Protein AF-0000000075099717 (afdb_homodimer)

Sequence (860 aa):
MMRTFMSHPTLSANWSGEYEEKSAEWFELFLDLIIVAACSNVTEKLKEDLTLSGLAYFVLVTSMYTSSWTLYTSFHARFNEKSLLHYLWLYIWLAGLGGMVLAGEPSNAFTIGLVLVRIAQLLMYTTVYMLLPQSRCTTKVDMIFVLSSVFALGSTFVLSEAWTIVVYAIVLVWECIFRFVAAAQGWLQTKDSVRIPLNIDHFNERVGCMVMVALGEAVVSTIINFNDPSLLTTRFFFMMQLGLLVIFTMAMFYFAIRPPRAFHAMRRSVYAGIGFSWLHLCLYPTLLVIGVSLKLITDAVTTDESLEATRVWWLFGSISAALTVMLCIRLVHFGGRHPAPTDPDCVKRIKHVWWAVVGAAPLVSLVLGGALQVLSGDFVDPIHALIVAASFNVTFVVLETAVMNKLVQLGHDQLKNEVHTPLIKKVSSHMMRTFMSHPTLSANWSGEYEEKSAEWFELFLDLIIVAACSNVTEKLKEDLTLSGLAYFVLVTSMYTSSWTLYTSFHARFNEKSLLHYLWLYIWLAGLGGMVLAGEPSNAFTIGLVLVRIAQLLMYTTVYMLLPQSRCTTKVDMIFVLSSVFALGSTFVLSEAWTIVVYAIVLVWECIFRFVAAAQGWLQTKDSVRIPLNIDHFNERVGCMVMVALGEAVVSTIINFNDPSLLTTRFFFMMQLGLLVIFTMAMFYFAIRPPRAFHAMRRSVYAGIGFSWLHLCLYPTLLVIGVSLKLITDAVTTDESLEATRVWWLFGSISAALTVMLCIRLVHFGGRHPAPTDPDCVKRIKHVWWAVVGAAPLVSLVLGGALQVLSGDFVDPIHALIVAASFNVTFVVLETAVMNKLVQLGHDQLKNEVHTPLIKKVSSH

pLDDT: mean 86.65, std 14.86, range [23.61, 98.69]

Organism: Aphanomyces astaci (NCBI:txid112090)

Structure (mmCIF, N/CA/C/O backbone):
data_AF-0000000075099717-model_v1
#
loop_
_entity.id
_entity.type
_entity.pdbx_description
1 polymer 'Uncharacterized protein'
#
loop_
_atom_site.group_PDB
_atom_site.id
_atom_site.type_symbol
_atom_site.label_atom_id
_atom_site.label_alt_id
_atom_site.label_comp_id
_atom_site.label_asym_id
_atom_site.label_entity_id
_atom_site.label_seq_id
_atom_site.pdbx_PDB_ins_code
_atom_site.Cartn_x
_atom_site.Cartn_y
_atom_site.Cartn_z
_atom_site.occupancy
_atom_site.B_iso_or_equiv
_atom_site.auth_seq_id
_atom_site.auth_comp_id
_atom_site.auth_asym_id
_atom_site.auth_atom_id
_atom_site.pdbx_PDB_model_num
ATOM 1 N N . MET A 1 1 ? 10.336 10.258 16.688 1 56.03 1 MET A N 1
ATOM 2 C CA . MET A 1 1 ? 10.062 9.969 18.094 1 56.03 1 MET A CA 1
ATOM 3 C C . MET A 1 1 ? 10.781 8.695 18.531 1 56.03 1 MET A C 1
ATOM 5 O O . MET A 1 1 ? 10.938 7.762 17.75 1 56.03 1 MET A O 1
ATOM 9 N N . MET A 1 2 ? 11.406 8.797 19.688 1 73.44 2 MET A N 1
ATOM 10 C CA . MET A 1 2 ? 12.172 7.688 20.25 1 73.44 2 MET A CA 1
ATOM 11 C C . MET A 1 2 ? 11.25 6.629 20.844 1 73.44 2 MET A C 1
ATOM 13 O O . MET A 1 2 ? 10.281 6.961 21.531 1 73.44 2 MET A O 1
ATOM 17 N N . ARG A 1 3 ? 11.438 5.469 20.438 1 77.25 3 ARG A N 1
ATOM 18 C CA . ARG A 1 3 ? 10.641 4.336 20.891 1 77.25 3 ARG A CA 1
ATOM 19 C C . ARG A 1 3 ? 10.977 3.965 22.328 1 77.25 3 ARG A C 1
ATOM 21 O O . ARG A 1 3 ? 12.156 3.877 22.688 1 77.25 3 ARG A O 1
ATOM 28 N N . THR A 1 4 ? 9.906 3.734 23.172 1 83.06 4 THR A N 1
ATOM 29 C CA . THR A 1 4 ? 10.07 3.297 24.547 1 83.06 4 THR A CA 1
ATOM 30 C C . THR A 1 4 ? 9.555 1.872 24.734 1 83.06 4 THR A C 1
ATOM 32 O O . THR A 1 4 ? 8.859 1.34 23.859 1 83.06 4 THR A O 1
ATOM 35 N N . PHE A 1 5 ? 9.969 1.295 25.828 1 86.19 5 PHE A N 1
ATOM 36 C CA . PHE A 1 5 ? 9.492 -0.053 26.109 1 86.19 5 PHE A CA 1
ATOM 37 C C . PHE A 1 5 ? 8.016 -0.036 26.5 1 86.19 5 PHE A C 1
ATOM 39 O O . PHE A 1 5 ? 7.211 -0.771 25.906 1 86.19 5 PHE A O 1
ATOM 46 N N . MET A 1 6 ? 7.766 0.927 27.438 1 81.31 6 MET A N 1
ATOM 47 C CA . MET A 1 6 ? 6.406 0.956 27.969 1 81.31 6 MET A CA 1
ATOM 48 C C . MET A 1 6 ? 5.562 1.997 27.25 1 81.31 6 MET A C 1
ATOM 50 O O . MET A 1 6 ? 6.086 3.002 26.766 1 81.31 6 MET A O 1
ATOM 54 N N . SER A 1 7 ? 4.285 1.811 27.281 1 76.12 7 SER A N 1
ATOM 55 C CA . SER A 1 7 ? 3.314 2.6 26.531 1 76.12 7 SER A CA 1
ATOM 56 C C . SER A 1 7 ? 3.057 3.943 27.203 1 76.12 7 SER A C 1
ATOM 58 O O . SER A 1 7 ? 3.035 4.031 28.422 1 76.12 7 SER A O 1
ATOM 60 N N . HIS A 1 8 ? 3.045 4.918 26.438 1 76.06 8 HIS A N 1
ATOM 61 C CA . HIS A 1 8 ? 2.525 6.227 26.812 1 76.06 8 HIS A CA 1
ATOM 62 C C . HIS A 1 8 ? 1.461 6.703 25.828 1 76.06 8 HIS A C 1
ATOM 64 O O . HIS A 1 8 ? 1.704 7.617 25.031 1 76.06 8 HIS A O 1
ATOM 70 N N . PRO A 1 9 ? 0.306 6.004 26.031 1 76.94 9 PRO A N 1
ATOM 71 C CA . PRO A 1 9 ? -0.743 6.309 25.062 1 76.94 9 PRO A CA 1
ATOM 72 C C . PRO A 1 9 ? -1.255 7.742 25.172 1 76.94 9 PRO A C 1
ATOM 74 O O . PRO A 1 9 ? -1.316 8.297 26.266 1 76.94 9 PRO A O 1
ATOM 77 N N . THR A 1 10 ? -1.466 8.352 24.047 1 76.88 10 THR A N 1
ATOM 78 C CA . THR A 1 10 ? -2.092 9.664 23.969 1 76.88 10 THR A CA 1
ATOM 79 C C . THR A 1 10 ? -3.32 9.625 23.062 1 76.88 10 THR A C 1
ATOM 81 O O . THR A 1 10 ? -3.529 8.648 22.344 1 76.88 10 THR A O 1
ATOM 84 N N . LEU A 1 11 ? -4.145 10.602 23.188 1 74.19 11 LEU A N 1
ATOM 85 C CA . LEU A 1 11 ? -5.355 10.664 22.375 1 74.19 11 LEU A CA 1
ATOM 86 C C . LEU A 1 11 ? -5.051 11.211 20.984 1 74.19 11 LEU A C 1
ATOM 88 O O . LEU A 1 11 ? -4.238 12.125 20.844 1 74.19 11 LEU A O 1
ATOM 92 N N . SER A 1 12 ? -5.656 10.664 20.062 1 72.25 12 SER A N 1
ATOM 93 C CA . SER A 1 12 ? -5.473 11.125 18.688 1 72.25 12 SER A CA 1
ATOM 94 C C . SER A 1 12 ? -6.328 12.359 18.391 1 72.25 12 SER A C 1
ATOM 96 O O . SER A 1 12 ? -6.082 13.078 17.422 1 72.25 12 SER A O 1
ATOM 98 N N . ALA A 1 13 ? -7.363 12.562 19.109 1 72 13 ALA A N 1
ATOM 99 C CA . ALA A 1 13 ? -8.227 13.727 18.984 1 72 13 ALA A CA 1
ATOM 100 C C . ALA A 1 13 ? -8.844 14.094 20.328 1 72 13 ALA A C 1
ATOM 102 O O . ALA A 1 13 ? -9 13.242 21.203 1 72 13 ALA A O 1
ATOM 103 N N . ASN A 1 14 ? -8.953 15.375 20.484 1 65.5 14 ASN A N 1
ATOM 104 C CA . ASN A 1 14 ? -9.617 15.883 21.688 1 65.5 14 ASN A CA 1
ATOM 105 C C . ASN A 1 14 ? -10.805 16.766 21.328 1 65.5 14 ASN A C 1
ATOM 107 O O . ASN A 1 14 ? -10.844 17.359 20.25 1 65.5 14 ASN A O 1
ATOM 111 N N . TRP A 1 15 ? -11.773 16.641 22.078 1 56.69 15 TRP A N 1
ATOM 112 C CA . TRP A 1 15 ? -12.992 17.406 21.844 1 56.69 15 TRP A CA 1
ATOM 113 C C . TRP A 1 15 ? -12.688 18.906 21.828 1 56.69 15 TRP A C 1
ATOM 115 O O . TRP A 1 15 ? -13.5 19.703 21.344 1 56.69 15 TRP A O 1
ATOM 125 N N . SER A 1 16 ? -11.648 19.266 22.469 1 52.47 16 SER A N 1
ATOM 126 C CA . SER A 1 16 ? -11.328 20.688 22.484 1 52.47 16 SER A CA 1
ATOM 127 C C . SER A 1 16 ? -10.969 21.188 21.078 1 52.47 16 SER A C 1
ATOM 129 O O . SER A 1 16 ? -10.828 22.391 20.859 1 52.47 16 SER A O 1
ATOM 131 N N . GLY A 1 17 ? -11.109 20.359 19.938 1 53.38 17 GLY A N 1
ATOM 132 C CA . GLY A 1 17 ? -11.047 20.75 18.547 1 53.38 17 GLY A CA 1
ATOM 133 C C . GLY A 1 17 ? -9.656 20.594 17.938 1 53.38 17 GLY A C 1
ATOM 134 O O . GLY A 1 17 ? -9.5 20.594 16.719 1 53.38 17 GLY A O 1
ATOM 135 N N . GLU A 1 18 ? -8.578 20.734 18.75 1 52.94 18 GLU A N 1
ATOM 136 C CA . GLU A 1 18 ? -7.266 20.859 18.125 1 52.94 18 GLU A CA 1
ATOM 137 C C . GLU A 1 18 ? -6.656 19.484 17.844 1 52.94 18 GLU A C 1
ATOM 139 O O . GLU A 1 18 ? -6.523 18.656 18.75 1 52.94 18 GLU A O 1
ATOM 144 N N . TYR A 1 19 ? -7.164 18.922 16.719 1 58.16 19 TYR A N 1
ATOM 145 C CA . TYR A 1 19 ? -6.293 17.766 16.469 1 58.16 19 TYR A CA 1
ATOM 146 C C . TYR A 1 19 ? -5.539 17.922 15.156 1 58.16 19 TYR A C 1
ATOM 148 O O . TYR A 1 19 ? -5.992 18.625 14.258 1 58.16 19 TYR A O 1
ATOM 156 N N . GLU A 1 20 ? -4.254 17.641 15.234 1 57.69 20 GLU A N 1
ATOM 157 C CA . GLU A 1 20 ? -3.367 17.656 14.078 1 57.69 20 GLU A CA 1
ATOM 158 C C . GLU A 1 20 ? -3.742 16.562 13.078 1 57.69 20 GLU A C 1
ATOM 160 O O . GLU A 1 20 ? -4.219 15.492 13.469 1 57.69 20 GLU A O 1
ATOM 165 N N . GLU A 1 21 ? -3.887 16.984 11.852 1 58.25 21 GLU A N 1
ATOM 166 C CA . GLU A 1 21 ? -4.023 16.016 10.773 1 58.25 21 GLU A CA 1
ATOM 167 C C . GLU A 1 21 ? -2.986 14.898 10.906 1 58.25 21 GLU A C 1
ATOM 169 O O . GLU A 1 21 ? -1.808 15.172 11.148 1 58.25 21 GLU A O 1
ATOM 174 N N . LYS A 1 22 ? -3.559 13.719 11.305 1 62.09 22 LYS A N 1
ATOM 175 C CA . LYS A 1 22 ? -2.693 12.555 11.484 1 62.09 22 LYS A CA 1
ATOM 176 C C . LYS A 1 22 ? -2.74 11.641 10.266 1 62.09 22 LYS A C 1
ATOM 178 O O . LYS A 1 22 ? -3.812 11.18 9.867 1 62.09 22 LYS A O 1
ATOM 183 N N . SER A 1 23 ? -1.612 11.508 9.555 1 69.44 23 SER A N 1
ATOM 184 C CA . SER A 1 23 ? -1.498 10.594 8.43 1 69.44 23 SER A CA 1
ATOM 185 C C . SER A 1 23 ? -1.38 9.148 8.906 1 69.44 23 SER A C 1
ATOM 187 O O . SER A 1 23 ? -1.258 8.891 10.109 1 69.44 23 SER A O 1
ATOM 189 N N . ALA A 1 24 ? -1.623 8.266 8.031 1 75.06 24 ALA A N 1
ATOM 190 C CA . ALA A 1 24 ? -1.479 6.84 8.328 1 75.06 24 ALA A CA 1
ATOM 191 C C . ALA A 1 24 ? -0.095 6.535 8.891 1 75.06 24 ALA A C 1
ATOM 193 O O . ALA A 1 24 ? 0.913 7.027 8.383 1 75.06 24 ALA A O 1
ATOM 194 N N . GLU A 1 25 ? -0.122 5.73 9.859 1 85.56 25 GLU A N 1
ATOM 195 C CA . GLU A 1 25 ? 1.131 5.316 10.484 1 85.56 25 GLU A CA 1
ATOM 196 C C . GLU A 1 25 ? 1.753 4.137 9.75 1 85.56 25 GLU A C 1
ATOM 198 O O . GLU A 1 25 ? 1.048 3.363 9.094 1 85.56 25 GLU A O 1
ATOM 203 N N . TRP A 1 26 ? 2.914 4 9.797 1 87.88 26 TRP A N 1
ATOM 204 C CA . TRP A 1 26 ? 3.68 3.023 9.031 1 87.88 26 TRP A CA 1
ATOM 205 C C . TRP A 1 26 ? 3.25 1.603 9.383 1 87.88 26 TRP A C 1
ATOM 207 O O . TRP A 1 26 ? 3.113 0.754 8.492 1 87.88 26 TRP A O 1
ATOM 217 N N . PHE A 1 27 ? 2.963 1.36 10.547 1 90.44 27 PHE A N 1
ATOM 218 C CA . PHE A 1 27 ? 2.674 -0.024 10.898 1 90.44 27 PHE A CA 1
ATOM 219 C C . PHE A 1 27 ? 1.198 -0.34 10.688 1 90.44 27 PHE A C 1
ATOM 221 O O . PHE A 1 27 ? 0.805 -1.508 10.664 1 90.44 27 PHE A O 1
ATOM 228 N N . GLU A 1 28 ? 0.38 0.742 10.531 1 92.44 28 GLU A N 1
ATOM 229 C CA . GLU A 1 28 ? -0.938 0.509 9.953 1 92.44 28 GLU A CA 1
ATOM 230 C C . GLU A 1 28 ? -0.827 0.047 8.5 1 92.44 28 GLU A C 1
ATOM 232 O O . GLU A 1 28 ? -1.54 -0.866 8.078 1 92.44 28 GLU A O 1
ATOM 237 N N . LEU A 1 29 ? 0.107 0.657 7.855 1 91.56 29 LEU A N 1
ATOM 238 C CA . LEU A 1 29 ? 0.354 0.264 6.473 1 91.56 29 LEU A CA 1
ATOM 239 C C . LEU A 1 29 ? 0.945 -1.141 6.402 1 91.56 29 LEU A C 1
ATOM 241 O O . LEU A 1 29 ? 0.678 -1.884 5.457 1 91.56 29 LEU A O 1
ATOM 245 N N . PHE A 1 30 ? 1.747 -1.483 7.379 1 94.38 30 PHE A N 1
ATOM 246 C CA . PHE A 1 30 ? 2.293 -2.836 7.422 1 94.38 30 PHE A CA 1
ATOM 247 C C . PHE A 1 30 ? 1.18 -3.865 7.562 1 94.38 30 PHE A C 1
ATOM 249 O O . PHE A 1 30 ? 1.212 -4.914 6.914 1 94.38 30 PHE A O 1
ATOM 256 N N . LEU A 1 31 ? 0.253 -3.537 8.398 1 96.31 31 LEU A N 1
ATOM 257 C CA . LEU A 1 31 ? -0.908 -4.406 8.547 1 96.31 31 LEU A CA 1
ATOM 258 C C . LEU A 1 31 ? -1.65 -4.555 7.223 1 96.31 31 LEU A C 1
ATOM 260 O O . LEU A 1 31 ? -2.127 -5.645 6.891 1 96.31 31 LEU A O 1
ATOM 264 N N . ASP A 1 32 ? -1.75 -3.488 6.477 1 96.06 32 ASP A N 1
ATOM 265 C CA . ASP A 1 32 ? -2.434 -3.51 5.184 1 96.06 32 ASP A CA 1
ATOM 266 C C . ASP A 1 32 ? -1.758 -4.48 4.223 1 96.06 32 ASP A C 1
ATOM 268 O O . ASP A 1 32 ? -2.406 -5.027 3.326 1 96.06 32 ASP A O 1
ATOM 272 N N . LEU A 1 33 ? -0.468 -4.695 4.418 1 94.06 33 LEU A N 1
ATOM 273 C CA . LEU A 1 33 ? 0.24 -5.641 3.562 1 94.06 33 LEU A CA 1
ATOM 274 C C . LEU A 1 33 ? -0.308 -7.051 3.744 1 94.06 33 LEU A C 1
ATOM 276 O O . LEU A 1 33 ? -0.409 -7.812 2.777 1 94.06 33 LEU A O 1
ATOM 280 N N . ILE A 1 34 ? -0.638 -7.371 4.945 1 94.75 34 ILE A N 1
ATOM 281 C CA . ILE A 1 34 ? -1.204 -8.688 5.207 1 94.75 34 ILE A CA 1
ATOM 282 C C . ILE A 1 34 ? -2.621 -8.766 4.645 1 94.75 34 ILE A C 1
ATOM 284 O O . ILE A 1 34 ? -3.043 -9.812 4.148 1 94.75 34 ILE A O 1
ATOM 288 N N . ILE A 1 35 ? -3.297 -7.66 4.688 1 96.06 35 ILE A N 1
ATOM 289 C CA . ILE A 1 35 ? -4.648 -7.613 4.137 1 96.06 35 ILE A CA 1
ATOM 290 C C . ILE A 1 35 ? -4.594 -7.793 2.623 1 96.06 35 ILE A C 1
ATOM 292 O O . ILE A 1 35 ? -5.496 -8.391 2.029 1 96.06 35 ILE A O 1
ATOM 296 N N . VAL A 1 36 ? -3.555 -7.301 2.039 1 93.69 36 VAL A N 1
ATOM 297 C CA . VAL A 1 36 ? -3.369 -7.527 0.61 1 93.69 36 VAL A CA 1
ATOM 298 C C . VAL A 1 36 ? -3.322 -9.023 0.325 1 93.69 36 VAL A C 1
ATOM 300 O O . VAL A 1 36 ? -3.973 -9.508 -0.606 1 93.69 36 VAL A O 1
ATOM 303 N N . ALA A 1 37 ? -2.572 -9.781 1.117 1 92.25 37 ALA A N 1
ATOM 304 C CA . ALA A 1 37 ? -2.492 -11.227 0.97 1 92.25 37 ALA A CA 1
ATOM 305 C C . ALA A 1 37 ? -3.854 -11.883 1.202 1 92.25 37 ALA A C 1
ATOM 307 O O . ALA A 1 37 ? -4.219 -12.828 0.508 1 92.25 37 ALA A O 1
ATOM 308 N N . ALA A 1 38 ? -4.547 -11.336 2.166 1 94.25 38 ALA A N 1
ATOM 309 C CA . ALA A 1 38 ? -5.887 -11.852 2.451 1 94.25 38 ALA A CA 1
ATOM 310 C C . ALA A 1 38 ? -6.812 -11.656 1.255 1 94.25 38 ALA A C 1
ATOM 312 O O . ALA A 1 38 ? -7.578 -12.555 0.902 1 94.25 38 ALA A O 1
ATOM 313 N N . CYS A 1 39 ? -6.719 -10.477 0.621 1 94.69 39 CYS A N 1
ATOM 314 C CA . CYS A 1 39 ? -7.543 -10.18 -0.544 1 94.69 39 CYS A CA 1
ATOM 315 C C . CYS A 1 39 ? -7.23 -11.133 -1.692 1 94.69 39 CYS A C 1
ATOM 317 O O . CYS A 1 39 ? -8.141 -11.594 -2.385 1 94.69 39 CYS A O 1
ATOM 319 N N . SER A 1 40 ? -6.008 -11.422 -1.852 1 91.19 40 SER A N 1
ATOM 320 C CA . SER A 1 40 ? -5.613 -12.359 -2.898 1 91.19 40 SER A CA 1
ATOM 321 C C . SER A 1 40 ? -6.195 -13.742 -2.643 1 91.19 40 SER A C 1
ATOM 323 O O . SER A 1 40 ? -6.684 -14.398 -3.568 1 91.19 40 SER A O 1
ATOM 325 N N . ASN A 1 41 ? -6.172 -14.125 -1.417 1 90.56 41 ASN A N 1
ATOM 326 C CA . ASN A 1 41 ? -6.68 -15.438 -1.041 1 90.56 41 ASN A CA 1
ATOM 327 C C . ASN A 1 41 ? -8.18 -15.547 -1.277 1 90.56 41 ASN A C 1
ATOM 329 O O . ASN A 1 41 ? -8.656 -16.516 -1.877 1 90.56 41 ASN A O 1
ATOM 333 N N . VAL A 1 42 ? -8.906 -14.617 -0.84 1 93.88 42 VAL A N 1
ATOM 334 C CA . VAL A 1 42 ? -10.359 -14.703 -0.912 1 93.88 42 VAL A CA 1
ATOM 335 C C . VAL A 1 42 ? -10.812 -14.578 -2.365 1 93.88 42 VAL A C 1
ATOM 337 O O . VAL A 1 42 ? -11.797 -15.203 -2.768 1 93.88 42 VAL A O 1
ATOM 340 N N . THR A 1 43 ? -10.133 -13.766 -3.18 1 94.75 43 THR A N 1
ATOM 341 C CA . THR A 1 43 ? -10.516 -13.617 -4.578 1 94.75 43 THR A CA 1
ATOM 342 C C . THR A 1 43 ? -10.219 -14.898 -5.359 1 94.75 43 THR A C 1
ATOM 344 O O . THR A 1 43 ? -10.977 -15.266 -6.262 1 94.75 43 THR A O 1
ATOM 347 N N . GLU A 1 44 ? -9.148 -15.562 -5.023 1 91.06 44 GLU A N 1
ATOM 348 C CA . GLU A 1 44 ? -8.852 -16.828 -5.676 1 91.06 44 GLU A CA 1
ATOM 349 C C . GLU A 1 44 ? -9.906 -17.891 -5.355 1 91.06 44 GLU A C 1
ATOM 351 O O . GLU A 1 44 ? -10.305 -18.656 -6.227 1 91.06 44 GLU A O 1
ATOM 356 N N . LYS A 1 45 ? -10.328 -17.906 -4.172 1 91.44 45 LYS A N 1
ATOM 357 C CA . LYS A 1 45 ? -11.344 -18.859 -3.762 1 91.44 45 LYS A CA 1
ATOM 358 C C . LYS A 1 45 ? -12.68 -18.578 -4.457 1 91.44 45 LYS A C 1
ATOM 360 O O . LYS A 1 45 ? -13.391 -19.516 -4.844 1 91.44 45 LYS A O 1
ATOM 365 N N . LEU A 1 46 ? -12.977 -17.328 -4.555 1 94.81 46 LEU A N 1
ATOM 366 C CA . LEU A 1 46 ? -14.211 -16.984 -5.258 1 94.81 46 LEU A CA 1
ATOM 367 C C . LEU A 1 46 ? -14.125 -17.375 -6.727 1 94.81 46 LEU A C 1
ATOM 369 O O . LEU A 1 46 ? -15.102 -17.844 -7.309 1 94.81 46 LEU A O 1
ATOM 373 N N . LYS A 1 47 ? -12.977 -17.188 -7.324 1 93.81 47 LYS A N 1
ATOM 374 C CA . LYS A 1 47 ? -12.766 -17.547 -8.727 1 93.81 47 LYS A CA 1
ATOM 375 C C . LYS A 1 47 ? -13.039 -19.031 -8.945 1 93.81 47 LYS A C 1
ATOM 377 O O . LYS A 1 47 ? -13.523 -19.422 -10.008 1 93.81 47 LYS A O 1
ATOM 382 N N . GLU A 1 48 ? -12.805 -19.844 -7.941 1 91.81 48 GLU A N 1
ATOM 383 C CA . GLU A 1 48 ? -12.961 -21.297 -8.039 1 91.81 48 GLU A CA 1
ATOM 384 C C . GLU A 1 48 ? -14.422 -21.703 -7.855 1 91.81 48 GLU A C 1
ATOM 386 O O . GLU A 1 48 ? -14.828 -22.781 -8.297 1 91.81 48 GLU A O 1
ATOM 391 N N . ASP A 1 49 ? -15.172 -20.891 -7.145 1 94.31 49 ASP A N 1
ATOM 392 C CA . ASP A 1 49 ? -16.578 -21.188 -6.871 1 94.31 49 ASP A CA 1
ATOM 393 C C . ASP A 1 49 ? -17.453 -19.969 -7.074 1 94.31 49 ASP A C 1
ATOM 395 O O . ASP A 1 49 ? -17.719 -19.219 -6.125 1 94.31 49 ASP A O 1
ATOM 399 N N . LEU A 1 50 ? -18.047 -19.891 -8.289 1 94.94 50 LEU A N 1
ATOM 400 C CA . LEU A 1 50 ? -18.828 -18.719 -8.641 1 94.94 50 LEU A CA 1
ATOM 401 C C . LEU A 1 50 ? -20.312 -18.953 -8.383 1 94.94 50 LEU A C 1
ATOM 403 O O . LEU A 1 50 ? -21.156 -18.25 -8.953 1 94.94 50 LEU A O 1
ATOM 407 N N . THR A 1 51 ? -20.625 -19.859 -7.457 1 94.5 51 THR A N 1
ATOM 408 C CA . THR A 1 51 ? -22 -20.094 -7.055 1 94.5 51 THR A CA 1
ATOM 409 C C . THR A 1 51 ? -22.438 -19.078 -6.004 1 94.5 51 THR A C 1
ATOM 411 O O . THR A 1 51 ? -21.625 -18.281 -5.52 1 94.5 51 THR A O 1
ATOM 414 N N . LEU A 1 52 ? -23.672 -19.031 -5.715 1 92.38 52 LEU A N 1
ATOM 415 C CA . LEU A 1 52 ? -24.203 -18.141 -4.688 1 92.38 52 LEU A CA 1
ATOM 416 C C . LEU A 1 52 ? -23.609 -18.469 -3.32 1 92.38 52 LEU A C 1
ATOM 418 O O . LEU A 1 52 ? -23.391 -17.578 -2.5 1 92.38 52 LEU A O 1
ATOM 422 N N . SER A 1 53 ? -23.453 -19.781 -3.121 1 91.44 53 SER A N 1
ATOM 423 C CA . SER A 1 53 ? -22.828 -20.203 -1.873 1 91.44 53 SER A CA 1
ATOM 424 C C . SER A 1 53 ? -21.375 -19.75 -1.794 1 91.44 53 SER A C 1
ATOM 426 O O . SER A 1 53 ? -20.906 -19.328 -0.733 1 91.44 53 SER A O 1
ATOM 428 N N . GLY A 1 54 ? -20.688 -19.797 -2.953 1 93.56 54 GLY A N 1
ATOM 429 C CA . GLY A 1 54 ? -19.328 -19.312 -3.01 1 93.56 54 GLY A CA 1
ATOM 430 C C . GLY A 1 54 ? -19.219 -17.812 -2.77 1 93.56 54 GLY A C 1
ATOM 431 O O . GLY A 1 54 ? -18.297 -17.344 -2.088 1 93.56 54 GLY A O 1
ATOM 432 N N . LEU A 1 55 ? -20.172 -17.109 -3.291 1 94.69 55 LEU A N 1
ATOM 433 C CA . LEU A 1 55 ? -20.219 -15.672 -3.096 1 94.69 55 LEU A CA 1
ATOM 434 C C . LEU A 1 55 ? -20.484 -15.32 -1.635 1 94.69 55 LEU A C 1
ATOM 436 O O . LEU A 1 55 ? -19.859 -14.414 -1.084 1 94.69 55 LEU A O 1
ATOM 440 N N . ALA A 1 56 ? -21.406 -16.031 -1.017 1 91.5 56 ALA A N 1
ATOM 441 C CA . ALA A 1 56 ? -21.719 -15.797 0.393 1 91.5 56 ALA A CA 1
ATOM 442 C C . ALA A 1 56 ? -20.5 -16.078 1.271 1 91.5 56 ALA A C 1
ATOM 444 O O . ALA A 1 56 ? -20.203 -15.32 2.199 1 91.5 56 ALA A O 1
ATOM 445 N N . TYR A 1 57 ? -19.859 -17.141 0.908 1 91.94 57 TYR A N 1
ATOM 446 C CA . TYR A 1 57 ? -18.625 -17.516 1.61 1 91.94 57 TYR A CA 1
ATOM 447 C C . TYR A 1 57 ? -17.578 -16.422 1.459 1 91.94 57 TYR A C 1
ATOM 449 O O . TYR A 1 57 ? -16.938 -16.016 2.439 1 91.94 57 TYR A O 1
ATOM 457 N N . PHE A 1 58 ? -17.453 -15.977 0.292 1 96 58 PHE A N 1
ATOM 458 C CA . PHE A 1 58 ? -16.5 -14.922 -0.038 1 96 58 PHE A CA 1
ATOM 459 C C . PHE A 1 58 ? -16.797 -13.656 0.763 1 96 58 PHE A C 1
ATOM 461 O O . PHE A 1 58 ? -15.891 -13.07 1.364 1 96 58 PHE A O 1
ATOM 468 N N . VAL A 1 59 ? -17.984 -13.242 0.821 1 95.19 59 VAL A N 1
ATOM 469 C CA . VAL A 1 59 ? -18.375 -12.016 1.506 1 95.19 59 VAL A CA 1
ATOM 470 C C . VAL A 1 59 ? -18.141 -12.164 3.008 1 95.19 59 VAL A C 1
ATOM 472 O O . VAL A 1 59 ? -17.641 -11.25 3.66 1 95.19 59 VAL A O 1
ATOM 475 N N . LEU A 1 60 ? -18.438 -13.297 3.527 1 93.88 60 LEU A N 1
ATOM 476 C CA . LEU A 1 60 ? -18.297 -13.523 4.961 1 93.88 60 LEU A CA 1
ATOM 477 C C . LEU A 1 60 ? -16.844 -13.516 5.379 1 93.88 60 LEU A C 1
ATOM 479 O O . LEU A 1 60 ? -16.469 -12.828 6.336 1 93.88 60 LEU A O 1
ATOM 483 N N . VAL A 1 61 ? -16.031 -14.242 4.664 1 95.12 61 VAL A N 1
ATOM 484 C CA . VAL A 1 61 ? -14.609 -14.328 5.012 1 95.12 61 VAL A CA 1
ATOM 485 C C . VAL A 1 61 ? -13.945 -12.969 4.812 1 95.12 61 VAL A C 1
ATOM 487 O O . VAL A 1 61 ? -13.156 -12.531 5.652 1 95.12 61 VAL A O 1
ATOM 490 N N . THR A 1 62 ? -14.305 -12.305 3.699 1 96.62 62 THR A N 1
ATOM 491 C CA . THR A 1 62 ? -13.789 -10.961 3.463 1 96.62 62 THR A CA 1
ATOM 492 C C . THR A 1 62 ? -14.18 -10.023 4.602 1 96.62 62 THR A C 1
ATOM 494 O O . THR A 1 62 ? -13.375 -9.211 5.047 1 96.62 62 THR A O 1
ATOM 497 N N . SER A 1 63 ? -15.367 -10.211 5.094 1 95 63 SER A N 1
ATOM 498 C CA . SER A 1 63 ? -15.859 -9.352 6.164 1 95 63 SER A CA 1
ATOM 499 C C . SER A 1 63 ? -15.102 -9.594 7.465 1 95 63 SER A C 1
ATOM 501 O O . SER A 1 63 ? -14.898 -8.672 8.258 1 95 63 SER A O 1
ATOM 503 N N . MET A 1 64 ? -14.625 -10.82 7.695 1 95.62 64 MET A N 1
ATOM 504 C CA . MET A 1 64 ? -13.828 -11.102 8.891 1 95.62 64 MET A CA 1
ATOM 505 C C . MET A 1 64 ? -12.5 -10.359 8.852 1 95.62 64 MET A C 1
ATOM 507 O O . MET A 1 64 ? -12.062 -9.82 9.867 1 95.62 64 MET A O 1
ATOM 511 N N . TYR A 1 65 ? -11.906 -10.305 7.668 1 97 65 TYR A N 1
ATOM 512 C CA . TYR A 1 65 ? -10.656 -9.578 7.516 1 97 65 TYR A CA 1
ATOM 513 C C . TYR A 1 65 ? -10.875 -8.078 7.668 1 97 65 TYR A C 1
ATOM 515 O O . TYR A 1 65 ? -10.156 -7.41 8.422 1 97 65 TYR A O 1
ATOM 523 N N . THR A 1 66 ? -11.93 -7.543 6.969 1 95.94 66 THR A N 1
ATOM 524 C CA . THR A 1 66 ? -12.133 -6.098 6.918 1 95.94 66 THR A CA 1
ATOM 525 C C . THR A 1 66 ? -12.664 -5.582 8.25 1 95.94 66 THR A C 1
ATOM 527 O O . THR A 1 66 ? -12.352 -4.457 8.656 1 95.94 66 THR A O 1
ATOM 530 N N . SER A 1 67 ? -13.453 -6.402 8.945 1 93.31 67 SER A N 1
ATOM 531 C CA . SER A 1 67 ? -13.898 -6.004 10.273 1 93.31 67 SER A CA 1
ATOM 532 C C . SER A 1 67 ? -12.727 -5.93 11.25 1 93.31 67 SER A C 1
ATOM 534 O O . SER A 1 67 ? -12.672 -5.031 12.094 1 93.31 67 SER A O 1
ATOM 536 N N . SER A 1 68 ? -11.797 -6.902 11.164 1 95.25 68 SER A N 1
ATOM 537 C CA . SER A 1 68 ? -10.594 -6.859 11.992 1 95.25 68 SER A CA 1
ATOM 538 C C . SER A 1 68 ? -9.758 -5.625 11.68 1 95.25 68 SER A C 1
ATOM 540 O O . SER A 1 68 ? -9.25 -4.969 12.594 1 95.25 68 SER A O 1
ATOM 542 N N . TRP A 1 69 ? -9.641 -5.328 10.406 1 96.25 69 TRP A N 1
ATOM 543 C CA . TRP A 1 69 ? -8.922 -4.137 9.969 1 96.25 69 TRP A CA 1
ATOM 544 C C . TRP A 1 69 ? -9.562 -2.875 10.539 1 96.25 69 TRP A C 1
ATOM 546 O O . TRP A 1 69 ? -8.859 -1.973 11 1 96.25 69 TRP A O 1
ATOM 556 N N . THR A 1 70 ? -10.891 -2.824 10.562 1 93.06 70 THR A N 1
ATOM 557 C CA . THR A 1 70 ? -11.617 -1.66 11.062 1 93.06 70 THR A CA 1
ATOM 558 C C . THR A 1 70 ? -11.398 -1.491 12.562 1 93.06 70 THR A C 1
ATOM 560 O O . THR A 1 70 ? -11.32 -0.366 13.062 1 93.06 70 THR A O 1
ATOM 563 N N . LEU A 1 71 ? -11.336 -2.611 13.258 1 92.38 71 LEU A N 1
ATOM 564 C CA . LEU A 1 71 ? -11.086 -2.559 14.688 1 92.38 71 LEU A CA 1
ATOM 565 C C . LEU A 1 71 ? -9.727 -1.933 14.984 1 92.38 71 LEU A C 1
ATOM 567 O O . LEU A 1 71 ? -9.609 -1.077 15.867 1 92.38 71 LEU A O 1
ATOM 571 N N . TYR A 1 72 ? -8.75 -2.326 14.258 1 94.69 72 TYR A N 1
ATOM 572 C CA . TYR A 1 72 ? -7.41 -1.771 14.453 1 94.69 72 TYR A CA 1
ATOM 573 C C . TYR A 1 72 ? -7.383 -0.288 14.109 1 94.69 72 TYR A C 1
ATOM 575 O O . TYR A 1 72 ? -6.789 0.513 14.836 1 94.69 72 TYR A O 1
ATOM 583 N N . THR A 1 73 ? -8.023 0.033 12.992 1 93.38 73 THR A N 1
ATOM 584 C CA . THR A 1 73 ? -8.078 1.418 12.531 1 93.38 73 THR A CA 1
ATOM 585 C C . THR A 1 73 ? -8.82 2.291 13.539 1 93.38 73 THR A C 1
ATOM 587 O O . THR A 1 73 ? -8.406 3.418 13.82 1 93.38 73 THR A O 1
ATOM 590 N N . SER A 1 74 ? -9.922 1.789 14.086 1 90 74 SER A N 1
ATOM 591 C CA . SER A 1 74 ? -10.695 2.537 15.078 1 90 74 SER A CA 1
ATOM 592 C C . SER A 1 74 ? -9.883 2.781 16.344 1 90 74 SER A C 1
ATOM 594 O O . SER A 1 74 ? -9.992 3.846 16.953 1 90 74 SER A O 1
ATOM 596 N N . PHE A 1 75 ? -9.141 1.807 16.734 1 91.75 75 PHE A N 1
ATOM 597 C CA . PHE A 1 75 ? -8.281 1.971 17.906 1 91.75 75 PHE A CA 1
ATOM 598 C C . PHE A 1 75 ? -7.281 3.104 17.688 1 91.75 75 PHE A C 1
ATOM 600 O O . PHE A 1 75 ? -7.145 3.986 18.531 1 91.75 75 PHE A O 1
ATOM 607 N N . HIS A 1 76 ? -6.668 3.172 16.516 1 91.62 76 HIS A N 1
ATOM 608 C CA . HIS A 1 76 ? -5.609 4.141 16.266 1 91.62 76 HIS A CA 1
ATOM 609 C C . HIS A 1 76 ? -6.188 5.496 15.875 1 91.62 76 HIS A C 1
ATOM 611 O O . HIS A 1 76 ? -5.477 6.504 15.859 1 91.62 76 HIS A O 1
ATOM 617 N N . ALA A 1 77 ? -7.461 5.496 15.547 1 89.19 77 ALA A N 1
ATOM 618 C CA . ALA A 1 77 ? -8.133 6.773 15.344 1 89.19 77 ALA A CA 1
ATOM 619 C C . ALA A 1 77 ? -8.391 7.477 16.672 1 89.19 77 ALA A C 1
ATOM 621 O O . ALA A 1 77 ? -8.633 8.688 16.719 1 89.19 77 ALA A O 1
ATOM 622 N N . ARG A 1 78 ? -8.305 6.734 17.766 1 87.94 78 ARG A N 1
ATOM 623 C CA . ARG A 1 78 ? -8.562 7.305 19.094 1 87.94 78 ARG A CA 1
ATOM 624 C C . ARG A 1 78 ? -7.277 7.441 19.891 1 87.94 78 ARG A C 1
ATOM 626 O O . ARG A 1 78 ? -7.105 8.398 20.641 1 87.94 78 ARG A O 1
ATOM 633 N N . PHE A 1 79 ? -6.43 6.426 19.672 1 89.25 79 PHE A N 1
ATOM 634 C CA . PHE A 1 79 ? -5.262 6.375 20.547 1 89.25 79 PHE A CA 1
ATOM 635 C C . PHE A 1 79 ? -3.977 6.332 19.734 1 89.25 79 PHE A C 1
ATOM 637 O O . PHE A 1 79 ? -3.924 5.699 18.672 1 89.25 79 PHE A O 1
ATOM 644 N N . ASN A 1 80 ? -2.994 7.012 20.203 1 84.62 80 ASN A N 1
ATOM 645 C CA . ASN A 1 80 ? -1.645 6.957 19.656 1 84.62 80 ASN A CA 1
ATOM 646 C C . ASN A 1 80 ? -0.708 6.145 20.547 1 84.62 80 ASN A C 1
ATOM 648 O O . ASN A 1 80 ? -0.623 6.387 21.75 1 84.62 80 ASN A O 1
ATOM 652 N N . GLU A 1 81 ? -0.179 5.152 20 1 83.62 81 GLU A N 1
ATOM 653 C CA . GLU A 1 81 ? 0.728 4.27 20.734 1 83.62 81 GLU A CA 1
ATOM 654 C C . GLU A 1 81 ? 1.896 3.834 19.844 1 83.62 81 GLU A C 1
ATOM 656 O O . GLU A 1 81 ? 1.691 3.287 18.766 1 83.62 81 GLU A O 1
ATOM 661 N N . LYS A 1 82 ? 3.135 4.137 20.297 1 80.62 82 LYS A N 1
ATOM 662 C CA . LYS A 1 82 ? 4.293 3.76 19.5 1 80.62 82 LYS A CA 1
ATOM 663 C C . LYS A 1 82 ? 5.332 3.023 20.344 1 80.62 82 LYS A C 1
ATOM 665 O O . LYS A 1 82 ? 6.508 2.961 19.969 1 80.62 82 LYS A O 1
ATOM 670 N N . SER A 1 83 ? 4.965 2.43 21.422 1 88.38 83 SER A N 1
ATOM 671 C CA . SER A 1 83 ? 5.875 1.715 22.312 1 88.38 83 SER A CA 1
ATOM 672 C C . SER A 1 83 ? 6.164 0.311 21.797 1 88.38 83 SER A C 1
ATOM 674 O O . SER A 1 83 ? 5.461 -0.191 20.906 1 88.38 83 SER A O 1
ATOM 676 N N . LEU A 1 84 ? 7.227 -0.215 22.297 1 91.44 84 LEU A N 1
ATOM 677 C CA . LEU A 1 84 ? 7.566 -1.583 21.906 1 91.44 84 LEU A CA 1
ATOM 678 C C . LEU A 1 84 ? 6.492 -2.559 22.375 1 91.44 84 LEU A C 1
ATOM 680 O O . LEU A 1 84 ? 6.211 -3.549 21.703 1 91.44 84 LEU A O 1
ATOM 684 N N . LEU A 1 85 ? 5.891 -2.271 23.5 1 92.06 85 LEU A N 1
ATOM 685 C CA . LEU A 1 85 ? 4.793 -3.104 24 1 92.06 85 LEU A CA 1
ATOM 686 C C . LEU A 1 85 ? 3.645 -3.129 22.984 1 92.06 85 LEU A C 1
ATOM 688 O O . LEU A 1 85 ? 3.088 -4.191 22.703 1 92.06 85 LEU A O 1
ATOM 692 N N . HIS A 1 86 ? 3.32 -1.986 22.531 1 91.62 86 HIS A N 1
ATOM 693 C CA . HIS A 1 86 ? 2.273 -1.92 21.516 1 91.62 86 HIS A CA 1
ATOM 694 C C . HIS A 1 86 ? 2.643 -2.74 20.281 1 91.62 86 HIS A C 1
ATOM 696 O O . HIS A 1 86 ? 1.791 -3.416 19.703 1 91.62 86 HIS A O 1
ATOM 702 N N . TYR A 1 87 ? 3.912 -2.648 19.891 1 93.56 87 TYR A N 1
ATOM 703 C CA . TYR A 1 87 ? 4.352 -3.398 18.719 1 93.56 87 TYR A CA 1
ATOM 704 C C . TYR A 1 87 ? 4.301 -4.898 18.984 1 93.56 87 TYR A C 1
ATOM 706 O O . TYR A 1 87 ? 4.094 -5.688 18.062 1 93.56 87 TYR A O 1
ATOM 714 N N . LEU A 1 88 ? 4.465 -5.238 20.234 1 95.31 88 LEU A N 1
ATOM 715 C CA . LEU A 1 88 ? 4.277 -6.641 20.578 1 95.31 88 LEU A CA 1
ATOM 716 C C . LEU A 1 88 ? 2.832 -7.07 20.359 1 95.31 88 LEU A C 1
ATOM 718 O O . LEU A 1 88 ? 2.578 -8.133 19.781 1 95.31 88 LEU A O 1
ATOM 722 N N . TRP A 1 89 ? 1.864 -6.234 20.844 1 96.44 89 TRP A N 1
ATOM 723 C CA . TRP A 1 89 ? 0.458 -6.543 20.609 1 96.44 89 TRP A CA 1
ATOM 724 C C . TRP A 1 89 ? 0.149 -6.578 19.125 1 96.44 89 TRP A C 1
ATOM 726 O O . TRP A 1 89 ? -0.591 -7.449 18.656 1 96.44 89 TRP A O 1
ATOM 736 N N . LEU A 1 90 ? 0.728 -5.645 18.406 1 96.19 90 LEU A N 1
ATOM 737 C CA . LEU A 1 90 ? 0.527 -5.605 16.969 1 96.19 90 LEU A CA 1
ATOM 738 C C . LEU A 1 90 ? 1.049 -6.879 16.297 1 96.19 90 LEU A C 1
ATOM 740 O O . LEU A 1 90 ? 0.41 -7.422 15.398 1 96.19 90 LEU A O 1
ATOM 744 N N . TYR A 1 91 ? 2.168 -7.309 16.781 1 97.25 91 TYR A N 1
ATOM 745 C CA . TYR A 1 91 ? 2.707 -8.523 16.172 1 97.25 91 TYR A CA 1
ATOM 746 C C . TYR A 1 91 ? 1.781 -9.711 16.406 1 97.25 91 TYR A C 1
ATOM 748 O O . TYR A 1 91 ? 1.601 -10.547 15.523 1 97.25 91 TYR A O 1
ATOM 756 N N . ILE A 1 92 ? 1.248 -9.828 17.609 1 97.5 92 ILE A N 1
ATOM 757 C CA . ILE A 1 92 ? 0.275 -10.883 17.875 1 97.5 92 ILE A CA 1
ATOM 758 C C . ILE A 1 92 ? -0.898 -10.758 16.906 1 97.5 92 ILE A C 1
ATOM 760 O O . ILE A 1 92 ? -1.376 -11.758 16.359 1 97.5 92 ILE A O 1
ATOM 764 N N . TRP A 1 93 ? -1.352 -9.547 16.688 1 98.06 93 TRP A N 1
ATOM 765 C CA . TRP A 1 93 ? -2.398 -9.266 15.711 1 98.06 93 TRP A CA 1
ATOM 766 C C . TRP A 1 93 ? -2.004 -9.766 14.328 1 98.06 93 TRP A C 1
ATOM 768 O O . TRP A 1 93 ? -2.789 -10.438 13.656 1 98.06 93 TRP A O 1
ATOM 778 N N . LEU A 1 94 ? -0.801 -9.445 13.914 1 97.25 94 LEU A N 1
ATOM 779 C CA . LEU A 1 94 ? -0.306 -9.805 12.586 1 97.25 94 LEU A CA 1
ATOM 780 C C . LEU A 1 94 ? -0.157 -11.32 12.461 1 97.25 94 LEU A C 1
ATOM 782 O O . LEU A 1 94 ? -0.442 -11.891 11.406 1 97.25 94 LEU A O 1
ATOM 786 N N . ALA A 1 95 ? 0.302 -11.906 13.539 1 96.19 95 ALA A N 1
ATOM 787 C CA . ALA A 1 95 ? 0.435 -13.359 13.555 1 96.19 95 ALA A CA 1
ATOM 788 C C . ALA A 1 95 ? -0.92 -14.031 13.375 1 96.19 95 ALA A C 1
ATOM 790 O O . ALA A 1 95 ? -1.03 -15.031 12.648 1 96.19 95 ALA A O 1
ATOM 791 N N . GLY A 1 96 ? -1.915 -13.523 14.055 1 96.88 96 GLY A N 1
ATOM 792 C CA . GLY A 1 96 ? -3.26 -14.047 13.875 1 96.88 96 GLY A CA 1
ATOM 793 C C . GLY A 1 96 ? -3.777 -13.875 12.461 1 96.88 96 GLY A C 1
ATOM 794 O O . GLY A 1 96 ? -4.281 -14.828 11.859 1 96.88 96 GLY A O 1
ATOM 795 N N . LEU A 1 97 ? -3.602 -12.664 11.891 1 96.31 97 LEU A N 1
ATOM 796 C CA . LEU A 1 97 ? -4.047 -12.383 10.531 1 96.31 97 LEU A CA 1
ATOM 797 C C . LEU A 1 97 ? -3.338 -13.281 9.523 1 96.31 97 LEU A C 1
ATOM 799 O O . LEU A 1 97 ? -3.969 -13.82 8.609 1 96.31 97 LEU A O 1
ATOM 803 N N . GLY A 1 98 ? -2.012 -13.391 9.734 1 93.62 98 GLY A N 1
ATOM 804 C CA . GLY A 1 98 ? -1.263 -14.289 8.867 1 93.62 98 GLY A CA 1
ATOM 805 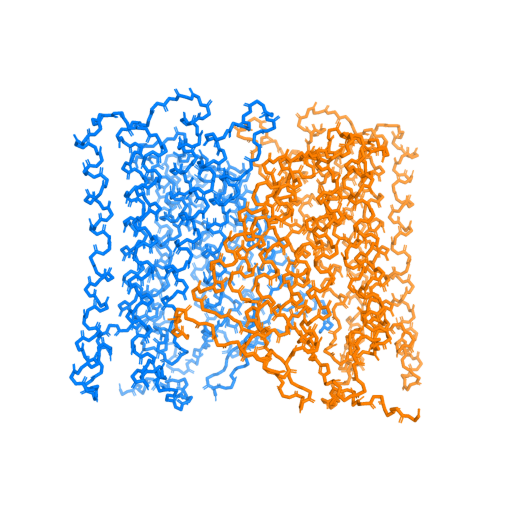C C . GLY A 1 98 ? -1.739 -15.727 8.945 1 93.62 98 GLY A C 1
ATOM 806 O O . GLY A 1 98 ? -1.804 -16.422 7.93 1 93.62 98 GLY A O 1
ATOM 807 N N . GLY A 1 99 ? -2.025 -16.156 10.172 1 92.12 99 GLY A N 1
ATOM 808 C CA . GLY A 1 99 ? -2.578 -17.5 10.344 1 92.12 99 GLY A CA 1
ATOM 809 C C . GLY A 1 99 ? -3.912 -17.688 9.641 1 92.12 99 GLY A C 1
ATOM 810 O O . GLY A 1 99 ? -4.18 -18.734 9.07 1 92.12 99 GLY A O 1
ATOM 811 N N . MET A 1 100 ? -4.754 -16.672 9.68 1 94.06 100 MET A N 1
ATOM 812 C CA . MET A 1 100 ? -6.039 -16.703 8.984 1 94.06 100 MET A CA 1
ATOM 813 C C . MET A 1 100 ? -5.84 -16.844 7.48 1 94.06 100 MET A C 1
ATOM 815 O O . MET A 1 100 ? -6.52 -17.656 6.836 1 94.06 100 MET A O 1
ATOM 819 N N . VAL A 1 101 ? -4.914 -16.094 6.945 1 92.75 101 VAL A N 1
ATOM 820 C CA . VAL A 1 101 ? -4.652 -16.125 5.512 1 92.75 101 VAL A CA 1
ATOM 821 C C . VAL A 1 101 ? -4.148 -17.516 5.113 1 92.75 101 VAL A C 1
ATOM 823 O O . VAL A 1 101 ? -4.586 -18.078 4.105 1 92.75 101 VAL A O 1
ATOM 826 N N . LEU A 1 102 ? -3.314 -18.047 5.934 1 88.19 102 LEU A N 1
ATOM 827 C CA . LEU A 1 102 ? -2.768 -19.375 5.656 1 88.19 102 LEU A CA 1
ATOM 828 C C . LEU A 1 102 ? -3.863 -20.438 5.691 1 88.19 102 LEU A C 1
ATOM 830 O O . LEU A 1 102 ? -3.877 -21.344 4.859 1 88.19 102 LEU A O 1
ATOM 834 N N . ALA A 1 103 ? -4.734 -20.312 6.688 1 87.31 103 ALA A N 1
ATOM 835 C CA . ALA A 1 103 ? -5.832 -21.266 6.766 1 87.31 103 ALA A CA 1
ATOM 836 C C . ALA A 1 103 ? -6.734 -21.172 5.539 1 87.31 103 ALA A C 1
ATOM 838 O O . ALA A 1 103 ? -7.18 -22.203 5.008 1 87.31 103 ALA A O 1
ATOM 839 N N . GLY A 1 104 ? -7.059 -19.922 5.062 1 83.31 104 GLY A N 1
ATOM 840 C CA . GLY A 1 104 ? -7.727 -19.641 3.797 1 83.31 104 GLY A CA 1
ATOM 841 C C . GLY A 1 104 ? -9.219 -19.906 3.846 1 83.31 104 GLY A C 1
ATOM 842 O O . GLY A 1 104 ? -9.969 -19.391 3.006 1 83.31 104 GLY A O 1
ATOM 843 N N . GLU A 1 105 ? -9.695 -20.859 4.727 1 86.69 105 GLU A N 1
ATOM 844 C CA . GLU A 1 105 ? -11.109 -21.219 4.859 1 86.69 105 GLU A CA 1
ATOM 845 C C . GLU A 1 105 ? -11.516 -21.328 6.324 1 86.69 105 GLU A C 1
ATOM 847 O O . GLU A 1 105 ? -10.664 -21.5 7.199 1 86.69 105 GLU A O 1
ATOM 852 N N . PRO A 1 106 ? -12.75 -21.188 6.477 1 89.25 106 PRO A N 1
ATOM 853 C CA . PRO A 1 106 ? -13.211 -21.344 7.859 1 89.25 106 PRO A CA 1
ATOM 854 C C . PRO A 1 106 ? -12.836 -22.703 8.453 1 89.25 106 PRO A C 1
ATOM 856 O O . PRO A 1 106 ? -13.203 -23.75 7.902 1 89.25 106 PRO A O 1
ATOM 859 N N . SER A 1 107 ? -12.047 -22.703 9.352 1 89.12 107 SER A N 1
ATOM 860 C CA . SER A 1 107 ? -11.508 -23.859 10.039 1 89.12 107 SER A CA 1
ATOM 861 C C . SER A 1 107 ? -11.047 -23.5 11.453 1 89.12 107 SER A C 1
ATOM 863 O O . SER A 1 107 ? -11.156 -22.344 11.867 1 89.12 107 SER A O 1
ATOM 865 N N . ASN A 1 108 ? -10.641 -24.453 12.141 1 90.56 108 ASN A N 1
ATOM 866 C CA . ASN A 1 108 ? -10.094 -24.203 13.469 1 90.56 108 ASN A CA 1
ATOM 867 C C . ASN A 1 108 ? -8.883 -23.281 13.406 1 90.56 108 ASN A C 1
ATOM 869 O O . ASN A 1 108 ? -8.727 -22.391 14.242 1 90.56 108 ASN A O 1
ATOM 873 N N . ALA A 1 109 ? -8.062 -23.562 12.398 1 89.38 109 ALA A N 1
ATOM 874 C CA . ALA A 1 109 ? -6.875 -22.734 12.242 1 89.38 109 ALA A CA 1
ATOM 875 C C . ALA A 1 109 ? -7.25 -21.281 11.969 1 89.38 109 ALA A C 1
ATOM 877 O O . ALA A 1 109 ? -6.637 -20.359 12.516 1 89.38 109 ALA A O 1
ATOM 878 N N . PHE A 1 110 ? -8.289 -21.094 11.109 1 93.19 110 PHE A N 1
ATOM 879 C CA . PHE A 1 110 ? -8.766 -19.75 10.812 1 93.19 110 PHE A CA 1
ATOM 880 C C . PHE A 1 110 ? -9.312 -19.078 12.07 1 93.19 110 PHE A C 1
ATOM 882 O O . PHE A 1 110 ? -9.008 -17.922 12.344 1 93.19 110 PHE A O 1
ATOM 889 N N . THR A 1 111 ? -10.062 -19.844 12.852 1 96 111 THR A N 1
ATOM 890 C CA . THR A 1 111 ? -10.672 -19.312 14.062 1 96 111 THR A CA 1
ATOM 891 C C . THR A 1 111 ? -9.602 -18.953 15.094 1 96 111 THR A C 1
ATOM 893 O O . THR A 1 111 ? -9.719 -17.953 15.789 1 96 111 THR A O 1
ATOM 896 N N . ILE A 1 112 ? -8.594 -19.766 15.219 1 95.12 112 ILE A N 1
ATOM 897 C CA . ILE A 1 112 ? -7.504 -19.469 16.141 1 95.12 112 ILE A CA 1
ATOM 898 C C . ILE A 1 112 ? -6.852 -18.141 15.766 1 95.12 112 ILE A C 1
ATOM 900 O O . ILE A 1 112 ? -6.559 -17.312 16.641 1 95.12 112 ILE A O 1
ATOM 904 N N . GLY A 1 113 ? -6.621 -18 14.453 1 96.06 113 GLY A N 1
ATOM 905 C CA . GLY A 1 113 ? -6.086 -16.719 14 1 96.06 113 GLY A CA 1
ATOM 906 C C . GLY A 1 113 ? -6.977 -15.547 14.344 1 96.06 113 GLY A C 1
ATOM 907 O O . GLY A 1 113 ? -6.496 -14.516 14.828 1 96.06 113 GLY A O 1
ATOM 908 N N . LEU A 1 114 ? -8.266 -15.703 14.133 1 97.31 114 LEU A N 1
ATOM 909 C CA . LEU A 1 114 ? -9.22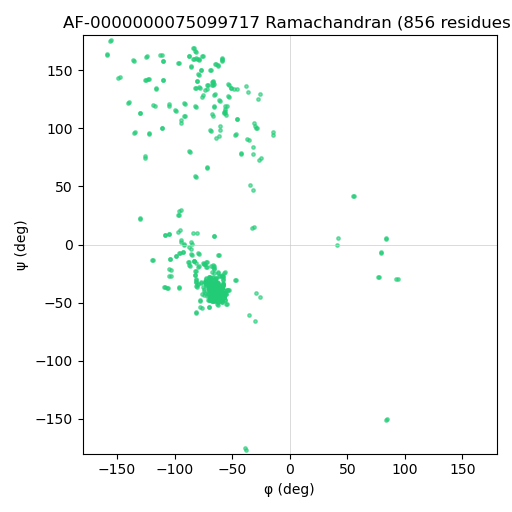7 -14.641 14.406 1 97.31 114 LEU A CA 1
ATOM 910 C C . LEU A 1 114 ? -9.281 -14.328 15.898 1 97.31 114 LEU A C 1
ATOM 912 O O . LEU A 1 114 ? -9.383 -13.164 16.281 1 97.31 114 LEU A O 1
ATOM 916 N N . VAL A 1 115 ? -9.18 -15.312 16.719 1 97.56 115 VAL A N 1
ATOM 917 C CA . VAL A 1 115 ? -9.18 -15.141 18.156 1 97.56 115 VAL A CA 1
ATOM 918 C C . VAL A 1 115 ? -7.914 -14.406 18.594 1 97.56 115 VAL A C 1
ATOM 920 O O . VAL A 1 115 ? -7.957 -13.539 19.469 1 97.56 115 VAL A O 1
ATOM 923 N N . LEU A 1 116 ? -6.793 -14.758 18 1 97.62 116 LEU A N 1
ATOM 924 C CA . LEU A 1 116 ? -5.543 -14.07 18.312 1 97.62 116 LEU A CA 1
ATOM 925 C C . LEU A 1 116 ? -5.645 -12.586 17.984 1 97.62 116 LEU A C 1
ATOM 927 O O . LEU A 1 116 ? -5.133 -11.75 18.734 1 97.62 116 LEU A O 1
ATOM 931 N N . VAL A 1 117 ? -6.312 -12.281 16.875 1 98.12 117 VAL A N 1
ATOM 932 C CA . VAL A 1 117 ? -6.531 -10.891 16.5 1 98.12 117 VAL A CA 1
ATOM 933 C C . VAL A 1 117 ? -7.34 -10.172 17.578 1 98.12 117 VAL A C 1
ATOM 935 O O . VAL A 1 117 ? -6.988 -9.07 18 1 98.12 117 VAL A O 1
ATOM 938 N N . ARG A 1 118 ? -8.375 -10.844 18.094 1 97.75 118 ARG A N 1
ATOM 939 C CA . ARG A 1 118 ? -9.227 -10.25 19.125 1 97.75 118 ARG A CA 1
ATOM 940 C C . ARG A 1 118 ? -8.477 -10.125 20.453 1 97.75 118 ARG A C 1
ATOM 942 O O . ARG A 1 118 ? -8.656 -9.148 21.172 1 97.75 118 ARG A O 1
ATOM 949 N N . ILE A 1 119 ? -7.68 -11.078 20.719 1 97.75 119 ILE A N 1
ATOM 950 C CA . ILE A 1 119 ? -6.895 -11.039 21.953 1 97.75 119 ILE A CA 1
ATOM 951 C C . ILE A 1 119 ? -5.914 -9.867 21.891 1 97.75 119 ILE A C 1
ATOM 953 O O . ILE A 1 119 ? -5.734 -9.156 22.891 1 97.75 119 ILE A O 1
ATOM 957 N N . ALA A 1 120 ? -5.254 -9.758 20.75 1 98.06 120 ALA A N 1
ATOM 958 C CA . ALA A 1 120 ? -4.355 -8.617 20.578 1 98.06 120 ALA A CA 1
ATOM 959 C C . ALA A 1 120 ? -5.086 -7.301 20.812 1 98.06 120 ALA A C 1
ATOM 961 O O . ALA A 1 120 ? -4.559 -6.398 21.469 1 98.06 120 ALA A O 1
ATOM 962 N N . GLN A 1 121 ? -6.301 -7.215 20.281 1 97 121 GLN A N 1
ATOM 963 C CA . GLN A 1 121 ? -7.105 -6.012 20.469 1 97 121 GLN A CA 1
ATOM 964 C C . GLN A 1 121 ? -7.426 -5.789 21.953 1 97 121 GLN A C 1
ATOM 966 O O . GLN A 1 121 ? -7.395 -4.656 22.438 1 97 121 GLN A O 1
ATOM 971 N N . LEU A 1 122 ? -7.75 -6.809 22.641 1 96.75 122 LEU A N 1
ATOM 972 C CA . LEU A 1 122 ? -8.047 -6.727 24.062 1 96.75 122 LEU A CA 1
ATOM 973 C C . LEU A 1 122 ? -6.828 -6.258 24.844 1 96.75 122 LEU A C 1
ATOM 975 O O . LEU A 1 122 ? -6.949 -5.441 25.766 1 96.75 122 LEU A O 1
ATOM 979 N N . LEU A 1 123 ? -5.699 -6.781 24.469 1 96.75 123 LEU A N 1
ATOM 980 C CA . LEU A 1 123 ? -4.469 -6.383 25.156 1 96.75 123 LEU A CA 1
ATOM 981 C C . LEU A 1 123 ? -4.168 -4.91 24.906 1 96.75 123 LEU A C 1
ATOM 983 O O . LEU A 1 123 ? -3.717 -4.207 25.812 1 96.75 123 LEU A O 1
ATOM 987 N N . MET A 1 124 ? -4.422 -4.43 23.703 1 95.5 124 MET A N 1
ATOM 988 C CA . MET A 1 124 ? -4.223 -3.018 23.391 1 95.5 124 MET A CA 1
ATOM 989 C C . MET A 1 124 ? -5.148 -2.145 24.234 1 95.5 124 MET A C 1
ATOM 991 O O . MET A 1 124 ? -4.707 -1.164 24.844 1 95.5 124 MET A O 1
ATOM 995 N N . TYR A 1 125 ? -6.41 -2.531 24.344 1 94.5 125 TYR A N 1
ATOM 996 C CA . TYR A 1 125 ? -7.371 -1.754 25.125 1 94.5 125 TYR A CA 1
ATOM 997 C C . TYR A 1 125 ? -7.055 -1.825 26.609 1 94.5 125 TYR A C 1
ATOM 999 O O . TYR A 1 125 ? -7.227 -0.844 27.328 1 94.5 125 TYR A O 1
ATOM 1007 N N . THR A 1 126 ? -6.609 -2.975 27.047 1 94.94 126 THR A N 1
ATOM 1008 C CA . THR A 1 126 ? -6.266 -3.123 28.453 1 94.94 126 THR A CA 1
ATOM 1009 C C . THR A 1 126 ? -5.113 -2.193 28.828 1 94.94 126 THR A C 1
ATOM 1011 O O . THR A 1 126 ? -5.129 -1.583 29.906 1 94.94 126 THR A O 1
ATOM 1014 N N . THR A 1 127 ? -4.191 -2.117 27.953 1 94.31 127 THR A N 1
ATOM 1015 C CA . THR A 1 127 ? -3.062 -1.227 28.203 1 94.31 127 THR A CA 1
ATOM 1016 C C . THR A 1 127 ? -3.529 0.222 28.312 1 94.31 127 THR A C 1
ATOM 1018 O O . THR A 1 127 ? -3.129 0.945 29.219 1 94.31 127 THR A O 1
ATOM 1021 N N . VAL A 1 128 ? -4.387 0.641 27.375 1 92.12 128 VAL A N 1
ATOM 1022 C CA . VAL A 1 128 ? -4.898 2.008 27.391 1 92.12 128 VAL A CA 1
ATOM 1023 C C . VAL A 1 128 ? -5.785 2.219 28.609 1 92.12 128 VAL A C 1
ATOM 1025 O O . VAL A 1 128 ? -5.754 3.285 29.234 1 92.12 128 VAL A O 1
ATOM 1028 N N . TYR A 1 129 ? -6.559 1.229 28.984 1 91.94 129 TYR A N 1
ATOM 1029 C CA . TYR A 1 129 ? -7.426 1.286 30.156 1 91.94 129 TYR A CA 1
ATOM 1030 C C . TYR A 1 129 ? -6.617 1.531 31.422 1 91.94 129 TYR A C 1
ATOM 1032 O O . TYR A 1 129 ? -7.023 2.311 32.281 1 91.94 129 TYR A O 1
ATOM 1040 N N . MET A 1 130 ? -5.508 0.988 31.516 1 92.81 130 MET A N 1
ATOM 1041 C CA . MET A 1 130 ? -4.68 1.071 32.719 1 92.81 130 MET A CA 1
ATOM 1042 C C . MET A 1 130 ? -3.904 2.385 32.75 1 92.81 130 MET A C 1
ATOM 1044 O O . MET A 1 130 ? -3.689 2.953 33.812 1 92.81 130 MET A O 1
ATOM 1048 N N . LEU A 1 131 ? -3.539 2.885 31.609 1 90.88 131 LEU A N 1
ATOM 1049 C CA . LEU A 1 131 ? -2.564 3.969 31.578 1 90.88 131 LEU A CA 1
ATOM 1050 C C . LEU A 1 131 ? -3.246 5.305 31.312 1 90.88 131 LEU A C 1
ATOM 1052 O O . LEU A 1 131 ? -2.672 6.367 31.578 1 90.88 131 LEU A O 1
ATOM 1056 N N . LEU A 1 132 ? -4.434 5.297 30.734 1 88.56 132 LEU A N 1
ATOM 1057 C CA . LEU A 1 132 ? -5.152 6.523 30.406 1 88.56 132 LEU A CA 1
ATOM 1058 C C . LEU A 1 132 ? -6.52 6.547 31.094 1 88.56 132 LEU A C 1
ATOM 1060 O O . LEU A 1 132 ? -7.523 6.16 30.484 1 88.56 132 LEU A O 1
ATOM 1064 N N . PRO A 1 133 ? -6.594 7.152 32.219 1 86.88 133 PRO A N 1
ATOM 1065 C CA . PRO A 1 133 ? -7.832 7.117 33 1 86.88 133 PRO A CA 1
ATOM 1066 C C . PRO A 1 133 ? -8.992 7.809 32.281 1 86.88 133 PRO A C 1
ATOM 1068 O O . PRO A 1 133 ? -10.148 7.383 32.438 1 86.88 133 PRO A O 1
ATOM 1071 N N . GLN A 1 134 ? -8.727 8.789 31.531 1 82.75 134 GLN A N 1
ATOM 1072 C CA . GLN A 1 134 ? -9.781 9.555 30.875 1 82.75 134 GLN A CA 1
ATOM 1073 C C . GLN A 1 134 ? -10.523 8.719 29.844 1 82.75 134 GLN A C 1
ATOM 1075 O O . GLN A 1 134 ? -11.641 9.047 29.453 1 82.75 134 GLN A O 1
ATOM 1080 N N . SER A 1 135 ? -9.906 7.648 29.438 1 86.06 135 SER A N 1
ATOM 1081 C CA . SER A 1 135 ? -10.5 6.859 28.375 1 86.06 135 SER A CA 1
ATOM 1082 C C . SER A 1 135 ? -11.133 5.578 28.906 1 86.06 135 SER A C 1
ATOM 1084 O O . SER A 1 135 ? -11.578 4.727 28.141 1 86.06 135 SER A O 1
ATOM 1086 N N . ARG A 1 136 ? -11.242 5.41 30.141 1 87.56 136 ARG A N 1
ATOM 1087 C CA . ARG A 1 136 ? -11.617 4.137 30.75 1 87.56 136 ARG A CA 1
ATOM 1088 C C . ARG A 1 136 ? -13.047 3.754 30.375 1 87.56 136 ARG A C 1
ATOM 1090 O O . ARG A 1 136 ? -13.336 2.582 30.141 1 87.56 136 ARG A O 1
ATOM 1097 N N . CYS A 1 137 ? -13.906 4.668 30.344 1 83.62 137 CYS A N 1
ATOM 1098 C CA . CYS A 1 137 ? -15.297 4.367 30 1 83.62 137 CYS A CA 1
ATOM 1099 C C . CYS A 1 137 ? -15.406 3.82 28.578 1 83.62 137 CYS A C 1
ATOM 1101 O O . CYS A 1 137 ? -15.977 2.75 28.375 1 83.62 137 CYS A O 1
ATOM 1103 N N . THR A 1 138 ? -14.859 4.504 27.672 1 83.56 138 THR A N 1
ATOM 1104 C CA . THR A 1 138 ? -14.898 4.074 26.281 1 83.56 138 THR A CA 1
ATOM 1105 C C . THR A 1 138 ? -14.172 2.74 26.094 1 83.56 138 THR A C 1
ATOM 1107 O O . THR A 1 138 ? -14.672 1.849 25.406 1 83.56 138 THR A O 1
ATOM 1110 N N . THR A 1 139 ? -13.047 2.598 26.766 1 89.19 139 THR A N 1
ATOM 1111 C CA . THR A 1 139 ? -12.25 1.389 26.609 1 89.19 139 THR A CA 1
ATOM 1112 C C . THR A 1 139 ? -12.945 0.187 27.234 1 89.19 139 THR A C 1
ATOM 1114 O O . THR A 1 139 ? -12.844 -0.933 26.734 1 89.19 139 THR A O 1
ATOM 1117 N N . LYS A 1 140 ? -13.633 0.448 28.281 1 89.12 140 LYS A N 1
ATOM 1118 C CA . LYS A 1 140 ? -14.367 -0.636 28.922 1 89.12 140 LYS A CA 1
ATOM 1119 C C . LYS A 1 140 ? -15.445 -1.194 28 1 89.12 140 LYS A C 1
ATOM 1121 O O . LYS A 1 140 ? -15.594 -2.412 27.875 1 89.12 140 LYS A O 1
ATOM 1126 N N . VAL A 1 141 ? -16.141 -0.353 27.422 1 85.75 141 VAL A N 1
ATOM 1127 C CA . VAL A 1 141 ? -17.203 -0.764 26.484 1 85.75 141 VAL A CA 1
ATOM 1128 C C . VAL A 1 141 ? -16.594 -1.553 25.328 1 85.75 141 VAL A C 1
ATOM 1130 O O . VAL A 1 141 ? -17.109 -2.611 24.953 1 85.75 141 VAL A O 1
ATOM 1133 N N . ASP A 1 142 ? -15.516 -1.058 24.781 1 89.38 142 ASP A N 1
ATOM 1134 C CA . ASP A 1 142 ? -14.859 -1.736 23.672 1 89.38 142 ASP A CA 1
ATOM 1135 C C . ASP A 1 142 ? -14.328 -3.104 24.094 1 89.38 142 ASP A C 1
ATOM 1137 O O . ASP A 1 142 ? -14.398 -4.066 23.328 1 89.38 142 ASP A O 1
ATOM 1141 N N . MET A 1 143 ? -13.82 -3.146 25.297 1 93.38 143 MET A N 1
ATOM 1142 C CA . MET A 1 143 ? -13.297 -4.41 25.812 1 93.38 143 MET A CA 1
ATOM 1143 C C . MET A 1 143 ? -14.414 -5.441 25.953 1 93.38 143 MET A C 1
ATOM 1145 O O . MET A 1 143 ? -14.227 -6.613 25.625 1 93.38 143 MET A O 1
ATOM 1149 N N . ILE A 1 144 ? -15.508 -4.996 26.438 1 90.19 144 ILE A N 1
ATOM 1150 C CA . ILE A 1 144 ? -16.656 -5.895 26.609 1 90.19 144 ILE A CA 1
ATOM 1151 C C . ILE A 1 144 ? -17.094 -6.406 25.234 1 90.19 144 ILE A C 1
ATOM 1153 O O . ILE A 1 144 ? -17.406 -7.594 25.078 1 90.19 144 ILE A O 1
ATOM 1157 N N . PHE A 1 145 ? -17.094 -5.535 24.328 1 89.56 145 PHE A N 1
ATOM 1158 C CA . PHE A 1 145 ? -17.469 -5.898 22.969 1 89.56 145 PHE A CA 1
ATOM 1159 C C . PHE A 1 145 ? -16.516 -6.949 22.406 1 89.56 145 PHE A C 1
ATOM 1161 O O . PHE A 1 145 ? -16.953 -7.969 21.875 1 89.56 145 PHE A O 1
ATOM 1168 N N . VAL A 1 146 ? -15.219 -6.758 22.531 1 93.5 146 VAL A N 1
ATOM 1169 C CA . VAL A 1 146 ? -14.219 -7.672 21.984 1 93.5 146 VAL A CA 1
ATOM 1170 C C . VAL A 1 146 ? -14.289 -9.008 22.734 1 93.5 146 VAL A C 1
ATOM 1172 O O . VAL A 1 146 ? -14.164 -10.07 22.109 1 93.5 146 VAL A O 1
ATOM 1175 N N . LEU A 1 147 ? -14.531 -8.914 24.016 1 94.81 147 LEU A N 1
ATOM 1176 C CA . LEU A 1 147 ? -14.648 -10.133 24.812 1 94.81 147 LEU A CA 1
ATOM 1177 C C . LEU A 1 147 ? -15.836 -10.969 24.359 1 94.81 147 LEU A C 1
ATOM 1179 O O . LEU A 1 147 ? -15.75 -12.203 24.297 1 94.81 147 LEU A O 1
ATOM 1183 N N . SER A 1 148 ? -16.906 -10.289 24.094 1 93.31 148 SER A N 1
ATOM 1184 C CA . SER A 1 148 ? -18.078 -11.008 23.594 1 93.31 148 SER A CA 1
ATOM 1185 C C . SER A 1 148 ? -17.781 -11.703 22.266 1 93.31 148 SER A C 1
ATOM 1187 O O . SER A 1 148 ? -18.266 -12.805 22.016 1 93.31 148 SER A O 1
ATOM 1189 N N . SER A 1 149 ? -17.031 -11.039 21.422 1 93.88 149 SER A N 1
ATOM 1190 C CA . SER A 1 149 ? -16.641 -11.641 20.141 1 93.88 149 SER A CA 1
ATOM 1191 C C . SER A 1 149 ? -15.742 -12.859 20.375 1 93.88 149 SER A C 1
ATOM 1193 O O . SER A 1 149 ? -15.891 -13.875 19.688 1 93.88 149 SER A O 1
ATOM 1195 N N . VAL A 1 150 ? -14.789 -12.805 21.328 1 95.62 150 VAL A N 1
ATOM 1196 C CA . VAL A 1 150 ? -13.883 -13.906 21.641 1 95.62 150 VAL A CA 1
ATOM 1197 C C . VAL A 1 150 ? -14.688 -15.109 22.141 1 95.62 150 VAL A C 1
ATOM 1199 O O . VAL A 1 150 ? -14.43 -16.25 21.734 1 95.62 150 VAL A O 1
ATOM 1202 N N . PHE A 1 151 ? -15.688 -14.836 22.938 1 95.25 151 PHE A N 1
ATOM 1203 C CA . PHE A 1 151 ? -16.516 -15.914 23.469 1 95.25 151 PHE A CA 1
ATOM 1204 C C . PHE A 1 151 ? -17.328 -16.562 22.359 1 95.25 151 PHE A C 1
ATOM 1206 O O . PHE A 1 151 ? -17.438 -17.797 22.297 1 95.25 151 PHE A O 1
ATOM 1213 N N . ALA A 1 152 ? -17.922 -15.727 21.547 1 94.56 152 ALA A N 1
ATOM 1214 C CA . ALA A 1 152 ? -18.703 -16.266 20.438 1 94.56 152 ALA A CA 1
ATOM 1215 C C . ALA A 1 152 ? -17.828 -17.109 19.516 1 94.56 152 ALA A C 1
ATOM 1217 O O . ALA A 1 152 ? -18.219 -18.219 19.125 1 94.56 152 ALA A O 1
ATOM 1218 N N . LEU A 1 153 ? -16.656 -16.688 19.172 1 95.56 153 LEU A N 1
ATOM 1219 C CA . LEU A 1 153 ? -15.734 -17.422 18.297 1 95.56 153 LEU A CA 1
ATOM 1220 C C . LEU A 1 153 ? -15.25 -18.688 18.969 1 95.56 153 LEU A C 1
ATOM 1222 O O . LEU A 1 153 ? -15.031 -19.703 18.312 1 95.56 153 LEU A O 1
ATOM 1226 N N . GLY A 1 154 ? -15 -18.609 20.297 1 95 154 GLY A N 1
ATOM 1227 C CA . GLY A 1 154 ? -14.578 -19.781 21.047 1 95 154 GLY A CA 1
ATOM 1228 C C . GLY A 1 154 ? -15.578 -20.922 20.984 1 95 154 GLY A C 1
ATOM 1229 O O . GLY A 1 154 ? -15.195 -22.094 21.094 1 95 154 GLY A O 1
ATOM 1230 N N . SER A 1 155 ? -16.844 -20.594 20.781 1 94.38 155 SER A N 1
ATOM 1231 C CA . SER A 1 155 ? -17.875 -21.625 20.719 1 94.38 155 SER A CA 1
ATOM 1232 C C . SER A 1 155 ? -17.703 -22.531 19.516 1 94.38 155 SER A C 1
ATOM 1234 O O . SER A 1 155 ? -18.203 -23.656 19.484 1 94.38 155 SER A O 1
ATOM 1236 N N . THR A 1 156 ? -16.953 -22.031 18.5 1 94 156 THR A N 1
ATOM 1237 C CA . THR A 1 156 ? -16.75 -22.828 17.297 1 94 156 THR A CA 1
ATOM 1238 C C . THR A 1 156 ? -15.906 -24.062 17.594 1 94 156 THR A C 1
ATOM 1240 O O . THR A 1 156 ? -15.961 -25.047 16.859 1 94 156 THR A O 1
ATOM 1243 N N . PHE A 1 157 ? -15.07 -24.047 18.688 1 93.5 157 PHE A N 1
ATOM 1244 C CA . PHE A 1 157 ? -14.203 -25.172 19.031 1 93.5 157 PHE A CA 1
ATOM 1245 C C . PHE A 1 157 ? -15.008 -26.312 19.656 1 93.5 157 PHE A C 1
ATOM 1247 O O . PHE A 1 157 ? -14.547 -27.453 19.688 1 93.5 157 PHE A O 1
ATOM 1254 N N . VAL A 1 158 ? -16.219 -26.047 20.094 1 93.44 158 VAL A N 1
ATOM 1255 C CA . VAL A 1 158 ? -17.062 -27.031 20.75 1 93.44 158 VAL A CA 1
ATOM 1256 C C . VAL A 1 158 ? -18.156 -27.516 19.797 1 93.44 158 VAL A C 1
ATOM 1258 O O . VAL A 1 158 ? -18.594 -28.656 19.875 1 93.44 158 VAL A O 1
ATOM 1261 N N . LEU A 1 159 ? -18.5 -26.672 18.875 1 91.62 159 LEU A N 1
ATOM 1262 C CA . LEU A 1 159 ? -19.562 -27 17.922 1 91.62 159 LEU A CA 1
ATOM 1263 C C . LEU A 1 159 ? -19 -27.75 16.719 1 91.62 159 LEU A C 1
ATOM 1265 O O . LEU A 1 159 ? -17.781 -27.797 16.516 1 91.62 159 LEU A O 1
ATOM 1269 N N . SER A 1 160 ? -19.922 -28.406 16 1 90.81 160 SER A N 1
ATOM 1270 C CA . SER A 1 160 ? -19.516 -29.109 14.781 1 90.81 160 SER A CA 1
ATOM 1271 C C . SER A 1 160 ? -19.016 -28.125 13.734 1 90.81 160 SER A C 1
ATOM 1273 O O . SER A 1 160 ? -19.344 -26.938 13.773 1 90.81 160 SER A O 1
ATOM 1275 N N . GLU A 1 161 ? -18.172 -28.5 12.773 1 87.12 161 GLU A N 1
ATOM 1276 C CA . GLU A 1 161 ? -17.516 -27.688 11.758 1 87.12 161 GLU A CA 1
ATOM 1277 C C . GLU A 1 161 ? -18.547 -26.938 10.898 1 87.12 161 GLU A C 1
ATOM 1279 O O . GLU A 1 161 ? -18.281 -25.859 10.398 1 87.12 161 GLU A O 1
ATOM 1284 N N . ALA A 1 162 ? -19.719 -27.531 10.797 1 86.62 162 ALA A N 1
ATOM 1285 C CA . ALA A 1 162 ? -20.766 -26.938 9.953 1 86.62 162 ALA A CA 1
ATOM 1286 C C . ALA A 1 162 ? -21.25 -25.609 10.531 1 86.62 162 ALA A C 1
ATOM 1288 O O . ALA A 1 162 ? -21.766 -24.766 9.797 1 86.62 162 ALA A O 1
ATOM 1289 N N . TRP A 1 163 ? -20.984 -25.422 11.812 1 91.12 163 TRP A N 1
ATOM 1290 C CA . TRP A 1 163 ? -21.516 -24.25 12.484 1 91.12 163 TRP A CA 1
ATOM 1291 C C . TRP A 1 163 ? -20.516 -23.094 12.438 1 91.12 163 TRP A C 1
ATOM 1293 O O . TRP A 1 163 ? -20.844 -21.953 12.805 1 91.12 163 TRP A O 1
ATOM 1303 N N . THR A 1 164 ? -19.359 -23.328 11.953 1 92.5 164 THR A N 1
ATOM 1304 C CA . THR A 1 164 ? -18.328 -22.312 11.945 1 92.5 164 THR A CA 1
ATOM 1305 C C . THR A 1 164 ? -18.766 -21.094 11.141 1 92.5 164 THR A C 1
ATOM 1307 O O . THR A 1 164 ? -18.641 -19.953 11.602 1 92.5 164 THR A O 1
ATOM 1310 N N . ILE A 1 165 ? -19.328 -21.344 10.008 1 91.81 165 ILE A N 1
ATOM 1311 C CA . ILE A 1 165 ? -19.75 -20.266 9.125 1 91.81 165 ILE A CA 1
ATOM 1312 C C . ILE A 1 165 ? -20.891 -19.484 9.766 1 91.81 165 ILE A C 1
ATOM 1314 O O . ILE A 1 165 ? -20.969 -18.266 9.633 1 91.81 165 ILE A O 1
ATOM 1318 N N . VAL A 1 166 ? -21.75 -20.172 10.414 1 93.38 166 VAL A N 1
ATOM 1319 C CA . VAL A 1 166 ? -22.891 -19.547 11.07 1 93.38 166 VAL A CA 1
ATOM 1320 C C . VAL A 1 166 ? -22.406 -18.656 12.211 1 93.38 166 VAL A C 1
ATOM 1322 O O . VAL A 1 166 ? -22.906 -17.547 12.391 1 93.38 166 VAL A O 1
ATOM 1325 N N . VAL A 1 167 ? -21.484 -19.156 12.961 1 94.81 167 VAL A N 1
ATOM 1326 C CA . VAL A 1 167 ? -20.938 -18.375 14.07 1 94.81 167 VAL A CA 1
ATOM 1327 C C . VAL A 1 167 ? -20.25 -17.109 13.539 1 94.81 167 VAL A C 1
ATOM 1329 O O . VAL A 1 167 ? -20.406 -16.031 14.109 1 94.81 167 VAL A O 1
ATOM 1332 N N . TYR A 1 168 ? -19.5 -17.25 12.422 1 95 168 TYR A N 1
ATOM 1333 C CA . TYR A 1 168 ? -18.875 -16.078 11.812 1 95 168 TYR A CA 1
ATOM 1334 C C . TYR A 1 168 ? -19.922 -15.039 11.438 1 95 168 TYR A C 1
ATOM 1336 O O . TYR A 1 168 ? -19.734 -13.844 11.68 1 95 168 TYR A O 1
ATOM 1344 N N . ALA A 1 169 ? -21.031 -15.492 10.867 1 94.44 169 ALA A N 1
ATOM 1345 C CA . ALA A 1 169 ? -22.109 -14.586 10.477 1 94.44 169 ALA A CA 1
ATOM 1346 C C . ALA A 1 169 ? -22.703 -13.891 11.695 1 94.44 169 ALA A C 1
ATOM 1348 O O . ALA A 1 169 ? -22.984 -12.695 11.656 1 94.44 169 ALA A O 1
ATOM 1349 N N . ILE A 1 170 ? -22.844 -14.594 12.734 1 94 170 ILE A N 1
ATOM 1350 C CA . ILE A 1 170 ? -23.406 -14.047 13.969 1 94 170 ILE A CA 1
ATOM 1351 C C . ILE A 1 170 ? -22.469 -12.992 14.539 1 94 170 ILE A C 1
ATOM 1353 O O . ILE A 1 170 ? -22.906 -11.93 14.984 1 94 170 ILE A O 1
ATOM 1357 N N . VAL A 1 171 ? -21.203 -13.328 14.547 1 93.25 171 VAL A N 1
ATOM 1358 C CA . VAL A 1 171 ? -20.203 -12.391 15.062 1 93.25 171 VAL A CA 1
ATOM 1359 C C . VAL A 1 171 ? -20.25 -11.102 14.242 1 93.25 171 VAL A C 1
ATOM 1361 O O . VAL A 1 171 ? -20.172 -10.008 14.805 1 93.25 171 VAL A O 1
ATOM 1364 N N . LEU A 1 172 ? -20.375 -11.203 12.961 1 90.81 172 LEU A N 1
ATOM 1365 C CA . LEU A 1 172 ? -20.422 -10.039 12.086 1 90.81 172 LEU A CA 1
ATOM 1366 C C . LEU A 1 172 ? -21.656 -9.188 12.398 1 90.81 172 LEU A C 1
ATOM 1368 O O . LEU A 1 172 ? -21.562 -7.965 12.508 1 90.81 172 LEU A O 1
ATOM 1372 N N . VAL A 1 173 ? -22.781 -9.812 12.531 1 90.69 173 VAL A N 1
ATOM 1373 C CA . VAL A 1 173 ? -24.016 -9.117 12.828 1 90.69 173 VAL A CA 1
ATOM 1374 C C . VAL A 1 173 ? -23.938 -8.461 14.203 1 90.69 173 VAL A C 1
ATOM 1376 O O . VAL A 1 173 ? -24.359 -7.316 14.383 1 90.69 173 VAL A O 1
ATOM 1379 N N . TRP A 1 174 ? -23.406 -9.203 15.086 1 89 174 TRP A N 1
ATOM 1380 C CA . TRP A 1 174 ? -23.234 -8.695 16.438 1 89 174 TRP A CA 1
ATOM 1381 C C . TRP A 1 174 ? -22.344 -7.453 16.438 1 89 174 TRP A C 1
ATOM 1383 O O . TRP A 1 174 ? -22.625 -6.484 17.141 1 89 174 TRP A O 1
ATOM 1393 N N . GLU A 1 175 ? -21.297 -7.504 15.711 1 84.88 175 GLU A N 1
ATOM 1394 C CA . GLU A 1 175 ? -20.406 -6.352 15.594 1 84.88 175 GLU A CA 1
ATOM 1395 C C . GLU A 1 175 ? -21.141 -5.152 14.992 1 84.88 175 GLU A C 1
ATOM 1397 O O . GLU A 1 175 ? -20.938 -4.016 15.43 1 84.88 175 GLU A O 1
ATOM 1402 N N . CYS A 1 176 ? -21.969 -5.402 14.07 1 82.69 176 CYS A N 1
ATOM 1403 C CA . CYS A 1 176 ? -22.75 -4.34 13.445 1 82.69 176 CYS A CA 1
ATOM 1404 C C . CYS A 1 176 ? -23.719 -3.707 14.438 1 82.69 176 CYS A C 1
ATOM 1406 O O . CYS A 1 176 ? -23.781 -2.482 14.547 1 82.69 176 CYS A O 1
ATOM 1408 N N . ILE A 1 177 ? -24.375 -4.504 15.148 1 82.94 177 ILE A N 1
ATOM 1409 C CA . ILE A 1 177 ? -25.375 -4.039 16.109 1 82.94 177 ILE A CA 1
ATOM 1410 C C . ILE A 1 177 ? -24.688 -3.27 17.234 1 82.94 177 ILE A C 1
ATOM 1412 O O . ILE A 1 177 ? -25.125 -2.182 17.609 1 82.94 177 ILE A O 1
ATOM 1416 N N . PHE A 1 178 ? -23.641 -3.83 17.688 1 80.19 178 PHE A N 1
ATOM 1417 C CA . PHE A 1 178 ? -22.938 -3.221 18.797 1 80.19 178 PHE A CA 1
ATOM 1418 C C . PHE A 1 178 ? -22.406 -1.845 18.422 1 80.19 178 PHE A C 1
ATOM 1420 O O . PHE A 1 178 ? -22.531 -0.891 19.188 1 80.19 178 PHE A O 1
ATOM 1427 N N . ARG A 1 179 ? -21.734 -1.748 17.297 1 73.5 179 ARG A N 1
ATOM 1428 C CA . ARG A 1 179 ? -21.188 -0.471 16.844 1 73.5 179 ARG A CA 1
ATOM 1429 C C . ARG A 1 179 ? -22.297 0.567 16.688 1 73.5 179 ARG A C 1
ATOM 1431 O O . ARG A 1 179 ? -22.109 1.739 17.016 1 73.5 179 ARG A O 1
ATOM 1438 N N . PHE A 1 180 ? -23.438 0.098 16.266 1 74.81 180 PHE A N 1
ATOM 1439 C CA . PHE A 1 180 ? -24.578 0.982 16.094 1 74.81 180 PHE A CA 1
ATOM 1440 C C . PHE A 1 180 ? -25.094 1.477 17.438 1 74.81 180 PHE A C 1
ATOM 1442 O O . PHE A 1 180 ? -25.297 2.68 17.625 1 74.81 180 PHE A O 1
ATOM 1449 N N . VAL A 1 181 ? -25.219 0.633 18.312 1 75.12 181 VAL A N 1
ATOM 1450 C CA . VAL A 1 181 ? -25.781 0.959 19.609 1 75.12 181 VAL A CA 1
ATOM 1451 C C . VAL A 1 181 ? -24.797 1.827 20.391 1 75.12 181 VAL A C 1
ATOM 1453 O O . VAL A 1 181 ? -25.203 2.799 21.047 1 75.12 181 VAL A O 1
ATOM 1456 N N . ALA A 1 182 ? -23.547 1.438 20.344 1 72.12 182 ALA A N 1
ATOM 1457 C CA . ALA A 1 182 ? -22.516 2.207 21.047 1 72.12 182 ALA A CA 1
ATOM 1458 C C . ALA A 1 182 ? -22.438 3.633 20.516 1 72.12 182 ALA A C 1
ATOM 1460 O O . ALA A 1 182 ? -22.266 4.582 21.281 1 72.12 182 ALA A O 1
ATOM 1461 N N . ALA A 1 183 ? -22.547 3.773 19.266 1 67.31 183 ALA A N 1
ATOM 1462 C CA . ALA A 1 183 ? -22.453 5.09 18.641 1 67.31 183 ALA A CA 1
ATOM 1463 C C . ALA A 1 183 ? -23.719 5.898 18.891 1 67.31 183 ALA A C 1
ATOM 1465 O O . ALA A 1 183 ? -23.656 7.098 19.172 1 67.31 183 ALA A O 1
ATOM 1466 N N . ALA A 1 184 ? -24.922 5.27 18.766 1 63.34 184 ALA A N 1
ATOM 1467 C CA . ALA A 1 184 ? -26.203 5.965 18.844 1 63.34 184 ALA A CA 1
ATOM 1468 C C . ALA A 1 184 ? -26.562 6.262 20.297 1 63.34 184 ALA A C 1
ATOM 1470 O O . ALA A 1 184 ? -27.109 7.328 20.594 1 63.34 184 ALA A O 1
ATOM 1471 N N . GLN A 1 185 ? -26.562 5.262 21.125 1 59.16 185 GLN A N 1
ATOM 1472 C CA . GLN A 1 185 ? -27.219 5.406 22.422 1 59.16 185 GLN A CA 1
ATOM 1473 C C . GLN A 1 185 ? -26.219 5.754 23.516 1 59.16 185 GLN A C 1
ATOM 1475 O O . GLN A 1 185 ? -26.594 6.234 24.594 1 59.16 185 GLN A O 1
ATOM 1480 N N . GLY A 1 186 ? -25.047 6.07 23.141 1 56.5 186 GLY A N 1
ATOM 1481 C CA . GLY A 1 186 ? -24.141 6.312 24.25 1 56.5 186 GLY A CA 1
ATOM 1482 C C . GLY A 1 186 ? -24.297 5.312 25.375 1 56.5 186 GLY A C 1
ATOM 1483 O O . GLY A 1 186 ? -24.047 5.633 26.531 1 56.5 186 GLY A O 1
ATOM 1484 N N . TRP A 1 187 ? -25.062 4.352 25.219 1 51.44 187 TRP A N 1
ATOM 1485 C CA . TRP A 1 187 ? -25.656 3.455 26.203 1 51.44 187 TRP A CA 1
ATOM 1486 C C . TRP A 1 187 ? -24.688 3.193 27.359 1 51.44 187 TRP A C 1
ATOM 1488 O O . TRP A 1 187 ? -25.094 3.18 28.531 1 51.44 187 TRP A O 1
ATOM 1498 N N . LEU A 1 188 ? -23.5 2.617 27.125 1 52.28 188 LEU A N 1
ATOM 1499 C CA . LEU A 1 188 ? -22.75 2.188 28.297 1 52.28 188 LEU A CA 1
ATOM 1500 C C . LEU A 1 188 ? -21.953 3.344 28.875 1 52.28 188 LEU A C 1
ATOM 1502 O O . LEU A 1 188 ? -21.047 3.129 29.688 1 52.28 188 LEU A O 1
ATOM 1506 N N . GLN A 1 189 ? -22.297 4.457 28.312 1 51.84 189 GLN A N 1
ATOM 1507 C CA . GLN A 1 189 ? -21.516 5.59 28.781 1 51.84 189 GLN A CA 1
ATOM 1508 C C . GLN A 1 189 ? -22.219 6.316 29.922 1 51.84 189 GLN A C 1
ATOM 1510 O O . GLN A 1 189 ? -23.438 6.535 29.859 1 51.84 189 GLN A O 1
ATOM 1515 N N . THR A 1 190 ? -21.719 6.152 31.062 1 49.81 190 THR A N 1
ATOM 1516 C CA . THR A 1 190 ? -22.219 6.906 32.219 1 49.81 190 THR A CA 1
ATOM 1517 C C . THR A 1 190 ? -22.312 8.391 31.875 1 49.81 190 THR A C 1
ATOM 1519 O O . THR A 1 190 ? -21.578 8.891 31.031 1 49.81 190 THR A O 1
ATOM 1522 N N . LYS A 1 191 ? -23.406 9.141 32.188 1 50 191 LYS A N 1
ATOM 1523 C CA . LYS A 1 191 ? -23.75 10.547 31.984 1 50 191 LYS A CA 1
ATOM 1524 C C . LYS A 1 191 ? -22.5 11.422 31.969 1 50 191 LYS A C 1
ATOM 1526 O O . LYS A 1 191 ? -22.422 12.375 31.203 1 50 191 LYS A O 1
ATOM 1531 N N . ASP A 1 192 ? -21.578 11.141 32.875 1 50.75 192 ASP A N 1
ATOM 1532 C CA . ASP A 1 192 ? -20.406 12 33.062 1 50.75 192 ASP A CA 1
ATOM 1533 C C . ASP A 1 192 ? -19.234 11.523 32.188 1 50.75 192 ASP A C 1
ATOM 1535 O O . ASP A 1 192 ? -18.141 12.109 32.25 1 50.75 192 ASP A O 1
ATOM 1539 N N . SER A 1 193 ? -19.5 10.484 31.469 1 58.22 193 SER A N 1
ATOM 1540 C CA . SER A 1 193 ? -18.328 9.891 30.828 1 58.22 193 SER A CA 1
ATOM 1541 C C . SER A 1 193 ? -18.109 10.477 29.438 1 58.22 193 SER A C 1
ATOM 1543 O O . SER A 1 193 ? -19.062 10.68 28.688 1 58.22 193 SER A O 1
ATOM 1545 N N . VAL A 1 194 ? -17.031 11.242 29.344 1 60.78 194 VAL A N 1
ATOM 1546 C CA . VAL A 1 194 ? -16.609 11.914 28.125 1 60.78 194 VAL A CA 1
ATOM 1547 C C . VAL A 1 194 ? -16.172 10.875 27.078 1 60.78 194 VAL A C 1
ATOM 1549 O O . VAL A 1 194 ? -15.32 10.023 27.375 1 60.78 194 VAL A O 1
ATOM 1552 N N . ARG A 1 195 ? -16.891 10.75 26.062 1 70.56 195 ARG A N 1
ATOM 1553 C CA . ARG A 1 195 ? -16.469 9.914 24.953 1 70.56 195 ARG A CA 1
ATOM 1554 C C . ARG A 1 195 ? -15.25 10.492 24.25 1 70.56 195 ARG A C 1
ATOM 1556 O O . ARG A 1 195 ? -15.125 11.711 24.109 1 70.56 195 ARG A O 1
ATOM 1563 N N . ILE A 1 196 ? -14.375 9.5 23.984 1 77.44 196 ILE A N 1
ATOM 1564 C CA . ILE A 1 196 ? -13.188 9.93 23.25 1 77.44 196 ILE A CA 1
ATOM 1565 C C . ILE A 1 196 ? -13.508 10.016 21.766 1 77.44 196 ILE A C 1
ATOM 1567 O O . ILE A 1 196 ? -13.992 9.055 21.172 1 77.44 196 ILE A O 1
ATOM 1571 N N . PRO A 1 197 ? -13.375 11.141 21.312 1 78.88 197 PRO A N 1
ATOM 1572 C CA . PRO A 1 197 ? -13.711 11.32 19.891 1 78.88 197 PRO A CA 1
ATOM 1573 C C . PRO A 1 197 ? -12.727 10.617 18.953 1 78.88 197 PRO A C 1
ATOM 1575 O O . PRO A 1 197 ? -11.57 10.398 19.328 1 78.88 197 PRO A O 1
ATOM 1578 N N . LEU A 1 198 ? -13.25 10.234 17.844 1 84.06 198 LEU A N 1
ATOM 1579 C CA . LEU A 1 198 ? -12.438 9.641 16.781 1 84.06 198 LEU A CA 1
ATOM 1580 C C . LEU A 1 198 ? -11.766 10.727 15.953 1 84.06 198 LEU A C 1
ATOM 1582 O O . LEU A 1 198 ? -12.391 11.742 15.633 1 84.06 198 LEU A O 1
ATOM 1586 N N . ASN A 1 199 ? -10.523 10.539 15.688 1 87.25 199 ASN A N 1
ATOM 1587 C CA . ASN A 1 199 ? -9.891 11.367 14.664 1 87.25 199 ASN A CA 1
ATOM 1588 C C . ASN A 1 199 ? -10.43 11.055 13.273 1 87.25 199 ASN A C 1
ATOM 1590 O O . ASN A 1 199 ? -9.969 10.117 12.625 1 87.25 199 ASN A O 1
ATOM 1594 N N . ILE A 1 200 ? -11.352 11.844 12.844 1 86.56 200 ILE A N 1
ATOM 1595 C CA . ILE A 1 200 ? -12.109 11.594 11.625 1 86.56 200 ILE A CA 1
ATOM 1596 C C . ILE A 1 200 ? -11.18 11.656 10.414 1 86.56 200 ILE A C 1
ATOM 1598 O O . ILE A 1 200 ? -11.312 10.859 9.484 1 86.56 200 ILE A O 1
ATOM 1602 N N . ASP A 1 201 ? -10.242 12.531 10.398 1 86.19 201 ASP A N 1
ATOM 1603 C CA . ASP A 1 201 ? -9.32 12.656 9.273 1 86.19 201 ASP A CA 1
ATOM 1604 C C . ASP A 1 201 ? -8.461 11.406 9.117 1 86.19 201 ASP A C 1
ATOM 1606 O O . ASP A 1 201 ? -8.25 10.93 8 1 86.19 201 ASP A O 1
ATOM 1610 N N . HIS A 1 202 ? -8.07 10.953 10.242 1 88.31 202 HIS A N 1
ATOM 1611 C CA . HIS A 1 202 ? -7.262 9.742 10.219 1 88.31 202 HIS A CA 1
ATOM 1612 C C . HIS A 1 202 ? -8.078 8.547 9.727 1 88.31 202 HIS A C 1
ATOM 1614 O O . HIS A 1 202 ? -7.621 7.789 8.867 1 88.31 202 HIS A O 1
ATOM 1620 N N . PHE A 1 203 ? -9.211 8.453 10.234 1 89.88 203 PHE A N 1
ATOM 1621 C CA . PHE A 1 203 ? -10.086 7.348 9.844 1 89.88 203 PHE A CA 1
ATOM 1622 C C . PHE A 1 203 ? -10.406 7.414 8.352 1 89.88 203 PHE A C 1
ATOM 1624 O O . PHE A 1 203 ? -10.352 6.398 7.656 1 89.88 203 PHE A O 1
ATOM 1631 N N . ASN A 1 204 ? -10.719 8.609 7.938 1 89.75 204 ASN A N 1
ATOM 1632 C CA . ASN A 1 204 ? -11.031 8.82 6.527 1 89.75 204 ASN A CA 1
ATOM 1633 C C . ASN A 1 204 ? -9.852 8.453 5.629 1 89.75 204 ASN A C 1
ATOM 1635 O O . ASN A 1 204 ? -10.039 7.84 4.578 1 89.75 204 ASN A O 1
ATOM 1639 N N . GLU A 1 205 ? -8.719 8.75 6.023 1 90.38 205 GLU A N 1
ATOM 1640 C CA . GLU A 1 205 ? -7.512 8.398 5.277 1 90.38 205 GLU A CA 1
ATOM 1641 C C . GLU A 1 205 ? -7.324 6.887 5.219 1 90.38 205 GLU A C 1
ATOM 1643 O O . GLU A 1 205 ? -6.98 6.336 4.172 1 90.38 205 GLU A O 1
ATOM 1648 N N . ARG A 1 206 ? -7.562 6.207 6.281 1 94.25 206 ARG A N 1
ATOM 1649 C CA . ARG A 1 206 ? -7.375 4.762 6.352 1 94.25 206 ARG A CA 1
ATOM 1650 C C . ARG A 1 206 ? -8.391 4.035 5.48 1 94.25 206 ARG A C 1
ATOM 1652 O O . ARG A 1 206 ? -8.07 3.021 4.855 1 94.25 206 ARG A O 1
ATOM 1659 N N . VAL A 1 207 ? -9.531 4.617 5.465 1 94.31 207 VAL A N 1
ATOM 1660 C CA . VAL A 1 207 ? -10.562 4.031 4.613 1 94.31 207 VAL A CA 1
ATOM 1661 C C . VAL A 1 207 ? -10.125 4.098 3.15 1 94.31 207 VAL A C 1
ATOM 1663 O O . VAL A 1 207 ? -10.305 3.141 2.396 1 94.31 207 VAL A O 1
ATOM 1666 N N . GLY A 1 208 ? -9.578 5.227 2.787 1 94.06 208 GLY A N 1
ATOM 1667 C CA . GLY A 1 208 ? -9.023 5.336 1.448 1 94.06 208 GLY A CA 1
ATOM 1668 C C . GLY A 1 208 ? -7.922 4.328 1.176 1 94.06 208 GLY A C 1
ATOM 1669 O O . GLY A 1 208 ? -7.84 3.77 0.08 1 94.06 208 GLY A O 1
ATOM 1670 N N . CYS A 1 209 ? -7.086 4.043 2.174 1 94.75 209 CYS A N 1
ATOM 1671 C CA . CYS A 1 209 ? -6.023 3.051 2.043 1 94.75 209 CYS A CA 1
ATOM 1672 C C . CYS A 1 209 ? -6.602 1.663 1.794 1 94.75 209 CYS A C 1
ATOM 1674 O O . CYS A 1 209 ? -6.078 0.906 0.975 1 94.75 209 CYS A O 1
ATOM 1676 N N . MET A 1 210 ? -7.648 1.389 2.463 1 96.69 210 MET A N 1
ATOM 1677 C CA . MET A 1 210 ? -8.258 0.072 2.303 1 96.69 210 MET A CA 1
ATOM 1678 C C . MET A 1 210 ? -8.844 -0.09 0.905 1 96.69 210 MET A C 1
ATOM 1680 O O . MET A 1 210 ? -8.805 -1.18 0.331 1 96.69 210 MET A O 1
ATOM 1684 N N . VAL A 1 211 ? -9.422 0.969 0.381 1 96.62 211 VAL A N 1
ATOM 1685 C CA . VAL A 1 211 ? -9.914 0.942 -0.991 1 96.62 211 VAL A CA 1
ATOM 1686 C C . VAL A 1 211 ? -8.758 0.679 -1.954 1 96.62 211 VAL A C 1
ATOM 1688 O O . VAL A 1 211 ? -8.891 -0.122 -2.883 1 96.62 211 VAL A O 1
ATOM 1691 N N . MET A 1 212 ? -7.664 1.268 -1.684 1 95.81 212 MET A N 1
ATOM 1692 C CA . MET A 1 212 ? -6.477 1.069 -2.512 1 95.81 212 MET A CA 1
ATOM 1693 C C . MET A 1 212 ? -5.984 -0.37 -2.42 1 95.81 212 MET A C 1
ATOM 1695 O O . MET A 1 212 ? -5.531 -0.941 -3.416 1 95.81 212 MET A O 1
ATOM 1699 N N . VAL A 1 213 ? -6.066 -0.904 -1.246 1 96 213 VAL A N 1
ATOM 1700 C CA . VAL A 1 213 ? -5.68 -2.297 -1.053 1 96 213 VAL A CA 1
ATOM 1701 C C . VAL A 1 213 ? -6.57 -3.203 -1.902 1 96 213 VAL A C 1
ATOM 1703 O O . VAL A 1 213 ? -6.074 -4.098 -2.592 1 96 213 VAL A O 1
ATOM 1706 N N . ALA A 1 214 ? -7.84 -2.955 -1.884 1 96.94 214 ALA A N 1
ATOM 1707 C CA . ALA A 1 214 ? -8.781 -3.756 -2.66 1 96.94 214 ALA A CA 1
ATOM 1708 C C . ALA A 1 214 ? -8.531 -3.602 -4.156 1 96.94 214 ALA A C 1
ATOM 1710 O O . ALA A 1 214 ? -8.492 -4.59 -4.891 1 96.94 214 ALA A O 1
ATOM 1711 N N . LEU A 1 215 ? -8.312 -2.383 -4.594 1 96.31 215 LEU A N 1
ATOM 1712 C CA . LEU A 1 215 ? -8.016 -2.123 -6 1 96.31 215 LEU A CA 1
ATOM 1713 C C . LEU A 1 215 ? -6.664 -2.723 -6.387 1 96.31 215 LEU A C 1
ATOM 1715 O O . LEU A 1 215 ? -6.48 -3.152 -7.527 1 96.31 215 LEU A O 1
ATOM 1719 N N . GLY A 1 216 ? -5.777 -2.705 -5.41 1 94.12 216 GLY A N 1
ATOM 1720 C CA . GLY A 1 216 ? -4.453 -3.254 -5.652 1 94.12 216 GLY A CA 1
ATOM 1721 C C . GLY A 1 216 ? -4.473 -4.727 -6.016 1 94.12 216 GLY A C 1
ATOM 1722 O O . GLY A 1 216 ? -3.701 -5.168 -6.871 1 94.12 216 GLY A O 1
ATOM 1723 N N . GLU A 1 217 ? -5.32 -5.441 -5.352 1 93.06 217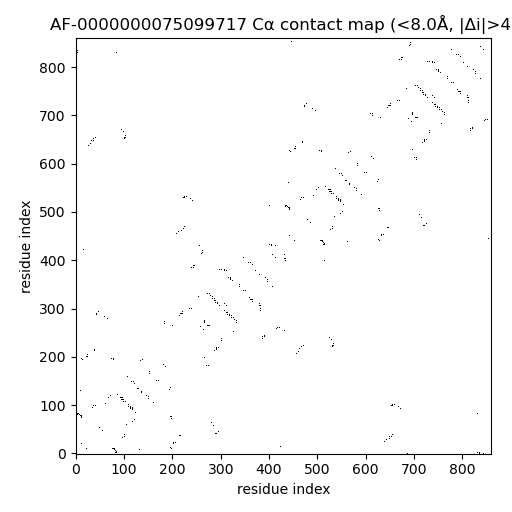 GLU A N 1
ATOM 1724 C CA . GLU A 1 217 ? -5.465 -6.855 -5.695 1 93.06 217 GLU A CA 1
ATOM 1725 C C . GLU A 1 217 ? -5.879 -7.027 -7.152 1 93.06 217 GLU A C 1
ATOM 1727 O O . GLU A 1 217 ? -5.402 -7.938 -7.836 1 93.06 217 GLU A O 1
ATOM 1732 N N . ALA A 1 218 ? -6.719 -6.152 -7.641 1 93.88 218 ALA A N 1
ATOM 1733 C CA . ALA A 1 218 ? -7.152 -6.203 -9.031 1 93.88 218 ALA A CA 1
ATOM 1734 C C . ALA A 1 218 ? -6.008 -5.855 -9.977 1 93.88 218 ALA A C 1
ATOM 1736 O O . ALA A 1 218 ? -5.859 -6.473 -11.039 1 93.88 218 ALA A O 1
ATOM 1737 N N . VAL A 1 219 ? -5.223 -4.906 -9.562 1 93.06 219 VAL A N 1
ATOM 1738 C CA . VAL A 1 219 ? -4.102 -4.469 -10.383 1 93.06 219 VAL A CA 1
ATOM 1739 C C . VAL A 1 219 ? -3.072 -5.59 -10.5 1 93.06 219 VAL A C 1
ATOM 1741 O O . VAL A 1 219 ? -2.654 -5.949 -11.602 1 93.06 219 VAL A O 1
ATOM 1744 N N . VAL A 1 220 ? -2.73 -6.18 -9.398 1 86.75 220 VAL A N 1
ATOM 1745 C CA . VAL A 1 220 ? -1.712 -7.223 -9.359 1 86.75 220 VAL A CA 1
ATOM 1746 C C . VAL A 1 220 ? -2.195 -8.445 -10.141 1 86.75 220 VAL A C 1
ATOM 1748 O O . VAL A 1 220 ? -1.433 -9.039 -10.906 1 86.75 220 VAL A O 1
ATOM 1751 N N . SER A 1 221 ? -3.424 -8.75 -10.031 1 83.31 221 SER A N 1
ATOM 1752 C CA . SER A 1 221 ? -3.988 -9.914 -10.703 1 83.31 221 SER A CA 1
ATOM 1753 C C . SER A 1 221 ? -4.035 -9.703 -12.219 1 83.31 221 SER A C 1
ATOM 1755 O O . SER A 1 221 ? -3.904 -10.656 -12.984 1 83.31 221 SER A O 1
ATOM 1757 N N . THR A 1 222 ? -4.191 -8.469 -12.57 1 84.88 222 THR A N 1
ATOM 1758 C CA . THR A 1 222 ? -4.316 -8.141 -13.984 1 84.88 222 THR A CA 1
ATOM 1759 C C . THR A 1 222 ? -2.947 -8.109 -14.656 1 84.88 222 THR A C 1
ATOM 1761 O O . THR A 1 222 ? -2.816 -8.469 -15.828 1 84.88 222 THR A O 1
ATOM 1764 N N . ILE A 1 223 ? -1.952 -7.66 -13.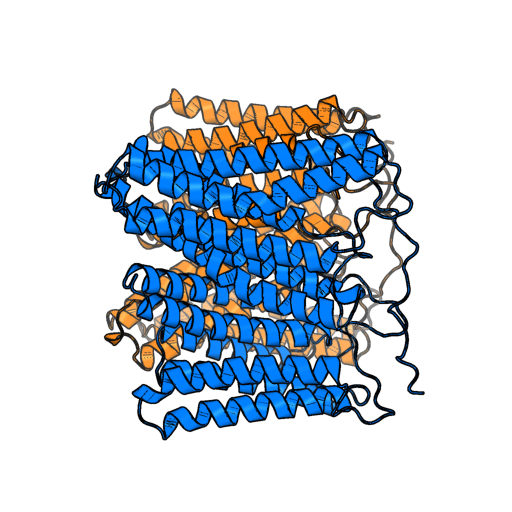859 1 79.31 223 ILE A N 1
ATOM 1765 C CA . ILE A 1 223 ? -0.648 -7.418 -14.469 1 79.31 223 ILE A CA 1
ATOM 1766 C C . ILE A 1 223 ? 0.253 -8.633 -14.258 1 79.31 223 ILE A C 1
ATOM 1768 O O . ILE A 1 223 ? 1.136 -8.906 -15.07 1 79.31 223 ILE A O 1
ATOM 1772 N N . ILE A 1 224 ? 0.176 -9.344 -13.078 1 66.94 224 ILE A N 1
ATOM 1773 C CA . ILE A 1 224 ? 1.145 -10.375 -12.719 1 66.94 224 ILE A CA 1
ATOM 1774 C C . ILE A 1 224 ? 1.209 -11.43 -13.812 1 66.94 224 ILE A C 1
ATOM 1776 O O . ILE A 1 224 ? 0.174 -11.898 -14.297 1 66.94 224 ILE A O 1
ATOM 1780 N N . ASN A 1 225 ? 2.488 -11.359 -14.352 1 57.59 225 ASN A N 1
ATOM 1781 C CA . ASN A 1 225 ? 3.084 -12.039 -15.5 1 57.59 225 ASN A CA 1
ATOM 1782 C C . ASN A 1 225 ? 2.953 -13.555 -15.375 1 57.59 225 ASN A C 1
ATOM 1784 O O . ASN A 1 225 ? 3.184 -14.125 -14.305 1 57.59 225 ASN A O 1
ATOM 1788 N N . PHE A 1 226 ? 2.127 -13.93 -16.281 1 57.53 226 PHE A N 1
ATOM 1789 C CA . PHE A 1 226 ? 2.273 -15.344 -16.625 1 57.53 226 PHE A CA 1
ATOM 1790 C C . PHE A 1 226 ? 3.658 -15.617 -17.188 1 57.53 226 PHE A C 1
ATOM 1792 O O . PHE A 1 226 ? 4.227 -14.773 -17.891 1 57.53 226 PHE A O 1
ATOM 1799 N N . ASN A 1 227 ? 4.59 -16 -16.422 1 56.94 227 ASN A N 1
ATOM 1800 C CA . ASN A 1 227 ? 5.953 -16.359 -16.797 1 56.94 227 ASN A CA 1
ATOM 1801 C C . ASN A 1 227 ? 5.996 -17 -18.188 1 56.94 227 ASN A C 1
ATOM 1803 O O . ASN A 1 227 ? 7.023 -17.562 -18.578 1 56.94 227 ASN A O 1
ATOM 1807 N N . ASP A 1 228 ? 4.934 -16.891 -18.953 1 62.97 228 ASP A N 1
ATOM 1808 C CA . ASP A 1 228 ? 5.035 -17.531 -20.25 1 62.97 228 ASP A CA 1
ATOM 1809 C C . ASP A 1 228 ? 5.098 -16.484 -21.375 1 62.97 228 ASP A C 1
ATOM 1811 O O . ASP A 1 228 ? 4.098 -15.836 -21.672 1 62.97 228 ASP A O 1
ATOM 1815 N N . PRO A 1 229 ? 6.289 -16.266 -21.828 1 64.44 229 PRO A N 1
ATOM 1816 C CA . PRO A 1 229 ? 6.465 -15.297 -22.922 1 64.44 229 PRO A CA 1
ATOM 1817 C C . PRO A 1 229 ? 5.469 -15.492 -24.062 1 64.44 229 PRO A C 1
ATOM 1819 O O . PRO A 1 229 ? 5.148 -14.547 -24.781 1 64.44 229 PRO A O 1
ATOM 1822 N N . SER A 1 230 ? 5.09 -16.719 -24.234 1 66.12 230 SER A N 1
ATOM 1823 C CA . SER A 1 230 ? 4.16 -17.016 -25.328 1 66.12 230 SER A CA 1
ATOM 1824 C C . SER A 1 230 ? 2.832 -16.297 -25.125 1 66.12 230 SER A C 1
ATOM 1826 O O . SER A 1 230 ? 2.072 -16.109 -26.078 1 66.12 230 SER A O 1
ATOM 1828 N N . LEU A 1 231 ? 2.77 -15.766 -24 1 68.62 231 LEU A N 1
ATOM 1829 C CA . LEU A 1 231 ? 1.495 -15.141 -23.672 1 68.62 231 LEU A CA 1
ATOM 1830 C C . LEU A 1 231 ? 1.53 -13.641 -23.969 1 68.62 231 LEU A C 1
ATOM 1832 O O . LEU A 1 231 ? 0.494 -12.977 -23.938 1 68.62 231 LEU A O 1
ATOM 1836 N N . LEU A 1 232 ? 2.635 -13.227 -24.281 1 74.94 232 LEU A N 1
ATOM 1837 C CA . LEU A 1 232 ? 2.762 -11.797 -24.562 1 74.94 232 LEU A CA 1
ATOM 1838 C C . LEU A 1 232 ? 2.318 -11.484 -25.984 1 74.94 232 LEU A C 1
ATOM 1840 O O . LEU A 1 232 ? 3.113 -11 -26.797 1 74.94 232 LEU A O 1
ATOM 1844 N N . THR A 1 233 ? 1.058 -11.828 -26.281 1 83.62 233 THR A N 1
ATOM 1845 C CA . THR A 1 233 ? 0.448 -11.445 -27.547 1 83.62 233 THR A CA 1
ATOM 1846 C C . THR A 1 233 ? -0.123 -10.031 -27.469 1 83.62 233 THR A C 1
ATOM 1848 O O . THR A 1 233 ? -0.292 -9.484 -26.375 1 83.62 233 THR A O 1
ATOM 1851 N N . THR A 1 234 ? -0.31 -9.445 -28.562 1 86.25 234 THR A N 1
ATOM 1852 C CA . THR A 1 234 ? -0.896 -8.109 -28.641 1 86.25 234 THR A CA 1
ATOM 1853 C C . THR A 1 234 ? -2.275 -8.094 -27.984 1 86.25 234 THR A C 1
ATOM 1855 O O . THR A 1 234 ? -2.648 -7.113 -27.328 1 86.25 234 THR A O 1
ATOM 1858 N N . ARG A 1 235 ? -2.953 -9.211 -28.141 1 88.94 235 ARG A N 1
ATOM 1859 C CA . ARG A 1 235 ? -4.289 -9.336 -27.578 1 88.94 235 ARG A CA 1
ATOM 1860 C C . ARG A 1 235 ? -4.238 -9.297 -26.047 1 88.94 235 ARG A C 1
ATOM 1862 O O . ARG A 1 235 ? -5.07 -8.648 -25.406 1 88.94 235 ARG A O 1
ATOM 1869 N N . PHE A 1 236 ? -3.236 -9.938 -25.562 1 88.56 236 PHE A N 1
ATOM 1870 C CA . PHE A 1 236 ? -3.086 -9.977 -24.109 1 88.56 236 PHE A CA 1
ATOM 1871 C C . PHE A 1 236 ? -2.688 -8.609 -23.562 1 88.56 236 PHE A C 1
ATOM 1873 O O . PHE A 1 236 ? -3.203 -8.164 -22.547 1 88.56 236 PHE A O 1
ATOM 1880 N N . PHE A 1 237 ? -1.847 -7.949 -24.281 1 88.12 237 PHE A N 1
ATOM 1881 C CA . PHE A 1 237 ? -1.419 -6.613 -23.875 1 88.12 237 PHE A CA 1
ATOM 1882 C C . PHE A 1 237 ? -2.598 -5.648 -23.859 1 88.12 237 PHE A C 1
ATOM 1884 O O . PHE A 1 237 ? -2.75 -4.863 -22.922 1 88.12 237 PHE A O 1
ATOM 1891 N N . PHE A 1 238 ? -3.357 -5.715 -24.859 1 91.5 238 PHE A N 1
ATOM 1892 C CA . PHE A 1 238 ? -4.52 -4.844 -24.953 1 91.5 238 PHE A CA 1
ATOM 1893 C C . PHE A 1 238 ? -5.512 -5.129 -23.828 1 91.5 238 PHE A C 1
ATOM 1895 O O . PHE A 1 238 ? -6.074 -4.203 -23.25 1 91.5 238 PHE A O 1
ATOM 1902 N N . MET A 1 239 ? -5.711 -6.406 -23.594 1 93 239 MET A N 1
ATOM 1903 C CA . MET A 1 239 ? -6.598 -6.809 -22.516 1 93 239 MET A CA 1
ATOM 1904 C C . MET A 1 239 ? -6.109 -6.246 -21.172 1 93 239 MET A C 1
ATOM 1906 O O . MET A 1 239 ? -6.902 -5.699 -20.406 1 93 239 MET A O 1
ATOM 1910 N N . MET A 1 240 ? -4.824 -6.375 -20.938 1 92.69 240 MET A N 1
ATOM 1911 C CA . MET A 1 240 ? -4.238 -5.887 -19.703 1 92.69 240 MET A CA 1
ATOM 1912 C C . MET A 1 240 ? -4.43 -4.379 -19.562 1 92.69 240 MET A C 1
ATOM 1914 O O . MET A 1 240 ? -4.781 -3.891 -18.484 1 92.69 240 MET A O 1
ATOM 1918 N N . GLN A 1 241 ? -4.258 -3.652 -20.625 1 94.25 241 GLN A N 1
ATOM 1919 C CA . GLN A 1 241 ? -4.402 -2.201 -20.594 1 94.25 241 GLN A CA 1
ATOM 1920 C C . GLN A 1 241 ? -5.848 -1.796 -20.328 1 94.25 241 GLN A C 1
ATOM 1922 O O . GLN A 1 241 ? -6.102 -0.854 -19.562 1 94.25 241 GLN A O 1
ATOM 1927 N N . LEU A 1 242 ? -6.77 -2.506 -20.938 1 96.5 242 LEU A N 1
ATOM 1928 C CA . LEU A 1 242 ? -8.18 -2.217 -20.719 1 96.5 242 LEU A CA 1
ATOM 1929 C C . LEU A 1 242 ? -8.578 -2.531 -19.266 1 96.5 242 LEU A C 1
ATOM 1931 O O . LEU A 1 242 ? -9.328 -1.779 -18.656 1 96.5 242 LEU A O 1
ATOM 1935 N N . GLY A 1 243 ? -8.062 -3.719 -18.812 1 96.44 243 GLY A N 1
ATOM 1936 C CA . GLY A 1 243 ? -8.289 -4.039 -17.406 1 96.44 243 GLY A CA 1
ATOM 1937 C C . GLY A 1 243 ? -7.762 -2.98 -16.453 1 96.44 243 GLY A C 1
ATOM 1938 O O . GLY A 1 243 ? -8.453 -2.574 -15.523 1 96.44 243 GLY A O 1
ATOM 1939 N N . LEU A 1 244 ? -6.559 -2.498 -16.719 1 96.38 244 LEU A N 1
ATOM 1940 C CA . LEU A 1 244 ? -5.949 -1.448 -15.914 1 96.38 244 LEU A CA 1
ATOM 1941 C C . LEU A 1 244 ? -6.773 -0.166 -15.977 1 96.38 244 LEU A C 1
ATOM 1943 O O . LEU A 1 244 ? -6.934 0.528 -14.977 1 96.38 244 LEU A O 1
ATOM 1947 N N . LEU A 1 245 ? -7.277 0.13 -17.141 1 97.31 245 LEU A N 1
ATOM 1948 C CA . LEU A 1 245 ? -8.094 1.327 -17.312 1 97.31 245 LEU A CA 1
ATOM 1949 C C . LEU A 1 245 ? -9.375 1.239 -16.5 1 97.31 245 LEU A C 1
ATOM 1951 O O . LEU A 1 245 ? -9.805 2.229 -15.891 1 97.31 245 LEU A O 1
ATOM 1955 N N . VAL A 1 246 ? -9.977 0.03 -16.438 1 97.94 246 VAL A N 1
ATOM 1956 C CA . VAL A 1 246 ? -11.18 -0.177 -15.641 1 97.94 246 VAL A CA 1
ATOM 1957 C C . VAL A 1 246 ? -10.867 0.07 -14.172 1 97.94 246 VAL A C 1
ATOM 1959 O O . VAL A 1 246 ? -11.586 0.809 -13.492 1 97.94 246 VAL A O 1
ATOM 1962 N N . ILE A 1 247 ? -9.773 -0.48 -13.703 1 98 247 ILE A N 1
ATOM 1963 C CA . ILE A 1 247 ? -9.398 -0.343 -12.297 1 98 247 ILE A CA 1
ATOM 1964 C C . ILE A 1 247 ? -9.078 1.118 -11.992 1 98 247 ILE A C 1
ATOM 1966 O O . ILE A 1 247 ? -9.508 1.651 -10.961 1 98 247 ILE A O 1
ATOM 1970 N N . PHE A 1 248 ? -8.344 1.74 -12.914 1 97.62 248 PHE A N 1
ATOM 1971 C CA . PHE A 1 248 ? -7.934 3.129 -12.742 1 97.62 248 PHE A CA 1
ATOM 1972 C C . PHE A 1 248 ? -9.141 4.051 -12.672 1 97.62 248 PHE A C 1
ATOM 1974 O O . PHE A 1 248 ? -9.195 4.949 -11.828 1 97.62 248 PHE A O 1
ATOM 1981 N N . THR A 1 249 ? -10.102 3.846 -13.492 1 97.44 249 THR A N 1
ATOM 1982 C CA . THR A 1 249 ? -11.289 4.695 -13.523 1 97.44 249 THR A CA 1
ATOM 1983 C C . THR A 1 249 ? -12.18 4.422 -12.312 1 97.44 249 THR A C 1
ATOM 1985 O O . THR A 1 249 ? -12.844 5.328 -11.812 1 97.44 249 THR A O 1
ATOM 1988 N N . MET A 1 250 ? -12.164 3.162 -11.82 1 97.62 250 MET A N 1
ATOM 1989 C CA . MET A 1 250 ? -12.891 2.885 -10.578 1 97.62 250 MET A CA 1
ATOM 1990 C C . MET A 1 250 ? -12.289 3.668 -9.414 1 97.62 250 MET A C 1
ATOM 1992 O O . MET A 1 250 ? -13.023 4.172 -8.562 1 97.62 250 MET A O 1
ATOM 1996 N N . ALA A 1 251 ? -10.961 3.742 -9.414 1 96.69 251 ALA A N 1
ATOM 1997 C CA . ALA A 1 251 ? -10.289 4.559 -8.398 1 96.69 251 ALA A CA 1
ATOM 1998 C C . ALA A 1 251 ? -10.703 6.023 -8.516 1 96.69 251 ALA A C 1
ATOM 2000 O O . ALA A 1 251 ? -10.945 6.688 -7.512 1 96.69 251 ALA A O 1
ATOM 2001 N N . MET A 1 252 ? -10.805 6.5 -9.742 1 94.5 252 MET A N 1
ATOM 2002 C CA . MET A 1 252 ? -11.18 7.895 -9.961 1 94.5 252 MET A CA 1
ATOM 2003 C C . MET A 1 252 ? -12.602 8.156 -9.453 1 94.5 252 MET A C 1
ATOM 2005 O O . MET A 1 252 ? -12.867 9.219 -8.883 1 94.5 252 MET A O 1
ATOM 2009 N N . PHE A 1 253 ? -13.477 7.168 -9.641 1 94.38 253 PHE A N 1
ATOM 2010 C CA . PHE A 1 253 ? -14.836 7.301 -9.141 1 94.38 253 PHE A CA 1
ATOM 2011 C C . PHE A 1 253 ? -14.836 7.473 -7.625 1 94.38 253 PHE A C 1
ATOM 2013 O O . PHE A 1 253 ? -15.445 8.406 -7.098 1 94.38 253 PHE A O 1
ATOM 2020 N N . TYR A 1 254 ? -14.117 6.66 -7.004 1 95.19 254 TYR A N 1
ATOM 2021 C CA . TYR A 1 254 ? -14.164 6.656 -5.547 1 95.19 254 TYR A CA 1
ATOM 2022 C C . TYR A 1 254 ? -13.531 7.922 -4.977 1 95.19 254 TYR A C 1
ATOM 2024 O O . TYR A 1 254 ? -14.086 8.547 -4.066 1 95.19 254 TYR A O 1
ATOM 2032 N N . PHE A 1 255 ? -12.414 8.281 -5.426 1 90.62 255 PHE A N 1
ATOM 2033 C CA . PHE A 1 255 ? -11.688 9.367 -4.781 1 90.62 255 PHE A CA 1
ATOM 2034 C C . PHE A 1 255 ? -12.242 10.719 -5.207 1 90.62 255 PHE A C 1
ATOM 2036 O O . PHE A 1 255 ? -11.883 11.75 -4.637 1 90.62 255 PHE A O 1
ATOM 2043 N N . ALA A 1 256 ? -13.141 10.688 -6.168 1 86.12 256 ALA A N 1
ATOM 2044 C CA . ALA A 1 256 ? -13.867 11.898 -6.516 1 86.12 256 ALA A CA 1
ATOM 2045 C C . ALA A 1 256 ? -15 12.164 -5.527 1 86.12 256 ALA A C 1
ATOM 2047 O O . ALA A 1 256 ? -15.508 13.289 -5.434 1 86.12 256 ALA A O 1
ATOM 2048 N N . ILE A 1 257 ? -15.383 11.148 -4.82 1 87.06 257 ILE A N 1
ATOM 2049 C CA . ILE A 1 257 ? -16.531 11.281 -3.926 1 87.06 257 ILE A CA 1
ATOM 2050 C C . ILE A 1 257 ? -16.094 11.93 -2.615 1 87.06 257 ILE A C 1
ATOM 2052 O O . ILE A 1 257 ? -16.922 12.383 -1.829 1 87.06 257 ILE A O 1
ATOM 2056 N N . ARG A 1 258 ? -14.844 11.961 -2.35 1 81.31 258 ARG A N 1
ATOM 2057 C CA . ARG A 1 258 ? -14.367 12.484 -1.076 1 81.31 258 ARG A CA 1
ATOM 2058 C C . ARG A 1 258 ? -14.664 13.977 -0.95 1 81.31 258 ARG A C 1
ATOM 2060 O O . ARG A 1 258 ? -14.18 14.781 -1.751 1 81.31 258 ARG A O 1
ATOM 2067 N N . PRO A 1 259 ? -15.43 14.305 0.034 1 79.44 259 PRO A N 1
ATOM 2068 C CA . PRO A 1 259 ? -15.82 15.703 0.223 1 79.44 259 PRO A CA 1
ATOM 2069 C C . PRO A 1 259 ? -14.758 16.516 0.961 1 79.44 259 PRO A C 1
ATOM 2071 O O . PRO A 1 259 ? -13.812 15.945 1.508 1 79.44 259 PRO A O 1
ATOM 2074 N N . PRO A 1 260 ? -14.977 17.75 0.873 1 76.88 260 PRO A N 1
ATOM 2075 C CA . PRO A 1 260 ? -14.18 18.547 1.812 1 76.88 260 PRO A CA 1
ATOM 2076 C C . PRO A 1 260 ? -14.422 18.156 3.268 1 76.88 260 PRO A C 1
ATOM 2078 O O . PRO A 1 260 ? -15.445 17.547 3.584 1 76.88 260 PRO A O 1
ATOM 2081 N N . ARG A 1 261 ? -13.5 18.5 4.047 1 79.69 261 ARG A N 1
ATOM 2082 C CA . ARG A 1 261 ? -13.484 18.094 5.449 1 79.69 261 ARG A CA 1
ATOM 2083 C C . ARG A 1 261 ? -14.797 18.438 6.137 1 79.69 261 ARG A C 1
ATOM 2085 O O . ARG A 1 261 ? -15.352 17.625 6.883 1 79.69 261 ARG A O 1
ATOM 2092 N N . ALA A 1 262 ? -15.383 19.562 5.84 1 77.62 262 ALA A N 1
ATOM 2093 C CA . ALA A 1 262 ? -16.562 20.078 6.52 1 77.62 262 ALA A CA 1
ATOM 2094 C C . ALA A 1 262 ? -17.812 19.281 6.145 1 77.62 262 ALA A C 1
ATOM 2096 O O . ALA A 1 262 ? -18.766 19.219 6.91 1 77.62 262 ALA A O 1
ATOM 2097 N N . PHE A 1 263 ? -17.781 18.562 5.055 1 79.06 263 PHE A N 1
ATOM 2098 C CA . PHE A 1 263 ? -18.984 17.891 4.559 1 79.06 263 PHE A CA 1
ATOM 2099 C C . PHE A 1 263 ? -18.875 16.391 4.758 1 79.06 263 PHE A C 1
ATOM 2101 O O . PHE A 1 263 ? -19.766 15.633 4.344 1 79.06 263 PHE A O 1
ATOM 2108 N N . HIS A 1 264 ? -17.891 16.062 5.434 1 87.44 264 HIS A N 1
ATOM 2109 C CA . HIS A 1 264 ? -17.719 14.625 5.629 1 87.44 264 HIS A CA 1
ATOM 2110 C C . HIS A 1 264 ? -18.844 14.055 6.477 1 87.44 264 HIS A C 1
ATOM 2112 O O . HIS A 1 264 ? -19.266 14.664 7.461 1 87.44 264 HIS A O 1
ATOM 2118 N N . ALA A 1 265 ? -19.297 12.906 6.137 1 89.12 265 ALA A N 1
ATOM 2119 C CA . ALA A 1 265 ? -20.438 12.234 6.754 1 89.12 265 ALA A CA 1
ATOM 2120 C C . ALA A 1 265 ? -20.25 12.109 8.266 1 89.12 265 ALA A C 1
ATOM 2122 O O . ALA A 1 265 ? -21.188 12.297 9.031 1 89.12 265 ALA A O 1
ATOM 2123 N N . MET A 1 266 ? -19.047 11.836 8.711 1 85.06 266 MET A N 1
ATOM 2124 C CA . MET A 1 266 ? -18.766 11.602 10.125 1 85.06 266 MET A CA 1
ATOM 2125 C C . MET A 1 266 ? -18.844 12.898 10.914 1 85.06 266 MET A C 1
ATOM 2127 O O . MET A 1 266 ? -18.906 12.875 12.148 1 85.06 266 MET A O 1
ATOM 2131 N N . ARG A 1 267 ? -18.828 14.016 10.203 1 84.44 267 ARG A N 1
ATOM 2132 C CA . ARG A 1 267 ? -18.953 15.312 10.859 1 84.44 267 ARG A CA 1
ATOM 2133 C C . ARG A 1 267 ? -20.375 15.836 10.781 1 84.44 267 ARG A C 1
ATOM 2135 O O . ARG A 1 267 ? -20.734 16.812 11.438 1 84.44 267 ARG A O 1
ATOM 2142 N N . ARG A 1 268 ? -21.156 15.18 10.016 1 84.88 268 ARG A N 1
ATOM 2143 C CA . ARG A 1 268 ? -22.547 15.586 9.812 1 84.88 268 ARG A CA 1
ATOM 2144 C C . ARG A 1 268 ? -23.438 15.109 10.961 1 84.88 268 ARG A C 1
ATOM 2146 O O . ARG A 1 268 ? -24.172 15.898 11.547 1 84.88 268 ARG A O 1
ATOM 2153 N N . SER A 1 269 ? -23.453 13.867 11.172 1 85 269 SER A N 1
ATOM 2154 C CA . SER A 1 269 ? -24.234 13.242 12.234 1 85 269 SER A CA 1
ATOM 2155 C C . SER A 1 269 ? -23.688 11.867 12.594 1 85 269 SER A C 1
ATOM 2157 O O . SER A 1 269 ? -22.906 11.289 11.836 1 85 269 SER A O 1
ATOM 2159 N N . VAL A 1 270 ? -24.078 11.406 13.703 1 82.19 270 VAL A N 1
ATOM 2160 C CA . VAL A 1 270 ? -23.656 10.086 14.156 1 82.19 270 VAL A CA 1
ATOM 2161 C C . VAL A 1 270 ? -24.172 9.016 13.203 1 82.19 270 VAL A C 1
ATOM 2163 O O . VAL A 1 270 ? -23.453 8.078 12.859 1 82.19 270 VAL A O 1
ATOM 2166 N N . TYR A 1 271 ? -25.344 9.219 12.711 1 84.31 271 TYR A N 1
ATOM 2167 C CA . TYR A 1 271 ? -25.969 8.234 11.836 1 84.31 271 TYR A CA 1
ATOM 2168 C C . TYR A 1 271 ? -25.281 8.203 10.477 1 84.31 271 TYR A C 1
ATOM 2170 O O . TYR A 1 271 ? -25.047 7.133 9.914 1 84.31 271 TYR A O 1
ATOM 2178 N N . ALA A 1 272 ? -24.984 9.383 9.984 1 89.38 272 ALA A N 1
ATOM 2179 C CA . ALA A 1 272 ? -24.25 9.453 8.719 1 89.38 272 ALA A CA 1
ATOM 2180 C C . ALA A 1 272 ? -22.875 8.82 8.844 1 89.38 272 ALA A C 1
ATOM 2182 O O . ALA A 1 272 ? -22.391 8.172 7.91 1 89.38 272 ALA A O 1
ATOM 2183 N N . GLY A 1 273 ? -22.328 9.055 10 1 89.06 273 GLY A N 1
ATOM 2184 C CA . GLY A 1 273 ? -21.031 8.461 10.242 1 89.06 273 GLY A CA 1
ATOM 2185 C C . GLY A 1 273 ? -21.062 6.949 10.297 1 89.06 273 GLY A C 1
ATOM 2186 O O . GLY A 1 273 ? -20.188 6.281 9.734 1 89.06 273 GLY A O 1
ATOM 2187 N N . ILE A 1 274 ? -22.047 6.434 10.938 1 86.31 274 ILE A N 1
ATOM 2188 C CA . ILE A 1 274 ? -22.219 4.984 11.008 1 86.31 274 ILE A CA 1
ATOM 2189 C C . ILE A 1 274 ? -22.469 4.43 9.609 1 86.31 274 ILE A C 1
ATOM 2191 O O . ILE A 1 274 ? -21.875 3.424 9.219 1 86.31 274 ILE A O 1
ATOM 2195 N N . GLY A 1 275 ? -23.328 5.137 8.898 1 89.62 275 GLY A N 1
ATOM 2196 C CA . GLY A 1 275 ? -23.578 4.738 7.52 1 89.62 275 GLY A CA 1
ATOM 2197 C C . GLY A 1 275 ? -22.312 4.715 6.676 1 89.62 275 GLY A C 1
ATOM 2198 O O . GLY A 1 275 ? -22.078 3.768 5.922 1 89.62 275 GLY A O 1
ATOM 2199 N N . PHE A 1 276 ? -21.516 5.719 6.84 1 92.94 276 PHE A N 1
ATOM 2200 C CA . PHE A 1 276 ? -20.25 5.82 6.113 1 92.94 276 PHE A CA 1
ATOM 2201 C C . PHE A 1 276 ? -19.375 4.598 6.371 1 92.94 276 PHE A C 1
ATOM 2203 O O . PHE A 1 276 ? -18.844 4 5.438 1 92.94 276 PHE A O 1
ATOM 2210 N N . SER A 1 277 ? -19.25 4.18 7.582 1 90.06 277 SER A N 1
ATOM 2211 C CA . SER A 1 277 ? -18.406 3.055 7.969 1 90.06 277 SER A CA 1
ATOM 2212 C C . SER A 1 277 ? -18.938 1.743 7.402 1 90.06 277 SER A C 1
ATOM 2214 O O . SER A 1 277 ? -18.188 0.964 6.812 1 90.06 277 SER A O 1
ATOM 2216 N N . TRP A 1 278 ? -20.172 1.559 7.453 1 90.12 278 TRP A N 1
ATOM 2217 C CA . TRP A 1 278 ? -20.766 0.3 7.004 1 90.12 278 TRP A CA 1
ATOM 2218 C C . TRP A 1 278 ? -20.797 0.225 5.48 1 90.12 278 TRP A C 1
ATOM 2220 O O . TRP A 1 278 ? -20.625 -0.851 4.902 1 90.12 278 TRP A O 1
ATOM 2230 N N . LEU A 1 279 ? -21.031 1.308 4.895 1 95.06 279 LEU A N 1
ATOM 2231 C CA . LEU A 1 279 ? -21.047 1.323 3.434 1 95.06 279 LEU A CA 1
ATOM 2232 C C . LEU A 1 279 ? -19.672 0.961 2.875 1 95.06 279 LEU A C 1
ATOM 2234 O O . LEU A 1 279 ? -19.578 0.299 1.839 1 95.06 279 LEU A O 1
ATOM 2238 N N . HIS A 1 280 ? -18.688 1.341 3.576 1 95.25 280 HIS A N 1
ATOM 2239 C CA . HIS A 1 280 ? -17.344 0.98 3.1 1 95.25 280 HIS A CA 1
ATOM 2240 C C . HIS A 1 280 ? -17.078 -0.506 3.307 1 95.25 280 HIS A C 1
ATOM 2242 O O . HIS A 1 280 ? -16.391 -1.134 2.494 1 95.25 280 HIS A O 1
ATOM 2248 N N . LEU A 1 281 ? -17.625 -1.083 4.34 1 93.56 281 LEU A N 1
ATOM 2249 C CA . LEU A 1 281 ? -17.5 -2.523 4.531 1 93.56 281 LEU A CA 1
ATOM 2250 C C . LEU A 1 281 ? -18.188 -3.281 3.398 1 93.56 281 LEU A C 1
ATOM 2252 O O . LEU A 1 281 ? -17.734 -4.363 3.01 1 93.56 281 LEU A O 1
ATOM 2256 N N . CYS A 1 282 ? -19.172 -2.682 2.863 1 95.31 282 CYS A N 1
ATOM 2257 C CA . CYS A 1 282 ? -19.891 -3.279 1.741 1 95.31 282 CYS A CA 1
ATOM 2258 C C . CYS A 1 282 ? -19.156 -3.031 0.431 1 95.31 282 CYS A C 1
ATOM 2260 O O . CYS A 1 282 ? -19.234 -3.838 -0.497 1 95.31 282 CYS A O 1
ATOM 2262 N N . LEU A 1 283 ? -18.453 -1.956 0.345 1 97.75 283 LEU A N 1
ATOM 2263 C CA . LEU A 1 283 ? -17.781 -1.55 -0.884 1 97.75 283 LEU A CA 1
ATOM 2264 C C . LEU A 1 283 ? -16.594 -2.471 -1.191 1 97.75 283 LEU A C 1
ATOM 2266 O O . LEU A 1 283 ? -16.375 -2.842 -2.346 1 97.75 283 LEU A O 1
ATOM 2270 N N . TYR A 1 284 ? -15.859 -2.916 -0.189 1 97.81 284 TYR A N 1
ATOM 2271 C CA . TYR A 1 284 ? -14.617 -3.652 -0.373 1 97.81 284 TYR A CA 1
ATOM 2272 C C . TYR A 1 284 ? -14.852 -4.926 -1.174 1 97.81 284 TYR A C 1
ATOM 2274 O O . TYR A 1 284 ? -14.188 -5.16 -2.189 1 97.81 284 TYR A O 1
ATOM 2282 N N . PRO A 1 285 ? -15.844 -5.73 -0.795 1 97.62 285 PRO A N 1
ATOM 2283 C CA . PRO A 1 285 ? -16.047 -6.953 -1.572 1 97.62 285 PRO A CA 1
ATOM 2284 C C . PRO A 1 285 ? -16.438 -6.672 -3.023 1 97.62 285 PRO A C 1
ATOM 2286 O O . PRO A 1 285 ? -16.094 -7.445 -3.92 1 97.62 285 PRO A O 1
ATOM 2289 N N . THR A 1 286 ? -17.156 -5.605 -3.316 1 97.94 286 THR A N 1
ATOM 2290 C CA . THR A 1 286 ? -17.547 -5.297 -4.688 1 97.94 286 THR A CA 1
ATOM 2291 C C . THR A 1 286 ? -16.312 -4.996 -5.547 1 97.94 286 THR A C 1
ATOM 2293 O O . THR A 1 286 ? -16.234 -5.438 -6.695 1 97.94 286 THR A O 1
ATOM 2296 N N . LEU A 1 287 ? -15.367 -4.297 -5.004 1 98.19 287 LEU A N 1
ATOM 2297 C CA . LEU A 1 287 ? -14.141 -3.984 -5.723 1 98.19 287 LEU A CA 1
ATOM 2298 C C . LEU A 1 287 ? -13.312 -5.242 -5.957 1 98.19 287 LEU A C 1
ATOM 2300 O O . LEU A 1 287 ? -12.711 -5.406 -7.023 1 98.19 287 LEU A O 1
ATOM 2304 N N . LEU A 1 288 ? -13.32 -6.117 -4.973 1 98.19 288 LEU A N 1
ATOM 2305 C CA . LEU A 1 288 ? -12.586 -7.371 -5.102 1 98.19 288 LEU A CA 1
ATOM 2306 C C . LEU A 1 288 ? -13.195 -8.25 -6.188 1 98.19 288 LEU A C 1
ATOM 2308 O O . LEU A 1 288 ? -12.477 -8.938 -6.918 1 98.19 288 LEU A O 1
ATOM 2312 N N . VAL A 1 289 ? -14.508 -8.211 -6.305 1 97.94 289 VAL A N 1
ATOM 2313 C CA . VAL A 1 289 ? -15.18 -9.031 -7.312 1 97.94 289 VAL A CA 1
ATOM 2314 C C . VAL A 1 289 ? -14.836 -8.508 -8.703 1 97.94 289 VAL A C 1
ATOM 2316 O O . VAL A 1 289 ? -14.75 -9.281 -9.664 1 97.94 289 VAL A O 1
ATOM 2319 N N . ILE A 1 290 ? -14.656 -7.207 -8.875 1 97.5 290 ILE A N 1
ATOM 2320 C CA . ILE A 1 290 ? -14.164 -6.676 -10.141 1 97.5 290 ILE A CA 1
ATOM 2321 C C . ILE A 1 290 ? -12.828 -7.332 -10.5 1 97.5 290 ILE A C 1
ATOM 2323 O O . ILE A 1 290 ? -12.609 -7.723 -11.648 1 97.5 290 ILE A O 1
ATOM 2327 N N . GLY A 1 291 ? -11.984 -7.48 -9.469 1 96.38 291 GLY A N 1
ATOM 2328 C CA . GLY A 1 291 ? -10.727 -8.18 -9.68 1 96.38 291 GLY A CA 1
ATOM 2329 C C . GLY A 1 291 ? -10.906 -9.617 -10.109 1 96.38 291 GLY A C 1
ATOM 2330 O O . GLY A 1 291 ? -10.203 -10.094 -11.008 1 96.38 291 GLY A O 1
ATOM 2331 N N . VAL A 1 292 ? -11.852 -10.266 -9.508 1 96.62 292 VAL A N 1
ATOM 2332 C CA . VAL A 1 292 ? -12.148 -11.648 -9.867 1 96.62 292 VAL A CA 1
ATOM 2333 C C . VAL A 1 292 ? -12.617 -11.719 -11.32 1 96.62 292 VAL A C 1
ATOM 2335 O O . VAL A 1 292 ? -12.203 -12.602 -12.07 1 96.62 292 VAL A O 1
ATOM 2338 N N . SER A 1 293 ? -13.461 -10.773 -11.656 1 96.75 293 SER A N 1
ATOM 2339 C CA . SER A 1 293 ? -13.969 -10.734 -13.031 1 96.75 293 SER A CA 1
ATOM 2340 C C . SER A 1 293 ? -12.828 -10.539 -14.031 1 96.75 293 SER A C 1
ATOM 2342 O O . SER A 1 293 ? -12.828 -11.148 -15.102 1 96.75 293 SER A O 1
ATOM 2344 N N . LEU A 1 294 ? -11.891 -9.766 -13.727 1 95.44 294 LEU A N 1
ATOM 2345 C CA . LEU A 1 294 ? -10.75 -9.539 -14.602 1 95.44 294 LEU A CA 1
ATOM 2346 C C . LEU A 1 294 ? -9.883 -10.789 -14.703 1 95.44 294 LEU A C 1
ATOM 2348 O O . LEU A 1 294 ? -9.305 -11.07 -15.758 1 95.44 294 LEU A O 1
ATOM 2352 N N . LYS A 1 295 ? -9.797 -11.523 -13.594 1 93.69 295 LYS A N 1
ATOM 2353 C CA . LYS A 1 295 ? -9.094 -12.805 -13.648 1 93.69 295 LYS A CA 1
ATOM 2354 C C . LYS A 1 295 ? -9.781 -13.766 -14.609 1 93.69 295 LYS A C 1
ATOM 2356 O O . LYS A 1 295 ? -9.109 -14.492 -15.352 1 93.69 295 LYS A O 1
ATOM 2361 N N . LEU A 1 296 ? -11.07 -13.766 -14.508 1 94.5 296 LEU A N 1
ATOM 2362 C CA . LEU A 1 296 ? -11.836 -14.641 -15.391 1 94.5 296 LEU A CA 1
ATOM 2363 C C . LEU A 1 296 ? -11.625 -14.258 -16.844 1 94.5 296 LEU A C 1
ATOM 2365 O O . LEU A 1 296 ? -11.484 -15.125 -17.703 1 94.5 296 LEU A O 1
ATOM 2369 N N . ILE A 1 297 ? -11.586 -13.023 -17.125 1 94.12 297 ILE A N 1
ATOM 2370 C CA . ILE A 1 297 ? -11.375 -12.516 -18.484 1 94.12 297 ILE A CA 1
ATOM 2371 C C . ILE A 1 297 ? -9.961 -12.859 -18.938 1 94.12 297 ILE A C 1
ATOM 2373 O O . ILE A 1 297 ? -9.75 -13.266 -20.094 1 94.12 297 ILE A O 1
ATOM 2377 N N . THR A 1 298 ? -8.992 -12.68 -18.047 1 91.06 298 THR A N 1
ATOM 2378 C CA . THR A 1 298 ? -7.609 -13.023 -18.359 1 91.06 298 THR A CA 1
ATOM 2379 C C . THR A 1 298 ? -7.496 -14.5 -18.719 1 91.06 298 THR A C 1
ATOM 2381 O O . THR A 1 298 ? -6.816 -14.859 -19.688 1 91.06 298 THR A O 1
ATOM 2384 N N . ASP A 1 299 ? -8.18 -15.305 -17.969 1 90.06 299 ASP A N 1
ATOM 2385 C CA . ASP A 1 299 ? -8.172 -16.734 -18.25 1 90.06 299 ASP A CA 1
ATOM 2386 C C . ASP A 1 299 ? -8.766 -17.016 -19.625 1 90.06 299 ASP A C 1
ATOM 2388 O O . ASP A 1 299 ? -8.242 -17.844 -20.375 1 90.06 299 ASP A O 1
ATOM 2392 N N . ALA A 1 300 ? -9.789 -16.359 -19.906 1 92 300 ALA A N 1
ATOM 2393 C CA . ALA A 1 300 ? -10.461 -16.562 -21.188 1 92 300 ALA A CA 1
ATOM 2394 C C . ALA A 1 300 ? -9.57 -16.141 -22.344 1 92 300 ALA A C 1
ATOM 2396 O O . ALA A 1 300 ? -9.508 -16.812 -23.375 1 92 300 ALA A O 1
ATOM 2397 N N . VAL A 1 301 ? -8.883 -15.055 -22.234 1 91 301 VAL A N 1
ATOM 2398 C CA . VAL A 1 301 ? -8.016 -14.539 -23.297 1 91 301 VAL A CA 1
ATOM 2399 C C . VAL A 1 301 ? -6.812 -15.453 -23.469 1 91 301 VAL A C 1
ATOM 2401 O O . VAL A 1 301 ? -6.398 -15.742 -24.594 1 91 301 VAL A O 1
ATOM 2404 N N . THR A 1 302 ? -6.262 -15.922 -22.375 1 86.56 302 THR A N 1
ATOM 2405 C CA . THR A 1 302 ? -5.074 -16.766 -22.422 1 86.56 302 THR A CA 1
ATOM 2406 C C . THR A 1 302 ? -5.406 -18.125 -23.031 1 86.56 302 THR A C 1
ATOM 2408 O O . THR A 1 302 ? -4.574 -18.734 -23.719 1 86.56 302 THR A O 1
ATOM 2411 N N . THR A 1 303 ? -6.617 -18.578 -22.781 1 88.56 303 THR A N 1
ATOM 2412 C CA . THR A 1 303 ? -7.023 -19.875 -23.312 1 88.56 303 THR A CA 1
ATOM 2413 C C . THR A 1 303 ? -7.75 -19.719 -24.641 1 88.56 303 THR A C 1
ATOM 2415 O O . THR A 1 303 ? -8.258 -20.688 -25.203 1 88.56 303 THR A O 1
ATOM 2418 N N . ASP A 1 304 ? -7.852 -18.5 -25.109 1 90.06 304 ASP A N 1
ATOM 2419 C CA . ASP A 1 304 ? -8.516 -18.172 -26.375 1 90.06 304 ASP A CA 1
ATOM 2420 C C . ASP A 1 304 ? -9.953 -18.688 -26.375 1 90.06 304 ASP A C 1
ATOM 2422 O O . ASP A 1 304 ? -10.375 -19.359 -27.328 1 90.06 304 ASP A O 1
ATOM 2426 N N . GLU A 1 305 ? -10.578 -18.516 -25.281 1 93 305 GLU A N 1
ATOM 2427 C CA . GLU A 1 305 ? -11.984 -18.891 -25.141 1 93 305 GLU A CA 1
ATOM 2428 C C . GLU A 1 305 ? -12.883 -17.672 -25.016 1 93 305 GLU A C 1
ATOM 2430 O O . GLU A 1 305 ? -12.406 -16.562 -24.75 1 93 305 GLU A O 1
ATOM 2435 N N . SER A 1 306 ? -14.094 -17.922 -25.344 1 94.44 306 SER A N 1
ATOM 2436 C CA . SER A 1 306 ? -15.094 -16.859 -25.141 1 94.44 306 SER A CA 1
ATOM 2437 C C . SER A 1 306 ? -15.523 -16.781 -23.688 1 94.44 306 SER A C 1
ATOM 2439 O O . SER A 1 306 ? -15.305 -17.719 -22.906 1 94.44 306 SER A O 1
ATOM 2441 N N . LEU A 1 307 ? -16.062 -15.656 -23.344 1 94.5 307 LEU A N 1
ATOM 2442 C CA . LEU A 1 307 ? -16.547 -15.414 -22 1 94.5 307 LEU A CA 1
ATOM 2443 C C . LEU A 1 307 ? -18.031 -15.781 -21.891 1 94.5 307 LEU A C 1
ATOM 2445 O O . LEU A 1 307 ? -18.859 -15.258 -22.641 1 94.5 307 LEU A O 1
ATOM 2449 N N . GLU A 1 308 ? -18.312 -16.672 -21.016 1 94.56 308 GLU A N 1
ATOM 2450 C CA . GLU A 1 308 ? -19.719 -17.031 -20.781 1 94.56 308 GLU A CA 1
ATOM 2451 C C . GLU A 1 308 ? -20.516 -15.844 -20.266 1 94.56 308 GLU A C 1
ATOM 2453 O O . GLU A 1 308 ? -19.969 -14.984 -19.578 1 94.56 308 GLU A O 1
ATOM 2458 N N . ALA A 1 309 ? -21.781 -15.883 -20.516 1 92.62 309 ALA A N 1
ATOM 2459 C CA . ALA A 1 309 ? -22.672 -14.805 -20.109 1 92.62 309 ALA A CA 1
ATOM 2460 C C . ALA A 1 309 ? -22.609 -14.586 -18.594 1 92.62 309 ALA A C 1
ATOM 2462 O O . ALA A 1 309 ? -22.672 -13.445 -18.125 1 92.62 309 ALA A O 1
ATOM 2463 N N . THR A 1 310 ? -22.531 -15.625 -17.906 1 91.94 310 THR A N 1
ATOM 2464 C CA . THR A 1 310 ? -22.484 -15.523 -16.453 1 91.94 310 THR A CA 1
ATOM 2465 C C . THR A 1 310 ? -21.266 -14.727 -16 1 91.94 310 THR A C 1
ATOM 2467 O O . THR A 1 310 ? -21.328 -13.961 -15.039 1 91.94 310 THR A O 1
ATOM 2470 N N . ARG A 1 311 ? -20.172 -14.922 -16.688 1 94.38 311 ARG A N 1
ATOM 2471 C CA . ARG A 1 311 ? -18.938 -14.227 -16.359 1 94.38 311 ARG A CA 1
ATOM 2472 C C . ARG A 1 311 ? -19.031 -12.75 -16.734 1 94.38 311 ARG A C 1
ATOM 2474 O O . ARG A 1 311 ? -18.422 -11.898 -16.078 1 94.38 311 ARG A O 1
ATOM 2481 N N . VAL A 1 312 ? -19.766 -12.461 -17.766 1 95.56 312 VAL A N 1
ATOM 2482 C CA . VAL A 1 312 ? -20.016 -11.078 -18.156 1 95.56 312 VAL A CA 1
ATOM 2483 C C . VAL A 1 312 ? -20.781 -10.367 -17.047 1 95.56 312 VAL A C 1
ATOM 2485 O O . VAL A 1 312 ? -20.469 -9.227 -16.688 1 95.56 312 VAL A O 1
ATOM 2488 N N . TRP A 1 313 ? -21.703 -11.031 -16.484 1 95.62 313 TRP A N 1
ATOM 2489 C CA . TRP A 1 313 ? -22.531 -10.445 -15.438 1 95.62 313 TRP A CA 1
ATOM 2490 C C . TRP A 1 313 ? -21.703 -10.242 -14.164 1 95.62 313 TRP A C 1
ATOM 2492 O O . TRP A 1 313 ? -22 -9.344 -13.367 1 95.62 313 TRP A O 1
ATOM 2502 N N . TRP A 1 314 ? -20.703 -11.055 -13.969 1 96.88 314 TRP A N 1
ATOM 2503 C CA . TRP A 1 314 ? -19.812 -10.812 -12.844 1 96.88 314 TRP A CA 1
ATOM 2504 C C . TRP A 1 314 ? -19.078 -9.484 -13.008 1 96.88 314 TRP A C 1
ATOM 2506 O O . TRP A 1 314 ? -18.875 -8.758 -12.031 1 96.88 314 TRP A O 1
ATOM 2516 N N . LEU A 1 315 ? -18.672 -9.156 -14.234 1 97.38 315 LEU A N 1
ATOM 2517 C CA . LEU A 1 315 ? -17.969 -7.906 -14.484 1 97.38 315 LEU A CA 1
ATOM 2518 C C . LEU A 1 315 ? -18.891 -6.711 -14.336 1 97.38 315 LEU A C 1
ATOM 2520 O O . LEU A 1 315 ? -18.672 -5.844 -13.492 1 97.38 315 LEU A O 1
ATOM 2524 N N . PHE A 1 316 ? -20 -6.699 -15.016 1 98.31 316 PHE A N 1
ATOM 2525 C CA . PHE A 1 316 ? -20.891 -5.547 -15.031 1 98.31 316 PHE A CA 1
ATOM 2526 C C . PHE A 1 316 ? -21.703 -5.469 -13.742 1 98.31 316 PHE A C 1
ATOM 2528 O O . PHE A 1 316 ? -22.016 -4.379 -13.266 1 98.31 316 PHE A O 1
ATOM 2535 N N . GLY A 1 317 ? -22.031 -6.656 -13.172 1 97.75 317 GLY A N 1
ATOM 2536 C CA . GLY A 1 317 ? -22.703 -6.664 -11.883 1 97.75 317 GLY A CA 1
ATOM 2537 C C . GLY A 1 317 ? -21.859 -6.105 -10.758 1 97.75 317 GLY A C 1
ATOM 2538 O O . GLY A 1 317 ? -22.375 -5.383 -9.898 1 97.75 317 GLY A O 1
ATOM 2539 N N . SER A 1 318 ? -20.594 -6.484 -10.742 1 98.06 318 SER A N 1
ATOM 2540 C CA . SER A 1 318 ? -19.703 -5.98 -9.688 1 98.06 318 SER A CA 1
ATOM 2541 C C . SER A 1 318 ? -19.469 -4.48 -9.852 1 98.06 318 SER A C 1
ATOM 2543 O O . SER A 1 318 ? -19.406 -3.748 -8.859 1 98.06 318 SER A O 1
ATOM 2545 N N . ILE A 1 319 ? -19.312 -3.98 -11.094 1 98.5 319 ILE A N 1
ATOM 2546 C CA . ILE A 1 319 ? -19.156 -2.551 -11.336 1 98.5 319 ILE A CA 1
ATOM 2547 C C . ILE A 1 319 ? -20.406 -1.812 -10.852 1 98.5 319 ILE A C 1
ATOM 2549 O O . ILE A 1 319 ? -20.312 -0.805 -10.148 1 98.5 319 ILE A O 1
ATOM 2553 N N . SER A 1 320 ? -21.562 -2.369 -11.195 1 98.69 320 SER A N 1
ATOM 2554 C CA . SER A 1 320 ? -22.828 -1.772 -10.781 1 98.69 320 SER A CA 1
ATOM 2555 C C . SER A 1 320 ? -22.953 -1.742 -9.266 1 98.69 320 SER A C 1
ATOM 2557 O O . SER A 1 320 ? -23.375 -0.732 -8.695 1 98.69 320 SER A O 1
ATOM 2559 N N . ALA A 1 321 ? -22.609 -2.848 -8.656 1 98.31 321 ALA A N 1
ATOM 2560 C CA . ALA A 1 321 ? -22.688 -2.924 -7.199 1 98.31 321 ALA A CA 1
ATOM 2561 C C . ALA A 1 321 ? -21.766 -1.899 -6.547 1 98.31 321 ALA A C 1
ATOM 2563 O O . ALA A 1 321 ? -22.156 -1.22 -5.594 1 98.31 321 ALA A O 1
ATOM 2564 N N . ALA A 1 322 ? -20.547 -1.783 -7.059 1 98.5 322 ALA A N 1
ATOM 2565 C CA . ALA A 1 322 ? -19.594 -0.814 -6.527 1 98.5 322 ALA A CA 1
ATOM 2566 C C . ALA A 1 322 ? -20.109 0.612 -6.684 1 98.5 322 ALA A C 1
ATOM 2568 O O . ALA A 1 322 ? -20.062 1.405 -5.742 1 98.5 322 ALA A O 1
ATOM 2569 N N . LEU A 1 323 ? -20.625 0.923 -7.855 1 98.38 323 LEU A N 1
ATOM 2570 C CA . LEU A 1 323 ? -21.141 2.264 -8.125 1 98.38 323 LEU A CA 1
ATOM 2571 C C . LEU A 1 323 ? -22.359 2.562 -7.254 1 98.38 323 LEU A C 1
ATOM 2573 O O . LEU A 1 323 ? -22.562 3.707 -6.844 1 98.38 323 LEU A O 1
ATOM 2577 N N . THR A 1 324 ? -23.156 1.538 -7.012 1 98.38 324 THR A N 1
ATOM 2578 C CA . THR A 1 324 ? -24.328 1.712 -6.148 1 98.38 324 THR A CA 1
ATOM 2579 C C . THR A 1 324 ? -23.891 2.064 -4.727 1 98.38 324 THR A C 1
ATOM 2581 O O . THR A 1 324 ? -24.438 2.994 -4.121 1 98.38 324 THR A O 1
ATOM 2584 N N . VAL A 1 325 ? -22.938 1.315 -4.215 1 98.12 325 VAL A N 1
ATOM 2585 C CA . VAL A 1 325 ? -22.453 1.604 -2.871 1 98.12 325 VAL A CA 1
ATOM 2586 C C . VAL A 1 325 ? -21.828 2.998 -2.836 1 98.12 325 VAL A C 1
ATOM 2588 O O . VAL A 1 325 ? -22.047 3.754 -1.883 1 98.12 325 VAL A O 1
ATOM 2591 N N . MET A 1 326 ? -21.109 3.398 -3.861 1 97.5 326 MET A N 1
ATOM 2592 C CA . MET A 1 326 ? -20.5 4.719 -3.922 1 97.5 326 MET A CA 1
ATOM 2593 C C . MET A 1 326 ? -21.547 5.812 -3.971 1 97.5 326 MET A C 1
ATOM 2595 O O . MET A 1 326 ? -21.359 6.895 -3.414 1 97.5 326 MET A O 1
ATOM 2599 N N . LEU A 1 327 ? -22.641 5.5 -4.66 1 96.56 327 LEU A N 1
ATOM 2600 C CA . LEU A 1 327 ? -23.766 6.434 -4.672 1 96.56 327 LEU A CA 1
ATOM 2601 C C . LEU A 1 327 ? -24.312 6.637 -3.268 1 96.56 327 LEU A C 1
ATOM 2603 O O . LEU A 1 327 ? -24.594 7.766 -2.865 1 96.56 327 LEU A O 1
ATOM 2607 N N . CYS A 1 328 ? -24.438 5.566 -2.543 1 96.94 328 CYS A N 1
ATOM 2608 C CA . CYS A 1 328 ? -24.922 5.66 -1.171 1 96.94 328 CYS A CA 1
ATOM 2609 C C . CYS A 1 328 ? -23.953 6.457 -0.302 1 96.94 328 CYS 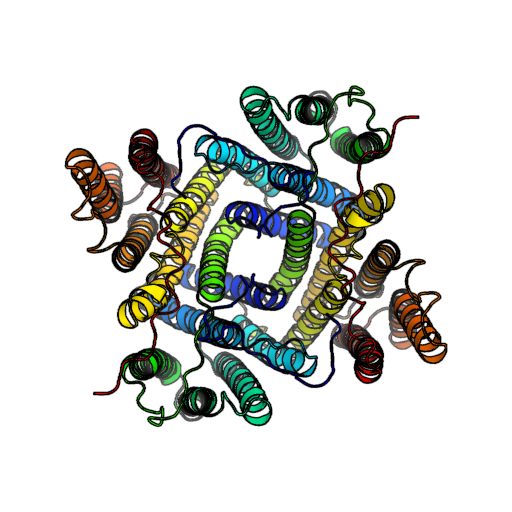A C 1
ATOM 2611 O O . CYS A 1 328 ? -24.375 7.23 0.558 1 96.94 328 CYS A O 1
ATOM 2613 N N . ILE A 1 329 ? -22.688 6.266 -0.489 1 96.44 329 ILE A N 1
ATOM 2614 C CA . ILE A 1 329 ? -21.688 7.027 0.25 1 96.44 329 ILE A CA 1
ATOM 2615 C C . ILE A 1 329 ? -21.812 8.516 -0.082 1 96.44 329 ILE A C 1
ATOM 2617 O O . ILE A 1 329 ? -21.734 9.367 0.808 1 96.44 329 ILE A O 1
ATOM 2621 N N . ARG A 1 330 ? -22.047 8.812 -1.345 1 94.25 330 ARG A N 1
ATOM 2622 C CA . ARG A 1 330 ? -22.234 10.195 -1.768 1 94.25 330 ARG A CA 1
ATOM 2623 C C . ARG A 1 330 ? -23.469 10.805 -1.092 1 94.25 330 ARG A C 1
ATOM 2625 O O . ARG A 1 330 ? -23.453 11.977 -0.715 1 94.25 330 ARG A O 1
ATOM 2632 N N . LEU A 1 331 ? -24.469 10.031 -0.945 1 94 331 LEU A N 1
ATOM 2633 C CA . LEU A 1 331 ? -25.703 10.5 -0.329 1 94 331 LEU A CA 1
ATOM 2634 C C . LEU A 1 331 ? -25.484 10.82 1.146 1 94 331 LEU A C 1
ATOM 2636 O O . LEU A 1 331 ? -26.031 11.797 1.66 1 94 331 LEU A O 1
ATOM 2640 N N . VAL A 1 332 ? -24.656 10.031 1.771 1 93.69 332 VAL A N 1
ATOM 2641 C CA . VAL A 1 332 ? -24.406 10.273 3.188 1 93.69 332 VAL A CA 1
ATOM 2642 C C . VAL A 1 332 ? -23.547 11.523 3.35 1 93.69 332 VAL A C 1
ATOM 2644 O O . VAL A 1 332 ? -23.656 12.234 4.352 1 93.69 332 VAL A O 1
ATOM 2647 N N . HIS A 1 333 ? -22.719 11.836 2.402 1 92 333 HIS A N 1
ATOM 2648 C CA . HIS A 1 333 ? -21.875 13.023 2.449 1 92 333 HIS A CA 1
ATOM 2649 C C . HIS A 1 333 ? -22.672 14.273 2.1 1 92 333 HIS A C 1
ATOM 2651 O O . HIS A 1 333 ? -22.625 15.266 2.838 1 92 333 HIS A O 1
ATOM 2657 N N . PHE A 1 334 ? -23.438 14.172 0.953 1 89.69 334 PHE A N 1
ATOM 2658 C CA . PHE A 1 334 ? -23.953 15.383 0.329 1 89.69 334 PHE A CA 1
ATOM 2659 C C . PHE A 1 334 ? -25.484 15.383 0.312 1 89.69 334 PHE A C 1
ATOM 2661 O O . PHE A 1 334 ? -26.109 16.406 0.025 1 89.69 334 PHE A O 1
ATOM 2668 N N . GLY A 1 335 ? -26.062 14.25 0.577 1 88.31 335 GLY A N 1
ATOM 2669 C CA . GLY A 1 335 ? -27.516 14.148 0.466 1 88.31 335 GLY A CA 1
ATOM 2670 C C . GLY A 1 335 ? -28.25 15.219 1.254 1 88.31 335 GLY A C 1
ATOM 2671 O O . GLY A 1 335 ? -27.984 15.414 2.441 1 88.31 335 GLY A O 1
ATOM 2672 N N . GLY A 1 336 ? -29.094 15.891 0.589 1 84.38 336 GLY A N 1
ATOM 2673 C CA . GLY A 1 336 ? -29.922 16.906 1.236 1 84.38 336 GLY A CA 1
ATOM 2674 C C . GLY A 1 336 ? -29.172 18.203 1.456 1 84.38 336 GLY A C 1
ATOM 2675 O O . GLY A 1 336 ? -29.781 19.203 1.859 1 84.38 336 GLY A O 1
ATOM 2676 N N . ARG A 1 337 ? -28 18.234 1.213 1 85.56 337 ARG A N 1
ATOM 2677 C CA . ARG A 1 337 ? -27.203 19.438 1.433 1 85.56 337 ARG A CA 1
ATOM 2678 C C . ARG A 1 337 ? -26.859 20.109 0.111 1 85.56 337 ARG A C 1
ATOM 2680 O O . ARG A 1 337 ? -26.688 21.328 0.059 1 85.56 337 ARG A O 1
ATOM 2687 N N . HIS A 1 338 ? -26.609 19.266 -0.841 1 85.69 338 HIS A N 1
ATOM 2688 C CA . HIS A 1 338 ? -26.328 19.781 -2.172 1 85.69 338 HIS A CA 1
ATOM 2689 C C . HIS A 1 338 ? -27.359 19.328 -3.186 1 85.69 338 HIS A C 1
ATOM 2691 O O . HIS A 1 338 ? -27.609 18.125 -3.334 1 85.69 338 HIS A O 1
ATOM 2697 N N . PRO A 1 339 ? -28.047 20.203 -3.797 1 87.94 339 PRO A N 1
ATOM 2698 C CA . PRO A 1 339 ? -27.797 21.656 -3.854 1 87.94 339 PRO A CA 1
ATOM 2699 C C . PRO A 1 339 ? -28.266 22.375 -2.596 1 87.94 339 PRO A C 1
ATOM 2701 O O . PRO A 1 339 ? -29.25 21.969 -1.969 1 87.94 339 PRO A O 1
ATOM 2704 N N . ALA A 1 340 ? -27.547 23.344 -2.307 1 86.69 340 ALA A N 1
ATOM 2705 C CA . ALA A 1 340 ? -27.938 24.203 -1.19 1 86.69 340 ALA A CA 1
ATOM 2706 C C . ALA A 1 340 ? -29.078 25.141 -1.585 1 86.69 340 ALA A C 1
ATOM 2708 O O . ALA A 1 340 ? -29.172 25.547 -2.744 1 86.69 340 ALA A O 1
ATOM 2709 N N . PRO A 1 341 ? -29.859 25.469 -0.624 1 86.69 341 PRO A N 1
ATOM 2710 C CA . PRO A 1 341 ? -30.953 26.391 -0.93 1 86.69 341 PRO A CA 1
ATOM 2711 C C . PRO A 1 341 ? -30.453 27.75 -1.403 1 86.69 341 PRO A C 1
ATOM 2713 O O . PRO A 1 341 ? -31.141 28.438 -2.17 1 86.69 341 PRO A O 1
ATOM 2716 N N . THR A 1 342 ? -29.266 28.094 -1.025 1 87.25 342 THR A N 1
ATOM 2717 C CA . THR A 1 342 ? -28.719 29.406 -1.363 1 87.25 342 THR A CA 1
ATOM 2718 C C . THR A 1 342 ? -28.062 29.375 -2.734 1 87.25 342 THR A C 1
ATOM 2720 O O . THR A 1 342 ? -27.656 30.406 -3.262 1 87.25 342 THR A O 1
ATOM 2723 N N . ASP A 1 343 ? -28.047 28.219 -3.283 1 89.44 343 ASP A N 1
ATOM 2724 C CA . ASP A 1 343 ? -27.422 28.109 -4.594 1 89.44 343 ASP A CA 1
ATOM 2725 C C . ASP A 1 343 ? -28.266 28.781 -5.672 1 89.44 343 ASP A C 1
ATOM 2727 O O . ASP A 1 343 ? -29.5 28.688 -5.656 1 89.44 343 ASP A O 1
ATOM 2731 N N . PRO A 1 344 ? -27.578 29.484 -6.527 1 90.69 344 PRO A N 1
ATOM 2732 C CA . PRO A 1 344 ? -28.328 30 -7.68 1 90.69 344 PRO A CA 1
ATOM 2733 C C . PRO A 1 344 ? -28.984 28.906 -8.508 1 90.69 344 PRO A C 1
ATOM 2735 O O . PRO A 1 344 ? -28.562 27.75 -8.453 1 90.69 344 PRO A O 1
ATOM 2738 N N . ASP A 1 345 ? -30.016 29.234 -9.281 1 90.75 345 ASP A N 1
ATOM 2739 C CA . ASP A 1 345 ? -30.812 28.266 -10.016 1 90.75 345 ASP A CA 1
ATOM 2740 C C . ASP A 1 345 ? -29.953 27.5 -11.016 1 90.75 345 ASP A C 1
ATOM 2742 O O . ASP A 1 345 ? -30.125 26.281 -11.195 1 90.75 345 ASP A O 1
ATOM 2746 N N . CYS A 1 346 ? -29.078 28.172 -11.641 1 89.62 346 CYS A N 1
ATOM 2747 C CA . CYS A 1 346 ? -28.203 27.516 -12.609 1 89.62 346 CYS A CA 1
ATOM 2748 C C . CYS A 1 346 ? -27.344 26.438 -11.938 1 89.62 346 CYS A C 1
ATOM 2750 O O . CYS A 1 346 ? -27.203 25.344 -12.469 1 89.62 346 CYS A O 1
ATOM 2752 N N . VAL A 1 347 ? -26.891 26.797 -10.797 1 90.06 347 VAL A N 1
ATOM 2753 C CA . VAL A 1 347 ? -26.047 25.875 -10.047 1 90.06 347 VAL A CA 1
ATOM 2754 C C . VAL A 1 347 ? -26.891 24.703 -9.539 1 90.06 347 VAL A C 1
ATOM 2756 O O . VAL A 1 347 ? -26.438 23.547 -9.562 1 90.06 347 VAL A O 1
ATOM 2759 N N . LYS A 1 348 ? -28.062 24.969 -9.133 1 91.81 348 LYS A N 1
ATOM 2760 C CA . LYS A 1 348 ? -28.953 23.906 -8.695 1 91.81 348 LYS A CA 1
ATOM 2761 C C . LYS A 1 348 ? -29.219 22.906 -9.82 1 91.81 348 LYS A C 1
ATOM 2763 O O . LYS A 1 348 ? -29.219 21.703 -9.594 1 91.81 348 LYS A O 1
ATOM 2768 N N . ARG A 1 349 ? -29.406 23.453 -10.961 1 92.25 349 ARG A N 1
ATOM 2769 C CA . ARG A 1 349 ? -29.656 22.594 -12.117 1 92.25 349 ARG A CA 1
ATOM 2770 C C . ARG A 1 349 ? -28.453 21.703 -12.398 1 92.25 349 ARG A C 1
ATOM 2772 O O . ARG A 1 349 ? -28.609 20.516 -12.68 1 92.25 349 ARG A O 1
ATOM 2779 N N . ILE A 1 350 ? -27.328 22.281 -12.344 1 90.94 350 ILE A N 1
ATOM 2780 C CA . ILE A 1 350 ? -26.109 21.531 -12.617 1 90.94 350 ILE A CA 1
ATOM 2781 C C . ILE A 1 350 ? -25.938 20.438 -11.57 1 90.94 350 ILE A C 1
ATOM 2783 O O . ILE A 1 350 ? -25.578 19.312 -11.898 1 90.94 350 ILE A O 1
ATOM 2787 N N . LYS A 1 351 ? -26.172 20.75 -10.352 1 91.12 351 LYS A N 1
ATOM 2788 C CA . LYS A 1 351 ? -26.016 19.781 -9.273 1 91.12 351 LYS A CA 1
ATOM 2789 C C . LYS A 1 351 ? -27.062 18.672 -9.391 1 91.12 351 LYS A C 1
ATOM 2791 O O . LYS A 1 351 ? -26.781 17.516 -9.055 1 91.12 351 LYS A O 1
ATOM 2796 N N . HIS A 1 352 ? -28.219 19.016 -9.867 1 92.5 352 HIS A N 1
ATOM 2797 C CA . HIS A 1 352 ? -29.219 17.984 -10.102 1 92.5 352 HIS A CA 1
ATOM 2798 C C . HIS A 1 352 ? -28.812 17.062 -11.25 1 92.5 352 HIS A C 1
ATOM 2800 O O . HIS A 1 352 ? -29.062 15.852 -11.203 1 92.5 352 HIS A O 1
ATOM 2806 N N . VAL A 1 353 ? -28.203 17.656 -12.234 1 90.69 353 VAL A N 1
ATOM 2807 C CA . VAL A 1 353 ? -27.672 16.859 -13.328 1 90.69 353 VAL A CA 1
ATOM 2808 C C . VAL A 1 353 ? -26.578 15.922 -12.812 1 90.69 353 VAL A C 1
ATOM 2810 O O . VAL A 1 353 ? -26.5 14.766 -13.219 1 90.69 353 VAL A O 1
ATOM 2813 N N . TRP A 1 354 ? -25.766 16.484 -11.945 1 90.75 354 TRP A N 1
ATOM 2814 C CA . TRP A 1 354 ? -24.719 15.688 -11.328 1 90.75 354 TRP A CA 1
ATOM 2815 C C . TRP A 1 354 ? -25.312 14.477 -10.617 1 90.75 354 TRP A C 1
ATOM 2817 O O . TRP A 1 354 ? -24.844 13.344 -10.805 1 90.75 354 TRP A O 1
ATOM 2827 N N . TRP A 1 355 ? -26.359 14.641 -9.883 1 93.06 355 TRP A N 1
ATOM 2828 C CA . TRP A 1 355 ? -27.016 13.562 -9.156 1 93.06 355 TRP A CA 1
ATOM 2829 C C . TRP A 1 355 ? -27.672 12.578 -10.125 1 93.06 355 TRP A C 1
ATOM 2831 O O . TRP A 1 355 ? -27.656 11.367 -9.898 1 93.06 355 TRP A O 1
ATOM 2841 N N . ALA A 1 356 ? -28.172 13.102 -11.164 1 92.25 356 ALA A N 1
ATOM 2842 C CA . ALA A 1 356 ? -28.812 12.242 -12.156 1 92.25 356 ALA A CA 1
ATOM 2843 C C . ALA A 1 356 ? -27.797 11.344 -12.852 1 92.25 356 ALA A C 1
ATOM 2845 O O . ALA A 1 356 ? -28.047 10.148 -13.047 1 92.25 356 ALA A O 1
ATOM 2846 N N . VAL A 1 357 ? -26.719 11.914 -13.164 1 90.69 357 VAL A N 1
ATOM 2847 C CA . VAL A 1 357 ? -25.672 11.164 -13.844 1 90.69 357 VAL A CA 1
ATOM 2848 C C . VAL A 1 357 ? -25.141 10.07 -12.93 1 90.69 357 VAL A C 1
ATOM 2850 O O . VAL A 1 357 ? -25.031 8.906 -13.336 1 90.69 357 VAL A O 1
ATOM 2853 N N . VAL A 1 358 ? -24.844 10.414 -11.711 1 92 358 VAL A N 1
ATOM 2854 C CA . VAL A 1 358 ? -24.281 9.461 -10.758 1 92 358 VAL A CA 1
ATOM 2855 C C . VAL A 1 358 ? -25.328 8.422 -10.391 1 92 358 VAL A C 1
ATOM 2857 O O . VAL A 1 358 ? -25 7.242 -10.203 1 92 358 VAL A O 1
ATOM 2860 N N . GLY A 1 359 ? -26.547 8.82 -10.297 1 93.94 359 GLY A N 1
ATOM 2861 C CA . GLY A 1 359 ? -27.625 7.91 -9.945 1 93.94 359 GLY A CA 1
ATOM 2862 C C . GLY A 1 359 ? -27.938 6.906 -11.039 1 93.94 359 GLY A C 1
ATOM 2863 O O . GLY A 1 359 ? -28.359 5.785 -10.758 1 93.94 359 GLY A O 1
ATOM 2864 N N . ALA A 1 360 ? -27.672 7.293 -12.266 1 94.69 360 ALA A N 1
ATOM 2865 C CA . ALA A 1 360 ? -27.984 6.438 -13.406 1 94.69 360 ALA A CA 1
ATOM 2866 C C . ALA A 1 360 ? -26.844 5.465 -13.695 1 94.69 360 ALA A C 1
ATOM 2868 O O . ALA A 1 360 ? -27.047 4.438 -14.352 1 94.69 360 ALA A O 1
ATOM 2869 N N . ALA A 1 361 ? -25.672 5.766 -13.188 1 96.06 361 ALA A N 1
ATOM 2870 C CA . ALA A 1 361 ? -24.469 5.043 -13.57 1 96.06 361 ALA A CA 1
ATOM 2871 C C . ALA A 1 361 ? -24.594 3.555 -13.258 1 96.06 361 ALA A C 1
ATOM 2873 O O . ALA A 1 361 ? -24.312 2.709 -14.109 1 96.06 361 ALA A O 1
ATOM 2874 N N . PRO A 1 362 ? -25.094 3.125 -12.031 1 97.44 362 PRO A N 1
ATOM 2875 C CA . PRO A 1 362 ? -25.203 1.692 -11.75 1 97.44 362 PRO A CA 1
ATOM 2876 C C . PRO A 1 362 ? -26.156 0.972 -12.695 1 97.44 362 PRO A C 1
ATOM 2878 O O . PRO A 1 362 ? -25.891 -0.156 -13.117 1 97.44 362 PRO A O 1
ATOM 2881 N N . LEU A 1 363 ? -27.188 1.655 -13.086 1 97.5 363 LEU A N 1
ATOM 2882 C CA . LEU A 1 363 ? -28.172 1.047 -13.969 1 97.5 363 LEU A CA 1
ATOM 2883 C C . LEU A 1 363 ? -27.641 0.933 -15.391 1 97.5 363 LEU A C 1
ATOM 2885 O O . LEU A 1 363 ? -27.906 -0.052 -16.078 1 97.5 363 LEU A O 1
ATOM 2889 N N . VAL A 1 364 ? -26.938 1.954 -15.828 1 97.62 364 VAL A N 1
ATOM 2890 C CA . VAL A 1 364 ? -26.375 1.945 -17.172 1 97.62 364 VAL A CA 1
ATOM 2891 C C . VAL A 1 364 ? -25.391 0.794 -17.328 1 97.62 364 VAL A C 1
ATOM 2893 O O . VAL A 1 364 ? -25.312 0.154 -18.375 1 97.62 364 VAL A O 1
ATOM 2896 N N . SER A 1 365 ? -24.594 0.53 -16.266 1 97.38 365 SER A N 1
ATOM 2897 C CA . SER A 1 365 ? -23.656 -0.591 -16.297 1 97.38 365 SER A CA 1
ATOM 2898 C C . SER A 1 365 ? -24.391 -1.914 -16.5 1 97.38 365 SER A C 1
ATOM 2900 O O . SER A 1 365 ? -23.969 -2.746 -17.312 1 97.38 365 SER A O 1
ATOM 2902 N N . LEU A 1 366 ? -25.531 -2.109 -15.859 1 97.56 366 LEU A N 1
ATOM 2903 C CA . LEU A 1 366 ? -26.312 -3.336 -15.992 1 97.56 366 LEU A CA 1
ATOM 2904 C C . LEU A 1 366 ? -26.922 -3.441 -17.391 1 97.56 366 LEU A C 1
ATOM 2906 O O . LEU A 1 366 ? -26.953 -4.523 -17.984 1 97.56 366 LEU A O 1
ATOM 2910 N N . VAL A 1 367 ? -27.391 -2.295 -17.875 1 97.75 367 VAL A N 1
ATOM 2911 C CA . VAL A 1 367 ? -28 -2.264 -19.203 1 97.75 367 VAL A CA 1
ATOM 2912 C C . VAL A 1 367 ? -26.969 -2.639 -20.25 1 97.75 367 VAL A C 1
ATOM 2914 O O . VAL A 1 367 ? -27.266 -3.363 -21.203 1 97.75 367 VAL A O 1
ATOM 2917 N N . LEU A 1 368 ? -25.75 -2.141 -20.125 1 97.06 368 LEU A N 1
ATOM 2918 C CA . LEU A 1 368 ? -24.688 -2.451 -21.078 1 97.06 368 LEU A CA 1
ATOM 2919 C C . LEU A 1 368 ? -24.328 -3.93 -21.016 1 97.06 368 LEU A C 1
ATOM 2921 O O . LEU A 1 368 ? -24.062 -4.547 -22.047 1 97.06 368 LEU A O 1
ATOM 2925 N N . GLY A 1 369 ? -24.266 -4.539 -19.75 1 95.75 369 GLY A N 1
ATOM 2926 C CA . GLY A 1 369 ? -24.062 -5.977 -19.641 1 95.75 369 GLY A CA 1
ATOM 2927 C C . GLY A 1 369 ? -25.141 -6.785 -20.344 1 95.75 369 GLY A C 1
ATOM 2928 O O . GLY A 1 369 ? -24.844 -7.746 -21.062 1 95.75 369 GLY A O 1
ATOM 2929 N N . GLY A 1 370 ? -26.391 -6.371 -20.188 1 95.44 370 GLY A N 1
ATOM 2930 C CA . GLY A 1 370 ? -27.5 -7.023 -20.859 1 95.44 370 GLY A CA 1
ATOM 2931 C C . GLY A 1 370 ? -27.469 -6.859 -22.359 1 95.44 370 GLY A C 1
ATOM 2932 O O . GLY A 1 370 ? -27.734 -7.809 -23.109 1 95.44 370 GLY A O 1
ATOM 2933 N N . ALA A 1 371 ? -27.125 -5.641 -22.797 1 96 371 ALA A N 1
ATOM 2934 C CA . ALA A 1 371 ? -27.031 -5.375 -24.234 1 96 371 ALA A CA 1
ATOM 2935 C C . ALA A 1 371 ? -25.953 -6.23 -24.875 1 96 371 ALA A C 1
ATOM 2937 O O . ALA A 1 371 ? -26.125 -6.723 -26 1 96 371 ALA A O 1
ATOM 2938 N N . LEU A 1 372 ? -24.828 -6.359 -24.203 1 94.75 372 LEU A N 1
ATOM 2939 C CA . LEU A 1 372 ? -23.734 -7.191 -24.719 1 94.75 372 LEU A CA 1
ATOM 2940 C C . LEU A 1 372 ? -24.188 -8.641 -24.844 1 94.75 372 LEU A C 1
ATOM 2942 O O . LEU A 1 372 ? -23.828 -9.312 -25.828 1 94.75 372 LEU A O 1
ATOM 2946 N N . GLN A 1 373 ? -24.953 -9.086 -23.891 1 92.12 373 GLN A N 1
ATOM 2947 C CA . GLN A 1 373 ? -25.469 -10.453 -23.922 1 92.12 373 GLN A CA 1
ATOM 2948 C C . GLN A 1 373 ? -26.453 -10.641 -25.078 1 92.12 373 GLN A C 1
ATOM 2950 O O . GLN A 1 373 ? -26.438 -11.664 -25.75 1 92.12 373 GLN A O 1
ATOM 2955 N N . VAL A 1 374 ? -27.297 -9.703 -25.312 1 93.25 374 VAL A N 1
ATOM 2956 C CA . VAL A 1 374 ? -28.297 -9.789 -26.359 1 93.25 374 VAL A CA 1
ATOM 2957 C C . VAL A 1 374 ? -27.625 -9.75 -27.734 1 93.25 374 VAL A C 1
ATOM 2959 O O . VAL A 1 374 ? -28.016 -10.492 -28.641 1 93.25 374 VAL A O 1
ATOM 2962 N N . LEU A 1 375 ? -26.594 -8.945 -27.859 1 92.88 375 LEU A N 1
ATOM 2963 C CA . LEU A 1 375 ? -25.953 -8.734 -29.156 1 92.88 375 LEU A CA 1
ATOM 2964 C C . LEU A 1 375 ? -24.984 -9.875 -29.469 1 92.88 375 LEU A C 1
ATOM 2966 O O . LEU A 1 375 ? -24.844 -10.258 -30.641 1 92.88 375 LEU A O 1
ATOM 2970 N N . SER A 1 376 ? -24.297 -10.406 -28.469 1 91.38 376 SER A N 1
ATOM 2971 C CA . SER A 1 376 ? -23.234 -11.383 -28.719 1 91.38 376 SER A CA 1
ATOM 2972 C C . SER A 1 376 ? -23.703 -12.789 -28.375 1 91.38 376 SER A C 1
ATOM 2974 O O . SER A 1 376 ? -23.062 -13.773 -28.766 1 91.38 376 SER A O 1
ATOM 2976 N N . GLY A 1 377 ? -24.844 -12.969 -27.672 1 90.5 377 GLY A N 1
ATOM 2977 C CA . GLY A 1 377 ? -25.312 -14.281 -27.234 1 90.5 377 GLY A CA 1
ATOM 2978 C C . GLY A 1 377 ? -24.688 -14.734 -25.922 1 90.5 377 GLY A C 1
ATOM 2979 O O . GLY A 1 377 ? -24.328 -13.906 -25.094 1 90.5 377 GLY A O 1
ATOM 2980 N N . ASP A 1 378 ? -24.547 -16.078 -25.75 1 91 378 ASP A N 1
ATOM 2981 C CA . ASP A 1 378 ? -24.141 -16.625 -24.469 1 91 378 ASP A CA 1
ATOM 2982 C C . ASP A 1 378 ? -22.609 -16.641 -24.344 1 91 378 ASP A C 1
ATOM 2984 O O . ASP A 1 378 ? -22.078 -16.828 -23.25 1 91 378 ASP A O 1
ATOM 2988 N N . PHE A 1 379 ? -21.953 -16.312 -25.484 1 93.31 379 PHE A N 1
ATOM 2989 C CA . PHE A 1 379 ? -20.484 -16.281 -25.5 1 93.31 379 PHE A CA 1
ATOM 2990 C C . PHE A 1 379 ? -20 -14.969 -26.094 1 93.31 379 PHE A C 1
ATOM 2992 O O . PHE A 1 379 ? -20.25 -14.68 -27.266 1 93.31 379 PHE A O 1
ATOM 2999 N N . VAL A 1 380 ? -19.391 -14.195 -25.297 1 94.75 380 VAL A N 1
ATOM 3000 C CA . VAL A 1 380 ? -18.938 -12.875 -25.703 1 94.75 380 VAL A CA 1
ATOM 3001 C C . VAL A 1 380 ? -17.406 -12.859 -25.781 1 94.75 380 VAL A C 1
ATOM 3003 O O . VAL A 1 380 ? -16.734 -13.508 -24.984 1 94.75 380 VAL A O 1
ATOM 3006 N N . ASP A 1 381 ? -16.891 -12.195 -26.75 1 95.25 381 ASP A N 1
ATOM 3007 C CA . ASP A 1 381 ? -15.453 -11.969 -26.766 1 95.25 381 ASP A CA 1
ATOM 3008 C C . ASP A 1 381 ? -15.008 -11.188 -25.547 1 95.25 381 ASP A C 1
ATOM 3010 O O . ASP A 1 381 ? -15.531 -10.109 -25.266 1 95.25 381 ASP A O 1
ATOM 3014 N N . PRO A 1 382 ? -14.07 -11.742 -24.781 1 95.25 382 PRO A N 1
ATOM 3015 C CA . PRO A 1 382 ? -13.656 -11.078 -23.531 1 95.25 382 PRO A CA 1
ATOM 3016 C C . PRO A 1 382 ? -13.141 -9.664 -23.766 1 95.25 382 PRO A C 1
ATOM 3018 O O . PRO A 1 382 ? -13.352 -8.781 -22.938 1 95.25 382 PRO A O 1
ATOM 3021 N N . ILE A 1 383 ? -12.516 -9.391 -24.828 1 94.94 383 ILE A N 1
ATOM 3022 C CA . ILE A 1 383 ? -11.977 -8.07 -25.125 1 94.94 383 ILE A CA 1
ATOM 3023 C C . ILE A 1 383 ? -13.125 -7.094 -25.391 1 94.94 383 ILE A C 1
ATOM 3025 O O . ILE A 1 383 ? -13.062 -5.93 -24.984 1 94.94 383 ILE A O 1
ATOM 3029 N N . HIS A 1 384 ? -14.156 -7.566 -26.031 1 95.81 384 HIS A N 1
ATOM 3030 C CA . HIS A 1 384 ? -15.32 -6.715 -26.266 1 95.81 384 HIS A CA 1
ATOM 3031 C C . HIS A 1 384 ? -15.984 -6.316 -24.953 1 95.81 384 HIS A C 1
ATOM 3033 O O . HIS A 1 384 ? -16.375 -5.16 -24.781 1 95.81 384 HIS A O 1
ATOM 3039 N N . ALA A 1 385 ? -16.109 -7.277 -24.109 1 96.62 385 ALA A N 1
ATOM 3040 C CA . ALA A 1 385 ? -16.688 -6.984 -22.797 1 96.62 385 ALA A CA 1
ATOM 3041 C C . ALA A 1 385 ? -15.883 -5.914 -22.062 1 96.62 385 ALA A C 1
ATOM 3043 O O . ALA A 1 385 ? -16.453 -4.996 -21.469 1 96.62 385 ALA A O 1
ATOM 3044 N N . LEU A 1 386 ? -14.578 -6.012 -22.141 1 96.62 386 LEU A N 1
ATOM 3045 C CA . LEU A 1 386 ? -13.695 -5.074 -21.453 1 96.62 386 LEU A CA 1
ATOM 3046 C C . LEU A 1 386 ? -13.758 -3.697 -22.109 1 96.62 386 LEU A C 1
ATOM 3048 O O . LEU A 1 386 ? -13.672 -2.676 -21.422 1 96.62 386 LEU A O 1
ATOM 3052 N N . ILE A 1 387 ? -13.859 -3.66 -23.422 1 97.56 387 ILE A N 1
ATOM 3053 C CA . ILE A 1 387 ? -13.961 -2.393 -24.141 1 97.56 387 ILE A CA 1
ATOM 3054 C C . ILE A 1 387 ? -15.227 -1.658 -23.703 1 97.56 387 ILE A C 1
ATOM 3056 O O . ILE A 1 387 ? -15.195 -0.453 -23.438 1 97.56 387 ILE A O 1
ATOM 3060 N N . VAL A 1 388 ? -16.297 -2.404 -23.609 1 97.75 388 VAL A N 1
ATOM 3061 C CA . VAL A 1 388 ? -17.562 -1.806 -23.203 1 97.75 388 VAL A CA 1
ATOM 3062 C C . VAL A 1 388 ? -17.453 -1.292 -21.766 1 97.75 388 VAL A C 1
ATOM 3064 O O . VAL A 1 388 ? -17.859 -0.165 -21.469 1 97.75 388 VAL A O 1
ATOM 3067 N N . ALA A 1 389 ? -16.891 -2.107 -20.875 1 98.06 389 ALA A N 1
ATOM 3068 C CA . ALA A 1 389 ? -16.75 -1.707 -19.484 1 98.06 389 ALA A CA 1
ATOM 3069 C C . ALA A 1 389 ? -15.852 -0.485 -19.344 1 98.06 389 ALA A C 1
ATOM 3071 O O . ALA A 1 389 ? -16.188 0.47 -18.641 1 98.06 389 ALA A O 1
ATOM 3072 N N . ALA A 1 390 ? -14.703 -0.49 -20.016 1 97.94 390 ALA A N 1
ATOM 3073 C CA . ALA A 1 390 ? -13.75 0.619 -19.953 1 97.94 390 ALA A CA 1
ATOM 3074 C C . ALA A 1 390 ? -14.352 1.889 -20.547 1 97.94 390 ALA A C 1
ATOM 3076 O O . ALA A 1 390 ? -14.195 2.979 -19.984 1 97.94 390 ALA A O 1
ATOM 3077 N N . SER A 1 391 ? -15.055 1.765 -21.641 1 97.88 391 SER A N 1
ATOM 3078 C CA . SER A 1 391 ? -15.688 2.916 -22.281 1 97.88 391 SER A CA 1
ATOM 3079 C C . SER A 1 391 ? -16.766 3.521 -21.391 1 97.88 391 SER A C 1
ATOM 3081 O O . SER A 1 391 ? -16.891 4.742 -21.297 1 97.88 391 SER A O 1
ATOM 3083 N N . PHE A 1 392 ? -17.547 2.631 -20.812 1 97.75 392 PHE A N 1
ATOM 3084 C CA . PHE A 1 392 ? -18.547 3.084 -19.859 1 97.75 392 PHE A CA 1
ATOM 3085 C C . PHE A 1 392 ? -17.922 3.908 -18.75 1 97.75 392 PHE A C 1
ATOM 3087 O O . PHE A 1 392 ? -18.359 5.023 -18.469 1 97.75 392 PHE A O 1
ATOM 3094 N N . ASN A 1 393 ? -16.859 3.355 -18.109 1 97.81 393 ASN A N 1
ATOM 3095 C CA . ASN A 1 393 ? -16.203 4.035 -17 1 97.81 393 ASN A CA 1
ATOM 3096 C C . ASN A 1 393 ? -15.609 5.371 -17.438 1 97.81 393 ASN A C 1
ATOM 3098 O O . ASN A 1 393 ? -15.781 6.387 -16.766 1 97.81 393 ASN A O 1
ATOM 3102 N N . VAL A 1 394 ? -14.93 5.395 -18.578 1 96.81 394 VAL A N 1
ATOM 3103 C CA . VAL A 1 394 ? -14.258 6.602 -19.062 1 96.81 394 VAL A CA 1
ATOM 3104 C C . VAL A 1 394 ? -15.297 7.676 -19.375 1 96.81 394 VAL A C 1
ATOM 3106 O O . VAL A 1 394 ? -15.125 8.844 -19.031 1 96.81 394 VAL A O 1
ATOM 3109 N N . THR A 1 395 ? -16.391 7.262 -20.016 1 96.5 395 THR A N 1
ATOM 3110 C CA . THR A 1 395 ? -17.453 8.203 -20.375 1 96.5 395 THR A CA 1
ATOM 3111 C C . THR A 1 395 ? -18.031 8.859 -19.109 1 96.5 395 THR A C 1
ATOM 3113 O O . THR A 1 395 ? -18.203 10.078 -19.078 1 96.5 395 THR A O 1
ATOM 3116 N N . PHE A 1 396 ? -18.234 8.094 -18.141 1 94.88 396 PHE A N 1
ATOM 3117 C CA . PHE A 1 396 ? -18.828 8.641 -16.922 1 94.88 396 PHE A CA 1
ATOM 3118 C C . PHE A 1 396 ? -17.828 9.508 -16.172 1 94.88 396 PHE A C 1
ATOM 3120 O O . PHE A 1 396 ? -18.203 10.492 -15.539 1 94.88 396 PHE A O 1
ATOM 3127 N N . VAL A 1 397 ? -16.5 9.164 -16.188 1 93.69 397 VAL A N 1
ATOM 3128 C CA . VAL A 1 397 ? -15.477 10.008 -15.586 1 93.69 397 VAL A CA 1
ATOM 3129 C C . VAL A 1 397 ? -15.438 11.359 -16.297 1 93.69 397 VAL A C 1
ATOM 3131 O O . VAL A 1 397 ? -15.359 12.406 -15.648 1 93.69 397 VAL A O 1
ATOM 3134 N N . VAL A 1 398 ? -15.555 11.344 -17.609 1 93.69 398 VAL A N 1
ATOM 3135 C CA . VAL A 1 398 ? -15.516 12.57 -18.406 1 93.69 398 VAL A CA 1
ATOM 3136 C C . VAL A 1 398 ? -16.766 13.406 -18.125 1 93.69 398 VAL A C 1
ATOM 3138 O O . VAL A 1 398 ? -16.672 14.625 -17.953 1 93.69 398 VAL A O 1
ATOM 3141 N N . LEU A 1 399 ? -17.922 12.742 -18.047 1 92.94 399 LEU A N 1
ATOM 3142 C CA . LEU A 1 399 ? -19.172 13.438 -17.781 1 92.94 399 LEU A CA 1
ATOM 3143 C C . LEU A 1 399 ? -19.141 14.094 -16.406 1 92.94 399 LEU A C 1
ATOM 3145 O O . LEU A 1 399 ? -19.547 15.258 -16.25 1 92.94 399 LEU A O 1
ATOM 3149 N N . GLU A 1 400 ? -18.688 13.344 -15.469 1 90.06 400 GLU A N 1
ATOM 3150 C CA . GLU A 1 400 ? -18.594 13.906 -14.125 1 90.06 400 GLU A CA 1
ATOM 3151 C C . GLU A 1 400 ? -17.609 15.078 -14.086 1 90.06 400 GLU A C 1
ATOM 3153 O O . GLU A 1 400 ? -17.875 16.078 -13.43 1 90.06 400 GLU A O 1
ATOM 3158 N N . THR A 1 401 ? -16.5 14.945 -14.758 1 89.31 401 THR A N 1
ATOM 3159 C CA . THR A 1 401 ? -15.516 16.016 -14.805 1 89.31 401 THR A CA 1
ATOM 3160 C C . THR A 1 401 ? -16.078 17.25 -15.5 1 89.31 401 THR A C 1
ATOM 3162 O O . THR A 1 401 ? -15.781 18.391 -15.117 1 89.31 401 THR A O 1
ATOM 3165 N N . ALA A 1 402 ? -16.891 17.016 -16.516 1 90.75 402 ALA A N 1
ATOM 3166 C CA . ALA A 1 402 ? -17.531 18.125 -17.219 1 90.75 402 ALA A CA 1
ATOM 3167 C C . ALA A 1 402 ? -18.422 18.938 -16.281 1 90.75 402 ALA A C 1
ATOM 3169 O O . ALA A 1 402 ? -18.406 20.172 -16.312 1 90.75 402 ALA A O 1
ATOM 3170 N N . VAL A 1 403 ? -19.125 18.219 -15.469 1 88.06 403 VAL A N 1
ATOM 3171 C CA . VAL A 1 403 ? -20.016 18.875 -14.508 1 88.06 403 VAL A CA 1
ATOM 3172 C C . VAL A 1 403 ? -19.188 19.672 -13.5 1 88.06 403 VAL A C 1
ATOM 3174 O O . VAL A 1 403 ? -19.469 20.844 -13.242 1 88.06 403 VAL A O 1
ATOM 3177 N N . MET A 1 404 ? -18.172 19.031 -12.977 1 85.44 404 MET A N 1
ATOM 3178 C CA . MET A 1 404 ? -17.312 19.688 -11.984 1 85.44 404 MET A CA 1
ATOM 3179 C C . MET A 1 404 ? -16.578 20.875 -12.594 1 85.44 404 MET A C 1
ATOM 3181 O O . MET A 1 404 ? -16.438 21.906 -11.945 1 85.44 404 MET A O 1
ATOM 3185 N N . ASN A 1 405 ? -16.172 20.625 -13.812 1 86.81 405 ASN A N 1
ATOM 3186 C CA . ASN A 1 405 ? -15.469 21.688 -14.508 1 86.81 405 ASN A CA 1
ATOM 3187 C C . ASN A 1 405 ? -16.375 22.906 -14.703 1 86.81 405 ASN A C 1
ATOM 3189 O O . ASN A 1 405 ? -15.922 24.047 -14.555 1 86.81 405 ASN A O 1
ATOM 3193 N N . LYS A 1 406 ? -17.594 22.719 -15 1 87.31 406 LYS A N 1
ATOM 3194 C CA . LYS A 1 406 ? -18.562 23.797 -15.172 1 87.31 406 LYS A CA 1
ATOM 3195 C C . LYS A 1 406 ? -18.812 24.531 -13.859 1 87.31 406 LYS A C 1
ATOM 3197 O O . LYS A 1 406 ? -18.922 25.75 -13.828 1 87.31 406 LYS A O 1
ATOM 3202 N N . LEU A 1 407 ? -18.859 23.812 -12.789 1 85.5 407 LEU A N 1
ATOM 3203 C CA . LEU A 1 407 ? -19.078 24.406 -11.477 1 85.5 407 LEU A CA 1
ATOM 3204 C C . LEU A 1 407 ? -17.891 25.281 -11.086 1 85.5 407 LEU A C 1
ATOM 3206 O O . LEU A 1 407 ? -18.078 26.359 -10.523 1 85.5 407 LEU A O 1
ATOM 3210 N N . VAL A 1 408 ? -16.703 24.812 -11.398 1 83.19 408 VAL A N 1
ATOM 3211 C CA . VAL A 1 408 ? -15.5 25.578 -11.078 1 83.19 408 VAL A CA 1
ATOM 3212 C C . VAL A 1 408 ? -15.453 26.844 -11.922 1 83.19 408 VAL A C 1
ATOM 3214 O O . VAL A 1 408 ? -15.094 27.906 -11.422 1 83.19 408 VAL A O 1
ATOM 3217 N N . GLN A 1 409 ? -15.844 26.766 -13.133 1 83.62 409 GLN A N 1
ATOM 3218 C CA . GLN A 1 409 ? -15.852 27.922 -14.023 1 83.62 409 GLN A CA 1
ATOM 3219 C C . GLN A 1 409 ? -16.844 28.969 -13.547 1 83.62 409 GLN A C 1
ATOM 3221 O O . GLN A 1 409 ? -16.641 30.172 -13.742 1 83.62 409 GLN A O 1
ATOM 3226 N N . LEU A 1 410 ? -17.891 28.484 -12.898 1 82.88 410 LEU A N 1
ATOM 3227 C CA . LEU A 1 410 ? -18.922 29.391 -12.391 1 82.88 410 LEU A CA 1
ATOM 3228 C C . LEU A 1 410 ? -18.531 29.938 -11.023 1 82.88 410 LEU A C 1
ATOM 3230 O O . LEU A 1 410 ? -19.281 30.719 -10.43 1 82.88 410 LEU A O 1
ATOM 3234 N N . GLY A 1 411 ? -17.375 29.531 -10.547 1 73.75 411 GLY A N 1
ATOM 3235 C CA . GLY A 1 411 ? -16.859 30.047 -9.281 1 73.75 411 GLY A CA 1
ATOM 3236 C C . GLY A 1 411 ? -17.422 29.312 -8.078 1 73.75 411 GLY A C 1
ATOM 3237 O O . GLY A 1 411 ? -17.391 29.828 -6.961 1 73.75 411 GLY A O 1
ATOM 3238 N N . HIS A 1 412 ? -18.125 28.375 -8.344 1 67.19 412 HIS A N 1
ATOM 3239 C CA . HIS A 1 412 ? -18.703 27.625 -7.242 1 67.19 412 HIS A CA 1
ATOM 3240 C C . HIS A 1 412 ? -17.844 26.422 -6.879 1 67.19 412 HIS A C 1
ATOM 3242 O O . HIS A 1 412 ? -18.359 25.312 -6.762 1 67.19 412 HIS A O 1
ATOM 3248 N N . ASP A 1 413 ? -16.516 26.641 -7.148 1 61.19 413 ASP A N 1
ATOM 3249 C CA . ASP A 1 413 ? -15.562 25.594 -6.812 1 61.19 413 ASP A CA 1
ATOM 3250 C C . ASP A 1 413 ? -15.547 25.312 -5.312 1 61.19 413 ASP A C 1
ATOM 3252 O O . ASP A 1 413 ? -15.203 24.219 -4.879 1 61.19 413 ASP A O 1
ATOM 3256 N N . GLN A 1 414 ? -15.477 26.562 -4.508 1 52.09 414 GLN A N 1
ATOM 3257 C CA . GLN A 1 414 ? -15.266 26.453 -3.07 1 52.09 414 GLN A CA 1
ATOM 3258 C C . GLN A 1 414 ? -16.516 25.922 -2.367 1 52.09 414 GLN A C 1
ATOM 3260 O O . GLN A 1 414 ? -17.562 26.578 -2.383 1 52.09 414 GLN A O 1
ATOM 3265 N N . LEU A 1 415 ? -16.844 24.719 -2.633 1 46.94 415 LEU A N 1
ATOM 3266 C CA . LEU A 1 415 ? -17.688 24.406 -1.483 1 46.94 415 LEU A CA 1
ATOM 3267 C C . LEU A 1 415 ? -17.219 25.156 -0.242 1 46.94 415 LEU A C 1
ATOM 3269 O O . LEU A 1 415 ? -16.078 24.953 0.204 1 46.94 415 LEU A O 1
ATOM 3273 N N . LYS A 1 416 ? -17.578 26.438 -0.203 1 40.44 416 LYS A N 1
ATOM 3274 C CA . LYS A 1 416 ? -17.188 27.438 0.772 1 40.44 416 LYS A CA 1
ATOM 3275 C C . LYS A 1 416 ? -16.562 26.797 2.01 1 40.44 416 LYS A C 1
ATOM 3277 O O . LYS A 1 416 ? -17.141 25.891 2.6 1 40.44 416 LYS A O 1
ATOM 3282 N N . ASN A 1 417 ? -15.297 26.781 1.995 1 37.09 417 ASN A N 1
ATOM 3283 C CA . ASN A 1 417 ? -14.57 26.547 3.24 1 37.09 417 ASN A CA 1
ATOM 3284 C C . ASN A 1 417 ? -15.305 27.172 4.434 1 37.09 417 ASN A C 1
ATOM 3286 O O . ASN A 1 417 ? -15.195 28.359 4.68 1 37.09 417 ASN A O 1
ATOM 3290 N N . GLU A 1 418 ? -16.594 26.906 4.617 1 34.81 418 GLU A N 1
ATOM 3291 C CA . GLU A 1 418 ? -17.047 27.391 5.922 1 34.81 418 GLU A CA 1
ATOM 3292 C C . GLU A 1 418 ? -15.969 27.188 6.988 1 34.81 418 GLU A C 1
ATOM 3294 O O . GLU A 1 418 ? -15.164 26.25 6.895 1 34.81 418 GLU A O 1
ATOM 3299 N N . VAL A 1 419 ? -15.719 28.156 7.848 1 34.72 419 VAL A N 1
ATOM 3300 C CA . VAL A 1 419 ? -14.938 28.25 9.078 1 34.72 419 VAL A CA 1
ATOM 3301 C C . VAL A 1 419 ? -14.875 26.875 9.742 1 34.72 419 VAL A C 1
ATOM 3303 O O . VAL A 1 419 ? -15.844 26.109 9.695 1 34.72 419 VAL A O 1
ATOM 3306 N N . HIS A 1 420 ? -13.758 26.344 10.039 1 35.16 420 HIS A N 1
ATOM 3307 C CA . HIS A 1 420 ? -13.5 25.219 10.922 1 35.16 420 HIS A CA 1
ATOM 3308 C C . HIS A 1 420 ? -14.617 25.062 11.953 1 35.16 420 HIS A C 1
ATOM 3310 O O . HIS A 1 420 ? -14.75 25.875 12.859 1 35.16 420 HIS A O 1
ATOM 3316 N N . THR A 1 421 ? -15.742 24.594 11.594 1 32.91 421 THR A N 1
ATOM 3317 C CA . THR A 1 421 ? -16.734 24.344 12.633 1 32.91 421 THR A CA 1
ATOM 3318 C C . THR A 1 421 ? -16.172 23.438 13.719 1 32.91 421 THR A C 1
ATOM 3320 O O . THR A 1 421 ? -15.648 22.359 13.422 1 32.91 421 THR A O 1
ATOM 3323 N N . PRO A 1 422 ? -16.094 23.859 14.898 1 31.05 422 PRO A N 1
ATOM 3324 C CA . PRO A 1 422 ? -15.656 23.016 16.016 1 31.05 422 PRO A CA 1
ATOM 3325 C C . PRO A 1 422 ? -16.422 21.688 16.094 1 31.05 422 PRO A C 1
ATOM 3327 O O . PRO A 1 422 ? -17.516 21.578 15.562 1 31.05 422 PRO A O 1
ATOM 3330 N N . LEU A 1 423 ? -15.727 20.641 16.281 1 35.44 423 LEU A N 1
ATOM 3331 C CA . LEU A 1 423 ? -16.344 19.359 16.578 1 35.44 423 LEU A CA 1
ATOM 3332 C C . LEU A 1 423 ? -17.672 19.547 17.297 1 35.44 423 LEU A C 1
ATOM 3334 O O . LEU A 1 423 ? -17.766 20.344 18.234 1 35.44 423 LEU A O 1
ATOM 3338 N N . ILE A 1 424 ? -18.781 19.453 16.641 1 34.78 424 ILE A N 1
ATOM 3339 C CA . ILE A 1 424 ? -20.125 19.547 17.188 1 34.78 424 ILE A CA 1
ATOM 3340 C C . ILE A 1 424 ? -20.141 19.031 18.625 1 34.78 424 ILE A C 1
ATOM 3342 O O . ILE A 1 424 ? -19.75 17.875 18.875 1 34.78 424 ILE A O 1
ATOM 3346 N N . LYS A 1 425 ? -20.156 20.094 19.609 1 33.44 425 LYS A N 1
ATOM 3347 C CA . LYS A 1 425 ? -20.312 19.938 21.062 1 33.44 425 LYS A CA 1
ATOM 3348 C C . LYS A 1 425 ? -21.312 18.828 21.391 1 33.44 425 LYS A C 1
ATOM 3350 O O . LYS A 1 425 ? -22.156 18.469 20.562 1 33.44 425 LYS A O 1
ATOM 3355 N N . LYS A 1 426 ? -21.562 18.672 22.719 1 36.53 426 LYS A N 1
ATOM 3356 C CA . LYS A 1 426 ? -22.234 17.859 23.734 1 36.53 426 LYS A CA 1
ATOM 3357 C C . LYS A 1 426 ? -23.75 17.828 23.5 1 36.53 426 LYS A C 1
ATOM 3359 O O . LYS A 1 426 ? -24.375 18.875 23.359 1 36.53 426 LYS A O 1
ATOM 3364 N N . VAL A 1 427 ? -24.297 16.781 22.953 1 32.62 427 VAL A N 1
ATOM 3365 C CA . VAL A 1 427 ? -25.719 16.562 23.188 1 32.62 427 VAL A CA 1
ATOM 3366 C C . VAL A 1 427 ? -26.078 17 24.609 1 32.62 427 VAL A C 1
ATOM 3368 O O . VAL A 1 427 ? -25.547 16.453 25.578 1 32.62 427 VAL A O 1
ATOM 3371 N N . SER A 1 428 ? -26.438 18.234 24.766 1 25.56 428 SER A N 1
ATOM 3372 C CA . SER A 1 428 ? -27.062 18.609 26.031 1 25.56 428 SER A CA 1
ATOM 3373 C C . SER A 1 428 ? -28.156 17.625 26.438 1 25.56 428 SER A C 1
ATOM 3375 O O . SER A 1 428 ? -29.078 17.359 25.656 1 25.56 428 SER A O 1
ATOM 3377 N N . SER A 1 429 ? -27.844 16.656 27.234 1 27.14 429 SER A N 1
ATOM 3378 C CA . SER A 1 429 ? -28.891 15.969 27.984 1 27.14 429 SER A CA 1
ATOM 3379 C C . SER A 1 429 ? -29.906 16.953 28.547 1 27.14 429 SER A C 1
ATOM 3381 O O . SER A 1 429 ? -29.562 17.797 29.375 1 27.14 429 SER A O 1
ATOM 3383 N N . HIS A 1 430 ? -30.844 17.484 27.766 1 23.95 430 HIS A N 1
ATOM 3384 C CA . HIS A 1 430 ? -32.031 17.812 28.547 1 23.95 430 HIS A CA 1
ATOM 3385 C C . HIS A 1 430 ? -32.688 16.547 29.109 1 23.95 430 HIS A C 1
ATOM 3387 O O . HIS A 1 430 ? -32.75 15.523 28.438 1 23.95 430 HIS A O 1
ATOM 3393 N N . MET B 1 1 ? -11.43 18.484 -3.506 1 56.38 1 MET B N 1
ATOM 3394 C CA . MET B 1 1 ? -11.234 19.406 -4.625 1 56.38 1 MET B CA 1
ATOM 3395 C C . MET B 1 1 ? -11.875 18.859 -5.895 1 56.38 1 MET B C 1
ATOM 3397 O O . MET B 1 1 ? -11.898 17.641 -6.109 1 56.38 1 MET B O 1
ATOM 3401 N N . MET B 1 2 ? -12.562 19.75 -6.574 1 74.19 2 MET B N 1
ATOM 3402 C CA . MET B 1 2 ? -13.266 19.391 -7.805 1 74.19 2 MET B CA 1
ATOM 3403 C C . MET B 1 2 ? -12.281 19.234 -8.961 1 74.19 2 MET B C 1
ATOM 3405 O O . MET B 1 2 ? -11.375 20.062 -9.125 1 74.19 2 MET B O 1
ATOM 3409 N N . ARG B 1 3 ? -12.375 18.172 -9.609 1 77.69 3 ARG B N 1
ATOM 3410 C CA . ARG B 1 3 ? -11.508 17.859 -10.742 1 77.69 3 ARG B CA 1
ATOM 3411 C C . ARG B 1 3 ? -11.875 18.688 -11.961 1 77.69 3 ARG B C 1
ATOM 3413 O O . ARG B 1 3 ? -13.055 18.812 -12.305 1 77.69 3 ARG B O 1
ATOM 3420 N N . THR B 1 4 ? -10.82 19.297 -12.633 1 83.38 4 THR B N 1
ATOM 3421 C CA . THR B 1 4 ? -11 20.062 -13.867 1 83.38 4 THR B CA 1
ATOM 3422 C C . THR B 1 4 ? -10.375 19.328 -15.047 1 83.38 4 THR B C 1
ATOM 3424 O O . THR B 1 4 ? -9.617 18.375 -14.867 1 83.38 4 THR B O 1
ATOM 3427 N N . PHE B 1 5 ? -10.789 19.75 -16.219 1 86.5 5 PHE B N 1
ATOM 3428 C CA . PHE B 1 5 ? -10.211 19.141 -17.406 1 86.5 5 PHE B CA 1
ATOM 3429 C C . PHE B 1 5 ? -8.758 19.562 -17.578 1 86.5 5 PHE B C 1
ATOM 3431 O O . PHE B 1 5 ? -7.875 18.719 -17.734 1 86.5 5 PHE B O 1
ATOM 3438 N N . MET B 1 6 ? -8.625 20.922 -17.438 1 81.25 6 MET B N 1
ATOM 3439 C CA . MET B 1 6 ? -7.293 21.469 -17.703 1 81.25 6 MET B CA 1
ATOM 3440 C C . MET B 1 6 ? -6.516 21.641 -16.406 1 81.25 6 MET B C 1
ATOM 3442 O O . MET B 1 6 ? -7.105 21.875 -15.352 1 81.25 6 MET B O 1
ATOM 3446 N N . SER B 1 7 ? -5.242 21.641 -16.516 1 75.75 7 SER B N 1
ATOM 3447 C CA . SER B 1 7 ? -4.316 21.656 -15.391 1 75.75 7 SER B CA 1
ATOM 3448 C C . SER B 1 7 ? -4.184 23.062 -14.797 1 75.75 7 SER B C 1
ATOM 3450 O O . SER B 1 7 ? -4.211 24.047 -15.523 1 75.75 7 SER B O 1
ATOM 3452 N N . HIS B 1 8 ? -4.219 23.109 -13.562 1 75.75 8 HIS B N 1
ATOM 3453 C CA . HIS B 1 8 ? -3.814 24.281 -12.797 1 75.75 8 HIS B CA 1
ATOM 3454 C C . HIS B 1 8 ? -2.756 23.922 -11.766 1 75.75 8 HIS B C 1
ATOM 3456 O O . HIS B 1 8 ? -3.043 23.891 -10.562 1 75.75 8 HIS B O 1
ATOM 3462 N N . PRO B 1 9 ? -1.56 23.75 -12.383 1 76.75 9 PRO B N 1
ATOM 3463 C CA . PRO B 1 9 ? -0.503 23.281 -11.477 1 76.75 9 PRO B CA 1
ATOM 3464 C C . PRO B 1 9 ? -0.121 24.328 -10.438 1 76.75 9 PRO B C 1
ATOM 3466 O O . PRO B 1 9 ? -0.147 25.531 -10.719 1 76.75 9 PRO B O 1
ATOM 3469 N N . THR B 1 10 ? 0.089 23.875 -9.25 1 76.69 10 THR B N 1
ATOM 3470 C CA . THR B 1 10 ? 0.601 24.703 -8.164 1 76.69 10 THR B CA 1
ATOM 3471 C C . THR B 1 10 ? 1.863 24.094 -7.562 1 76.69 10 THR B C 1
ATOM 3473 O O . THR B 1 10 ? 2.18 22.922 -7.82 1 76.69 10 THR B O 1
ATOM 3476 N N . LEU B 1 11 ? 2.594 24.891 -6.867 1 74 11 LEU B N 1
ATOM 3477 C CA . LEU B 1 11 ? 3.826 24.422 -6.246 1 74 11 LEU B CA 1
ATOM 3478 C C . LEU B 1 11 ? 3.533 23.688 -4.941 1 74 11 LEU B C 1
ATOM 3480 O O . LEU B 1 11 ? 2.654 24.094 -4.18 1 74 11 LEU B O 1
ATOM 3484 N N . SER B 1 12 ? 4.219 22.688 -4.727 1 72.06 12 SER B N 1
ATOM 3485 C CA . SER B 1 12 ? 4.051 21.922 -3.496 1 72.06 12 SER B CA 1
ATOM 3486 C C . SER B 1 12 ? 4.812 22.547 -2.34 1 72.06 12 SER B C 1
ATOM 3488 O O . SER B 1 12 ? 4.547 22.25 -1.174 1 72.06 12 SER B O 1
ATOM 3490 N N . ALA B 1 13 ? 5.793 23.297 -2.613 1 72.06 13 ALA B N 1
ATOM 3491 C CA . ALA B 1 13 ? 6.566 24.031 -1.607 1 72.06 13 ALA B CA 1
ATOM 3492 C C . ALA B 1 13 ? 7.086 25.359 -2.166 1 72.06 13 ALA B C 1
ATOM 3494 O O . ALA B 1 13 ? 7.27 25.484 -3.377 1 72.06 13 ALA B O 1
ATOM 3495 N N . ASN B 1 14 ? 7.09 26.297 -1.271 1 65.12 14 ASN B N 1
ATOM 3496 C CA . ASN B 1 14 ? 7.656 27.578 -1.635 1 65.12 14 ASN B CA 1
ATOM 3497 C C . ASN B 1 14 ? 8.789 27.984 -0.695 1 65.12 14 ASN B C 1
ATOM 3499 O O . ASN B 1 14 ? 8.836 27.531 0.452 1 65.12 14 ASN B O 1
ATOM 3503 N N . TRP B 1 15 ? 9.727 28.562 -1.232 1 56.12 15 TRP B N 1
ATOM 3504 C CA . TRP B 1 15 ? 10.883 28.984 -0.453 1 56.12 15 TRP B CA 1
ATOM 3505 C C . TRP B 1 15 ? 10.469 29.891 0.697 1 56.12 15 TRP B C 1
ATOM 3507 O O . TRP B 1 15 ? 11.242 30.094 1.64 1 56.12 15 TRP B O 1
ATOM 3517 N N . SER B 1 16 ? 9.359 30.5 0.529 1 52.06 16 SER B N 1
ATOM 3518 C CA . SER B 1 16 ? 8.93 31.391 1.61 1 52.06 16 SER B CA 1
ATOM 3519 C C . SER B 1 16 ? 8.617 30.594 2.877 1 52.06 16 SER B C 1
ATOM 3521 O O . SER B 1 16 ? 8.414 31.188 3.943 1 52.06 16 SER B O 1
ATOM 3523 N N . GLY B 1 17 ? 8.898 29.203 2.963 1 53.09 17 GLY B N 1
ATOM 3524 C CA . GLY B 1 17 ? 8.883 28.375 4.164 1 53.09 17 GLY B CA 1
ATOM 3525 C C . GLY B 1 17 ? 7.543 27.703 4.41 1 53.09 17 GLY B C 1
ATOM 3526 O O . GLY B 1 17 ? 7.449 26.766 5.195 1 53.09 17 GLY B O 1
ATOM 3527 N N . GLU B 1 18 ? 6.395 28.328 3.979 1 53.03 18 GLU B N 1
ATOM 3528 C CA . GLU B 1 18 ? 5.113 27.812 4.461 1 53.03 18 GLU B CA 1
ATOM 3529 C C . GLU B 1 18 ? 4.598 26.703 3.559 1 53.03 18 GLU B C 1
ATOM 3531 O O . GLU B 1 18 ? 4.453 26.891 2.35 1 53.03 18 GLU B O 1
ATOM 3536 N N . TYR B 1 19 ? 5.195 25.5 3.824 1 58.09 19 TYR B N 1
ATOM 3537 C CA . TYR B 1 19 ? 4.414 24.531 3.068 1 58.09 19 TYR B CA 1
ATOM 3538 C C . TYR B 1 19 ? 3.721 23.547 4 1 58.09 19 TYR B C 1
ATOM 3540 O O . TYR B 1 19 ? 4.172 23.312 5.125 1 58.09 19 TYR B O 1
ATOM 3548 N N . GLU B 1 20 ? 2.459 23.328 3.686 1 58 20 GLU B N 1
ATOM 3549 C CA . GLU B 1 20 ? 1.619 22.375 4.41 1 58 20 GLU B CA 1
ATOM 3550 C C . GLU B 1 20 ? 2.125 20.938 4.234 1 58 20 GLU B C 1
ATOM 3552 O O . GLU B 1 20 ? 2.68 20.594 3.188 1 58 20 GLU B O 1
ATOM 3557 N N . GLU B 1 21 ? 2.262 20.297 5.355 1 58.59 21 GLU B N 1
ATOM 3558 C CA . GLU B 1 21 ? 2.516 18.859 5.305 1 58.59 21 GLU B CA 1
ATOM 3559 C C . GLU B 1 21 ? 1.574 18.172 4.324 1 58.59 21 GLU B C 1
ATOM 3561 O O . GLU B 1 21 ? 0.369 18.438 4.324 1 58.59 21 GLU B O 1
ATOM 3566 N N . LYS B 1 22 ? 2.24 17.766 3.195 1 62.47 22 LYS B N 1
ATOM 3567 C CA . LYS B 1 22 ? 1.47 17.094 2.156 1 62.47 22 LYS B CA 1
ATOM 3568 C C . LYS B 1 22 ? 1.64 15.578 2.242 1 62.47 22 LYS B C 1
ATOM 3570 O O . LYS B 1 22 ? 2.762 15.07 2.195 1 62.47 22 LYS B O 1
ATOM 3575 N N . SER B 1 23 ? 0.542 14.867 2.541 1 69.5 23 SER B N 1
ATOM 3576 C CA . SER B 1 23 ? 0.549 13.406 2.561 1 69.5 23 SER B CA 1
ATOM 3577 C C . SER B 1 23 ? 0.528 12.836 1.147 1 69.5 23 SER B C 1
ATOM 3579 O O . SER B 1 23 ? 0.38 13.578 0.174 1 69.5 23 SER B O 1
ATOM 3581 N N . ALA B 1 24 ? 0.878 11.625 1.056 1 75.38 24 ALA B N 1
ATOM 3582 C CA . ALA B 1 24 ? 0.841 10.922 -0.225 1 75.38 24 ALA B CA 1
ATOM 3583 C C . ALA B 1 24 ? -0.534 11.039 -0.876 1 75.38 24 ALA B C 1
ATOM 3585 O O . ALA B 1 24 ? -1.56 10.898 -0.206 1 75.38 24 ALA B O 1
ATOM 3586 N N . GLU B 1 25 ? -0.474 11.266 -2.123 1 85.44 25 GLU B N 1
ATOM 3587 C CA . GLU B 1 25 ? -1.713 11.375 -2.889 1 85.44 25 GLU B CA 1
ATOM 3588 C C . GLU B 1 25 ? -2.207 10.008 -3.336 1 85.44 25 GLU B C 1
ATOM 3590 O O . GLU B 1 25 ? -1.417 9.07 -3.48 1 85.44 25 GLU B O 1
ATOM 3595 N N . TRP B 1 26 ? -3.361 9.875 -3.518 1 87.94 26 TRP B N 1
ATOM 3596 C CA . TRP B 1 26 ? -4.012 8.594 -3.797 1 87.94 26 TRP B CA 1
ATOM 3597 C C . TRP B 1 26 ? -3.48 7.984 -5.09 1 87.94 26 TRP B C 1
ATOM 3599 O O . TRP B 1 26 ? -3.236 6.777 -5.156 1 87.94 26 TRP B O 1
ATOM 3609 N N . PHE B 1 27 ? -3.221 8.742 -6.023 1 90.44 27 PHE B N 1
ATOM 3610 C CA . PHE B 1 27 ? -2.834 8.148 -7.297 1 90.44 27 PHE B CA 1
ATOM 3611 C C . PHE B 1 27 ? -1.331 7.906 -7.348 1 90.44 27 PHE B C 1
ATOM 3613 O O . PHE B 1 27 ? -0.843 7.176 -8.211 1 90.44 27 PHE B O 1
ATOM 3620 N N . GLU B 1 28 ? -0.594 8.547 -6.387 1 92.5 28 GLU B N 1
ATOM 3621 C CA . GLU B 1 28 ? 0.761 8.062 -6.145 1 92.5 28 GLU B CA 1
ATOM 3622 C C . GLU B 1 28 ? 0.747 6.648 -5.562 1 92.5 28 GLU B C 1
ATOM 3624 O O . GLU B 1 28 ? 1.549 5.801 -5.957 1 92.5 28 GLU B O 1
ATOM 3629 N N . LEU B 1 29 ? -0.216 6.473 -4.719 1 91.56 29 LEU B N 1
ATOM 3630 C CA . LEU B 1 29 ? -0.373 5.145 -4.133 1 91.56 29 LEU B CA 1
ATOM 3631 C C . LEU B 1 29 ? -0.844 4.141 -5.184 1 91.56 29 LEU B C 1
ATOM 3633 O O . LEU B 1 29 ? -0.482 2.963 -5.129 1 91.56 29 LEU B O 1
ATOM 3637 N N . PHE B 1 30 ? -1.655 4.598 -6.105 1 94.44 30 PHE B N 1
ATOM 3638 C CA . PHE B 1 30 ? -2.088 3.717 -7.184 1 94.44 30 PHE B CA 1
ATOM 3639 C C . PHE B 1 30 ? -0.897 3.252 -8.016 1 94.44 30 PHE B C 1
ATOM 3641 O O . PHE B 1 30 ? -0.817 2.082 -8.391 1 94.44 30 PHE B O 1
ATOM 3648 N N . LEU B 1 31 ? -0.027 4.176 -8.273 1 96.38 31 LEU B N 1
ATOM 3649 C CA . LEU B 1 31 ? 1.196 3.828 -8.984 1 96.38 31 LEU B CA 1
ATOM 3650 C C . LEU B 1 31 ? 1.997 2.785 -8.211 1 96.38 31 LEU B C 1
ATOM 3652 O O . LEU B 1 31 ? 2.572 1.872 -8.812 1 96.38 31 LEU B O 1
ATOM 3656 N N . ASP B 1 32 ? 2.031 2.914 -6.906 1 96.06 32 ASP B N 1
ATOM 3657 C CA . ASP B 1 32 ? 2.762 1.973 -6.066 1 96.06 32 ASP B CA 1
ATOM 3658 C C . ASP B 1 32 ? 2.205 0.558 -6.207 1 96.06 32 ASP B C 1
ATOM 3660 O O . ASP B 1 32 ? 2.928 -0.422 -6.016 1 96.06 32 ASP B O 1
ATOM 3664 N N . LEU B 1 33 ? 0.933 0.458 -6.543 1 94.06 33 LEU B N 1
ATOM 3665 C CA . LEU B 1 33 ? 0.338 -0.86 -6.738 1 94.06 33 LEU B CA 1
ATOM 3666 C C . LEU B 1 33 ? 0.994 -1.585 -7.906 1 94.06 33 LEU B C 1
ATOM 3668 O O . LEU B 1 33 ? 1.193 -2.801 -7.855 1 94.06 33 LEU B O 1
ATOM 3672 N N . ILE B 1 34 ? 1.309 -0.849 -8.914 1 94.75 34 ILE B N 1
ATOM 3673 C CA . ILE B 1 34 ? 1.972 -1.448 -10.07 1 94.75 34 ILE B CA 1
ATOM 3674 C C . ILE B 1 34 ? 3.41 -1.811 -9.703 1 94.75 34 ILE B C 1
ATOM 3676 O O . ILE B 1 34 ? 3.936 -2.826 -10.164 1 94.75 34 ILE B O 1
ATOM 3680 N N . ILE B 1 35 ? 3.984 -1.006 -8.867 1 96.06 35 ILE B N 1
ATOM 3681 C CA . ILE B 1 35 ? 5.348 -1.284 -8.422 1 96.06 35 ILE B CA 1
ATOM 3682 C C . ILE B 1 35 ? 5.367 -2.561 -7.586 1 96.06 35 ILE B C 1
ATOM 3684 O O . ILE B 1 35 ? 6.34 -3.316 -7.617 1 96.06 35 ILE B O 1
ATOM 3688 N N . VAL B 1 36 ? 4.312 -2.779 -6.879 1 93.69 36 VAL B N 1
ATOM 3689 C CA . VAL B 1 36 ? 4.203 -4.031 -6.137 1 93.69 36 VAL B CA 1
ATOM 3690 C C . VAL B 1 36 ? 4.293 -5.211 -7.098 1 93.69 36 VAL B C 1
ATOM 3692 O O . VAL B 1 36 ? 5.016 -6.176 -6.836 1 93.69 36 VAL B O 1
ATOM 3695 N N . ALA B 1 37 ? 3.586 -5.152 -8.203 1 92.25 37 ALA B N 1
ATOM 3696 C CA . ALA B 1 37 ? 3.635 -6.203 -9.219 1 92.25 37 ALA B CA 1
ATOM 3697 C C . ALA B 1 37 ? 5.035 -6.328 -9.812 1 92.25 37 ALA B C 1
ATOM 3699 O O . ALA B 1 37 ? 5.508 -7.438 -10.078 1 92.25 37 ALA B O 1
ATOM 3700 N N . ALA B 1 38 ? 5.645 -5.191 -10 1 94.31 38 ALA B N 1
ATOM 3701 C CA . ALA B 1 38 ? 7.008 -5.191 -10.516 1 94.31 38 ALA B CA 1
ATOM 3702 C C . ALA B 1 38 ? 7.961 -5.902 -9.562 1 94.31 38 ALA B C 1
ATOM 3704 O O . ALA B 1 38 ? 8.812 -6.688 -9.992 1 94.31 38 ALA B O 1
ATOM 3705 N N . CYS B 1 39 ? 7.793 -5.637 -8.258 1 94.75 39 CYS B N 1
ATOM 3706 C CA . CYS B 1 39 ? 8.633 -6.266 -7.242 1 94.75 39 CYS B CA 1
ATOM 3707 C C . CYS B 1 39 ? 8.445 -7.777 -7.238 1 94.75 39 CYS B C 1
ATOM 3709 O O . CYS B 1 39 ? 9.414 -8.523 -7.105 1 94.75 39 CYS B O 1
ATOM 3711 N N . SER B 1 40 ? 7.258 -8.188 -7.41 1 91.25 40 SER B N 1
ATOM 3712 C CA . SER B 1 40 ? 6.98 -9.617 -7.465 1 91.25 40 SER B CA 1
ATOM 3713 C C . SER B 1 40 ? 7.668 -10.266 -8.656 1 91.25 40 SER B C 1
ATOM 3715 O O . SER B 1 40 ? 8.242 -11.352 -8.539 1 91.25 40 SER B O 1
ATOM 3717 N N . ASN B 1 41 ? 7.637 -9.578 -9.742 1 90.75 41 ASN B N 1
ATOM 3718 C CA . ASN B 1 41 ? 8.242 -10.102 -10.961 1 90.75 41 ASN B CA 1
ATOM 3719 C C . ASN B 1 41 ? 9.758 -10.219 -10.828 1 90.75 41 ASN B C 1
ATOM 3721 O O . ASN B 1 41 ? 10.328 -11.266 -11.156 1 90.75 41 ASN B O 1
ATOM 3725 N N . VAL B 1 42 ? 10.383 -9.227 -10.383 1 94 42 VAL B N 1
ATOM 3726 C CA . VAL B 1 42 ? 11.836 -9.211 -10.336 1 94 42 VAL B CA 1
ATOM 3727 C C . VAL B 1 42 ? 12.336 -10.203 -9.289 1 94 42 VAL B C 1
ATOM 3729 O O . VAL B 1 42 ? 13.383 -10.828 -9.461 1 94 42 VAL B O 1
ATOM 3732 N N . THR B 1 43 ? 11.617 -10.359 -8.172 1 94.81 43 THR B N 1
ATOM 3733 C CA . THR B 1 43 ? 12.039 -11.297 -7.141 1 94.81 43 THR B CA 1
ATOM 3734 C C . THR B 1 43 ? 11.875 -12.742 -7.621 1 94.81 43 THR B C 1
ATOM 3736 O O . THR B 1 43 ? 12.695 -13.602 -7.289 1 94.81 43 THR B O 1
ATOM 3739 N N . GLU B 1 44 ? 10.867 -13 -8.391 1 91.19 44 GLU B N 1
ATOM 3740 C CA . GLU B 1 44 ? 10.695 -14.344 -8.953 1 91.19 44 GLU B CA 1
ATOM 3741 C C . GLU B 1 44 ? 11.82 -14.688 -9.922 1 91.19 44 GLU B C 1
ATOM 3743 O O . GLU B 1 44 ? 12.32 -15.812 -9.93 1 91.19 44 GLU B O 1
ATOM 3748 N N . LYS B 1 45 ? 12.203 -13.75 -10.68 1 91.62 45 LYS B N 1
ATOM 3749 C CA . LYS B 1 45 ? 13.281 -13.977 -11.633 1 91.62 45 LYS B CA 1
ATOM 3750 C C . LYS B 1 45 ? 14.609 -14.219 -10.922 1 91.62 45 LYS B C 1
ATOM 3752 O O . LYS B 1 45 ? 15.406 -15.047 -11.352 1 91.62 45 LYS B O 1
ATOM 3757 N N . LEU B 1 46 ? 14.805 -13.453 -9.883 1 94.94 46 LEU B N 1
ATOM 3758 C CA . LEU B 1 46 ? 16.031 -13.672 -9.125 1 94.94 46 LEU B CA 1
ATOM 3759 C C . LEU B 1 46 ? 16.031 -15.047 -8.469 1 94.94 46 LEU B C 1
ATOM 3761 O O . LEU B 1 46 ? 17.062 -15.719 -8.422 1 94.94 46 LEU B O 1
ATOM 3765 N N . LYS B 1 47 ? 14.891 -15.484 -7.973 1 93.88 47 LYS B N 1
ATOM 3766 C CA . LYS B 1 47 ? 14.766 -16.797 -7.359 1 93.88 47 LYS B CA 1
ATOM 3767 C C . LYS B 1 47 ? 15.164 -17.906 -8.336 1 93.88 47 LYS B C 1
ATOM 3769 O O . LYS B 1 47 ? 15.727 -18.922 -7.93 1 93.88 47 LYS B O 1
ATOM 3774 N N . GLU B 1 48 ? 14.961 -17.672 -9.617 1 92 48 GLU B N 1
ATOM 3775 C CA . GLU B 1 48 ? 15.242 -18.672 -10.648 1 92 48 GLU B CA 1
ATOM 3776 C C . GLU B 1 48 ? 16.719 -18.672 -11.023 1 92 48 GLU B C 1
ATOM 3778 O O . GLU B 1 48 ? 17.234 -19.672 -11.531 1 92 48 GLU B O 1
ATOM 3783 N N . ASP B 1 49 ? 17.375 -17.547 -10.844 1 94.56 49 ASP B N 1
ATOM 3784 C CA . ASP B 1 49 ? 18.781 -17.406 -11.195 1 94.56 49 ASP B CA 1
ATOM 3785 C C . ASP B 1 49 ? 19.562 -16.703 -10.086 1 94.56 49 ASP B C 1
ATOM 3787 O O . ASP B 1 49 ? 19.734 -15.484 -10.125 1 94.56 49 ASP B O 1
ATOM 3791 N N . LEU B 1 50 ? 20.203 -17.531 -9.234 1 95.19 50 LEU B N 1
ATOM 3792 C CA . LEU B 1 50 ? 20.891 -16.984 -8.07 1 95.19 50 LEU B CA 1
ATOM 3793 C C . LEU B 1 50 ? 22.391 -16.812 -8.359 1 95.19 50 LEU B C 1
ATOM 3795 O O . LEU B 1 50 ? 23.188 -16.734 -7.434 1 95.19 50 LEU B O 1
ATOM 3799 N N . THR B 1 51 ? 22.719 -16.656 -9.633 1 94.75 51 THR B N 1
ATOM 3800 C CA . THR B 1 51 ? 24.109 -16.391 -10.023 1 94.75 51 THR B CA 1
ATOM 3801 C C . THR B 1 51 ? 24.422 -14.898 -9.914 1 94.75 51 THR B C 1
ATOM 3803 O O . THR B 1 51 ? 23.531 -14.094 -9.648 1 94.75 51 THR B O 1
ATOM 3806 N N . LEU B 1 52 ? 25.625 -14.547 -10.016 1 92.75 52 LEU B N 1
ATOM 3807 C CA . LEU B 1 52 ? 26.031 -13.148 -9.977 1 92.75 52 LEU B CA 1
ATOM 3808 C C . LEU B 1 52 ? 25.422 -12.375 -11.141 1 92.75 52 LEU B C 1
ATOM 3810 O O . LEU B 1 52 ? 25.094 -11.195 -11.008 1 92.75 52 LEU B O 1
ATOM 3814 N N . SER B 1 53 ? 25.375 -13.078 -12.273 1 91.75 53 SER B N 1
ATOM 3815 C CA . SER B 1 53 ? 24.734 -12.453 -13.422 1 91.75 53 SER B CA 1
ATOM 3816 C C . SER B 1 53 ? 23.25 -12.211 -13.172 1 91.75 53 SER B C 1
ATOM 3818 O O . SER B 1 53 ? 22.703 -11.172 -13.555 1 91.75 53 SER B O 1
ATOM 3820 N N . GLY B 1 54 ? 22.609 -13.195 -12.5 1 93.81 54 GLY B N 1
ATOM 3821 C CA . GLY B 1 54 ? 21.203 -13.031 -12.133 1 93.81 54 GLY B CA 1
ATOM 3822 C C . GLY B 1 54 ? 20.969 -11.891 -11.156 1 93.81 54 GLY B C 1
ATOM 3823 O O . GLY B 1 54 ? 20 -11.148 -11.273 1 93.81 54 GLY B O 1
ATOM 3824 N N . LEU B 1 55 ? 21.891 -11.766 -10.25 1 94.94 55 LEU B N 1
ATOM 3825 C CA . LEU B 1 55 ? 21.812 -10.68 -9.273 1 94.94 55 LEU B CA 1
ATOM 3826 C C . LEU B 1 55 ? 21.984 -9.328 -9.945 1 94.94 55 LEU B C 1
ATOM 3828 O O . LEU B 1 55 ? 21.266 -8.375 -9.633 1 94.94 55 LEU B O 1
ATOM 3832 N N . ALA B 1 56 ? 22.953 -9.219 -10.852 1 91.88 56 ALA B N 1
ATOM 3833 C CA . ALA B 1 56 ? 23.188 -7.973 -11.578 1 91.88 56 ALA B CA 1
ATOM 3834 C C . ALA B 1 56 ? 21.953 -7.59 -12.406 1 91.88 56 ALA B C 1
ATOM 3836 O O . ALA B 1 56 ? 21.578 -6.418 -12.445 1 91.88 56 ALA B O 1
ATOM 3837 N N . TYR B 1 57 ? 21.422 -8.602 -13 1 92.25 57 TYR B N 1
ATOM 3838 C CA . TYR B 1 57 ? 20.203 -8.406 -13.781 1 92.25 57 TYR B CA 1
ATOM 3839 C C . TYR B 1 57 ? 19.062 -7.906 -12.891 1 92.25 57 TYR B C 1
ATOM 3841 O O . TYR B 1 57 ? 18.359 -6.957 -13.25 1 92.25 57 TYR B O 1
ATOM 3849 N N . PHE B 1 58 ? 18.953 -8.523 -11.812 1 96.19 58 PHE B N 1
ATOM 3850 C CA . PHE B 1 58 ? 17.938 -8.172 -10.828 1 96.19 58 PHE B CA 1
ATOM 3851 C C . PHE B 1 58 ? 18.094 -6.727 -10.375 1 96.19 58 PHE B C 1
ATOM 3853 O O . PHE B 1 58 ? 17.109 -5.969 -10.352 1 96.19 58 PHE B O 1
ATOM 3860 N N . VAL B 1 59 ? 19.234 -6.324 -10.055 1 95.38 59 VAL B N 1
ATOM 3861 C CA . VAL B 1 59 ? 19.5 -4.98 -9.547 1 95.38 59 VAL B CA 1
ATOM 3862 C C . VAL B 1 59 ? 19.219 -3.951 -10.648 1 95.38 59 VAL B C 1
ATOM 3864 O O . VAL B 1 59 ? 18.609 -2.908 -10.391 1 95.38 59 VAL B O 1
ATOM 3867 N N . LEU B 1 60 ? 19.578 -4.254 -11.836 1 94.06 60 LEU B N 1
ATOM 3868 C CA . LEU B 1 60 ? 19.406 -3.318 -12.945 1 94.06 60 LEU B CA 1
ATOM 3869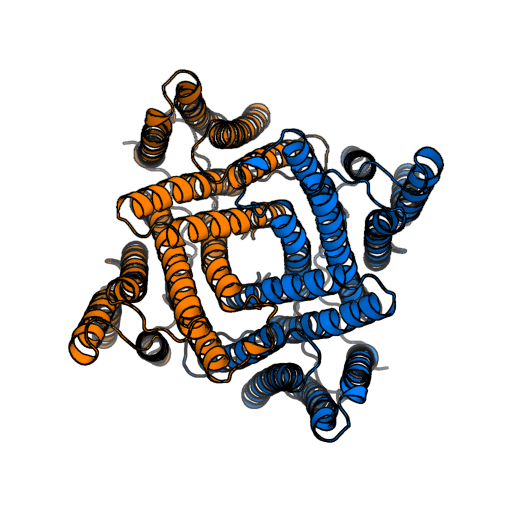 C C . LEU B 1 60 ? 17.938 -3.111 -13.258 1 94.06 60 LEU B C 1
ATOM 3871 O O . LEU B 1 60 ? 17.469 -1.974 -13.367 1 94.06 60 LEU B O 1
ATOM 3875 N N . VAL B 1 61 ? 17.219 -4.199 -13.383 1 95.31 61 VAL B N 1
ATOM 3876 C CA . VAL B 1 61 ? 15.805 -4.105 -13.727 1 95.31 61 VAL B CA 1
ATOM 3877 C C . VAL B 1 61 ? 15.039 -3.438 -12.586 1 95.31 61 VAL B C 1
ATOM 3879 O O . VAL B 1 61 ? 14.18 -2.584 -12.828 1 95.31 61 VAL B O 1
ATOM 3882 N N . THR B 1 62 ? 15.375 -3.826 -11.344 1 96.69 62 THR B N 1
ATOM 3883 C CA . THR B 1 62 ? 14.758 -3.188 -10.188 1 96.69 62 THR B CA 1
ATOM 3884 C C . THR B 1 62 ? 15.023 -1.685 -10.195 1 96.69 62 THR B C 1
ATOM 3886 O O . THR B 1 62 ? 14.133 -0.89 -9.891 1 96.69 62 THR B O 1
ATOM 3889 N N . SER B 1 63 ? 16.203 -1.333 -10.609 1 95.19 63 SER B N 1
ATOM 3890 C CA . SER B 1 63 ? 16.578 0.077 -10.625 1 95.19 63 SER B CA 1
ATOM 3891 C C . SER B 1 63 ? 15.805 0.846 -11.68 1 95.19 63 SER B C 1
ATOM 3893 O O . SER B 1 63 ? 15.492 2.025 -11.492 1 95.19 63 SER B O 1
ATOM 3895 N N . MET B 1 64 ? 15.414 0.192 -12.789 1 95.75 64 MET B N 1
ATOM 3896 C CA . MET B 1 64 ? 14.609 0.854 -13.805 1 95.75 64 MET B CA 1
ATOM 3897 C C . MET B 1 64 ? 13.219 1.193 -13.266 1 95.75 64 MET B C 1
ATOM 3899 O O . MET B 1 64 ? 12.695 2.277 -13.531 1 95.75 64 MET B O 1
ATOM 3903 N N . TYR B 1 65 ? 12.68 0.275 -12.477 1 97.06 65 TYR B N 1
ATOM 3904 C CA . TYR B 1 65 ? 11.375 0.526 -11.867 1 97.06 65 TYR B CA 1
ATOM 3905 C C . TYR B 1 65 ? 11.461 1.624 -10.812 1 97.06 65 TYR B C 1
ATOM 3907 O O . TYR B 1 65 ? 10.664 2.564 -10.82 1 97.06 65 TYR B O 1
ATOM 3915 N N . THR B 1 66 ? 12.484 1.521 -9.93 1 96 66 THR B N 1
ATOM 3916 C CA . THR B 1 66 ? 12.57 2.426 -8.789 1 96 66 THR B CA 1
ATOM 3917 C C . THR B 1 66 ? 13 3.82 -9.234 1 96 66 THR B C 1
ATOM 3919 O O . THR B 1 66 ? 12.578 4.82 -8.648 1 96 66 THR B O 1
ATOM 3922 N N . SER B 1 67 ? 13.836 3.881 -10.273 1 93.38 67 SER B N 1
ATOM 3923 C CA . SER B 1 67 ? 14.195 5.188 -10.812 1 93.38 67 SER B CA 1
ATOM 3924 C C . SER B 1 67 ? 12.984 5.883 -11.422 1 93.38 67 SER B C 1
ATOM 3926 O O . SER B 1 67 ? 12.828 7.098 -11.289 1 93.38 67 SER B O 1
ATOM 3928 N N . SER B 1 68 ? 12.148 5.117 -12.156 1 95.38 68 SER B N 1
ATOM 3929 C CA . SER B 1 68 ? 10.914 5.672 -12.703 1 95.38 68 SER B CA 1
ATOM 3930 C C . SER B 1 68 ? 9.992 6.16 -11.594 1 95.38 68 SER B C 1
ATOM 3932 O O . SER B 1 68 ? 9.398 7.234 -11.703 1 95.38 68 SER B O 1
ATOM 3934 N N . TRP B 1 69 ? 9.891 5.367 -10.547 1 96.31 69 TRP B N 1
ATOM 3935 C CA . TRP B 1 69 ? 9.094 5.738 -9.383 1 96.31 69 TRP B CA 1
ATOM 3936 C C . TRP B 1 69 ? 9.609 7.035 -8.766 1 96.31 69 TRP B C 1
ATOM 3938 O O . TRP B 1 69 ? 8.82 7.91 -8.398 1 96.31 69 TRP B O 1
ATOM 3948 N N . THR B 1 70 ? 10.922 7.199 -8.695 1 93.19 70 THR B N 1
ATOM 3949 C CA . THR B 1 70 ? 11.531 8.383 -8.102 1 93.19 70 THR B CA 1
ATOM 3950 C C . THR B 1 70 ? 11.242 9.617 -8.953 1 93.19 70 THR B C 1
ATOM 3952 O O . THR B 1 70 ? 11.055 10.719 -8.422 1 93.19 70 THR B O 1
ATOM 3955 N N . LEU B 1 71 ? 11.242 9.422 -10.258 1 92.5 71 LEU B N 1
ATOM 3956 C CA . LEU B 1 71 ? 10.93 10.531 -11.156 1 92.5 71 LEU B CA 1
ATOM 3957 C C . LEU B 1 71 ? 9.516 11.039 -10.922 1 92.5 71 LEU B C 1
ATOM 3959 O O . LEU B 1 71 ? 9.297 12.25 -10.836 1 92.5 71 LEU B O 1
ATOM 3963 N N . TYR B 1 72 ? 8.602 10.148 -10.781 1 94.69 72 TYR B N 1
ATOM 3964 C CA . TYR B 1 72 ? 7.215 10.547 -10.539 1 94.69 72 TYR B CA 1
ATOM 3965 C C . TYR B 1 72 ? 7.078 11.234 -9.188 1 94.69 72 TYR B C 1
ATOM 3967 O O . TYR B 1 72 ? 6.391 12.25 -9.07 1 94.69 72 TYR B O 1
ATOM 3975 N N . THR B 1 73 ? 7.734 10.648 -8.195 1 93.31 73 THR B N 1
ATOM 3976 C CA . THR B 1 73 ? 7.688 11.195 -6.844 1 93.31 73 THR B CA 1
ATOM 3977 C C . THR B 1 73 ? 8.32 12.586 -6.801 1 93.31 73 THR B C 1
ATOM 3979 O O . THR B 1 73 ? 7.805 13.484 -6.137 1 93.31 73 THR B O 1
ATOM 3982 N N . SER B 1 74 ? 9.438 12.766 -7.504 1 90 74 SER B N 1
ATOM 3983 C CA . SER B 1 74 ? 10.109 14.062 -7.543 1 90 74 SER B CA 1
ATOM 3984 C C . SER B 1 74 ? 9.234 15.117 -8.203 1 90 74 SER B C 1
ATOM 3986 O O . SER B 1 74 ? 9.227 16.281 -7.789 1 90 74 SER B O 1
ATOM 3988 N N . PHE B 1 75 ? 8.547 14.727 -9.234 1 91.62 75 PHE B N 1
ATOM 3989 C CA . PHE B 1 75 ? 7.629 15.648 -9.891 1 91.62 75 PHE B CA 1
ATOM 3990 C C . PHE B 1 75 ? 6.555 16.141 -8.922 1 91.62 75 PHE B C 1
ATOM 3992 O O . PHE B 1 75 ? 6.312 17.344 -8.812 1 91.62 75 PHE B O 1
ATOM 3999 N N . HIS B 1 76 ? 5.992 15.242 -8.133 1 91.5 76 HIS B N 1
ATOM 4000 C CA . HIS B 1 76 ? 4.875 15.578 -7.262 1 91.5 76 HIS B CA 1
ATOM 4001 C C . HIS B 1 76 ? 5.359 16.203 -5.957 1 91.5 76 HIS B C 1
ATOM 4003 O O . HIS B 1 76 ? 4.566 16.781 -5.207 1 91.5 76 HIS B O 1
ATOM 4009 N N . ALA B 1 77 ? 6.625 16.062 -5.715 1 89 77 ALA B N 1
ATOM 4010 C CA . ALA B 1 77 ? 7.203 16.781 -4.582 1 89 77 ALA B CA 1
ATOM 4011 C C . ALA B 1 77 ? 7.344 18.281 -4.898 1 89 77 ALA B C 1
ATOM 4013 O O . ALA B 1 77 ? 7.488 19.094 -3.99 1 89 77 ALA B O 1
ATOM 4014 N N . ARG B 1 78 ? 7.266 18.625 -6.168 1 87.75 78 ARG B N 1
ATOM 4015 C CA . ARG B 1 78 ? 7.422 20.016 -6.57 1 87.75 78 ARG B CA 1
ATOM 4016 C C . ARG B 1 78 ? 6.094 20.609 -7.039 1 87.75 78 ARG B C 1
ATOM 4018 O O . ARG B 1 78 ? 5.812 21.781 -6.805 1 87.75 78 ARG B O 1
ATOM 4025 N N . PHE B 1 79 ? 5.355 19.719 -7.707 1 89.06 79 PHE B N 1
ATOM 4026 C CA . PHE B 1 79 ? 4.16 20.25 -8.352 1 89.06 79 PHE B CA 1
ATOM 4027 C C . PHE B 1 79 ? 2.918 19.484 -7.902 1 89.06 79 PHE B C 1
ATOM 4029 O O . PHE B 1 79 ? 2.961 18.281 -7.707 1 89.06 79 PHE B O 1
ATOM 4036 N N . ASN B 1 80 ? 1.861 20.203 -7.727 1 84.38 80 ASN B N 1
ATOM 4037 C CA . ASN B 1 80 ? 0.543 19.641 -7.461 1 84.38 80 ASN B CA 1
ATOM 4038 C C . ASN B 1 80 ? -0.359 19.719 -8.688 1 84.38 80 ASN B C 1
ATOM 4040 O O . ASN B 1 80 ? -0.53 20.781 -9.273 1 84.38 80 ASN B O 1
ATOM 4044 N N . GLU B 1 81 ? -0.764 18.609 -9.117 1 83.75 81 GLU B N 1
ATOM 4045 C CA . GLU B 1 81 ? -1.624 18.531 -10.289 1 83.75 81 GLU B CA 1
ATOM 4046 C C . GLU B 1 81 ? -2.717 17.484 -10.094 1 83.75 81 GLU B C 1
ATOM 4048 O O . GLU B 1 81 ? -2.426 16.328 -9.789 1 83.75 81 GLU B O 1
ATOM 4053 N N . LYS B 1 82 ? -4.004 17.922 -10.219 1 80.81 82 LYS B N 1
ATOM 4054 C CA . LYS B 1 82 ? -5.098 16.969 -10.031 1 80.81 82 LYS B CA 1
ATOM 4055 C C . LYS B 1 82 ? -6.098 17.047 -11.18 1 80.81 82 LYS B C 1
ATOM 4057 O O . LYS B 1 82 ? -7.25 16.641 -11.031 1 80.81 82 LYS B O 1
ATOM 4062 N N . SER B 1 83 ? -5.719 17.531 -12.32 1 88.5 83 SER B N 1
ATOM 4063 C CA . SER B 1 83 ? -6.602 17.672 -13.469 1 88.5 83 SER B CA 1
ATOM 4064 C C . SER B 1 83 ? -6.754 16.344 -14.219 1 88.5 83 SER B C 1
ATOM 4066 O O . SER B 1 83 ? -5.977 15.414 -14.008 1 88.5 83 SER B O 1
ATOM 4068 N N . LEU B 1 84 ? -7.805 16.297 -14.969 1 91.56 84 LEU B N 1
ATOM 4069 C CA . LEU B 1 84 ? -8.016 15.109 -15.781 1 91.56 84 LEU B CA 1
ATOM 4070 C C . LEU B 1 84 ? -6.883 14.922 -16.781 1 91.56 84 LEU B C 1
ATOM 4072 O O . LEU B 1 84 ? -6.496 13.797 -17.094 1 91.56 84 LEU B O 1
ATOM 4076 N N . LEU B 1 85 ? -6.348 16.016 -17.281 1 92.12 85 LEU B N 1
ATOM 4077 C CA . LEU B 1 85 ? -5.207 15.938 -18.188 1 92.12 85 LEU B CA 1
ATOM 4078 C C . LEU B 1 85 ? -4.02 15.258 -17.516 1 92.12 85 LEU B C 1
ATOM 4080 O O . LEU B 1 85 ? -3.365 14.406 -18.109 1 92.12 85 LEU B O 1
ATOM 4084 N N . HIS B 1 86 ? -3.771 15.672 -16.328 1 91.75 86 HIS B N 1
ATOM 4085 C CA . HIS B 1 86 ? -2.693 15.031 -15.586 1 91.75 86 HIS B CA 1
ATOM 4086 C C . HIS B 1 86 ? -2.949 13.539 -15.422 1 91.75 86 HIS B C 1
ATOM 4088 O O . HIS B 1 86 ? -2.021 12.727 -15.523 1 91.75 86 HIS B O 1
ATOM 4094 N N . TYR B 1 87 ? -4.211 13.195 -15.148 1 93.62 87 TYR B N 1
ATOM 4095 C CA . TYR B 1 87 ? -4.543 11.789 -14.977 1 93.62 87 TYR B CA 1
ATOM 4096 C C . TYR B 1 87 ? -4.383 11.023 -16.281 1 93.62 87 TYR B C 1
ATOM 4098 O O . TYR B 1 87 ? -4.078 9.828 -16.281 1 93.62 87 TYR B O 1
ATOM 4106 N N . LEU B 1 88 ? -4.555 11.742 -17.359 1 95.31 88 LEU B N 1
ATOM 4107 C CA . LEU B 1 88 ? -4.266 11.117 -18.641 1 95.31 88 LEU B CA 1
ATOM 4108 C C . LEU B 1 88 ? -2.783 10.789 -18.766 1 95.31 88 LEU B C 1
ATOM 4110 O O . LEU B 1 88 ? -2.422 9.688 -19.203 1 95.31 88 LEU B O 1
ATOM 4114 N N . TRP B 1 89 ? -1.903 11.773 -18.422 1 96.44 89 TRP B N 1
ATOM 4115 C CA . TRP B 1 89 ? -0.468 11.516 -18.453 1 96.44 89 TRP B CA 1
ATOM 4116 C C . TRP B 1 89 ? -0.101 10.383 -17.5 1 96.44 89 TRP B C 1
ATOM 4118 O O . TRP B 1 89 ? 0.725 9.523 -17.828 1 96.44 89 TRP B O 1
ATOM 4128 N N . LEU B 1 90 ? -0.733 10.398 -16.344 1 96.25 90 LEU B N 1
ATOM 4129 C CA . LEU B 1 90 ? -0.482 9.344 -15.375 1 96.25 90 LEU B CA 1
ATOM 4130 C C . LEU B 1 90 ? -0.871 7.98 -15.938 1 96.25 90 LEU B C 1
ATOM 4132 O O . LEU B 1 90 ? -0.157 6.992 -15.734 1 96.25 90 LEU B O 1
ATOM 4136 N N . TYR B 1 91 ? -1.969 7.961 -16.625 1 97.19 91 TYR B N 1
ATOM 4137 C CA . TYR B 1 91 ? -2.381 6.68 -17.172 1 97.19 91 TYR B CA 1
ATOM 4138 C C . TYR B 1 91 ? -1.367 6.172 -18.188 1 97.19 91 TYR B C 1
ATOM 4140 O O . TYR B 1 91 ? -1.082 4.977 -18.25 1 97.19 91 TYR B O 1
ATOM 4148 N N . ILE B 1 92 ? -0.863 7.051 -19.031 1 97.5 92 ILE B N 1
ATOM 4149 C CA . ILE B 1 92 ? 0.184 6.66 -19.969 1 97.5 92 ILE B CA 1
ATOM 4150 C C . ILE B 1 92 ? 1.38 6.102 -19.203 1 97.5 92 ILE B C 1
ATOM 4152 O O . ILE B 1 92 ? 1.961 5.09 -19.594 1 97.5 92 ILE B O 1
ATOM 4156 N N . TRP B 1 93 ? 1.737 6.754 -18.125 1 98.12 93 TRP B N 1
ATOM 4157 C CA . TRP B 1 93 ? 2.793 6.281 -17.234 1 98.12 93 TRP B CA 1
ATOM 4158 C C . TRP B 1 93 ? 2.496 4.871 -16.734 1 98.12 93 TRP B C 1
ATOM 4160 O O . TRP B 1 93 ? 3.359 3.994 -16.781 1 98.12 93 TRP B O 1
ATOM 4170 N N . LEU B 1 94 ? 1.279 4.656 -16.281 1 97.25 94 LEU B N 1
ATOM 4171 C CA . LEU B 1 94 ? 0.867 3.375 -15.719 1 97.25 94 LEU B CA 1
ATOM 4172 C C . LEU B 1 94 ? 0.85 2.295 -16.797 1 97.25 94 LEU B C 1
ATOM 4174 O O . LEU B 1 94 ? 1.224 1.148 -16.531 1 97.25 94 LEU B O 1
ATOM 4178 N N . ALA B 1 95 ? 0.417 2.705 -17.953 1 96.12 95 ALA B N 1
ATOM 4179 C CA . ALA B 1 95 ? 0.404 1.773 -19.078 1 96.12 95 ALA B CA 1
ATOM 4180 C C . ALA B 1 95 ? 1.816 1.311 -19.422 1 96.12 95 ALA B C 1
ATOM 4182 O O . ALA B 1 95 ? 2.035 0.132 -19.719 1 96.12 95 ALA B O 1
ATOM 4183 N N . GLY B 1 96 ? 2.736 2.244 -19.438 1 96.94 96 GLY B N 1
ATOM 4184 C CA . GLY B 1 96 ? 4.125 1.881 -19.672 1 96.94 96 GLY B CA 1
ATOM 4185 C C . GLY B 1 96 ? 4.684 0.951 -18.609 1 96.94 96 GLY B C 1
ATOM 4186 O O . GLY B 1 96 ? 5.285 -0.075 -18.922 1 96.94 96 GLY B O 1
ATOM 4187 N N . LEU B 1 97 ? 4.426 1.284 -17.312 1 96.31 97 LEU B N 1
ATOM 4188 C CA . LEU B 1 97 ? 4.895 0.466 -16.203 1 96.31 97 LEU B CA 1
ATOM 4189 C C . LEU B 1 97 ? 4.305 -0.938 -16.281 1 96.31 97 LEU B C 1
ATOM 4191 O O . LEU B 1 97 ? 5.012 -1.926 -16.062 1 96.31 97 LEU B O 1
ATOM 4195 N N . GLY B 1 98 ? 2.986 -0.964 -16.547 1 93.69 98 GLY B N 1
ATOM 4196 C CA . GLY B 1 98 ? 2.35 -2.262 -16.703 1 93.69 98 GLY B CA 1
ATOM 4197 C C . GLY B 1 98 ? 2.941 -3.082 -17.828 1 93.69 98 GLY B C 1
ATOM 4198 O O . GLY B 1 98 ? 3.1 -4.301 -17.703 1 93.69 98 GLY B O 1
ATOM 4199 N N . GLY B 1 99 ? 3.221 -2.404 -18.953 1 92.19 99 GLY B N 1
ATOM 4200 C CA . GLY B 1 99 ? 3.877 -3.088 -20.047 1 92.19 99 GLY B CA 1
ATOM 4201 C C . GLY B 1 99 ? 5.246 -3.627 -19.688 1 92.19 99 GLY B C 1
ATOM 4202 O O . GLY B 1 99 ? 5.625 -4.723 -20.109 1 92.19 99 GLY B O 1
ATOM 4203 N N . MET B 1 100 ? 6 -2.873 -18.906 1 94.19 100 MET B N 1
ATOM 4204 C CA . MET B 1 100 ? 7.309 -3.318 -18.422 1 94.19 100 MET B CA 1
ATOM 4205 C C . MET B 1 100 ? 7.18 -4.578 -17.578 1 94.19 100 MET B C 1
ATOM 4207 O O . MET B 1 100 ? 7.953 -5.523 -17.75 1 94.19 100 MET B O 1
ATOM 4211 N N . VAL B 1 101 ? 6.211 -4.582 -16.703 1 92.75 101 VAL B N 1
ATOM 4212 C CA . VAL B 1 101 ? 6.012 -5.723 -15.805 1 92.75 101 VAL B CA 1
ATOM 4213 C C . VAL B 1 101 ? 5.637 -6.957 -16.625 1 92.75 101 VAL B C 1
ATOM 4215 O O . VAL B 1 101 ? 6.16 -8.047 -16.391 1 92.75 101 VAL B O 1
ATOM 4218 N N . LEU B 1 102 ? 4.828 -6.738 -17.609 1 88.12 102 LEU B N 1
ATOM 4219 C CA . LEU B 1 102 ? 4.406 -7.844 -18.453 1 88.12 102 LEU B CA 1
ATOM 4220 C C . LEU B 1 102 ? 5.586 -8.406 -19.234 1 88.12 102 LEU B C 1
ATOM 4222 O O . LEU B 1 102 ? 5.707 -9.625 -19.406 1 88.12 102 LEU B O 1
ATOM 4226 N N . ALA B 1 103 ? 6.402 -7.508 -19.75 1 87.44 103 ALA B N 1
ATOM 4227 C CA . ALA B 1 103 ? 7.574 -7.969 -20.484 1 87.44 103 ALA B CA 1
ATOM 4228 C C . ALA B 1 103 ? 8.508 -8.766 -19.578 1 87.44 103 ALA B C 1
ATOM 4230 O O . ALA B 1 103 ? 9.062 -9.789 -20 1 87.44 103 ALA B O 1
ATOM 4231 N N . GLY B 1 104 ? 8.734 -8.297 -18.297 1 83.5 104 GLY B N 1
ATOM 4232 C CA . GLY B 1 104 ? 9.422 -9.031 -17.25 1 83.5 104 GLY B CA 1
ATOM 4233 C C . GLY B 1 104 ? 10.93 -9.039 -17.422 1 83.5 104 GLY B C 1
ATOM 4234 O O . GLY B 1 104 ? 11.664 -9.297 -16.453 1 83.5 104 GLY B O 1
ATOM 4235 N N . GLU B 1 105 ? 11.461 -8.93 -18.703 1 86.88 105 GLU B N 1
ATOM 4236 C CA . GLU B 1 105 ? 12.891 -8.938 -18.984 1 86.88 105 GLU B CA 1
ATOM 4237 C C . GLU B 1 105 ? 13.25 -7.855 -20.016 1 86.88 105 GLU B C 1
ATOM 4239 O O . GLU B 1 105 ? 12.391 -7.375 -20.734 1 86.88 105 GLU B O 1
ATOM 4244 N N . PRO B 1 106 ? 14.453 -7.551 -19.953 1 89.44 106 PRO B N 1
ATOM 4245 C CA . PRO B 1 106 ? 14.875 -6.562 -20.953 1 89.44 106 PRO B CA 1
ATOM 4246 C C . PRO B 1 106 ? 14.594 -7.012 -22.375 1 89.44 106 PRO B C 1
ATOM 4248 O O . PRO B 1 106 ? 15.055 -8.07 -22.797 1 89.44 106 PRO B O 1
ATOM 4251 N N . SER B 1 107 ? 13.781 -6.391 -23 1 89.19 107 SER B N 1
ATOM 4252 C CA . SER B 1 107 ? 13.312 -6.652 -24.344 1 89.19 107 SER B CA 1
ATOM 4253 C C . SER B 1 107 ? 12.766 -5.383 -25 1 89.19 107 SER B C 1
ATOM 4255 O O . SER B 1 107 ? 12.758 -4.316 -24.391 1 89.19 107 SER B O 1
ATOM 4257 N N . ASN B 1 108 ? 12.43 -5.508 -26.188 1 90.62 108 ASN B N 1
ATOM 4258 C CA . ASN B 1 108 ? 11.812 -4.375 -26.875 1 90.62 108 ASN B CA 1
ATOM 4259 C C . ASN B 1 108 ? 10.523 -3.932 -26.188 1 90.62 108 ASN B C 1
ATOM 4261 O O . ASN B 1 108 ? 10.266 -2.732 -26.047 1 90.62 108 ASN B O 1
ATOM 4265 N N . ALA B 1 109 ? 9.766 -4.949 -25.766 1 89.38 109 ALA B N 1
ATOM 4266 C CA . ALA B 1 109 ? 8.516 -4.629 -25.078 1 89.38 109 ALA B CA 1
ATOM 4267 C C . ALA B 1 109 ? 8.781 -3.875 -23.781 1 89.38 109 ALA B C 1
ATOM 4269 O O . ALA B 1 109 ? 8.078 -2.92 -23.453 1 89.38 109 ALA B O 1
ATOM 4270 N N . PHE B 1 110 ? 9.836 -4.332 -23.047 1 93.38 110 PHE B N 1
ATOM 4271 C CA . PHE B 1 110 ? 10.211 -3.654 -21.812 1 93.38 110 PHE B CA 1
ATOM 4272 C C . PHE B 1 110 ? 10.648 -2.223 -22.094 1 93.38 110 PHE B C 1
ATOM 4274 O O . PHE B 1 110 ? 10.242 -1.294 -21.391 1 93.38 110 PHE B O 1
ATOM 4281 N N . THR B 1 111 ? 11.43 -2.057 -23.156 1 96.06 111 THR B N 1
ATOM 4282 C CA . THR B 1 111 ? 11.945 -0.74 -23.516 1 96.06 111 THR B CA 1
ATOM 4283 C C . THR B 1 111 ? 10.812 0.186 -23.953 1 96.06 111 THR B C 1
ATOM 4285 O O . THR B 1 111 ? 10.82 1.376 -23.625 1 96.06 111 THR B O 1
ATOM 4288 N N . ILE B 1 112 ? 9.867 -0.321 -24.688 1 95.19 112 ILE B N 1
ATOM 4289 C CA . ILE B 1 112 ? 8.727 0.482 -25.094 1 95.19 112 ILE B CA 1
ATOM 4290 C C . ILE B 1 112 ? 7.977 0.995 -23.875 1 95.19 112 ILE B C 1
ATOM 4292 O O . ILE B 1 112 ? 7.586 2.164 -23.812 1 95.19 112 ILE B O 1
ATOM 4296 N N . GLY B 1 113 ? 7.781 0.071 -22.922 1 96.12 113 GLY B N 1
ATOM 4297 C CA . GLY B 1 113 ? 7.164 0.499 -21.672 1 96.12 113 GLY B CA 1
ATOM 4298 C C . GLY B 1 113 ? 7.938 1.596 -20.969 1 96.12 113 GLY B C 1
ATOM 4299 O O . GLY B 1 113 ? 7.352 2.584 -20.516 1 96.12 113 GLY B O 1
ATOM 4300 N N . LEU B 1 114 ? 9.234 1.434 -20.906 1 97.38 114 LEU B N 1
ATOM 4301 C CA . LEU B 1 114 ? 10.094 2.406 -20.234 1 97.38 114 LEU B CA 1
ATOM 4302 C C . LEU B 1 114 ? 10.062 3.748 -20.953 1 97.38 114 LEU B C 1
ATOM 4304 O O . LEU B 1 114 ? 10.055 4.801 -20.312 1 97.38 114 LEU B O 1
ATOM 4308 N N . VAL B 1 115 ? 10.023 3.727 -22.234 1 97.56 115 VAL B N 1
ATOM 4309 C CA . VAL B 1 115 ? 9.953 4.941 -23.047 1 97.56 115 VAL B CA 1
ATOM 4310 C C . VAL B 1 115 ? 8.617 5.637 -22.812 1 97.56 115 VAL B C 1
ATOM 4312 O O . VAL B 1 115 ? 8.555 6.867 -22.719 1 97.56 115 VAL B O 1
ATOM 4315 N N . LEU B 1 116 ? 7.551 4.859 -22.734 1 97.62 116 LEU B N 1
ATOM 4316 C CA . LEU B 1 116 ? 6.238 5.43 -22.469 1 97.62 116 LEU B CA 1
ATOM 4317 C C . LEU B 1 116 ? 6.23 6.152 -21.125 1 97.62 116 LEU B C 1
ATOM 4319 O O . LEU B 1 116 ? 5.621 7.219 -20.984 1 97.62 116 LEU B O 1
ATOM 4323 N N . VAL B 1 117 ? 6.898 5.562 -20.141 1 98.12 117 VAL B N 1
ATOM 4324 C CA . VAL B 1 117 ? 7.012 6.18 -18.828 1 98.12 117 VAL B CA 1
ATOM 4325 C C . VAL B 1 117 ? 7.723 7.527 -18.953 1 98.12 117 VAL B C 1
ATOM 4327 O O . VAL B 1 117 ? 7.262 8.523 -18.391 1 98.12 117 VAL B O 1
ATOM 4330 N N . ARG B 1 118 ? 8.789 7.582 -19.75 1 97.75 118 ARG B N 1
ATOM 4331 C CA . ARG B 1 118 ? 9.547 8.82 -19.938 1 97.75 118 ARG B CA 1
ATOM 4332 C C . ARG B 1 118 ? 8.742 9.844 -20.719 1 97.75 118 ARG B C 1
ATOM 4334 O O . ARG B 1 118 ? 8.805 11.039 -20.438 1 97.75 118 ARG B O 1
ATOM 4341 N N . ILE B 1 119 ? 8.016 9.375 -21.656 1 97.75 119 ILE B N 1
ATOM 4342 C CA . ILE B 1 119 ? 7.188 10.273 -22.453 1 97.75 119 ILE B CA 1
ATOM 4343 C C . ILE B 1 119 ? 6.113 10.898 -21.562 1 97.75 119 ILE B C 1
ATOM 4345 O O . ILE B 1 119 ? 5.832 12.094 -21.672 1 97.75 119 ILE B O 1
ATOM 4349 N N . ALA B 1 120 ? 5.492 10.031 -20.766 1 98.06 120 ALA B N 1
ATOM 4350 C CA . ALA B 1 120 ? 4.504 10.555 -19.828 1 98.06 120 ALA B CA 1
ATOM 4351 C C . ALA B 1 120 ? 5.113 11.641 -18.953 1 98.06 120 ALA B C 1
ATOM 4353 O O . ALA B 1 120 ? 4.48 12.672 -18.703 1 98.06 120 ALA B O 1
ATOM 4354 N N . GLN B 1 121 ? 6.328 11.398 -18.484 1 97 121 GLN B N 1
ATOM 4355 C CA . GLN B 1 121 ? 7.016 12.383 -17.656 1 97 121 GLN B CA 1
ATOM 4356 C C . GLN B 1 121 ? 7.262 13.68 -18.438 1 97 121 GLN B C 1
ATOM 4358 O O . GLN B 1 121 ? 7.117 14.773 -17.891 1 97 121 GLN B O 1
ATOM 4363 N N . LEU B 1 122 ? 7.648 13.578 -19.641 1 96.75 122 LEU B N 1
ATOM 4364 C CA . LEU B 1 122 ? 7.883 14.742 -20.5 1 96.75 122 LEU B CA 1
ATOM 4365 C C . LEU B 1 122 ? 6.598 15.539 -20.688 1 96.75 122 LEU B C 1
ATOM 4367 O O . LEU B 1 122 ? 6.613 16.766 -20.656 1 96.75 122 LEU B O 1
ATOM 4371 N N . LEU B 1 123 ? 5.535 14.82 -20.891 1 96.69 123 LEU B N 1
ATOM 4372 C CA . LEU B 1 123 ? 4.25 15.484 -21.078 1 96.69 123 LEU B CA 1
ATOM 4373 C C . LEU B 1 123 ? 3.834 16.219 -19.797 1 96.69 123 LEU B C 1
ATOM 4375 O O . LEU B 1 123 ? 3.291 17.328 -19.875 1 96.69 123 LEU B O 1
ATOM 4379 N N . MET B 1 124 ? 4.086 15.641 -18.641 1 95.44 124 MET B N 1
ATOM 4380 C CA . MET B 1 124 ? 3.783 16.297 -17.375 1 95.44 124 MET B CA 1
ATOM 4381 C C . MET B 1 124 ? 4.594 17.578 -17.234 1 95.44 124 MET B C 1
ATOM 4383 O O . MET B 1 124 ? 4.047 18.641 -16.891 1 95.44 124 MET B O 1
ATOM 4387 N N . TYR B 1 125 ? 5.891 17.516 -17.547 1 94.5 125 TYR B N 1
ATOM 4388 C CA . TYR B 1 125 ? 6.75 18.688 -17.406 1 94.5 125 TYR B CA 1
ATOM 4389 C C . TYR B 1 125 ? 6.383 19.75 -18.438 1 94.5 125 TYR B C 1
ATOM 4391 O O . TYR B 1 125 ? 6.445 20.953 -18.156 1 94.5 125 TYR B O 1
ATOM 4399 N N . THR B 1 126 ? 6.016 19.312 -19.625 1 94.88 126 THR B N 1
ATOM 4400 C CA . THR B 1 126 ? 5.625 20.25 -20.656 1 94.88 126 THR B CA 1
ATOM 4401 C C . THR B 1 126 ? 4.387 21.047 -20.234 1 94.88 126 THR B C 1
ATOM 4403 O O . THR B 1 126 ? 4.309 22.25 -20.469 1 94.88 126 THR B O 1
ATOM 4406 N N . THR B 1 127 ? 3.494 20.344 -19.641 1 94.31 127 THR B N 1
ATOM 4407 C CA . THR B 1 127 ? 2.287 21 -19.156 1 94.31 127 THR B CA 1
ATOM 4408 C C . THR B 1 127 ? 2.629 22.062 -18.109 1 94.31 127 THR B C 1
ATOM 4410 O O . THR B 1 127 ? 2.131 23.188 -18.156 1 94.31 127 THR B O 1
ATOM 4413 N N . VAL B 1 128 ? 3.475 21.688 -17.156 1 91.94 128 VAL B N 1
ATOM 4414 C CA . VAL B 1 128 ? 3.871 22.625 -16.109 1 91.94 128 VAL B CA 1
ATOM 4415 C C . VAL B 1 128 ? 4.684 23.766 -16.703 1 91.94 128 VAL B C 1
ATOM 4417 O O . VAL B 1 128 ? 4.539 24.922 -16.297 1 91.94 128 VAL B O 1
ATOM 4420 N N . TYR B 1 129 ? 5.531 23.484 -17.672 1 91.88 129 TYR B N 1
ATOM 4421 C CA . TYR B 1 129 ? 6.34 24.484 -18.344 1 91.88 129 TYR B CA 1
ATOM 4422 C C . TYR B 1 129 ? 5.461 25.531 -19.016 1 91.88 129 TYR B C 1
ATOM 4424 O O . TYR B 1 129 ? 5.766 26.734 -18.953 1 91.88 129 TYR B O 1
ATOM 4432 N N . MET B 1 130 ? 4.406 25.172 -19.531 1 92.75 130 MET B N 1
ATOM 4433 C CA . MET B 1 130 ? 3.525 26.062 -20.281 1 92.75 130 MET B CA 1
ATOM 4434 C C . MET B 1 130 ? 2.641 26.875 -19.328 1 92.75 130 MET B C 1
ATOM 4436 O O . MET B 1 130 ? 2.332 28.031 -19.609 1 92.75 130 MET B O 1
ATOM 4440 N N . LEU B 1 131 ? 2.289 26.297 -18.219 1 90.81 131 LEU B N 1
ATOM 4441 C CA . LEU B 1 131 ? 1.226 26.891 -17.422 1 90.81 131 LEU B CA 1
ATOM 4442 C C . LEU B 1 131 ? 1.799 27.594 -16.188 1 90.81 131 LEU B C 1
ATOM 4444 O O . LEU B 1 131 ? 1.126 28.422 -15.578 1 90.81 131 LEU B O 1
ATOM 4448 N N . LEU B 1 132 ? 2.998 27.234 -15.781 1 88.44 132 LEU B N 1
ATOM 4449 C CA . LEU B 1 132 ? 3.621 27.844 -14.609 1 88.44 132 LEU B CA 1
ATOM 4450 C C . LEU B 1 132 ? 4.953 28.484 -14.977 1 88.44 132 LEU B C 1
ATOM 4452 O O . LEU B 1 132 ? 6.008 27.859 -14.844 1 88.44 132 LEU B O 1
ATOM 4456 N N . PRO B 1 133 ? 4.934 29.734 -15.234 1 86.62 133 PRO B N 1
ATOM 4457 C CA . PRO B 1 133 ? 6.137 30.422 -15.719 1 86.62 133 PRO B CA 1
ATOM 4458 C C . PRO B 1 133 ? 7.266 30.422 -14.688 1 86.62 133 PRO B C 1
ATOM 4460 O O . PRO B 1 133 ? 8.445 30.359 -15.055 1 86.62 133 PRO B O 1
ATOM 4463 N N . GLN B 1 134 ? 6.949 30.453 -13.469 1 82.5 134 GLN B N 1
ATOM 4464 C CA . GLN B 1 134 ? 7.961 30.547 -12.422 1 82.5 134 GLN B CA 1
ATOM 4465 C C . GLN B 1 134 ? 8.812 29.281 -12.367 1 82.5 134 GLN B C 1
ATOM 4467 O O . GLN B 1 134 ? 9.914 29.297 -11.82 1 82.5 134 GLN B O 1
ATOM 4472 N N . SER B 1 135 ? 8.305 28.234 -12.953 1 85.88 135 SER B N 1
ATOM 4473 C CA . SER B 1 135 ? 9.008 26.953 -12.836 1 85.88 135 SER B CA 1
ATOM 4474 C C . SER B 1 135 ? 9.727 26.609 -14.133 1 85.88 135 SER B C 1
ATOM 4476 O O . SER B 1 135 ? 10.273 25.516 -14.273 1 85.88 135 SER B O 1
ATOM 4478 N N . ARG B 1 136 ? 9.805 27.438 -15.047 1 87.38 136 ARG B N 1
ATOM 4479 C CA . ARG B 1 136 ? 10.258 27.125 -16.391 1 87.38 136 ARG B CA 1
ATOM 4480 C C . ARG B 1 136 ? 11.727 26.719 -16.391 1 87.38 136 ARG B C 1
ATOM 4482 O O . ARG B 1 136 ? 12.133 25.797 -17.109 1 87.38 136 ARG B O 1
ATOM 4489 N N . CYS B 1 137 ? 12.516 27.344 -15.633 1 83.62 137 CYS B N 1
ATOM 4490 C CA . CYS B 1 137 ? 13.938 27 -15.586 1 83.62 137 CYS B CA 1
ATOM 4491 C C . CYS B 1 137 ? 14.148 25.578 -15.086 1 83.62 137 CYS B C 1
ATOM 4493 O O . CYS B 1 137 ? 14.82 24.781 -15.734 1 83.62 137 CYS B O 1
ATOM 4495 N N . THR B 1 138 ? 13.57 25.266 -14 1 83.5 138 THR B N 1
ATOM 4496 C CA . THR B 1 138 ? 13.695 23.938 -13.422 1 83.5 138 THR B CA 1
ATOM 4497 C C . THR B 1 138 ? 13.094 22.891 -14.352 1 83.5 138 THR B C 1
ATOM 4499 O O . THR B 1 138 ? 13.688 21.828 -14.562 1 83.5 138 THR B O 1
ATOM 4502 N N . THR B 1 139 ? 11.969 23.219 -14.945 1 89 139 THR B N 1
ATOM 4503 C CA . THR B 1 139 ? 11.281 22.25 -15.797 1 89 139 THR B CA 1
ATOM 4504 C C . THR B 1 139 ? 12.055 22.016 -17.094 1 89 139 THR B C 1
ATOM 4506 O O . THR B 1 139 ? 12.062 20.906 -17.609 1 89 139 THR B O 1
ATOM 4509 N N . LYS B 1 140 ? 12.68 23.031 -17.547 1 89.12 140 LYS B N 1
ATOM 4510 C CA . LYS B 1 140 ? 13.484 22.875 -18.75 1 89.12 140 LYS B CA 1
ATOM 4511 C C . LYS B 1 140 ? 14.633 21.906 -18.531 1 89.12 140 LYS B C 1
ATOM 4513 O O . LYS B 1 140 ? 14.891 21.047 -19.375 1 89.12 140 LYS B O 1
ATOM 4518 N N . VAL B 1 141 ? 15.289 22.062 -17.484 1 85.69 141 VAL B N 1
ATOM 4519 C CA . VAL B 1 141 ? 16.406 21.188 -17.156 1 85.69 141 VAL B CA 1
ATOM 4520 C C . VAL B 1 141 ? 15.906 19.75 -17.031 1 85.69 141 VAL B C 1
ATOM 4522 O O . VAL B 1 141 ? 16.516 18.828 -17.578 1 85.69 141 VAL B O 1
ATOM 4525 N N . ASP B 1 142 ? 14.812 19.547 -16.344 1 89.25 142 ASP B N 1
ATOM 4526 C CA . ASP B 1 142 ? 14.258 18.219 -16.172 1 89.25 142 ASP B CA 1
ATOM 4527 C C . ASP B 1 142 ? 13.828 17.625 -17.516 1 89.25 142 ASP B C 1
ATOM 4529 O O . ASP B 1 142 ? 14 16.422 -17.75 1 89.25 142 ASP B O 1
ATOM 4533 N N . MET B 1 143 ? 13.289 18.469 -18.344 1 93.38 143 MET B N 1
ATOM 4534 C CA . MET B 1 143 ? 12.852 18 -19.656 1 93.38 143 MET B CA 1
ATOM 4535 C C . MET B 1 143 ? 14.047 17.547 -20.484 1 93.38 143 MET B C 1
ATOM 4537 O O . MET B 1 143 ? 13.977 16.516 -21.172 1 93.38 143 MET B O 1
ATOM 4541 N N . ILE B 1 144 ? 15.094 18.281 -20.422 1 90.12 144 ILE B N 1
ATOM 4542 C CA . ILE B 1 144 ? 16.297 17.922 -21.156 1 90.12 144 ILE B CA 1
ATOM 4543 C C . ILE B 1 144 ? 16.828 16.594 -20.641 1 90.12 144 ILE B C 1
ATOM 4545 O O . ILE B 1 144 ? 17.234 15.734 -21.438 1 90.12 144 ILE B O 1
ATOM 4549 N N . PHE B 1 145 ? 16.797 16.453 -19.391 1 89.75 145 PHE B N 1
ATOM 4550 C CA . PHE B 1 145 ? 17.234 15.211 -18.766 1 89.75 145 PHE B CA 1
ATOM 4551 C C . PHE B 1 145 ? 16.406 14.039 -19.25 1 89.75 145 PHE B C 1
ATOM 4553 O O . PHE B 1 145 ? 16.938 13.008 -19.656 1 89.75 145 PHE B O 1
ATOM 4560 N N . VAL B 1 146 ? 15.078 14.148 -19.25 1 93.56 146 VAL B N 1
ATOM 4561 C CA . VAL B 1 146 ? 14.188 13.062 -19.625 1 93.56 146 VAL B CA 1
ATOM 4562 C C . VAL B 1 146 ? 14.336 12.781 -21.125 1 93.56 146 VAL B C 1
ATOM 4564 O O . VAL B 1 146 ? 14.328 11.625 -21.547 1 93.56 146 VAL B O 1
ATOM 4567 N N . LEU B 1 147 ? 14.539 13.844 -21.875 1 94.88 147 LEU B N 1
ATOM 4568 C CA . LEU B 1 147 ? 14.727 13.68 -23.312 1 94.88 147 LEU B CA 1
ATOM 4569 C C . LEU B 1 147 ? 16 12.891 -23.609 1 94.88 147 LEU B C 1
ATOM 4571 O O . LEU B 1 147 ? 16.016 12.055 -24.516 1 94.88 147 LEU B O 1
ATOM 4575 N N . SER B 1 148 ? 17.016 13.211 -22.859 1 93.44 148 SER B N 1
ATOM 4576 C CA . SER B 1 148 ? 18.266 12.469 -23.047 1 93.44 148 SER B CA 1
ATOM 4577 C C . SER B 1 148 ? 18.078 10.992 -22.734 1 93.44 148 SER B C 1
ATOM 4579 O O . SER B 1 148 ? 18.656 10.125 -23.391 1 93.44 148 SER B O 1
ATOM 4581 N N . SER B 1 149 ? 17.297 10.711 -21.703 1 93.94 149 SER B N 1
ATOM 4582 C CA . SER B 1 149 ? 17 9.32 -21.359 1 93.94 149 SER B CA 1
ATOM 4583 C C . SER B 1 149 ? 16.203 8.633 -22.469 1 93.94 149 SER B C 1
ATOM 4585 O O . SER B 1 149 ? 16.469 7.477 -22.797 1 93.94 149 SER B O 1
ATOM 4587 N N . VAL B 1 150 ? 15.211 9.32 -23.078 1 95.69 150 VAL B N 1
ATOM 4588 C CA . VAL B 1 150 ? 14.398 8.773 -24.156 1 95.69 150 VAL B CA 1
ATOM 4589 C C . VAL B 1 150 ? 15.289 8.445 -25.359 1 95.69 150 VAL B C 1
ATOM 4591 O O . VAL B 1 150 ? 15.133 7.391 -25.984 1 95.69 150 VAL B O 1
ATOM 4594 N N . PHE B 1 151 ? 16.219 9.312 -25.625 1 95.31 151 PHE B N 1
ATOM 4595 C CA . PHE B 1 151 ? 17.109 9.102 -26.75 1 95.31 151 PHE B CA 1
ATOM 4596 C C . PHE B 1 151 ? 18.016 7.902 -26.516 1 95.31 151 PHE B C 1
ATOM 4598 O O . PHE B 1 151 ? 18.234 7.078 -27.406 1 95.31 151 PHE B O 1
ATOM 4605 N N . ALA B 1 152 ? 18.578 7.875 -25.328 1 94.62 152 ALA B N 1
ATOM 4606 C CA . ALA B 1 152 ? 19.438 6.746 -24.984 1 94.62 152 ALA B CA 1
ATOM 4607 C C . ALA B 1 152 ? 18.672 5.43 -25.078 1 94.62 152 ALA B C 1
ATOM 4609 O O . ALA B 1 152 ? 19.156 4.453 -25.656 1 94.62 152 ALA B O 1
ATOM 4610 N N . LEU B 1 153 ? 17.469 5.336 -24.562 1 95.62 153 LEU B N 1
ATOM 4611 C CA . LEU B 1 153 ? 16.656 4.129 -24.609 1 95.62 153 LEU B CA 1
ATOM 4612 C C . LEU B 1 153 ? 16.25 3.787 -26.031 1 95.62 153 LEU B C 1
ATOM 4614 O O . LEU B 1 153 ? 16.141 2.611 -26.391 1 95.62 153 LEU B O 1
ATOM 4618 N N . GLY B 1 154 ? 15.945 4.816 -26.828 1 95 154 GLY B N 1
ATOM 4619 C CA . GLY B 1 154 ? 15.594 4.609 -28.219 1 95 154 GLY B CA 1
ATOM 4620 C C . GLY B 1 154 ? 16.688 3.92 -29.016 1 95 154 GLY B C 1
ATOM 4621 O O . GLY B 1 154 ? 16.406 3.223 -29.984 1 95 154 GLY B O 1
ATOM 4622 N N . SER B 1 155 ? 17.922 4.074 -28.594 1 94.31 155 SER B N 1
ATOM 4623 C CA . SER B 1 155 ? 19.047 3.463 -29.297 1 94.31 155 SER B CA 1
ATOM 4624 C C . SER B 1 155 ? 18.984 1.942 -29.219 1 94.31 155 SER B C 1
ATOM 4626 O O . SER B 1 155 ? 19.578 1.247 -30.031 1 94.31 155 SER B O 1
ATOM 4628 N N . THR B 1 156 ? 18.234 1.422 -28.203 1 94 156 THR B N 1
ATOM 4629 C CA . THR B 1 156 ? 18.141 -0.024 -28.047 1 94 156 THR B CA 1
ATOM 4630 C C . THR B 1 156 ? 17.406 -0.657 -29.219 1 94 156 THR B C 1
ATOM 4632 O O . THR B 1 156 ? 17.578 -1.847 -29.5 1 94 156 THR B O 1
ATOM 4635 N N . PHE B 1 157 ? 16.531 0.108 -29.938 1 93.5 157 PHE B N 1
ATOM 4636 C CA . PHE B 1 157 ? 15.758 -0.424 -31.047 1 93.5 157 PHE B CA 1
ATOM 4637 C C . PHE B 1 157 ? 16.641 -0.621 -32.281 1 93.5 157 PHE B C 1
ATOM 4639 O O . PHE B 1 157 ? 16.281 -1.371 -33.188 1 93.5 157 PHE B O 1
ATOM 4646 N N . VAL B 1 158 ? 17.797 -0.005 -32.312 1 93.38 158 VAL B N 1
ATOM 4647 C CA . VAL B 1 158 ? 18.703 -0.074 -33.469 1 93.38 158 VAL B CA 1
ATOM 4648 C C . VAL B 1 158 ? 19.844 -1.028 -33.156 1 93.38 158 VAL B C 1
ATOM 4650 O O . VAL B 1 158 ? 20.391 -1.661 -34.062 1 93.38 158 VAL B O 1
ATOM 4653 N N . LEU B 1 159 ? 20.172 -1.178 -31.922 1 91.62 159 LEU B N 1
ATOM 4654 C CA . LEU B 1 159 ? 21.281 -2.025 -31.516 1 91.62 159 LEU B CA 1
ATOM 4655 C C . LEU B 1 159 ? 20.828 -3.469 -31.328 1 91.62 159 LEU B C 1
ATOM 4657 O O . LEU B 1 159 ? 19.625 -3.744 -31.266 1 91.62 159 LEU B O 1
ATOM 4661 N N . SER B 1 160 ? 21.828 -4.355 -31.328 1 90.88 160 SER B N 1
ATOM 4662 C CA . SER B 1 160 ? 21.531 -5.762 -31.078 1 90.88 160 SER B CA 1
ATOM 4663 C C . SER B 1 160 ? 20.984 -5.973 -29.672 1 90.88 160 SER B C 1
ATOM 4665 O O . SER B 1 160 ? 21.219 -5.145 -28.781 1 90.88 160 SER B O 1
ATOM 4667 N N . GLU B 1 161 ? 20.219 -7.012 -29.375 1 87.12 161 GLU B N 1
ATOM 4668 C CA . GLU B 1 161 ? 19.547 -7.316 -28.109 1 87.12 161 GLU B CA 1
ATOM 4669 C C . GLU B 1 161 ? 20.531 -7.406 -26.953 1 87.12 161 GLU B C 1
ATOM 4671 O O . GLU B 1 161 ? 20.188 -7.109 -25.812 1 87.12 161 GLU B O 1
ATOM 4676 N N . ALA B 1 162 ? 21.75 -7.754 -27.281 1 86.81 162 ALA B N 1
ATOM 4677 C CA . ALA B 1 162 ? 22.781 -7.93 -26.25 1 86.81 162 ALA B CA 1
ATOM 4678 C C . ALA B 1 162 ? 23.141 -6.594 -25.609 1 86.81 162 ALA B C 1
ATOM 4680 O O . ALA B 1 162 ? 23.594 -6.559 -24.469 1 86.81 162 ALA B O 1
ATOM 4681 N N . TRP B 1 163 ? 22.797 -5.527 -26.297 1 91.12 163 TRP B N 1
ATOM 4682 C CA . TRP B 1 163 ? 23.203 -4.211 -25.828 1 91.12 163 TRP B CA 1
ATOM 4683 C C . TRP B 1 163 ? 22.109 -3.588 -24.953 1 91.12 163 TRP B C 1
ATOM 4685 O O . TRP B 1 163 ? 22.328 -2.547 -24.328 1 91.12 163 TRP B O 1
ATOM 4695 N N . THR B 1 164 ? 21 -4.215 -24.875 1 92.69 164 THR B N 1
ATOM 4696 C CA . THR B 1 164 ? 19.875 -3.643 -24.141 1 92.69 164 THR B CA 1
ATOM 4697 C C . THR B 1 164 ? 20.25 -3.441 -22.672 1 92.69 164 THR B C 1
ATOM 4699 O O . THR B 1 164 ? 20.016 -2.369 -22.109 1 92.69 164 THR B O 1
ATOM 4702 N N . ILE B 1 165 ? 20.891 -4.418 -22.109 1 91.88 165 ILE B N 1
ATOM 4703 C CA . ILE B 1 165 ? 21.25 -4.363 -20.703 1 91.88 165 ILE B CA 1
ATOM 4704 C C . ILE B 1 165 ? 22.297 -3.273 -20.469 1 91.88 165 ILE B C 1
ATOM 4706 O O . ILE B 1 165 ? 22.281 -2.59 -19.453 1 91.88 165 ILE B O 1
ATOM 4710 N N . VAL B 1 166 ? 23.188 -3.139 -21.375 1 93.56 166 VAL B N 1
ATOM 4711 C CA . VAL B 1 166 ? 24.25 -2.137 -21.281 1 93.56 166 VAL B CA 1
ATOM 4712 C C . VAL B 1 166 ? 23.641 -0.737 -21.359 1 93.56 166 VAL B C 1
ATOM 4714 O O . VAL B 1 166 ? 24.031 0.159 -20.609 1 93.56 166 VAL B O 1
ATOM 4717 N N . VAL B 1 167 ? 22.703 -0.573 -22.266 1 94.94 167 VAL B N 1
ATOM 4718 C CA . VAL B 1 167 ? 22.047 0.721 -22.406 1 94.94 167 VAL B CA 1
ATOM 4719 C C . VAL B 1 167 ? 21.297 1.067 -21.125 1 94.94 167 VAL B C 1
ATOM 4721 O O . VAL B 1 167 ? 21.328 2.211 -20.672 1 94.94 167 VAL B O 1
ATOM 4724 N N . TYR B 1 168 ? 20.609 0.069 -20.531 1 95.12 168 TYR B N 1
ATOM 4725 C CA . TYR B 1 168 ? 19.922 0.305 -19.266 1 95.12 168 TYR B CA 1
ATOM 4726 C C . TYR B 1 168 ? 20.891 0.775 -18.188 1 95.12 168 TYR B C 1
ATOM 4728 O O . TYR B 1 168 ? 20.594 1.704 -17.438 1 95.12 168 TYR B O 1
ATOM 4736 N N . ALA B 1 169 ? 22.062 0.138 -18.125 1 94.56 169 ALA B N 1
ATOM 4737 C CA . ALA B 1 169 ? 23.078 0.515 -17.156 1 94.56 169 ALA B CA 1
ATOM 4738 C C . ALA B 1 169 ? 23.562 1.942 -17.391 1 94.56 169 ALA B C 1
ATOM 4740 O O . ALA B 1 169 ? 23.75 2.707 -16.438 1 94.56 169 ALA B O 1
ATOM 4741 N N . ILE B 1 170 ? 23.703 2.303 -18.594 1 94.12 170 ILE B N 1
ATOM 4742 C CA . ILE B 1 170 ? 24.156 3.643 -18.953 1 94.12 170 ILE B CA 1
ATOM 4743 C C . ILE B 1 170 ? 23.109 4.672 -18.547 1 94.12 170 ILE B C 1
ATOM 4745 O O . ILE B 1 170 ? 23.453 5.727 -18 1 94.12 170 ILE B O 1
ATOM 4749 N N . VAL B 1 171 ? 21.891 4.355 -18.828 1 93.44 171 VAL B N 1
ATOM 4750 C CA . VAL B 1 171 ? 20.797 5.258 -18.484 1 93.44 171 VAL B CA 1
ATOM 4751 C C . VAL B 1 171 ? 20.766 5.461 -16.969 1 93.44 171 VAL B C 1
ATOM 4753 O O . VAL B 1 171 ? 20.578 6.582 -16.484 1 93.44 171 VAL B O 1
ATOM 4756 N N . LEU B 1 172 ? 20.953 4.422 -16.234 1 91.12 172 LEU B N 1
ATOM 4757 C CA . LEU B 1 172 ? 20.969 4.504 -14.773 1 91.12 172 LEU B CA 1
ATOM 4758 C C . LEU B 1 172 ? 22.109 5.391 -14.281 1 91.12 172 LEU B C 1
ATOM 4760 O O . LEU B 1 172 ? 21.906 6.246 -13.414 1 91.12 172 LEU B O 1
ATOM 4764 N N . VAL B 1 173 ? 23.266 5.199 -14.812 1 90.88 173 VAL B N 1
ATOM 4765 C CA . VAL B 1 173 ? 24.438 5.984 -14.43 1 90.88 173 VAL B CA 1
ATOM 4766 C C . VAL B 1 173 ? 24.234 7.445 -14.812 1 90.88 173 VAL B C 1
ATOM 4768 O O . VAL B 1 173 ? 24.562 8.352 -14.047 1 90.88 173 VAL B O 1
ATOM 4771 N N . TRP B 1 174 ? 23.734 7.598 -15.969 1 89.31 174 TRP B N 1
ATOM 4772 C CA . TRP B 1 174 ? 23.438 8.945 -16.453 1 89.31 174 TRP B CA 1
ATOM 4773 C C . TRP B 1 174 ? 22.469 9.656 -15.531 1 89.31 174 TRP B C 1
ATOM 4775 O O . TRP B 1 174 ? 22.641 10.844 -15.227 1 89.31 174 TRP B O 1
ATOM 4785 N N . GLU B 1 175 ? 21.469 8.969 -15.117 1 85.31 175 GLU B N 1
ATOM 4786 C CA . GLU B 1 175 ? 20.5 9.539 -14.18 1 85.31 175 GLU B CA 1
ATOM 4787 C C . GLU B 1 175 ? 21.156 9.914 -12.859 1 85.31 175 GLU B C 1
ATOM 4789 O O . GLU B 1 175 ? 20.844 10.953 -12.281 1 85.31 175 GLU B O 1
ATOM 4794 N N . CYS B 1 176 ? 22.062 9.141 -12.445 1 83.06 176 CYS B N 1
ATOM 4795 C CA . CYS B 1 176 ? 22.781 9.398 -11.203 1 83.06 176 CYS B CA 1
ATOM 4796 C C . CYS B 1 176 ? 23.641 10.648 -11.336 1 83.06 176 CYS B C 1
ATOM 4798 O O . CYS B 1 176 ? 23.625 11.523 -10.461 1 83.06 176 CYS B O 1
ATOM 4800 N N . ILE B 1 177 ? 24.312 10.75 -12.383 1 83.5 177 ILE B N 1
ATOM 4801 C CA . ILE B 1 177 ? 25.219 11.867 -12.625 1 83.5 177 ILE B CA 1
ATOM 4802 C C . ILE B 1 177 ? 24.422 13.156 -12.773 1 83.5 177 ILE B C 1
ATOM 4804 O O . ILE B 1 177 ? 24.75 14.18 -12.172 1 83.5 177 ILE B O 1
ATOM 4808 N N . PHE B 1 178 ? 23.406 13.047 -13.516 1 80.38 178 PHE B N 1
ATOM 4809 C CA . PHE B 1 178 ? 22.594 14.227 -13.789 1 80.38 178 PHE B CA 1
ATOM 4810 C C . PHE B 1 178 ? 21.984 14.766 -12.508 1 80.38 178 PHE B C 1
ATOM 4812 O O . PHE B 1 178 ? 21.969 15.977 -12.273 1 80.38 178 PHE B O 1
ATOM 4819 N N . ARG B 1 179 ? 21.375 13.914 -11.727 1 73.75 179 ARG B N 1
ATOM 4820 C CA . ARG B 1 179 ? 20.766 14.336 -10.469 1 73.75 179 ARG B CA 1
ATOM 4821 C C . ARG B 1 179 ? 21.797 14.977 -9.555 1 73.75 179 ARG B C 1
ATOM 4823 O O . ARG B 1 179 ? 21.5 15.961 -8.875 1 73.75 179 ARG B O 1
ATOM 4830 N N . PHE B 1 180 ? 23 14.469 -9.617 1 75.25 180 PHE B N 1
ATOM 4831 C CA . PHE B 1 180 ? 24.094 15.016 -8.812 1 75.25 180 PHE B CA 1
ATOM 4832 C C . PHE B 1 180 ? 24.484 16.406 -9.297 1 75.25 180 PHE B C 1
ATOM 4834 O O . PHE B 1 180 ? 24.578 17.344 -8.5 1 75.25 180 PHE B O 1
ATOM 4841 N N . VAL B 1 181 ? 24.594 16.547 -10.5 1 75.12 181 VAL B N 1
ATOM 4842 C CA . VAL B 1 181 ? 25.047 17.797 -11.086 1 75.12 181 VAL B CA 1
ATOM 4843 C C . VAL B 1 181 ? 23.953 18.859 -10.945 1 75.12 181 VAL B C 1
ATOM 4845 O O . VAL B 1 181 ? 24.234 20.016 -10.617 1 75.12 181 VAL B O 1
ATOM 4848 N N . ALA B 1 182 ? 22.75 18.438 -11.234 1 72.19 182 ALA B N 1
ATOM 4849 C CA . ALA B 1 182 ? 21.625 19.359 -11.117 1 72.19 182 ALA B CA 1
ATOM 4850 C C . ALA B 1 182 ? 21.484 19.859 -9.68 1 72.19 182 ALA B C 1
ATOM 4852 O O . ALA B 1 182 ? 21.188 21.031 -9.453 1 72.19 182 ALA B O 1
ATOM 4853 N N . ALA B 1 183 ? 21.672 19.031 -8.766 1 67.25 183 ALA B N 1
ATOM 4854 C CA . ALA B 1 183 ? 21.516 19.391 -7.359 1 67.25 183 ALA B CA 1
ATOM 4855 C C . ALA B 1 183 ? 22.719 20.219 -6.879 1 67.25 183 ALA B C 1
ATOM 4857 O O . ALA B 1 183 ? 22.547 21.188 -6.145 1 67.25 183 ALA B O 1
ATOM 4858 N N . ALA B 1 184 ? 23.953 19.812 -7.27 1 62.59 184 ALA B N 1
ATOM 4859 C CA . ALA B 1 184 ? 25.188 20.438 -6.781 1 62.59 184 ALA B CA 1
ATOM 4860 C C . ALA B 1 184 ? 25.422 21.781 -7.469 1 62.59 184 ALA B C 1
ATOM 4862 O O . ALA B 1 184 ? 25.875 22.75 -6.84 1 62.59 184 ALA B O 1
ATOM 4863 N N . GLN B 1 185 ? 25.438 21.797 -8.766 1 58 185 GLN B N 1
ATOM 4864 C CA . GLN B 1 185 ? 25.969 22.953 -9.469 1 58 185 GLN B CA 1
ATOM 4865 C C . GLN B 1 185 ? 24.859 23.922 -9.852 1 58 185 GLN B C 1
ATOM 4867 O O . GLN B 1 185 ? 25.125 25.078 -10.195 1 58 185 GLN B O 1
ATOM 4872 N N . GLY B 1 186 ? 23.734 23.734 -9.328 1 55.94 186 GLY B N 1
ATOM 4873 C CA . GLY B 1 186 ? 22.766 24.672 -9.859 1 55.94 186 GLY B CA 1
ATOM 4874 C C . GLY B 1 186 ? 22.906 24.891 -11.359 1 55.94 186 GLY B C 1
ATOM 4875 O O . GLY B 1 186 ? 22.531 25.953 -11.867 1 55.94 186 GLY B O 1
ATOM 4876 N N . TRP B 1 187 ? 23.781 24.281 -11.922 1 51.12 187 TRP B N 1
ATOM 4877 C CA . TRP B 1 187 ? 24.391 24.484 -13.227 1 51.12 187 TRP B CA 1
ATOM 4878 C C . TRP B 1 187 ? 23.375 25.094 -14.203 1 51.12 187 TRP B C 1
ATOM 4880 O O . TRP B 1 187 ? 23.719 26 -14.969 1 51.12 187 TRP B O 1
ATOM 4890 N N . LEU B 1 188 ? 22.312 24.406 -14.586 1 51.78 188 LEU B N 1
ATOM 4891 C CA . LEU B 1 188 ? 21.562 24.953 -15.711 1 51.78 188 LEU B CA 1
ATOM 4892 C C . LEU B 1 188 ? 20.641 26.078 -15.242 1 51.78 188 LEU B C 1
ATOM 4894 O O . LEU B 1 188 ? 19.703 26.453 -15.953 1 51.78 188 LEU B O 1
ATOM 4898 N N . GLN B 1 189 ? 20.906 26.391 -14.023 1 50.84 189 GLN B N 1
ATOM 4899 C CA . GLN B 1 189 ? 20.016 27.422 -13.516 1 50.84 189 GLN B CA 1
ATOM 4900 C C . GLN B 1 189 ? 20.625 28.812 -13.68 1 50.84 189 GLN B C 1
ATOM 4902 O O . GLN B 1 189 ? 21.812 29.016 -13.406 1 50.84 189 GLN B O 1
ATOM 4907 N N . THR B 1 190 ? 20.156 29.5 -14.602 1 48.97 190 THR B N 1
ATOM 4908 C CA . THR B 1 190 ? 20.547 30.906 -14.758 1 48.97 190 THR B CA 1
ATOM 4909 C C . THR B 1 190 ? 20.516 31.625 -13.422 1 48.97 190 THR B C 1
ATOM 4911 O O . THR B 1 190 ? 19.766 31.25 -12.523 1 48.97 190 THR B O 1
ATOM 4914 N N . LYS B 1 191 ? 21.531 32.438 -13.008 1 49 191 LYS B N 1
ATOM 4915 C CA . LYS B 1 191 ? 21.75 33.25 -11.805 1 49 191 LYS B CA 1
ATOM 4916 C C . LYS B 1 191 ? 20.422 33.656 -11.188 1 49 191 LYS B C 1
ATOM 4918 O O . LYS B 1 191 ? 20.281 33.688 -9.961 1 49 191 LYS B O 1
ATOM 4923 N N . ASP B 1 192 ? 19.484 34.094 -12 1 50.09 192 ASP B N 1
ATOM 4924 C CA . ASP B 1 192 ? 18.234 34.688 -11.531 1 50.09 192 ASP B CA 1
ATOM 4925 C C . ASP B 1 192 ? 17.156 33.594 -11.391 1 50.09 192 ASP B C 1
ATOM 4927 O O . ASP B 1 192 ? 16.016 33.906 -11.031 1 50.09 192 ASP B O 1
ATOM 4931 N N . SER B 1 193 ? 17.547 32.406 -11.711 1 57.53 193 SER B N 1
ATOM 4932 C CA . SER B 1 193 ? 16.469 31.438 -11.805 1 57.53 193 SER B CA 1
ATOM 4933 C C . SER B 1 193 ? 16.25 30.734 -10.477 1 57.53 193 SER B C 1
ATOM 4935 O O . SER B 1 193 ? 17.203 30.375 -9.789 1 57.53 193 SER B O 1
ATOM 4937 N N . VAL B 1 194 ? 15.109 31.062 -9.867 1 60.12 194 VAL B N 1
ATOM 4938 C CA . VAL B 1 194 ? 14.656 30.531 -8.586 1 60.12 194 VAL B CA 1
ATOM 4939 C C . VAL B 1 194 ? 14.359 29.047 -8.727 1 60.12 194 VAL B C 1
ATOM 4941 O O . VAL B 1 194 ? 13.578 28.641 -9.586 1 60.12 194 VAL B O 1
ATOM 4944 N N . ARG B 1 195 ? 15.141 28.25 -8.133 1 69.56 195 ARG B N 1
ATOM 4945 C CA . ARG B 1 195 ? 14.836 26.812 -8.062 1 69.56 195 ARG B CA 1
ATOM 4946 C C . ARG B 1 195 ? 13.594 26.562 -7.215 1 69.56 195 ARG B C 1
ATOM 4948 O O . ARG B 1 195 ? 13.375 27.234 -6.203 1 69.56 195 ARG B O 1
ATOM 4955 N N . ILE B 1 196 ? 12.82 25.641 -7.836 1 76.81 196 ILE B N 1
ATOM 4956 C CA . ILE B 1 196 ? 11.633 25.266 -7.078 1 76.81 196 ILE B CA 1
ATOM 4957 C C . ILE B 1 196 ? 12.008 24.219 -6.035 1 76.81 196 ILE B C 1
ATOM 4959 O O . ILE B 1 196 ? 12.602 23.188 -6.363 1 76.81 196 ILE B O 1
ATOM 4963 N N . PRO B 1 197 ? 11.797 24.578 -4.895 1 78.5 197 PRO B N 1
ATOM 4964 C CA . PRO B 1 197 ? 12.172 23.641 -3.828 1 78.5 197 PRO B CA 1
ATOM 4965 C C . PRO B 1 197 ? 11.289 22.406 -3.799 1 78.5 197 PRO B C 1
ATOM 4967 O O . PRO B 1 197 ? 10.141 22.438 -4.246 1 78.5 197 PRO B O 1
ATOM 4970 N N . LEU B 1 198 ? 11.891 21.344 -3.359 1 83.69 198 LEU B N 1
ATOM 4971 C CA . LEU B 1 198 ? 11.18 20.094 -3.146 1 83.69 198 LEU B CA 1
ATOM 4972 C C . LEU B 1 198 ? 10.453 20.094 -1.807 1 83.69 198 LEU B C 1
ATOM 4974 O O . LEU B 1 198 ? 11 20.562 -0.801 1 83.69 198 LEU B O 1
ATOM 4978 N N . ASN B 1 199 ? 9.242 19.656 -1.836 1 86.81 199 ASN B N 1
ATOM 4979 C CA . ASN B 1 199 ? 8.594 19.359 -0.566 1 86.81 199 ASN B CA 1
ATOM 4980 C C . ASN B 1 199 ? 9.211 18.141 0.111 1 86.81 199 ASN B C 1
ATOM 4982 O O . ASN B 1 199 ? 8.852 17 -0.202 1 86.81 199 ASN B O 1
ATOM 4986 N N . ILE B 1 200 ? 10.078 18.406 1.029 1 86.19 200 ILE B N 1
ATOM 4987 C CA . ILE B 1 200 ? 10.906 17.375 1.655 1 86.19 200 ILE B CA 1
ATOM 4988 C C . ILE B 1 200 ? 10.023 16.422 2.447 1 86.19 200 ILE B C 1
ATOM 4990 O O . ILE B 1 200 ? 10.25 15.203 2.445 1 86.19 200 ILE B O 1
ATOM 4994 N N . ASP B 1 201 ? 9.016 16.891 3.082 1 86 201 ASP B N 1
ATOM 4995 C CA . ASP B 1 201 ? 8.125 16.031 3.875 1 86 201 ASP B CA 1
ATOM 4996 C C . ASP B 1 201 ? 7.383 15.039 2.988 1 86 201 ASP B C 1
ATOM 4998 O O . ASP B 1 201 ? 7.258 13.867 3.338 1 86 201 ASP B O 1
ATOM 5002 N N . HIS B 1 202 ? 6.98 15.578 1.907 1 88.19 202 HIS B N 1
ATOM 5003 C CA . HIS B 1 202 ? 6.285 14.711 0.964 1 88.19 202 HIS B CA 1
ATOM 5004 C C . HIS B 1 202 ? 7.219 13.633 0.411 1 88.19 202 HIS B C 1
ATOM 5006 O O . HIS B 1 202 ? 6.855 12.453 0.366 1 88.19 202 HIS B O 1
ATOM 5012 N N . PHE B 1 203 ? 8.328 14.055 0.049 1 89.62 203 PHE B N 1
ATOM 5013 C CA . PHE B 1 203 ? 9.305 13.117 -0.502 1 89.62 203 PHE B CA 1
ATOM 5014 C C . PHE B 1 203 ? 9.672 12.055 0.525 1 89.62 203 PHE B C 1
ATOM 5016 O O . PHE B 1 203 ? 9.734 10.867 0.203 1 89.62 203 PHE B O 1
ATOM 5023 N N . ASN B 1 204 ? 9.906 12.531 1.713 1 89.69 204 ASN B N 1
ATOM 5024 C CA . ASN B 1 204 ? 10.25 11.617 2.801 1 89.69 204 ASN B CA 1
ATOM 5025 C C . ASN B 1 204 ? 9.141 10.602 3.055 1 89.69 204 ASN B C 1
ATOM 5027 O O . ASN B 1 204 ? 9.414 9.422 3.277 1 89.69 204 ASN B O 1
ATOM 5031 N N . GLU B 1 205 ? 7.969 11 2.986 1 90.44 205 GLU B N 1
ATOM 5032 C CA . GLU B 1 205 ? 6.828 10.102 3.152 1 90.44 205 GLU B CA 1
ATOM 5033 C C . GLU B 1 205 ? 6.766 9.07 2.029 1 90.44 205 GLU B C 1
ATOM 5035 O O . GLU B 1 205 ? 6.508 7.895 2.275 1 90.44 205 GLU B O 1
ATOM 5040 N N . ARG B 1 206 ? 7.023 9.469 0.836 1 94.19 206 ARG B N 1
ATOM 5041 C CA . ARG B 1 206 ? 6.953 8.578 -0.318 1 94.19 206 ARG B CA 1
ATOM 5042 C C . ARG B 1 206 ? 8.055 7.527 -0.27 1 94.19 206 ARG B C 1
ATOM 5044 O O . ARG B 1 206 ? 7.844 6.379 -0.656 1 94.19 206 ARG B O 1
ATOM 5051 N N . VAL B 1 207 ? 9.156 7.98 0.232 1 94.31 207 VAL B N 1
ATOM 5052 C CA . VAL B 1 207 ? 10.258 7.035 0.372 1 94.31 207 VAL B CA 1
ATOM 5053 C C . VAL B 1 207 ? 9.875 5.93 1.353 1 94.31 207 VAL B C 1
ATOM 5055 O O . VAL B 1 207 ? 10.164 4.754 1.116 1 94.31 207 VAL B O 1
ATOM 5058 N N . GLY B 1 208 ? 9.25 6.332 2.418 1 94.12 208 GLY B N 1
ATOM 5059 C CA . GLY B 1 208 ? 8.734 5.336 3.346 1 94.12 208 GLY B CA 1
ATOM 5060 C C . GLY B 1 208 ? 7.73 4.391 2.713 1 94.12 208 GLY B C 1
ATOM 5061 O O . GLY B 1 208 ? 7.738 3.191 2.99 1 94.12 208 GLY B O 1
ATOM 5062 N N . CYS B 1 209 ? 6.883 4.898 1.82 1 94.75 209 CYS B N 1
ATOM 5063 C CA . CYS B 1 209 ? 5.914 4.074 1.106 1 94.75 209 CYS B CA 1
ATOM 5064 C C . CYS B 1 209 ? 6.613 3.043 0.23 1 94.75 209 CYS B C 1
ATOM 5066 O O . CYS B 1 209 ? 6.184 1.89 0.161 1 94.75 209 CYS B O 1
ATOM 5068 N N . MET B 1 210 ? 7.656 3.471 -0.374 1 96.69 210 MET B N 1
ATOM 5069 C CA . MET B 1 210 ? 8.383 2.557 -1.25 1 96.69 210 MET B CA 1
ATOM 5070 C C . MET B 1 210 ? 9.031 1.435 -0.447 1 96.69 210 MET B C 1
ATOM 5072 O O . MET B 1 210 ? 9.102 0.293 -0.908 1 96.69 210 MET B O 1
ATOM 5076 N N . VAL B 1 211 ? 9.531 1.762 0.719 1 96.69 211 VAL B N 1
ATOM 5077 C CA . VAL B 1 211 ? 10.086 0.739 1.604 1 96.69 211 VAL B CA 1
ATOM 5078 C C . VAL B 1 211 ? 8.992 -0.26 1.979 1 96.69 211 VAL B C 1
ATOM 5080 O O . VAL B 1 211 ? 9.219 -1.472 1.973 1 96.69 211 VAL B O 1
ATOM 5083 N N . MET B 1 212 ? 7.836 0.234 2.217 1 95.81 212 MET B N 1
ATOM 5084 C CA . MET B 1 212 ? 6.703 -0.623 2.557 1 95.81 212 MET B CA 1
ATOM 5085 C C . MET B 1 212 ? 6.328 -1.519 1.381 1 95.81 212 MET B C 1
ATOM 5087 O O . MET B 1 212 ? 5.965 -2.682 1.572 1 95.81 212 MET B O 1
ATOM 5091 N N . VAL B 1 213 ? 6.41 -0.966 0.22 1 96.06 213 VAL B N 1
ATOM 5092 C CA . VAL B 1 213 ? 6.137 -1.746 -0.982 1 96.06 213 VAL B CA 1
ATOM 5093 C C . VAL B 1 213 ? 7.129 -2.902 -1.087 1 96.06 213 VAL B C 1
ATOM 5095 O O . VAL B 1 213 ? 6.734 -4.043 -1.341 1 96.06 213 VAL B O 1
ATOM 5098 N N . ALA B 1 214 ? 8.375 -2.623 -0.865 1 96.94 214 ALA B N 1
ATOM 5099 C CA . ALA B 1 214 ? 9.406 -3.654 -0.934 1 96.94 214 ALA B CA 1
ATOM 5100 C C . ALA B 1 214 ? 9.195 -4.715 0.142 1 96.94 214 ALA B C 1
ATOM 5102 O O . ALA B 1 214 ? 9.266 -5.914 -0.137 1 96.94 214 ALA B O 1
ATOM 5103 N N . LEU B 1 215 ? 8.891 -4.281 1.339 1 96.38 215 LEU B N 1
ATOM 5104 C CA . LEU B 1 215 ? 8.617 -5.207 2.434 1 96.38 215 LEU B CA 1
ATOM 5105 C C . LEU B 1 215 ? 7.344 -6 2.174 1 96.38 215 LEU B C 1
ATOM 5107 O O . LEU B 1 215 ? 7.238 -7.16 2.574 1 96.38 215 LEU B O 1
ATOM 5111 N N . GLY B 1 216 ? 6.422 -5.324 1.526 1 94.19 216 GLY B N 1
ATOM 5112 C CA . GLY B 1 216 ? 5.16 -5.969 1.212 1 94.19 216 GLY B CA 1
ATOM 5113 C C . GLY B 1 216 ? 5.316 -7.191 0.327 1 94.19 216 GLY B C 1
ATOM 5114 O O . GLY B 1 216 ? 4.613 -8.188 0.507 1 94.19 216 GLY B O 1
ATOM 5115 N N . GLU B 1 217 ? 6.195 -7.062 -0.619 1 93.19 217 GLU B N 1
ATOM 5116 C CA . GLU B 1 217 ? 6.469 -8.219 -1.468 1 93.19 217 GLU B CA 1
ATOM 5117 C C . GLU B 1 217 ? 6.949 -9.406 -0.641 1 93.19 217 GLU B C 1
ATOM 5119 O O . GLU B 1 217 ? 6.578 -10.555 -0.913 1 93.19 217 GLU B O 1
ATOM 5124 N N . ALA B 1 218 ? 7.734 -9.156 0.365 1 94 218 ALA B N 1
ATOM 5125 C CA . ALA B 1 218 ? 8.227 -10.211 1.242 1 94 218 ALA B CA 1
ATOM 5126 C C . ALA B 1 218 ? 7.09 -10.805 2.074 1 94 218 ALA B C 1
ATOM 5128 O O . ALA B 1 218 ? 7.027 -12.023 2.277 1 94 218 ALA B O 1
ATOM 5129 N N . VAL B 1 219 ? 6.215 -9.945 2.506 1 93.31 219 VAL B N 1
ATOM 5130 C CA . VAL B 1 219 ? 5.09 -10.383 3.326 1 93.31 219 VAL B CA 1
ATOM 5131 C C . VAL B 1 219 ? 4.164 -11.273 2.502 1 93.31 219 VAL B C 1
ATOM 5133 O O . VAL B 1 219 ? 3.818 -12.383 2.924 1 93.31 219 VAL B O 1
ATOM 5136 N N . VAL B 1 220 ? 3.824 -10.836 1.328 1 87.06 220 VAL B N 1
ATOM 5137 C CA . VAL B 1 220 ? 2.891 -11.562 0.47 1 87.06 220 VAL B CA 1
ATOM 5138 C C . VAL B 1 220 ? 3.5 -12.898 0.062 1 87.06 220 VAL B C 1
ATOM 5140 O O . VAL B 1 220 ? 2.818 -13.93 0.075 1 87.06 220 VAL B O 1
ATOM 5143 N N . SER B 1 221 ? 4.75 -12.906 -0.21 1 83.62 221 SER B N 1
ATOM 5144 C CA . SER B 1 221 ? 5.43 -14.125 -0.638 1 83.62 221 SER B CA 1
ATOM 5145 C C . SER B 1 221 ? 5.516 -15.141 0.498 1 83.62 221 SER B C 1
ATOM 5147 O O . SER B 1 221 ? 5.488 -16.344 0.26 1 83.62 221 SER B O 1
ATOM 5149 N N . THR B 1 222 ? 5.574 -14.609 1.68 1 85.19 222 THR B N 1
ATOM 5150 C CA . THR B 1 222 ? 5.723 -15.469 2.85 1 85.19 222 THR B CA 1
ATOM 5151 C C . THR B 1 222 ? 4.379 -16.062 3.254 1 85.19 222 THR B C 1
ATOM 5153 O O . THR B 1 222 ? 4.316 -17.203 3.727 1 85.19 222 THR B O 1
ATOM 5156 N N . ILE B 1 223 ? 3.328 -15.25 3.053 1 80.19 223 ILE B N 1
ATOM 5157 C CA . ILE B 1 223 ? 2.035 -15.656 3.586 1 80.19 223 ILE B CA 1
ATOM 5158 C C . ILE B 1 223 ? 1.22 -16.344 2.492 1 80.19 223 ILE B C 1
ATOM 5160 O O . ILE B 1 223 ? 0.394 -17.219 2.777 1 80.19 223 ILE B O 1
ATOM 5164 N N . ILE B 1 224 ? 1.297 -15.883 1.196 1 67.12 224 ILE B N 1
ATOM 5165 C CA . ILE B 1 224 ? 0.398 -16.344 0.143 1 67.12 224 ILE B CA 1
ATOM 5166 C C . ILE B 1 224 ? 0.482 -17.859 0.022 1 67.12 224 ILE B C 1
ATOM 5168 O O . ILE B 1 224 ? 1.577 -18.438 0.005 1 67.12 224 ILE B O 1
ATOM 5172 N N . ASN B 1 225 ? -0.776 -18.359 0.343 1 57.94 225 ASN B N 1
ATOM 5173 C CA . ASN B 1 225 ? -1.245 -19.719 0.521 1 57.94 225 ASN B CA 1
ATOM 5174 C C . ASN B 1 225 ? -0.982 -20.578 -0.721 1 57.94 225 ASN B C 1
ATOM 5176 O O . ASN B 1 225 ? -1.174 -20.109 -1.846 1 57.94 225 ASN B O 1
ATOM 5180 N N . PHE B 1 226 ? -0.128 -21.438 -0.393 1 57.62 226 PHE B N 1
ATOM 5181 C CA . PHE B 1 226 ? -0.152 -22.609 -1.261 1 57.62 226 PHE B CA 1
ATOM 5182 C C . PHE B 1 226 ? -1.482 -23.344 -1.142 1 57.62 226 PHE B C 1
ATOM 5184 O O . PHE B 1 226 ? -2.072 -23.406 -0.061 1 57.62 226 PHE B O 1
ATOM 5191 N N . ASN B 1 227 ? -2.443 -23.078 -1.918 1 56.84 227 ASN B N 1
ATOM 5192 C CA . ASN B 1 227 ? -3.754 -23.719 -1.981 1 56.84 227 ASN B CA 1
ATOM 5193 C C . ASN B 1 227 ? -3.682 -25.188 -1.577 1 56.84 227 ASN B C 1
ATOM 5195 O O . ASN B 1 227 ? -4.641 -25.938 -1.773 1 56.84 227 ASN B O 1
ATOM 5199 N N . ASP B 1 228 ? -2.59 -25.609 -0.95 1 62.94 228 ASP B N 1
ATOM 5200 C CA . ASP B 1 228 ? -2.578 -27.016 -0.592 1 62.94 228 ASP B CA 1
ATOM 5201 C C . ASP B 1 228 ? -2.68 -27.203 0.92 1 62.94 228 ASP B C 1
ATOM 5203 O O . ASP B 1 228 ? -1.722 -26.938 1.648 1 62.94 228 ASP B O 1
ATOM 5207 N N . PRO B 1 229 ? -3.873 -27.5 1.338 1 64.12 229 PRO B N 1
ATOM 5208 C CA . PRO B 1 229 ? -4.082 -27.719 2.77 1 64.12 229 PRO B CA 1
ATOM 5209 C C . PRO B 1 229 ? -3.035 -28.656 3.383 1 64.12 229 PRO B C 1
ATOM 5211 O O . PRO B 1 229 ? -2.764 -28.578 4.586 1 64.12 229 PRO B O 1
ATOM 5214 N N . SER B 1 230 ? -2.555 -29.547 2.584 1 66 230 SER B N 1
ATOM 5215 C CA . SER B 1 230 ? -1.568 -30.5 3.088 1 66 230 SER B CA 1
ATOM 5216 C C . SER B 1 230 ? -0.305 -29.781 3.562 1 66 230 SER B C 1
ATOM 5218 O O . SER B 1 230 ? 0.471 -30.344 4.344 1 66 230 SER B O 1
ATOM 5220 N N . LEU B 1 231 ? -0.315 -28.578 3.252 1 68.19 231 LEU B N 1
ATOM 5221 C CA . LEU B 1 231 ? 0.894 -27.828 3.564 1 68.19 231 LEU B CA 1
ATOM 5222 C C . LEU B 1 231 ? 0.756 -27.109 4.902 1 68.19 231 LEU B C 1
ATOM 5224 O O . LEU B 1 231 ? 1.736 -26.578 5.434 1 68.19 231 LEU B O 1
ATOM 5228 N N . LEU B 1 232 ? -0.359 -27.172 5.387 1 75.06 232 LEU B N 1
ATOM 5229 C CA . LEU B 1 232 ? -0.585 -26.484 6.652 1 75.06 232 LEU B CA 1
ATOM 5230 C C . LEU B 1 232 ? -0.109 -27.344 7.824 1 75.06 232 LEU B C 1
ATOM 5232 O O . LEU B 1 232 ? -0.902 -27.703 8.695 1 75.06 232 LEU B O 1
ATOM 5236 N N . THR B 1 233 ? 1.188 -27.688 7.801 1 83.62 233 THR B N 1
ATOM 5237 C CA . THR B 1 233 ? 1.817 -28.344 8.938 1 83.62 233 THR B CA 1
ATOM 5238 C C . THR B 1 233 ? 2.26 -27.328 9.984 1 83.62 233 THR B C 1
ATOM 5240 O O . THR B 1 233 ? 2.34 -26.141 9.703 1 83.62 233 THR B O 1
ATOM 5243 N N . THR B 1 234 ? 2.438 -27.766 11.141 1 86.38 234 THR B N 1
ATOM 5244 C CA . THR B 1 234 ? 2.908 -26.906 12.227 1 86.38 234 THR B CA 1
ATOM 5245 C C . THR B 1 234 ? 4.254 -26.281 11.875 1 86.38 234 THR B C 1
ATOM 5247 O O . THR B 1 234 ? 4.516 -25.125 12.211 1 86.38 234 THR B O 1
ATOM 5250 N N . ARG B 1 235 ? 5.035 -27.062 11.156 1 89.12 235 ARG B N 1
ATOM 5251 C CA . ARG B 1 235 ? 6.355 -26.594 10.742 1 89.12 235 ARG B CA 1
ATOM 5252 C C . ARG B 1 235 ? 6.242 -25.422 9.789 1 89.12 235 ARG B C 1
ATOM 5254 O O . ARG B 1 235 ? 6.992 -24.453 9.898 1 89.12 235 ARG B O 1
ATOM 5261 N N . PHE B 1 236 ? 5.277 -25.547 8.938 1 88.69 236 PHE B N 1
ATOM 5262 C CA . PHE B 1 236 ? 5.074 -24.484 7.965 1 88.69 236 PHE B CA 1
ATOM 5263 C C . PHE B 1 236 ? 4.543 -23.219 8.641 1 88.69 236 PHE B C 1
ATOM 5265 O O . PHE B 1 236 ? 4.98 -22.109 8.336 1 88.69 236 PHE B O 1
ATOM 5272 N N . PHE B 1 237 ? 3.678 -23.406 9.57 1 88.19 237 PHE B N 1
ATOM 5273 C CA . PHE B 1 237 ? 3.125 -22.281 10.305 1 88.19 237 PHE B CA 1
ATOM 5274 C C . PHE B 1 237 ? 4.219 -21.547 11.078 1 88.19 237 PHE B C 1
ATOM 5276 O O . PHE B 1 237 ? 4.27 -20.312 11.07 1 88.19 237 PHE B O 1
ATOM 5283 N N . PHE B 1 238 ? 5.031 -22.281 11.695 1 91.56 238 PHE B N 1
ATOM 5284 C CA . PHE B 1 238 ? 6.121 -21.703 12.469 1 91.56 238 PHE B CA 1
ATOM 5285 C C . PHE B 1 238 ? 7.086 -20.938 11.562 1 91.56 238 PHE B C 1
ATOM 5287 O O . PHE B 1 238 ? 7.547 -19.859 11.906 1 91.56 238 PHE B O 1
ATOM 5294 N N . MET B 1 239 ? 7.375 -21.562 10.445 1 93.12 239 MET B N 1
ATOM 5295 C CA . MET B 1 239 ? 8.25 -20.922 9.469 1 93.12 239 MET B CA 1
ATOM 5296 C C . MET B 1 239 ? 7.664 -19.594 9.023 1 93.12 239 MET B C 1
ATOM 5298 O O . MET B 1 239 ? 8.375 -18.578 8.969 1 93.12 239 MET B O 1
ATOM 5302 N N . MET B 1 240 ? 6.383 -19.594 8.719 1 92.69 240 MET B N 1
ATOM 5303 C CA . MET B 1 240 ? 5.707 -18.391 8.266 1 92.69 240 MET B CA 1
ATOM 5304 C C . MET B 1 240 ? 5.766 -17.297 9.328 1 92.69 240 MET B C 1
ATOM 5306 O O . MET B 1 240 ? 6.035 -16.141 9.023 1 92.69 240 MET B O 1
ATOM 5310 N N . GLN B 1 241 ? 5.582 -17.656 10.562 1 94.31 241 GLN B N 1
ATOM 5311 C CA . GLN B 1 241 ? 5.602 -16.688 11.656 1 94.31 241 GLN B CA 1
ATOM 5312 C C . GLN B 1 241 ? 6.996 -16.109 11.844 1 94.31 241 GLN B C 1
ATOM 5314 O O . GLN B 1 241 ? 7.145 -14.906 12.094 1 94.31 241 GLN B O 1
ATOM 5319 N N . LEU B 1 242 ? 8 -16.953 11.742 1 96.56 242 LEU B N 1
ATOM 5320 C CA . LEU B 1 242 ? 9.375 -16.484 11.875 1 96.56 242 LEU B CA 1
ATOM 5321 C C . LEU B 1 242 ? 9.742 -15.547 10.719 1 96.56 242 LEU B C 1
ATOM 5323 O O . LEU B 1 242 ? 10.406 -14.531 10.922 1 96.56 242 LEU B O 1
ATOM 5327 N N . GLY B 1 243 ? 9.305 -16 9.5 1 96.5 243 GLY B N 1
ATOM 5328 C CA . GLY B 1 243 ? 9.508 -15.117 8.359 1 96.5 243 GLY B CA 1
ATOM 5329 C C . GLY B 1 243 ? 8.859 -13.758 8.531 1 96.5 243 GLY B C 1
ATOM 5330 O O . GLY B 1 243 ? 9.484 -12.727 8.266 1 96.5 243 GLY B O 1
ATOM 5331 N N . LEU B 1 244 ? 7.629 -13.75 9.023 1 96.44 244 LEU B N 1
ATOM 5332 C CA . LEU B 1 244 ? 6.902 -12.508 9.273 1 96.44 244 LEU B CA 1
ATOM 5333 C C . LEU B 1 244 ? 7.617 -11.672 10.328 1 96.44 244 LEU B C 1
ATOM 5335 O O . LEU B 1 244 ? 7.68 -10.445 10.219 1 96.44 244 LEU B O 1
ATOM 5339 N N . LEU B 1 245 ? 8.148 -12.32 11.312 1 97.44 245 LEU B N 1
ATOM 5340 C CA . LEU B 1 245 ? 8.867 -11.617 12.375 1 97.44 245 LEU B CA 1
ATOM 5341 C C . LEU B 1 245 ? 10.117 -10.945 11.828 1 97.44 245 LEU B C 1
ATOM 5343 O O . LEU B 1 245 ? 10.438 -9.82 12.211 1 97.44 245 LEU B O 1
ATOM 5347 N N . VAL B 1 246 ? 10.812 -11.633 10.898 1 97.94 246 VAL B N 1
ATOM 5348 C CA . VAL B 1 246 ? 11.992 -11.055 10.273 1 97.94 246 VAL B CA 1
ATOM 5349 C C . VAL B 1 246 ? 11.609 -9.797 9.5 1 97.94 246 VAL B C 1
ATOM 5351 O O . VAL B 1 246 ? 12.234 -8.75 9.656 1 97.94 246 VAL B O 1
ATOM 5354 N N . ILE B 1 247 ? 10.539 -9.883 8.734 1 98 247 ILE B N 1
ATOM 5355 C CA . ILE B 1 247 ? 10.102 -8.75 7.922 1 98 247 ILE B CA 1
ATOM 5356 C C . ILE B 1 247 ? 9.648 -7.609 8.828 1 98 247 ILE B C 1
ATOM 5358 O O . ILE B 1 247 ? 9.992 -6.445 8.586 1 98 247 ILE B O 1
ATOM 5362 N N . PHE B 1 248 ? 8.906 -7.969 9.859 1 97.62 248 PHE B N 1
ATOM 5363 C CA . PHE B 1 248 ? 8.375 -6.984 10.797 1 97.62 248 PHE B CA 1
ATOM 5364 C C . PHE B 1 248 ? 9.5 -6.238 11.5 1 97.62 248 PHE B C 1
ATOM 5366 O O . PHE B 1 248 ? 9.445 -5.016 11.648 1 97.62 248 PHE B O 1
ATOM 5373 N N . THR B 1 249 ? 10.5 -6.914 11.914 1 97.44 249 THR B N 1
ATOM 5374 C CA . THR B 1 249 ? 11.609 -6.293 12.625 1 97.44 249 THR B CA 1
ATOM 5375 C C . THR B 1 249 ? 12.477 -5.469 11.672 1 97.44 249 THR B C 1
ATOM 5377 O O . THR B 1 249 ? 13.047 -4.449 12.07 1 97.44 249 THR B O 1
ATOM 5380 N N . MET B 1 250 ? 12.547 -5.91 10.398 1 97.56 250 MET B N 1
ATOM 5381 C CA . MET B 1 250 ? 13.242 -5.086 9.414 1 97.56 250 MET B CA 1
ATOM 5382 C C . MET B 1 250 ? 12.539 -3.744 9.234 1 97.56 250 MET B C 1
ATOM 5384 O O . MET B 1 250 ? 13.195 -2.709 9.094 1 97.56 250 MET B O 1
ATOM 5388 N N . ALA B 1 251 ? 11.203 -3.809 9.234 1 96.62 251 ALA B N 1
ATOM 5389 C CA . ALA B 1 251 ? 10.43 -2.57 9.18 1 96.62 251 ALA B CA 1
ATOM 5390 C C . ALA B 1 251 ? 10.719 -1.686 10.391 1 96.62 251 ALA B C 1
ATOM 5392 O O . ALA B 1 251 ? 10.867 -0.469 10.25 1 96.62 251 ALA B O 1
ATOM 5393 N N . MET B 1 252 ? 10.828 -2.303 11.539 1 94.44 252 MET B N 1
ATOM 5394 C CA . MET B 1 252 ? 11.102 -1.541 12.75 1 94.44 252 MET B CA 1
ATOM 5395 C C . MET B 1 252 ? 12.469 -0.867 12.68 1 94.44 252 MET B C 1
ATOM 5397 O O . MET B 1 252 ? 12.625 0.27 13.133 1 94.44 252 MET B O 1
ATOM 5401 N N . PHE B 1 253 ? 13.43 -1.564 12.086 1 94.25 253 PHE B N 1
ATOM 5402 C CA . PHE B 1 253 ? 14.75 -0.981 11.922 1 94.25 253 PHE B CA 1
ATOM 5403 C C . PHE B 1 253 ? 14.688 0.282 11.07 1 94.25 253 PHE B C 1
ATOM 5405 O O . PHE B 1 253 ? 15.188 1.333 11.469 1 94.25 253 PHE B O 1
ATOM 5412 N N . TYR B 1 254 ? 14.008 0.164 10.023 1 95.12 254 TYR B N 1
ATOM 5413 C CA . TYR B 1 254 ? 14 1.277 9.078 1 95.12 254 TYR B CA 1
ATOM 5414 C C . TYR B 1 254 ? 13.25 2.471 9.648 1 95.12 254 TYR B C 1
ATOM 5416 O O . TYR B 1 254 ? 13.719 3.609 9.562 1 95.12 254 TYR B O 1
ATOM 5424 N N . PHE B 1 255 ? 12.125 2.268 10.164 1 90.5 255 PHE B N 1
ATOM 5425 C CA . PHE B 1 255 ? 11.281 3.395 10.547 1 90.5 255 PHE B CA 1
ATOM 5426 C C . PHE B 1 255 ? 11.742 3.988 11.875 1 90.5 255 PHE B C 1
ATOM 5428 O O . PHE B 1 255 ? 11.273 5.059 12.273 1 90.5 255 PHE B O 1
ATOM 5435 N N . ALA B 1 256 ? 12.656 3.311 12.508 1 86.06 256 ALA B N 1
ATOM 5436 C CA . ALA B 1 256 ? 13.297 3.883 13.695 1 86.06 256 ALA B CA 1
ATOM 5437 C C . ALA B 1 256 ? 14.367 4.895 13.305 1 86.06 256 ALA B C 1
ATOM 5439 O O . ALA B 1 256 ? 14.773 5.727 14.117 1 86.06 256 ALA B O 1
ATOM 5440 N N . ILE B 1 257 ? 14.805 4.824 12.086 1 86.75 257 ILE B N 1
ATOM 5441 C CA . ILE B 1 257 ? 15.914 5.68 11.672 1 86.75 257 ILE B CA 1
ATOM 5442 C C . ILE B 1 257 ? 15.375 7.059 11.281 1 86.75 257 ILE B C 1
ATOM 5444 O O . ILE B 1 257 ? 16.141 8.008 11.141 1 86.75 257 ILE B O 1
ATOM 5448 N N . ARG B 1 258 ? 14.125 7.168 11.094 1 81.12 258 ARG B N 1
ATOM 5449 C CA . ARG B 1 258 ? 13.555 8.438 10.641 1 81.12 258 ARG B CA 1
ATOM 5450 C C . ARG B 1 258 ? 13.719 9.516 11.703 1 81.12 258 ARG B C 1
ATOM 5452 O O . ARG B 1 258 ? 13.203 9.391 12.812 1 81.12 258 ARG B O 1
ATOM 5459 N N . PRO B 1 259 ? 14.43 10.539 11.352 1 79.19 259 PRO B N 1
ATOM 5460 C CA . PRO B 1 259 ? 14.695 11.617 12.305 1 79.19 259 PRO B CA 1
ATOM 5461 C C . PRO B 1 259 ? 13.547 12.609 12.414 1 79.19 259 PRO B C 1
ATOM 5463 O O . PRO B 1 259 ? 12.625 12.586 11.586 1 79.19 259 PRO B O 1
ATOM 5466 N N . PRO B 1 260 ? 13.648 13.359 13.414 1 76.44 260 PRO B N 1
ATOM 5467 C CA . PRO B 1 260 ? 12.75 14.516 13.375 1 76.44 260 PRO B CA 1
ATOM 5468 C C . PRO B 1 260 ? 12.977 15.398 12.148 1 76.44 260 PRO B C 1
ATOM 5470 O O . PRO B 1 260 ? 14.031 15.328 11.516 1 76.44 260 PRO B O 1
ATOM 5473 N N . ARG B 1 261 ? 12.008 16.141 11.883 1 79.5 261 ARG B N 1
ATOM 5474 C CA . ARG B 1 261 ? 11.969 16.938 10.664 1 79.5 261 ARG B CA 1
ATOM 5475 C C . ARG B 1 261 ? 13.227 17.797 10.531 1 79.5 261 ARG B C 1
ATOM 5477 O O . ARG B 1 261 ? 13.812 17.891 9.453 1 79.5 261 ARG B O 1
ATOM 5484 N N . ALA B 1 262 ? 13.719 18.344 11.594 1 77.12 262 ALA B N 1
ATOM 5485 C CA . ALA B 1 262 ? 14.828 19.297 11.594 1 77.12 262 ALA B CA 1
ATOM 5486 C C . ALA B 1 262 ? 16.141 18.594 11.281 1 77.12 262 ALA B C 1
ATOM 5488 O O . ALA B 1 262 ? 17.078 19.219 10.781 1 77.12 262 ALA B O 1
ATOM 5489 N N . PHE B 1 263 ? 16.234 17.297 11.438 1 78.25 263 PHE B N 1
ATOM 5490 C CA . PHE B 1 263 ? 17.5 16.578 11.289 1 78.25 263 PHE B CA 1
ATOM 5491 C C . PHE B 1 263 ? 17.516 15.758 10.016 1 78.25 263 PHE B C 1
ATOM 5493 O O . PHE B 1 263 ? 18.469 15.031 9.75 1 78.25 263 PHE B O 1
ATOM 5500 N N . HIS B 1 264 ? 16.531 15.992 9.289 1 86.94 264 HIS B N 1
ATOM 5501 C CA . HIS B 1 264 ? 16.469 15.211 8.062 1 86.94 264 HIS B CA 1
ATOM 5502 C C . HIS B 1 264 ? 17.609 15.578 7.121 1 86.94 264 HIS B C 1
ATOM 5504 O O . HIS B 1 264 ? 17.938 16.766 6.965 1 86.94 264 HIS B O 1
ATOM 5510 N N . ALA B 1 265 ? 18.156 14.625 6.496 1 88.56 265 ALA B N 1
ATOM 5511 C CA . ALA B 1 265 ? 19.328 14.758 5.629 1 88.56 265 ALA B CA 1
ATOM 5512 C C . ALA B 1 265 ? 19.094 15.812 4.551 1 88.56 265 ALA B C 1
ATOM 5514 O O . ALA B 1 265 ? 20 16.594 4.234 1 88.56 265 ALA B O 1
ATOM 5515 N N . MET B 1 266 ? 17.906 15.875 4.008 1 84.56 266 MET B N 1
ATOM 5516 C CA . MET B 1 266 ? 17.594 16.781 2.9 1 84.56 266 MET B CA 1
ATOM 5517 C C . MET B 1 266 ? 17.531 18.219 3.379 1 84.56 266 MET B C 1
ATOM 5519 O O . MET B 1 266 ? 17.547 19.156 2.568 1 84.56 266 MET B O 1
ATOM 5523 N N . ARG B 1 267 ? 17.453 18.391 4.691 1 83.81 267 ARG B N 1
ATOM 5524 C CA . ARG B 1 267 ? 17.438 19.734 5.262 1 83.81 267 ARG B CA 1
ATOM 5525 C C . ARG B 1 267 ? 18.828 20.125 5.77 1 83.81 267 ARG B C 1
ATOM 5527 O O . ARG B 1 267 ? 19.062 21.297 6.102 1 83.81 267 ARG B O 1
ATOM 5534 N N . ARG B 1 268 ? 19.688 19.203 5.797 1 84.5 268 ARG B N 1
ATOM 5535 C CA . ARG B 1 268 ? 21.047 19.406 6.293 1 84.5 268 ARG B CA 1
ATOM 5536 C C . ARG B 1 268 ? 21.922 20.047 5.223 1 84.5 268 ARG B C 1
ATOM 5538 O O . ARG B 1 268 ? 22.578 21.062 5.473 1 84.5 268 ARG B O 1
ATOM 5545 N N . SER B 1 269 ? 22.031 19.406 4.133 1 84.81 269 SER B N 1
ATOM 5546 C CA . SER B 1 269 ? 22.828 19.891 3.006 1 84.81 269 SER B CA 1
ATOM 5547 C C . SER B 1 269 ? 22.375 19.234 1.702 1 84.81 269 SER B C 1
ATOM 5549 O O . SER B 1 269 ? 21.688 18.219 1.719 1 84.81 269 SER B O 1
ATOM 5551 N N . VAL B 1 270 ? 22.766 19.812 0.653 1 82.06 270 VAL B N 1
ATOM 5552 C CA . VAL B 1 270 ? 22.438 19.266 -0.664 1 82.06 270 VAL B CA 1
ATOM 5553 C C . VAL B 1 270 ? 23.078 17.906 -0.844 1 82.06 270 VAL B C 1
ATOM 5555 O O . VAL B 1 270 ? 22.453 16.969 -1.369 1 82.06 270 VAL B O 1
ATOM 5558 N N . TYR B 1 271 ? 24.25 17.75 -0.342 1 84.06 271 TYR B N 1
ATOM 5559 C CA . TYR B 1 271 ? 24.984 16.5 -0.502 1 84.06 271 TYR B CA 1
ATOM 5560 C C . TYR B 1 271 ? 24.359 15.383 0.332 1 84.06 271 TYR B C 1
ATOM 5562 O O . TYR B 1 271 ? 24.234 14.25 -0.13 1 84.06 271 TYR B O 1
ATOM 5570 N N . ALA B 1 272 ? 23.984 15.75 1.529 1 88.88 272 ALA B N 1
ATOM 5571 C CA . ALA B 1 272 ? 23.297 14.773 2.373 1 88.88 272 ALA B CA 1
ATOM 5572 C C . ALA B 1 272 ? 21.969 14.352 1.756 1 88.88 272 ALA B C 1
ATOM 5574 O O . ALA B 1 272 ? 21.578 13.188 1.847 1 88.88 272 ALA B O 1
ATOM 5575 N N . GLY B 1 273 ? 21.359 15.328 1.166 1 88.75 273 GLY B N 1
ATOM 5576 C CA . GLY B 1 273 ? 20.109 15.031 0.503 1 88.75 273 GLY B CA 1
ATOM 5577 C C . GLY B 1 273 ? 20.266 14.094 -0.681 1 88.75 273 GLY B C 1
ATOM 5578 O O . GLY B 1 273 ? 19.469 13.164 -0.854 1 88.75 273 GLY B O 1
ATOM 5579 N N . ILE B 1 274 ? 21.266 14.336 -1.451 1 86.06 274 ILE B N 1
ATOM 5580 C CA . ILE B 1 274 ? 21.562 13.477 -2.588 1 86.06 274 ILE B CA 1
ATOM 5581 C C . ILE B 1 274 ? 21.906 12.07 -2.092 1 86.06 274 ILE B C 1
ATOM 5583 O O . ILE B 1 274 ? 21.406 11.078 -2.629 1 86.06 274 ILE B O 1
ATOM 5587 N N . GLY B 1 275 ? 22.719 12.062 -1.062 1 89.5 275 GLY B N 1
ATOM 5588 C CA . GLY B 1 275 ? 23.047 10.773 -0.461 1 89.5 275 GLY B CA 1
ATOM 5589 C C . GLY B 1 275 ? 21.828 10.016 0.02 1 89.5 275 GLY B C 1
ATOM 5590 O O . GLY B 1 275 ? 21.703 8.812 -0.224 1 89.5 275 GLY B O 1
ATOM 5591 N N . PHE B 1 276 ? 20.938 10.719 0.646 1 92.81 276 PHE B N 1
ATOM 5592 C CA . PHE B 1 276 ? 19.703 10.125 1.144 1 92.81 276 PHE B CA 1
ATOM 5593 C C . PHE B 1 276 ? 18.922 9.469 0.012 1 92.81 276 PHE B C 1
ATOM 5595 O O . PHE B 1 276 ? 18.484 8.328 0.142 1 92.81 276 PHE B O 1
ATOM 5602 N N . SER B 1 277 ? 18.781 10.102 -1.099 1 90.12 277 SER B N 1
ATOM 5603 C CA . SER B 1 277 ? 18.016 9.609 -2.238 1 90.12 277 SER B CA 1
ATOM 5604 C C . SER B 1 277 ? 18.672 8.375 -2.85 1 90.12 277 SER B C 1
ATOM 5606 O O . SER B 1 277 ? 18.016 7.363 -3.092 1 90.12 277 SER B O 1
ATOM 5608 N N . TRP B 1 278 ? 19.938 8.398 -2.984 1 90.31 278 TRP B N 1
ATOM 5609 C CA . TRP B 1 278 ? 20.641 7.297 -3.625 1 90.31 278 TRP B CA 1
ATOM 5610 C C . TRP B 1 278 ? 20.719 6.09 -2.695 1 90.31 278 TRP B C 1
ATOM 5612 O O . TRP B 1 278 ? 20.656 4.945 -3.146 1 90.31 278 TRP B O 1
ATOM 5622 N N . LEU B 1 279 ? 20.906 6.359 -1.479 1 95 279 LEU B N 1
ATOM 5623 C CA . LEU B 1 279 ? 20.969 5.262 -0.522 1 95 279 LEU B CA 1
ATOM 5624 C C . LEU B 1 279 ? 19.641 4.492 -0.489 1 95 279 LEU B C 1
ATOM 5626 O O . LEU B 1 279 ? 19.641 3.27 -0.329 1 95 279 LEU B O 1
ATOM 5630 N N . HIS B 1 280 ? 18.609 5.188 -0.687 1 95.31 280 HIS B N 1
ATOM 5631 C CA . HIS B 1 280 ? 17.328 4.488 -0.706 1 95.31 280 HIS B CA 1
ATOM 5632 C C . HIS B 1 280 ? 17.172 3.666 -1.981 1 95.31 280 HIS B C 1
ATOM 5634 O O . HIS B 1 280 ? 16.562 2.59 -1.961 1 95.31 280 HIS B O 1
ATOM 5640 N N . LEU B 1 281 ? 17.719 4.129 -3.061 1 93.69 281 LEU B N 1
ATOM 5641 C CA . LEU B 1 281 ? 17.703 3.336 -4.285 1 93.69 281 LEU B CA 1
ATOM 5642 C C . LEU B 1 281 ? 18.5 2.041 -4.105 1 93.69 281 LEU B C 1
ATOM 5644 O O . LEU B 1 281 ? 18.156 1.015 -4.699 1 93.69 281 LEU B O 1
ATOM 5648 N N . CYS B 1 282 ? 19.453 2.102 -3.271 1 95.38 282 CYS B N 1
ATOM 5649 C CA . CYS B 1 282 ? 20.266 0.92 -2.975 1 95.38 282 CYS B CA 1
ATOM 5650 C C . CYS B 1 282 ? 19.547 0.022 -1.966 1 95.38 282 CYS B C 1
ATOM 5652 O O . CYS B 1 282 ? 19.75 -1.196 -1.975 1 95.38 282 CYS B O 1
ATOM 5654 N N . LEU B 1 283 ? 18.766 0.587 -1.117 1 97.75 283 LEU B N 1
ATOM 5655 C CA . LEU B 1 283 ? 18.109 -0.145 -0.038 1 97.75 283 LEU B CA 1
ATOM 5656 C C . LEU B 1 283 ? 17.031 -1.068 -0.587 1 97.75 283 LEU B C 1
ATOM 5658 O O . LEU B 1 283 ? 16.875 -2.205 -0.131 1 97.75 283 LEU B O 1
ATOM 5662 N N . TYR B 1 284 ? 16.281 -0.651 -1.603 1 97.88 284 TYR B N 1
ATOM 5663 C CA . TYR B 1 284 ? 15.109 -1.369 -2.094 1 97.88 284 TYR B CA 1
ATOM 5664 C C . TYR B 1 284 ? 15.484 -2.779 -2.535 1 97.88 284 TYR B C 1
ATOM 5666 O O . TYR B 1 284 ? 14.883 -3.756 -2.08 1 97.88 284 TYR B O 1
ATOM 5674 N N . PRO B 1 285 ? 16.531 -2.918 -3.355 1 97.69 285 PRO B N 1
ATOM 5675 C CA . PRO B 1 285 ? 16.875 -4.277 -3.777 1 97.69 285 PRO B CA 1
ATOM 5676 C C . PRO B 1 285 ? 17.281 -5.172 -2.611 1 97.69 285 PRO B C 1
ATOM 5678 O O . PRO B 1 285 ? 17.031 -6.379 -2.637 1 97.69 285 PRO B O 1
ATOM 5681 N N . THR B 1 286 ? 17.906 -4.648 -1.58 1 98 286 THR B N 1
ATOM 5682 C CA . THR B 1 286 ? 18.328 -5.465 -0.446 1 98 286 THR B CA 1
ATOM 5683 C C . THR B 1 286 ? 17.109 -6.031 0.288 1 98 286 THR B C 1
ATOM 5685 O O . THR B 1 286 ? 17.109 -7.195 0.689 1 98 286 THR B O 1
ATOM 5688 N N . LEU B 1 287 ? 16.094 -5.25 0.432 1 98.19 287 LEU B N 1
ATOM 5689 C CA . LEU B 1 287 ? 14.867 -5.703 1.085 1 98.19 287 LEU B CA 1
ATOM 5690 C C . LEU B 1 287 ? 14.164 -6.758 0.242 1 98.19 287 LEU B C 1
ATOM 5692 O O . LEU B 1 287 ? 13.617 -7.727 0.778 1 98.19 287 LEU B O 1
ATOM 5696 N N . LEU B 1 288 ? 14.195 -6.562 -1.055 1 98.25 288 LEU B N 1
ATOM 5697 C CA . LEU B 1 288 ? 13.578 -7.527 -1.958 1 98.25 288 LEU B CA 1
ATOM 5698 C C . LEU B 1 288 ? 14.305 -8.867 -1.903 1 98.25 288 LEU B C 1
ATOM 5700 O O . LEU B 1 288 ? 13.672 -9.922 -1.985 1 98.25 288 LEU B O 1
ATOM 5704 N N . VAL B 1 289 ? 15.625 -8.812 -1.752 1 98 289 VAL B N 1
ATOM 5705 C CA . VAL B 1 289 ? 16.391 -10.055 -1.695 1 98 289 VAL B CA 1
ATOM 5706 C C . VAL B 1 289 ? 16.062 -10.812 -0.409 1 98 289 VAL B C 1
ATOM 5708 O O . VAL B 1 289 ? 16.078 -12.039 -0.385 1 98 289 VAL B O 1
ATOM 5711 N N . ILE B 1 290 ? 15.781 -10.125 0.686 1 97.56 290 ILE B N 1
ATOM 5712 C CA . ILE B 1 290 ? 15.297 -10.789 1.89 1 97.56 290 ILE B CA 1
ATOM 5713 C C . ILE B 1 290 ? 14.031 -11.586 1.566 1 97.56 290 ILE B C 1
ATOM 5715 O O . ILE B 1 290 ? 13.891 -12.734 2 1 97.56 290 ILE B O 1
ATOM 5719 N N . GLY B 1 291 ? 13.164 -10.977 0.763 1 96.44 291 GLY B N 1
ATOM 5720 C CA . GLY B 1 291 ? 11.977 -11.68 0.317 1 96.44 291 GLY B CA 1
ATOM 5721 C C . GLY B 1 291 ? 12.289 -12.922 -0.496 1 96.44 291 GLY B C 1
ATOM 5722 O O . GLY B 1 291 ? 11.664 -13.969 -0.312 1 96.44 291 GLY B O 1
ATOM 5723 N N . VAL B 1 292 ? 13.266 -12.805 -1.356 1 96.75 292 VAL B N 1
ATOM 5724 C CA . VAL B 1 292 ? 13.688 -13.945 -2.166 1 96.75 292 VAL B CA 1
ATOM 5725 C C . VAL B 1 292 ? 14.211 -15.055 -1.261 1 96.75 292 VAL B C 1
ATOM 5727 O O . VAL B 1 292 ? 13.898 -16.234 -1.465 1 96.75 292 VAL B O 1
ATOM 5730 N N . SER B 1 293 ? 15 -14.633 -0.284 1 96.81 293 SER B N 1
ATOM 5731 C CA . SER B 1 293 ? 15.547 -15.609 0.653 1 96.81 293 SER B CA 1
ATOM 5732 C C . SER B 1 293 ? 14.438 -16.344 1.397 1 96.81 293 SER B C 1
ATOM 5734 O O . SER B 1 293 ? 14.523 -17.547 1.63 1 96.81 293 SER B O 1
ATOM 5736 N N . LEU B 1 294 ? 13.422 -15.688 1.763 1 95.56 294 LEU B N 1
ATOM 5737 C CA . LEU B 1 294 ? 12.297 -16.297 2.459 1 95.56 294 LEU B CA 1
ATOM 5738 C C . LEU B 1 294 ? 11.539 -17.25 1.539 1 95.56 294 LEU B C 1
ATOM 5740 O O . LEU B 1 294 ? 11.031 -18.281 1.985 1 95.56 294 LEU B O 1
ATOM 5744 N N . LYS B 1 295 ? 11.477 -16.891 0.25 1 93.69 295 LYS B N 1
ATOM 5745 C CA . LYS B 1 295 ? 10.883 -17.812 -0.715 1 93.69 295 LYS B CA 1
ATOM 5746 C C . LYS B 1 295 ? 11.68 -19.109 -0.803 1 93.69 295 LYS B C 1
ATOM 5748 O O . LYS B 1 295 ? 11.102 -20.203 -0.893 1 93.69 295 LYS B O 1
ATOM 5753 N N . LEU B 1 296 ? 12.969 -18.938 -0.827 1 94.56 296 LEU B N 1
ATOM 5754 C CA . LEU B 1 296 ? 13.836 -20.109 -0.891 1 94.56 296 LEU B CA 1
ATOM 5755 C C . LEU B 1 296 ? 13.648 -20.984 0.339 1 94.56 296 LEU B C 1
ATOM 5757 O O . LEU B 1 296 ? 13.609 -22.219 0.228 1 94.56 296 LEU B O 1
ATOM 5761 N N . ILE B 1 297 ? 13.508 -20.406 1.453 1 94.25 297 ILE B N 1
ATOM 5762 C CA . ILE B 1 297 ? 13.312 -21.125 2.703 1 94.25 297 ILE B CA 1
ATOM 5763 C C . ILE B 1 297 ? 11.945 -21.812 2.689 1 94.25 297 ILE B C 1
ATOM 5765 O O . ILE B 1 297 ? 11.82 -22.969 3.115 1 94.25 297 ILE B O 1
ATOM 5769 N N . THR B 1 298 ? 10.938 -21.094 2.219 1 91.19 298 THR B N 1
ATOM 5770 C CA . THR B 1 298 ? 9.602 -21.672 2.102 1 91.19 298 THR B CA 1
ATOM 5771 C C . THR B 1 298 ? 9.633 -22.906 1.208 1 91.19 298 THR B C 1
ATOM 5773 O O . THR B 1 298 ? 9.023 -23.938 1.537 1 91.19 298 THR B O 1
ATOM 5776 N N . ASP B 1 299 ? 10.352 -22.797 0.139 1 90.19 299 ASP B N 1
ATOM 5777 C CA . ASP B 1 299 ? 10.477 -23.922 -0.769 1 90.19 299 ASP B CA 1
ATOM 5778 C C . ASP B 1 299 ? 11.148 -25.109 -0.075 1 90.19 299 ASP B C 1
ATOM 5780 O O . ASP B 1 299 ? 10.719 -26.25 -0.234 1 90.19 299 ASP B O 1
ATOM 5784 N N . ALA B 1 300 ? 12.125 -24.812 0.645 1 92.19 300 ALA B N 1
ATOM 5785 C CA . ALA B 1 300 ? 12.859 -25.875 1.343 1 92.19 300 ALA B CA 1
ATOM 5786 C C . ALA B 1 300 ? 11.984 -26.547 2.387 1 92.19 300 ALA B C 1
ATOM 5788 O O . ALA B 1 300 ? 12.016 -27.781 2.531 1 92.19 300 ALA B O 1
ATOM 5789 N N . VAL B 1 301 ? 11.195 -25.828 3.104 1 91.12 301 VAL B N 1
ATOM 5790 C CA . VAL B 1 301 ? 10.328 -26.375 4.148 1 91.12 301 VAL B CA 1
ATOM 5791 C C . VAL B 1 301 ? 9.211 -27.203 3.516 1 91.12 301 VAL B C 1
ATOM 5793 O O . VAL B 1 301 ? 8.867 -28.281 4.016 1 91.12 301 VAL B O 1
ATOM 5796 N N . THR B 1 302 ? 8.664 -26.703 2.43 1 86.75 302 THR B N 1
ATOM 5797 C CA . THR B 1 302 ? 7.555 -27.391 1.768 1 86.75 302 THR B CA 1
ATOM 5798 C C . THR B 1 302 ? 8.023 -28.688 1.141 1 86.75 302 THR B C 1
ATOM 5800 O O . THR B 1 302 ? 7.266 -29.672 1.087 1 86.75 302 THR B O 1
ATOM 5803 N N . THR B 1 303 ? 9.258 -28.688 0.68 1 88.75 303 THR B N 1
ATOM 5804 C CA . THR B 1 303 ? 9.789 -29.891 0.048 1 88.75 303 THR B CA 1
ATOM 5805 C C . THR B 1 303 ? 10.555 -30.734 1.06 1 88.75 303 THR B C 1
ATOM 5807 O O . THR B 1 303 ? 11.164 -31.75 0.697 1 88.75 303 THR B O 1
ATOM 5810 N N . ASP B 1 304 ? 10.555 -30.312 2.301 1 90.25 304 ASP B N 1
ATOM 5811 C CA . ASP B 1 304 ? 11.242 -31 3.387 1 90.25 304 ASP B CA 1
ATOM 5812 C C . ASP B 1 304 ? 12.719 -31.219 3.059 1 90.25 304 ASP B C 1
ATOM 5814 O O . ASP B 1 304 ? 13.227 -32.344 3.182 1 90.25 304 ASP B O 1
ATOM 5818 N N . GLU B 1 305 ? 13.281 -30.219 2.51 1 93.06 305 GLU B N 1
ATOM 5819 C CA . GLU B 1 305 ? 14.703 -30.234 2.174 1 93.06 305 GLU B CA 1
ATOM 5820 C C . GLU B 1 305 ? 15.492 -29.281 3.072 1 93.06 305 GLU B C 1
ATOM 5822 O O . GLU B 1 305 ? 14.914 -28.406 3.719 1 93.06 305 GLU B O 1
ATOM 5827 N N . SER B 1 306 ? 16.734 -29.594 3.127 1 94.44 306 SER B N 1
ATOM 5828 C CA . SER B 1 306 ? 17.641 -28.688 3.842 1 94.44 306 SER B CA 1
ATOM 5829 C C . SER B 1 306 ? 18 -27.484 2.982 1 94.44 306 SER B C 1
ATOM 5831 O O . SER B 1 306 ? 17.828 -27.5 1.764 1 94.44 306 SER B O 1
ATOM 5833 N N . LEU B 1 307 ? 18.422 -26.469 3.646 1 94.5 307 LEU B N 1
ATOM 5834 C CA . LEU B 1 307 ? 18.844 -25.234 2.984 1 94.5 307 LEU B CA 1
ATOM 5835 C C . LEU B 1 307 ? 20.344 -25.266 2.686 1 94.5 307 LEU B C 1
ATOM 5837 O O . LEU B 1 307 ? 21.156 -25.422 3.596 1 94.5 307 LEU B O 1
ATOM 5841 N N . GLU B 1 308 ? 20.672 -25.156 1.457 1 94.56 308 GLU B N 1
ATOM 5842 C CA . GLU B 1 308 ? 22.078 -25.094 1.083 1 94.56 308 GLU B CA 1
ATOM 5843 C C . GLU B 1 308 ? 22.75 -23.859 1.682 1 94.56 308 GLU B C 1
ATOM 5845 O O . GLU B 1 308 ? 22.125 -22.828 1.87 1 94.56 308 GLU B O 1
ATOM 5850 N N . ALA B 1 309 ? 24.031 -23.984 1.866 1 92.62 309 ALA B N 1
ATOM 5851 C CA . ALA B 1 309 ? 24.812 -22.906 2.453 1 92.62 309 ALA B CA 1
ATOM 5852 C C . ALA B 1 309 ? 24.672 -21.609 1.644 1 92.62 309 ALA B C 1
ATOM 5854 O O . ALA B 1 309 ? 24.641 -20.516 2.209 1 92.62 309 ALA B O 1
ATOM 5855 N N . THR B 1 310 ? 24.656 -21.766 0.399 1 91.94 310 THR B N 1
ATOM 5856 C CA . THR B 1 310 ? 24.547 -20.594 -0.468 1 91.94 310 THR B CA 1
ATOM 5857 C C . THR B 1 310 ? 23.25 -19.844 -0.191 1 91.94 310 THR B C 1
ATOM 5859 O O . THR B 1 310 ? 23.219 -18.609 -0.221 1 91.94 310 THR B O 1
ATOM 5862 N N . ARG B 1 311 ? 22.219 -20.578 0.068 1 94.38 311 ARG B N 1
ATOM 5863 C CA . ARG B 1 311 ? 20.906 -19.969 0.335 1 94.38 311 ARG B CA 1
ATOM 5864 C C . ARG B 1 311 ? 20.891 -19.312 1.707 1 94.38 311 ARG B C 1
ATOM 5866 O O . ARG B 1 311 ? 20.203 -18.312 1.905 1 94.38 311 ARG B O 1
ATOM 5873 N N . VAL B 1 312 ? 21.641 -19.859 2.625 1 95.56 312 VAL B N 1
ATOM 5874 C CA . VAL B 1 312 ? 21.797 -19.234 3.938 1 95.56 312 VAL B CA 1
ATOM 5875 C C . VAL B 1 312 ? 22.453 -17.875 3.793 1 95.56 312 VAL B C 1
ATOM 5877 O O . VAL B 1 312 ? 22.031 -16.906 4.426 1 95.56 312 VAL B O 1
ATOM 5880 N N . TRP B 1 313 ? 23.406 -17.797 2.961 1 95.56 313 TRP B N 1
ATOM 5881 C CA . TRP B 1 313 ? 24.141 -16.547 2.754 1 95.56 313 TRP B CA 1
ATOM 5882 C C . TRP B 1 313 ? 23.25 -15.516 2.059 1 95.56 313 TRP B C 1
ATOM 5884 O O . TRP B 1 313 ? 23.438 -14.305 2.242 1 95.56 313 TRP B O 1
ATOM 5894 N N . TRP B 1 314 ? 22.297 -15.977 1.263 1 96.88 314 TRP B N 1
ATOM 5895 C CA . TRP B 1 314 ? 21.344 -15.031 0.688 1 96.88 314 TRP B CA 1
ATOM 5896 C C . TRP B 1 314 ? 20.516 -14.367 1.78 1 96.88 314 TRP B C 1
ATOM 5898 O O . TRP B 1 314 ? 20.203 -13.172 1.693 1 96.88 314 TRP B O 1
ATOM 5908 N N . LEU B 1 315 ? 20.141 -15.125 2.811 1 97.44 315 LEU B N 1
ATOM 5909 C CA . LEU B 1 315 ? 19.344 -14.578 3.9 1 97.44 315 LEU B CA 1
ATOM 5910 C C . LEU B 1 315 ? 20.156 -13.617 4.75 1 97.44 315 LEU B C 1
ATOM 5912 O O . LEU B 1 315 ? 19.828 -12.438 4.859 1 97.44 315 LEU B O 1
ATOM 5916 N N . PHE B 1 316 ? 21.297 -14.039 5.242 1 98.38 316 PHE B N 1
ATOM 5917 C CA . PHE B 1 316 ? 22.078 -13.234 6.164 1 98.38 316 PHE B CA 1
ATOM 5918 C C . PHE B 1 316 ? 22.828 -12.133 5.422 1 98.38 316 PHE B C 1
ATOM 5920 O O . PHE B 1 316 ? 23.031 -11.047 5.961 1 98.38 316 PHE B O 1
ATOM 5927 N N . GLY B 1 317 ? 23.234 -12.43 4.164 1 97.75 317 GLY B N 1
ATOM 5928 C CA . GLY B 1 317 ? 23.859 -11.406 3.352 1 97.75 317 GLY B CA 1
ATOM 5929 C C . GLY B 1 317 ? 22.938 -10.25 3.02 1 97.75 317 GLY B C 1
ATOM 5930 O O . GLY B 1 317 ? 23.344 -9.094 3.029 1 97.75 317 GLY B O 1
ATOM 5931 N N . SER B 1 318 ? 21.688 -10.594 2.674 1 98.06 318 SER B N 1
ATOM 5932 C CA . SER B 1 318 ? 20.734 -9.539 2.35 1 98.06 318 SER B CA 1
ATOM 5933 C C . SER B 1 318 ? 20.359 -8.719 3.584 1 98.06 318 SER B C 1
ATOM 5935 O O . SER B 1 318 ? 20.219 -7.5 3.504 1 98.06 318 SER B O 1
ATOM 5937 N N . ILE B 1 319 ? 20.219 -9.359 4.766 1 98.5 319 ILE B N 1
ATOM 5938 C CA . ILE B 1 319 ? 19.969 -8.633 6.008 1 98.5 319 ILE B CA 1
ATOM 5939 C C . ILE B 1 319 ? 21.125 -7.691 6.309 1 98.5 319 ILE B C 1
ATOM 5941 O O . ILE B 1 319 ? 20.922 -6.516 6.621 1 98.5 319 ILE B O 1
ATOM 5945 N N . SER B 1 320 ? 22.328 -8.211 6.148 1 98.62 320 SER B N 1
ATOM 5946 C CA . SER B 1 320 ? 23.531 -7.406 6.383 1 98.62 320 SER B CA 1
ATOM 5947 C C . SER B 1 320 ? 23.594 -6.219 5.43 1 98.62 320 SER B C 1
ATOM 5949 O O . SER B 1 320 ? 23.891 -5.102 5.844 1 98.62 320 SER B O 1
ATOM 5951 N N . ALA B 1 321 ? 23.312 -6.5 4.18 1 98.38 321 ALA B N 1
ATOM 5952 C CA . ALA B 1 321 ? 23.344 -5.43 3.184 1 98.38 321 ALA B CA 1
ATOM 5953 C C . ALA B 1 321 ? 22.312 -4.352 3.506 1 98.38 321 ALA B C 1
ATOM 5955 O O . ALA B 1 321 ? 22.609 -3.158 3.424 1 98.38 321 ALA B O 1
ATOM 5956 N N . ALA B 1 322 ? 21.109 -4.766 3.885 1 98.5 322 ALA B N 1
ATOM 5957 C CA . ALA B 1 322 ? 20.062 -3.818 4.242 1 98.5 322 ALA B CA 1
ATOM 5958 C C . ALA B 1 322 ? 20.469 -2.98 5.453 1 98.5 322 ALA B C 1
ATOM 5960 O O . ALA B 1 322 ? 20.312 -1.756 5.445 1 98.5 322 ALA B O 1
ATOM 5961 N N . LEU B 1 323 ? 21 -3.631 6.457 1 98.38 323 LEU B N 1
ATOM 5962 C CA . LEU B 1 323 ? 21.406 -2.932 7.672 1 98.38 323 LEU B CA 1
ATOM 5963 C C . LEU B 1 323 ? 22.562 -1.977 7.387 1 98.38 323 LEU B C 1
ATOM 5965 O O . LEU B 1 323 ? 22.656 -0.91 7.996 1 98.38 323 LEU B O 1
ATOM 5969 N N . THR B 1 324 ? 23.438 -2.379 6.48 1 98.38 324 THR B N 1
ATOM 5970 C CA . THR B 1 324 ? 24.547 -1.513 6.098 1 98.38 324 THR B CA 1
ATOM 5971 C C . THR B 1 324 ? 24.047 -0.239 5.434 1 98.38 324 THR B C 1
ATOM 5973 O O . THR B 1 324 ? 24.484 0.863 5.77 1 98.38 324 THR B O 1
ATOM 5976 N N . VAL B 1 325 ? 23.125 -0.417 4.496 1 98.12 325 VAL B N 1
ATOM 5977 C CA . VAL B 1 325 ? 22.562 0.753 3.824 1 98.12 325 VAL B CA 1
ATOM 5978 C C . VAL B 1 325 ? 21.828 1.623 4.84 1 98.12 325 VAL B C 1
ATOM 5980 O O . VAL B 1 325 ? 21.938 2.852 4.809 1 98.12 325 VAL B O 1
ATOM 5983 N N . MET B 1 326 ? 21.109 1.042 5.777 1 97.44 326 MET B N 1
ATOM 5984 C CA . MET B 1 326 ? 20.391 1.794 6.801 1 97.44 326 MET B CA 1
ATOM 5985 C C . MET B 1 326 ? 21.359 2.549 7.707 1 97.44 326 MET B C 1
ATOM 5987 O O . MET B 1 326 ? 21.062 3.652 8.164 1 97.44 326 MET B O 1
ATOM 5991 N N . LEU B 1 327 ? 22.484 1.914 7.965 1 96.38 327 LEU B N 1
ATOM 5992 C CA . LEU B 1 327 ? 23.531 2.594 8.727 1 96.38 327 LEU B CA 1
ATOM 5993 C C . LEU B 1 327 ? 24.016 3.84 7.992 1 96.38 327 LEU B C 1
ATOM 5995 O O . LEU B 1 327 ? 24.188 4.895 8.602 1 96.38 327 LEU B O 1
ATOM 5999 N N . CYS B 1 328 ? 24.203 3.709 6.715 1 96.88 328 CYS B N 1
ATOM 6000 C CA . CYS B 1 328 ? 24.625 4.852 5.918 1 96.88 328 CYS B CA 1
ATOM 6001 C C . CYS B 1 328 ? 23.562 5.949 5.922 1 96.88 328 CYS B C 1
ATOM 6003 O O . CYS B 1 328 ? 23.891 7.137 5.973 1 96.88 328 CYS B O 1
ATOM 6005 N N . ILE B 1 329 ? 22.312 5.578 5.848 1 96.31 329 ILE B N 1
ATOM 6006 C CA . ILE B 1 329 ? 21.234 6.551 5.91 1 96.31 329 ILE B CA 1
ATOM 6007 C C . ILE B 1 329 ? 21.25 7.262 7.262 1 96.31 329 ILE B C 1
ATOM 6009 O O . ILE B 1 329 ? 21.078 8.477 7.332 1 96.31 329 ILE B O 1
ATOM 6013 N N . ARG B 1 330 ? 21.5 6.516 8.312 1 94.06 330 ARG B N 1
ATOM 6014 C CA . ARG B 1 330 ? 21.609 7.098 9.648 1 94.06 330 ARG B CA 1
ATOM 6015 C C . ARG B 1 330 ? 22.75 8.102 9.719 1 94.06 330 ARG B C 1
ATOM 6017 O O . ARG B 1 330 ? 22.625 9.141 10.375 1 94.06 330 ARG B O 1
ATOM 6024 N N . LEU B 1 331 ? 23.797 7.797 9.094 1 93.81 331 LEU B N 1
ATOM 6025 C CA . LEU B 1 331 ? 24.969 8.664 9.102 1 93.81 331 LEU B CA 1
ATOM 6026 C C . LEU B 1 331 ? 24.688 9.977 8.383 1 93.81 331 LEU B C 1
ATOM 6028 O O . LEU B 1 331 ? 25.141 11.039 8.812 1 93.81 331 LEU B O 1
ATOM 6032 N N . VAL B 1 332 ? 23.906 9.875 7.344 1 93.44 332 VAL B N 1
ATOM 6033 C CA . VAL B 1 332 ? 23.578 11.086 6.605 1 93.44 332 VAL B CA 1
ATOM 6034 C C . VAL B 1 332 ? 22.609 11.945 7.418 1 93.44 332 VAL B C 1
ATOM 6036 O O . VAL B 1 332 ? 22.625 13.172 7.312 1 93.44 332 VAL B O 1
ATOM 6039 N N . HIS B 1 333 ? 21.797 11.359 8.227 1 91.69 333 HIS B N 1
ATOM 6040 C CA . HIS B 1 333 ? 20.844 12.086 9.062 1 91.69 333 HIS B CA 1
ATOM 6041 C C . HIS B 1 333 ? 21.547 12.688 10.281 1 91.69 333 HIS B C 1
ATOM 6043 O O . HIS B 1 333 ? 21.406 13.883 10.555 1 91.69 333 HIS B O 1
ATOM 6049 N N . PHE B 1 334 ? 22.375 11.812 10.969 1 89.31 334 PHE B N 1
ATOM 6050 C CA . PHE B 1 334 ? 22.812 12.164 12.32 1 89.31 334 PHE B CA 1
ATOM 6051 C C . PHE B 1 334 ? 24.328 12.273 12.398 1 89.31 334 PHE B C 1
ATOM 6053 O O . PHE B 1 334 ? 24.875 12.766 13.383 1 89.31 334 PHE B O 1
ATOM 6060 N N . GLY B 1 335 ? 25 11.797 11.391 1 88 335 GLY B N 1
ATOM 6061 C CA . GLY B 1 335 ? 26.453 11.766 11.445 1 88 335 GLY B CA 1
ATOM 6062 C C . GLY B 1 335 ? 27.062 13.117 11.766 1 88 335 GLY B C 1
ATOM 6063 O O . GLY B 1 335 ? 26.734 14.117 11.133 1 88 335 GLY B O 1
ATOM 6064 N N . GLY B 1 336 ? 27.891 13.109 12.742 1 83.88 336 GLY B N 1
ATOM 6065 C CA . GLY B 1 336 ? 28.594 14.32 13.125 1 83.88 336 GLY B CA 1
ATOM 6066 C C . GLY B 1 336 ? 27.75 15.266 13.953 1 83.88 336 GLY B C 1
ATOM 6067 O O . GLY B 1 336 ? 28.25 16.266 14.461 1 83.88 336 GLY B O 1
ATOM 6068 N N . ARG B 1 337 ? 26.578 15 14.086 1 85.31 337 ARG B N 1
ATOM 6069 C CA . ARG B 1 337 ? 25.672 15.875 14.836 1 85.31 337 ARG B CA 1
ATOM 6070 C C . ARG B 1 337 ? 25.328 15.281 16.188 1 85.31 337 ARG B C 1
ATOM 6072 O O . ARG B 1 337 ? 25.062 16.016 17.156 1 85.31 337 ARG B O 1
ATOM 6079 N N . HIS B 1 338 ? 25.188 13.992 16.141 1 85.25 338 HIS B N 1
ATOM 6080 C CA . HIS B 1 338 ? 24.891 13.289 17.391 1 85.25 338 HIS B CA 1
ATOM 6081 C C . HIS B 1 338 ? 26 12.297 17.719 1 85.25 338 HIS B C 1
ATOM 6083 O O . HIS B 1 338 ? 26.328 11.43 16.906 1 85.25 338 HIS B O 1
ATOM 6089 N N . PRO B 1 339 ? 26.641 12.445 18.812 1 87.31 339 PRO B N 1
ATOM 6090 C CA . PRO B 1 339 ? 26.281 13.312 19.953 1 87.31 339 PRO B CA 1
ATOM 6091 C C . PRO B 1 339 ? 26.641 14.773 19.703 1 87.31 339 PRO B C 1
ATOM 6093 O O . PRO B 1 339 ? 27.625 15.07 19.016 1 87.31 339 PRO B O 1
ATOM 6096 N N . ALA B 1 340 ? 25.844 15.555 20.219 1 86.44 340 ALA B N 1
ATOM 6097 C CA . ALA B 1 340 ? 26.109 16.984 20.156 1 86.44 340 ALA B CA 1
ATOM 6098 C C . ALA B 1 340 ? 27.188 17.391 21.172 1 86.44 340 ALA B C 1
ATOM 6100 O O . ALA B 1 340 ? 27.297 16.781 22.234 1 86.44 340 ALA B O 1
ATOM 6101 N N . PRO B 1 341 ? 27.906 18.391 20.828 1 86.44 341 PRO B N 1
ATOM 6102 C CA . PRO B 1 341 ? 28.938 18.844 21.766 1 86.44 341 PRO B CA 1
ATOM 6103 C C . PRO B 1 341 ? 28.359 19.328 23.094 1 86.44 341 PRO B C 1
ATOM 6105 O O . PRO B 1 341 ? 29.016 19.234 24.125 1 86.44 341 PRO B O 1
ATOM 6108 N N . THR B 1 342 ? 27.125 19.719 23.047 1 87 342 THR B N 1
ATOM 6109 C CA . THR B 1 342 ? 26.5 20.266 24.25 1 87 342 THR B CA 1
ATOM 6110 C C . THR B 1 342 ? 25.891 19.156 25.094 1 87 342 THR B C 1
ATOM 6112 O O . THR B 1 342 ? 25.438 19.391 26.219 1 87 342 THR B O 1
ATOM 6115 N N . ASP B 1 343 ? 26 17.984 24.578 1 89.19 343 ASP B N 1
ATOM 6116 C CA . ASP B 1 343 ? 25.422 16.859 25.312 1 89.19 343 ASP B CA 1
ATOM 6117 C C . ASP B 1 343 ? 26.266 16.547 26.562 1 89.19 343 ASP B C 1
ATOM 6119 O O . ASP B 1 343 ? 27.484 16.594 26.516 1 89.19 343 ASP B O 1
ATOM 6123 N N . PRO B 1 344 ? 25.562 16.297 27.625 1 90.56 344 PRO B N 1
ATOM 6124 C CA . PRO B 1 344 ? 26.312 15.82 28.797 1 90.56 344 PRO B CA 1
ATOM 6125 C C . PRO B 1 344 ? 27.078 14.531 28.516 1 90.56 344 PRO B C 1
ATOM 6127 O O . PRO B 1 344 ? 26.75 13.797 27.578 1 90.56 344 PRO B O 1
ATOM 6130 N N . ASP B 1 345 ? 28.109 14.25 29.328 1 90.62 345 ASP B N 1
ATOM 6131 C CA . ASP B 1 345 ? 29.016 13.125 29.094 1 90.62 345 ASP B CA 1
ATOM 6132 C C . ASP B 1 345 ? 28.25 11.797 29.125 1 90.62 345 ASP B C 1
ATOM 6134 O O . ASP B 1 345 ? 28.531 10.906 28.312 1 90.62 345 ASP B O 1
ATOM 6138 N N . CYS B 1 346 ? 27.359 11.672 30.016 1 89.5 346 CYS B N 1
ATOM 6139 C CA . CYS B 1 346 ? 26.578 10.445 30.109 1 89.5 346 CYS B CA 1
ATOM 6140 C C . CYS B 1 346 ? 25.781 10.195 28.828 1 89.5 346 CYS B C 1
ATOM 6142 O O . CYS B 1 346 ? 25.75 9.07 28.328 1 89.5 346 CYS B O 1
ATOM 6144 N N . VAL B 1 347 ? 25.266 11.242 28.344 1 89.88 347 VAL B N 1
ATOM 6145 C CA . VAL B 1 347 ? 24.469 11.156 27.109 1 89.88 347 VAL B CA 1
ATOM 6146 C C . VAL B 1 347 ? 25.375 10.859 25.922 1 89.88 347 VAL B C 1
ATOM 6148 O O . VAL B 1 347 ? 25.016 10.07 25.047 1 89.88 347 VAL B O 1
ATOM 6151 N N . LYS B 1 348 ? 26.5 11.445 25.906 1 91.69 348 LYS B N 1
ATOM 6152 C CA . LYS B 1 348 ? 27.453 11.172 24.844 1 91.69 348 LYS B CA 1
ATOM 6153 C C . LYS B 1 348 ? 27.844 9.695 24.812 1 91.69 348 LYS B C 1
ATOM 6155 O O . LYS B 1 348 ? 27.938 9.086 23.75 1 91.69 348 LYS B O 1
ATOM 6160 N N . ARG B 1 349 ? 28.031 9.195 25.984 1 92.12 349 ARG B N 1
ATOM 6161 C CA . ARG B 1 349 ? 28.391 7.785 26.078 1 92.12 349 ARG B CA 1
ATOM 6162 C C . ARG B 1 349 ? 27.281 6.895 25.547 1 92.12 349 ARG B C 1
ATOM 6164 O O . ARG B 1 349 ? 27.531 5.934 24.812 1 92.12 349 ARG B O 1
ATOM 6171 N N . ILE B 1 350 ? 26.109 7.207 25.906 1 90.81 350 ILE B N 1
ATOM 6172 C CA . ILE B 1 350 ? 24.969 6.418 25.469 1 90.81 350 ILE B CA 1
ATOM 6173 C C . ILE B 1 350 ? 24.828 6.504 23.953 1 90.81 350 ILE B C 1
ATOM 6175 O O . ILE B 1 350 ? 24.594 5.492 23.297 1 90.81 350 ILE B O 1
ATOM 6179 N N . LYS B 1 351 ? 25 7.652 23.422 1 90.94 351 LYS B N 1
ATOM 6180 C CA . LYS B 1 351 ? 24.875 7.84 21.969 1 90.94 351 LYS B CA 1
ATOM 6181 C C . LYS B 1 351 ? 26 7.121 21.234 1 90.94 351 LYS B C 1
ATOM 6183 O O . LYS B 1 351 ? 25.797 6.609 20.125 1 90.94 351 LYS B O 1
ATOM 6188 N N . HIS B 1 352 ? 27.172 7.074 21.844 1 92.25 352 HIS B N 1
ATOM 6189 C CA . HIS B 1 352 ? 28.25 6.309 21.234 1 92.25 352 HIS B CA 1
ATOM 6190 C C . HIS B 1 352 ? 27.953 4.812 21.266 1 92.25 352 HIS B C 1
ATOM 6192 O O . HIS B 1 352 ? 28.312 4.09 20.328 1 92.25 352 HIS B O 1
ATOM 6198 N N . VAL B 1 353 ? 27.344 4.406 22.344 1 90.62 353 VAL B N 1
ATOM 6199 C CA . VAL B 1 353 ? 26.938 3.008 22.422 1 90.62 353 VAL B CA 1
ATOM 6200 C C . VAL B 1 353 ? 25.906 2.711 21.344 1 90.62 353 VAL B C 1
ATOM 6202 O O . VAL B 1 353 ? 25.938 1.648 20.719 1 90.62 353 VAL B O 1
ATOM 6205 N N . TRP B 1 354 ? 25.016 3.664 21.188 1 90.62 354 TRP B N 1
ATOM 6206 C CA . TRP B 1 354 ? 24 3.525 20.141 1 90.62 354 TRP B CA 1
ATOM 6207 C C . TRP B 1 354 ? 24.656 3.34 18.781 1 90.62 354 TRP B C 1
ATOM 6209 O O . TRP B 1 354 ? 24.297 2.436 18.016 1 90.62 354 TRP B O 1
ATOM 6219 N N . TRP B 1 355 ? 25.656 4.098 18.453 1 92.81 355 TRP B N 1
ATOM 6220 C CA . TRP B 1 355 ? 26.375 4.012 17.188 1 92.81 355 TRP B CA 1
ATOM 6221 C C . TRP B 1 355 ? 27.125 2.693 17.094 1 92.81 355 TRP B C 1
ATOM 6223 O O . TRP B 1 355 ? 27.203 2.092 16.016 1 92.81 355 TRP B O 1
ATOM 6233 N N . ALA B 1 356 ? 27.641 2.289 18.172 1 92.19 356 ALA B N 1
ATOM 6234 C CA . ALA B 1 356 ? 28.391 1.037 18.188 1 92.19 356 ALA B CA 1
ATOM 6235 C C . ALA B 1 356 ? 27.469 -0.153 17.906 1 92.19 356 ALA B C 1
ATOM 6237 O O . ALA B 1 356 ? 27.828 -1.045 17.125 1 92.19 356 ALA B O 1
ATOM 6238 N N . VAL B 1 357 ? 26.375 -0.12 18.5 1 90.69 357 VAL B N 1
ATOM 6239 C CA . VAL B 1 357 ? 25.422 -1.209 18.344 1 90.69 357 VAL B CA 1
ATOM 6240 C C . VAL B 1 357 ? 24.938 -1.26 16.906 1 90.69 357 VAL B C 1
ATOM 6242 O O . VAL B 1 357 ? 24.953 -2.32 16.266 1 90.69 357 VAL B O 1
ATOM 6245 N N . VAL B 1 358 ? 24.547 -0.126 16.375 1 91.88 358 VAL B N 1
ATOM 6246 C CA . VAL B 1 358 ? 24.031 -0.06 15.016 1 91.88 358 VAL B CA 1
ATOM 6247 C C . VAL B 1 358 ? 25.141 -0.355 14.016 1 91.88 358 VAL B C 1
ATOM 6249 O O . VAL B 1 358 ? 24.906 -0.997 12.984 1 91.88 358 VAL B O 1
ATOM 6252 N N . GLY B 1 359 ? 26.312 0.072 14.297 1 94 359 GLY B N 1
ATOM 6253 C CA . GLY B 1 359 ? 27.453 -0.156 13.414 1 94 359 GLY B CA 1
ATOM 6254 C C . GLY B 1 359 ? 27.891 -1.608 13.367 1 94 359 GLY B C 1
ATOM 6255 O O . GLY B 1 359 ? 28.391 -2.078 12.352 1 94 359 GLY B O 1
ATOM 6256 N N . ALA B 1 360 ? 27.641 -2.311 14.438 1 94.75 360 ALA B N 1
ATOM 6257 C CA . ALA B 1 360 ? 28.078 -3.703 14.531 1 94.75 360 ALA B CA 1
ATOM 6258 C C . ALA B 1 360 ? 27.031 -4.645 13.938 1 94.75 360 ALA B C 1
ATOM 6260 O O . ALA B 1 360 ? 27.344 -5.785 13.586 1 94.75 360 ALA B O 1
ATOM 6261 N N . ALA B 1 361 ? 25.828 -4.172 13.789 1 96.06 361 ALA B N 1
ATOM 6262 C CA . ALA B 1 361 ? 24.703 -5.027 13.438 1 96.06 361 ALA B CA 1
ATOM 6263 C C . ALA B 1 361 ? 24.938 -5.734 12.102 1 96.06 361 ALA B C 1
ATOM 6265 O O . ALA B 1 361 ? 24.766 -6.949 12 1 96.06 361 ALA B O 1
ATOM 6266 N N . PRO B 1 362 ? 25.422 -5.035 11.008 1 97.44 362 PRO B N 1
ATOM 6267 C CA . PRO B 1 362 ? 25.641 -5.723 9.734 1 97.44 362 PRO B CA 1
ATOM 6268 C C . PRO B 1 362 ? 26.688 -6.828 9.836 1 97.44 362 PRO B C 1
ATOM 6270 O O . PRO B 1 362 ? 26.531 -7.895 9.242 1 97.44 362 PRO B O 1
ATOM 6273 N N . LEU B 1 363 ? 27.672 -6.598 10.641 1 97.5 363 LEU B N 1
ATOM 6274 C CA . LEU B 1 363 ? 28.75 -7.578 10.789 1 97.5 363 LEU B CA 1
ATOM 6275 C C . LEU B 1 363 ? 28.266 -8.781 11.602 1 97.5 363 LEU B C 1
ATOM 6277 O O . LEU B 1 363 ? 28.641 -9.914 11.305 1 97.5 363 LEU B O 1
ATOM 6281 N N . VAL B 1 364 ? 27.516 -8.516 12.648 1 97.62 364 VAL B N 1
ATOM 6282 C CA . VAL B 1 364 ? 27.016 -9.594 13.484 1 97.62 364 VAL B CA 1
ATOM 6283 C C . VAL B 1 364 ? 26.125 -10.523 12.664 1 97.62 364 VAL B C 1
ATOM 6285 O O . VAL B 1 364 ? 26.156 -11.742 12.852 1 97.62 364 VAL B O 1
ATOM 6288 N N . SER B 1 365 ? 25.312 -9.953 11.75 1 97.44 365 SER B N 1
ATOM 6289 C CA . SER B 1 365 ? 24.484 -10.766 10.875 1 97.44 365 SER B CA 1
ATOM 6290 C C . SER B 1 365 ? 25.328 -11.719 10.031 1 97.44 365 SER B C 1
ATOM 6292 O O . SER B 1 365 ? 25 -12.898 9.898 1 97.44 365 SER B O 1
ATOM 6294 N N . LEU B 1 366 ? 26.453 -11.258 9.5 1 97.56 366 LEU B N 1
ATOM 6295 C CA . LEU B 1 366 ? 27.328 -12.086 8.68 1 97.56 366 LEU B CA 1
ATOM 6296 C C . LEU B 1 366 ? 28 -13.164 9.523 1 97.56 366 LEU B C 1
ATOM 6298 O O . LEU B 1 366 ? 28.141 -14.305 9.078 1 97.56 366 LEU B O 1
ATOM 6302 N N . VAL B 1 367 ? 28.391 -12.773 10.727 1 97.69 367 VAL B N 1
ATOM 6303 C CA . VAL B 1 367 ? 29.047 -13.711 11.633 1 97.69 367 VAL B CA 1
ATOM 6304 C C . VAL B 1 367 ? 28.094 -14.844 11.992 1 97.69 367 VAL B C 1
ATOM 6306 O O . VAL B 1 367 ? 28.484 -16 12.062 1 97.69 367 VAL B O 1
ATOM 6309 N N . LEU B 1 368 ? 26.844 -14.516 12.242 1 97 368 LEU B N 1
ATOM 6310 C CA . LEU B 1 368 ? 25.844 -15.523 12.578 1 97 368 LEU B CA 1
ATOM 6311 C C . LEU B 1 368 ? 25.594 -16.469 11.406 1 97 368 LEU B C 1
ATOM 6313 O O . LEU B 1 368 ? 25.422 -17.672 11.594 1 97 368 LEU B O 1
ATOM 6317 N N . GLY B 1 369 ? 25.531 -15.906 10.117 1 95.69 369 GLY B N 1
ATOM 6318 C CA . GLY B 1 369 ? 25.453 -16.766 8.945 1 95.69 369 GLY B CA 1
ATOM 6319 C C . GLY B 1 369 ? 26.609 -17.719 8.828 1 95.69 369 GLY B C 1
ATOM 6320 O O . GLY B 1 369 ? 26.422 -18.906 8.547 1 95.69 369 GLY B O 1
ATOM 6321 N N . GLY B 1 370 ? 27.812 -17.234 9.078 1 95.38 370 GLY B N 1
ATOM 6322 C CA . GLY B 1 370 ? 29 -18.078 9.055 1 95.38 370 GLY B CA 1
ATOM 6323 C C . GLY B 1 370 ? 29.016 -19.125 10.156 1 95.38 370 GLY B C 1
ATOM 6324 O O . GLY B 1 370 ? 29.391 -20.266 9.922 1 95.38 370 GLY B O 1
ATOM 6325 N N . ALA B 1 371 ? 28.594 -18.688 11.359 1 95.94 371 ALA B N 1
ATOM 6326 C CA . ALA B 1 371 ? 28.531 -19.625 12.484 1 95.94 371 ALA B CA 1
ATOM 6327 C C . ALA B 1 371 ? 27.547 -20.75 12.211 1 95.94 371 ALA B C 1
ATOM 6329 O O . ALA B 1 371 ? 27.812 -21.906 12.57 1 95.94 371 ALA B O 1
ATOM 6330 N N . LEU B 1 372 ? 26.422 -20.406 11.641 1 94.69 372 LEU B N 1
ATOM 6331 C CA . LEU B 1 372 ? 25.422 -21.422 11.297 1 94.69 372 LEU B CA 1
ATOM 6332 C C . LEU B 1 372 ? 25.984 -22.422 10.297 1 94.69 372 LEU B C 1
ATOM 6334 O O . LEU B 1 372 ? 25.734 -23.625 10.398 1 94.69 372 LEU B O 1
ATOM 6338 N N . GLN B 1 373 ? 26.75 -21.906 9.359 1 92.06 373 GLN B N 1
ATOM 6339 C CA . GLN B 1 373 ? 27.359 -22.781 8.359 1 92.06 373 GLN B CA 1
ATOM 6340 C C . GLN B 1 373 ? 28.406 -23.688 8.992 1 92.06 373 GLN B C 1
ATOM 6342 O O . GLN B 1 373 ? 28.5 -24.875 8.656 1 92.06 373 GLN B O 1
ATOM 6347 N N . VAL B 1 374 ? 29.188 -23.203 9.883 1 93.12 374 VAL B N 1
ATOM 6348 C CA . VAL B 1 374 ? 30.234 -23.984 10.531 1 93.12 374 VAL B CA 1
ATOM 6349 C C . VAL B 1 374 ? 29.609 -25.047 11.422 1 93.12 374 VAL B C 1
ATOM 6351 O O . VAL B 1 374 ? 30.094 -26.188 11.469 1 93.12 374 VAL B O 1
ATOM 6354 N N . LEU B 1 375 ? 28.531 -24.719 12.094 1 92.69 375 LEU B N 1
ATOM 6355 C CA . LEU B 1 375 ? 27.922 -25.625 13.062 1 92.69 375 LEU B CA 1
ATOM 6356 C C . LEU B 1 375 ? 27.062 -26.672 12.359 1 92.69 375 LEU B C 1
ATOM 6358 O O . LEU B 1 375 ? 27 -27.828 12.812 1 92.69 375 LEU B O 1
ATOM 6362 N N . SER B 1 376 ? 26.375 -26.312 11.281 1 91.12 376 SER B N 1
ATOM 6363 C CA . SER B 1 376 ? 25.422 -27.203 10.656 1 91.12 376 SER B CA 1
ATOM 6364 C C . SER B 1 376 ? 25.984 -27.812 9.375 1 91.12 376 SER B C 1
ATOM 6366 O O . SER B 1 376 ? 25.438 -28.797 8.852 1 91.12 376 SER B O 1
ATOM 6368 N N . GLY B 1 377 ? 27.109 -27.312 8.82 1 90.38 377 GLY B N 1
ATOM 6369 C CA . GLY B 1 377 ? 27.656 -27.781 7.562 1 90.38 377 GLY B CA 1
ATOM 6370 C C . GLY B 1 377 ? 27.031 -27.141 6.344 1 90.38 377 GLY B C 1
ATOM 6371 O O . GLY B 1 377 ? 26.562 -26 6.414 1 90.38 377 GLY B O 1
ATOM 6372 N N . ASP B 1 378 ? 27 -27.875 5.199 1 91 378 ASP B N 1
ATOM 6373 C CA . ASP B 1 378 ? 26.578 -27.281 3.932 1 91 378 ASP B CA 1
ATOM 6374 C C . ASP B 1 378 ? 25.062 -27.312 3.789 1 91 378 ASP B C 1
ATOM 6376 O O . ASP B 1 378 ? 24.5 -26.641 2.918 1 91 378 ASP B O 1
ATOM 6380 N N . PHE B 1 379 ? 24.406 -28.047 4.762 1 93.31 379 PHE B N 1
ATOM 6381 C CA . PHE B 1 379 ? 22.953 -28.141 4.742 1 93.31 379 PHE B CA 1
ATOM 6382 C C . PHE B 1 379 ? 22.375 -27.812 6.109 1 93.31 379 PHE B C 1
ATOM 6384 O O . PHE B 1 379 ? 22.656 -28.484 7.098 1 93.31 379 PHE B O 1
ATOM 6391 N N . VAL B 1 380 ? 21.688 -26.75 6.152 1 94.75 380 VAL B N 1
ATOM 6392 C CA . VAL B 1 380 ? 21.141 -26.25 7.402 1 94.75 380 VAL B CA 1
ATOM 6393 C C . VAL B 1 380 ? 19.625 -26.422 7.398 1 94.75 380 VAL B C 1
ATOM 6395 O O . VAL B 1 380 ? 18.969 -26.266 6.359 1 94.75 380 VAL B O 1
ATOM 6398 N N . ASP B 1 381 ? 19.109 -26.766 8.531 1 95.25 381 ASP B N 1
ATOM 6399 C CA . ASP B 1 381 ? 17.656 -26.75 8.648 1 95.25 381 ASP B CA 1
ATOM 6400 C C . ASP B 1 381 ? 17.094 -25.359 8.438 1 95.25 381 ASP B C 1
ATOM 6402 O O . ASP B 1 381 ? 17.516 -24.406 9.094 1 95.25 381 ASP B O 1
ATOM 6406 N N . PRO B 1 382 ? 16.172 -25.219 7.48 1 95.31 382 PRO B N 1
ATOM 6407 C CA . PRO B 1 382 ? 15.656 -23.875 7.168 1 95.31 382 PRO B CA 1
ATOM 6408 C C . PRO B 1 382 ? 15.031 -23.188 8.383 1 95.31 382 PRO B C 1
ATOM 6410 O O . PRO B 1 382 ? 15.133 -21.969 8.516 1 95.31 382 PRO B O 1
ATOM 6413 N N . ILE B 1 383 ? 14.43 -23.875 9.25 1 94.94 383 ILE B N 1
ATOM 6414 C CA . ILE B 1 383 ? 13.797 -23.281 10.43 1 94.94 383 ILE B CA 1
ATOM 6415 C C . ILE B 1 383 ? 14.875 -22.766 11.383 1 94.94 383 ILE B C 1
ATOM 6417 O O . ILE B 1 383 ? 14.695 -21.719 12.008 1 94.94 383 ILE B O 1
ATOM 6421 N N . HIS B 1 384 ? 15.961 -23.469 11.477 1 95.88 384 HIS B N 1
ATOM 6422 C CA . HIS B 1 384 ? 17.047 -23 12.32 1 95.88 384 HIS B CA 1
ATOM 6423 C C . HIS B 1 384 ? 17.625 -21.703 11.805 1 95.88 384 HIS B C 1
ATOM 6425 O O . HIS B 1 384 ? 17.922 -20.781 12.586 1 95.88 384 HIS B O 1
ATOM 6431 N N . ALA B 1 385 ? 17.812 -21.656 10.531 1 96.62 385 ALA B N 1
ATOM 6432 C CA . ALA B 1 385 ? 18.312 -20.422 9.93 1 96.62 385 ALA B CA 1
ATOM 6433 C C . ALA B 1 385 ? 17.391 -19.25 10.242 1 96.62 385 ALA B C 1
ATOM 6435 O O . ALA B 1 385 ? 17.859 -18.156 10.578 1 96.62 385 ALA B O 1
ATOM 6436 N N . LEU B 1 386 ? 16.094 -19.469 10.172 1 96.69 386 LEU B N 1
ATOM 6437 C CA . LEU B 1 386 ? 15.117 -18.422 10.406 1 96.69 386 LEU B CA 1
ATOM 6438 C C . LEU B 1 386 ? 15.086 -18.031 11.883 1 96.69 386 LEU B C 1
ATOM 6440 O O . LEU B 1 386 ? 14.891 -16.859 12.219 1 96.69 386 LEU B O 1
ATOM 6444 N N . ILE B 1 387 ? 15.242 -18.984 12.75 1 97.56 387 ILE B N 1
ATOM 6445 C CA . ILE B 1 387 ? 15.266 -18.719 14.188 1 97.56 387 ILE B CA 1
ATOM 6446 C C . ILE B 1 387 ? 16.453 -17.797 14.508 1 97.56 387 ILE B C 1
ATOM 6448 O O . ILE B 1 387 ? 16.312 -16.828 15.258 1 97.56 387 ILE B O 1
ATOM 6452 N N . VAL B 1 388 ? 17.578 -18.125 13.93 1 97.75 388 VAL B N 1
ATOM 6453 C CA . VAL B 1 388 ? 18.766 -17.328 14.172 1 97.75 388 VAL B CA 1
ATOM 6454 C C . VAL B 1 388 ? 18.578 -15.914 13.633 1 97.75 388 VAL B C 1
ATOM 6456 O O . VAL B 1 388 ? 18.875 -14.93 14.32 1 97.75 388 VAL B O 1
ATOM 6459 N N . ALA B 1 389 ? 18.047 -15.805 12.414 1 98.06 389 ALA B N 1
ATOM 6460 C CA . ALA B 1 389 ? 17.812 -14.492 11.812 1 98.06 389 ALA B CA 1
ATOM 6461 C C . ALA B 1 389 ? 16.812 -13.68 12.625 1 98.06 389 ALA B C 1
ATOM 6463 O O . ALA B 1 389 ? 17.047 -12.508 12.906 1 98.06 389 ALA B O 1
ATOM 6464 N N . ALA B 1 390 ? 15.703 -14.289 13 1 98 390 ALA B N 1
ATOM 6465 C CA . ALA B 1 390 ? 14.656 -13.609 13.773 1 98 390 ALA B CA 1
ATOM 6466 C C . ALA B 1 390 ? 15.18 -13.195 15.148 1 98 390 ALA B C 1
ATOM 6468 O O . ALA B 1 390 ? 14.906 -12.086 15.609 1 98 390 ALA B O 1
ATOM 6469 N N . SER B 1 391 ? 15.922 -14.055 15.789 1 97.81 391 SER B N 1
ATOM 6470 C CA . SER B 1 391 ? 16.469 -13.75 17.109 1 97.81 391 SER B CA 1
ATOM 6471 C C . SER B 1 391 ? 17.469 -12.594 17.031 1 97.81 391 SER B C 1
ATOM 6473 O O . SER B 1 391 ? 17.484 -11.734 17.922 1 97.81 391 SER B O 1
ATOM 6475 N N . PHE B 1 392 ? 18.297 -12.664 16.016 1 97.69 392 PHE B N 1
ATOM 6476 C CA . PHE B 1 392 ? 19.219 -11.562 15.789 1 97.69 392 PHE B CA 1
ATOM 6477 C C . PHE B 1 392 ? 18.484 -10.234 15.68 1 97.69 392 PHE B C 1
ATOM 6479 O O . PHE B 1 392 ? 18.812 -9.273 16.359 1 97.69 392 PHE B O 1
ATOM 6486 N N . ASN B 1 393 ? 17.438 -10.195 14.797 1 97.81 393 ASN B N 1
ATOM 6487 C CA . ASN B 1 393 ? 16.688 -8.969 14.578 1 97.81 393 ASN B CA 1
ATOM 6488 C C . ASN B 1 393 ? 16 -8.492 15.852 1 97.81 393 ASN B C 1
ATOM 6490 O O . ASN B 1 393 ? 16.062 -7.312 16.203 1 97.81 393 ASN B O 1
ATOM 6494 N N . VAL B 1 394 ? 15.375 -9.398 16.578 1 96.81 394 VAL B N 1
ATOM 6495 C CA . VAL B 1 394 ? 14.625 -9.047 17.781 1 96.81 394 VAL B CA 1
ATOM 6496 C C . VAL B 1 394 ? 15.586 -8.516 18.844 1 96.81 394 VAL B C 1
ATOM 6498 O O . VAL B 1 394 ? 15.297 -7.512 19.5 1 96.81 394 VAL B O 1
ATOM 6501 N N . THR B 1 395 ? 16.734 -9.172 19 1 96.5 395 THR B N 1
ATOM 6502 C CA . THR B 1 395 ? 17.719 -8.75 19.984 1 96.5 395 THR B CA 1
ATOM 6503 C C . THR B 1 395 ? 18.188 -7.324 19.688 1 96.5 395 THR B C 1
ATOM 6505 O O . THR B 1 395 ? 18.266 -6.496 20.609 1 96.5 395 THR B O 1
ATOM 6508 N N . PHE B 1 396 ? 18.422 -7.055 18.484 1 94.81 396 PHE B N 1
ATOM 6509 C CA . PHE B 1 396 ? 18.922 -5.73 18.141 1 94.81 396 PHE B CA 1
ATOM 6510 C C . PHE B 1 396 ? 17.828 -4.684 18.281 1 94.81 396 PHE B C 1
ATOM 6512 O O . PHE B 1 396 ? 18.094 -3.535 18.641 1 94.81 396 PHE B O 1
ATOM 6519 N N . VAL B 1 397 ? 16.531 -5.023 17.969 1 93.56 397 VAL B N 1
ATOM 6520 C CA . VAL B 1 397 ? 15.422 -4.102 18.188 1 93.56 397 VAL B CA 1
ATOM 6521 C C . VAL B 1 397 ? 15.297 -3.781 19.672 1 93.56 397 VAL B C 1
ATOM 6523 O O . VAL B 1 397 ? 15.117 -2.621 20.062 1 93.56 397 VAL B O 1
ATOM 6526 N N . VAL B 1 398 ? 15.461 -4.781 20.516 1 93.62 398 VAL B N 1
ATOM 6527 C CA . VAL B 1 398 ? 15.352 -4.609 21.953 1 93.62 398 VAL B CA 1
ATOM 6528 C C . VAL B 1 398 ? 16.516 -3.758 22.469 1 93.62 398 VAL B C 1
ATOM 6530 O O . VAL B 1 398 ? 16.312 -2.85 23.281 1 93.62 398 VAL B O 1
ATOM 6533 N N . LEU B 1 399 ? 17.734 -4.027 21.953 1 92.88 399 LEU B N 1
ATOM 6534 C CA . LEU B 1 399 ? 18.906 -3.268 22.375 1 92.88 399 LEU B CA 1
ATOM 6535 C C . LEU B 1 399 ? 18.766 -1.8 21.984 1 92.88 399 LEU B C 1
ATOM 6537 O O . LEU B 1 399 ? 19.062 -0.91 22.781 1 92.88 399 LEU B O 1
ATOM 6541 N N . GLU B 1 400 ? 18.344 -1.612 20.781 1 90 400 GLU B N 1
ATOM 6542 C CA . GLU B 1 400 ? 18.141 -0.235 20.328 1 90 400 GLU B CA 1
ATOM 6543 C C . GLU B 1 400 ? 17.078 0.464 21.172 1 90 400 GLU B C 1
ATOM 6545 O O . GLU B 1 400 ? 17.234 1.634 21.531 1 90 400 GLU B O 1
ATOM 6550 N N . THR B 1 401 ? 16 -0.214 21.469 1 89.25 401 THR B N 1
ATOM 6551 C CA . THR B 1 401 ? 14.93 0.354 22.266 1 89.25 401 THR B CA 1
ATOM 6552 C C . THR B 1 401 ? 15.422 0.66 23.688 1 89.25 401 THR B C 1
ATOM 6554 O O . THR B 1 401 ? 15.016 1.655 24.281 1 89.25 401 THR B O 1
ATOM 6557 N N . ALA B 1 402 ? 16.281 -0.202 24.188 1 90.69 402 ALA B N 1
ATOM 6558 C CA . ALA B 1 402 ? 16.844 0.022 25.531 1 90.69 402 ALA B CA 1
ATOM 6559 C C . ALA B 1 402 ? 17.641 1.326 25.578 1 90.69 402 ALA B C 1
ATOM 6561 O O . ALA B 1 402 ? 17.531 2.094 26.531 1 90.69 402 ALA B O 1
ATOM 6562 N N . VAL B 1 403 ? 18.375 1.545 24.531 1 87.94 403 VAL B N 1
ATOM 6563 C CA . VAL B 1 403 ? 19.156 2.77 24.453 1 87.94 403 VAL B CA 1
ATOM 6564 C C . VAL B 1 403 ? 18.234 3.98 24.375 1 87.94 403 VAL B C 1
ATOM 6566 O O . VAL B 1 403 ? 18.406 4.949 25.125 1 87.94 403 VAL B O 1
ATOM 6569 N N . MET B 1 404 ? 17.266 3.895 23.5 1 85.31 404 MET B N 1
ATOM 6570 C CA . MET B 1 404 ? 16.328 5.004 23.328 1 85.31 404 MET B CA 1
ATOM 6571 C C . MET B 1 404 ? 15.531 5.242 24.609 1 85.31 404 MET B C 1
ATOM 6573 O O . MET B 1 404 ? 15.273 6.391 24.969 1 85.31 404 MET B O 1
ATOM 6577 N N . ASN B 1 405 ? 15.164 4.117 25.172 1 86.81 405 ASN B N 1
ATOM 6578 C CA . ASN B 1 405 ? 14.414 4.215 26.422 1 86.81 405 ASN B CA 1
ATOM 6579 C C . ASN B 1 405 ? 15.219 4.918 27.5 1 86.81 405 ASN B C 1
ATOM 6581 O O . ASN B 1 405 ? 14.672 5.723 28.266 1 86.81 405 ASN B O 1
ATOM 6585 N N . LYS B 1 406 ? 16.469 4.66 27.594 1 87.25 406 LYS B N 1
ATOM 6586 C CA . LYS B 1 406 ? 17.344 5.297 28.578 1 87.25 406 LYS B CA 1
ATOM 6587 C C . LYS B 1 406 ? 17.484 6.789 28.297 1 87.25 406 LYS B C 1
ATOM 6589 O O . LYS B 1 406 ? 17.5 7.602 29.219 1 87.25 406 LYS B O 1
ATOM 6594 N N . LEU B 1 407 ? 17.547 7.152 27.062 1 85.38 407 LEU B N 1
ATOM 6595 C CA . LEU B 1 407 ? 17.672 8.555 26.688 1 85.38 407 LEU B CA 1
ATOM 6596 C C . LEU B 1 407 ? 16.406 9.328 27.047 1 85.38 407 LEU B C 1
ATOM 6598 O O . LEU B 1 407 ? 16.484 10.461 27.531 1 85.38 407 LEU B O 1
ATOM 6602 N N . VAL B 1 408 ? 15.273 8.688 26.844 1 83.19 408 VAL B N 1
ATOM 6603 C CA . VAL B 1 408 ? 14 9.32 27.172 1 83.19 408 VAL B CA 1
ATOM 6604 C C . VAL B 1 408 ? 13.883 9.492 28.688 1 83.19 408 VAL B C 1
ATOM 6606 O O . VAL B 1 408 ? 13.422 10.523 29.156 1 83.19 408 VAL B O 1
ATOM 6609 N N . GLN B 1 409 ? 14.328 8.531 29.422 1 83.5 409 GLN B N 1
ATOM 6610 C CA . GLN B 1 409 ? 14.273 8.594 30.875 1 83.5 409 GLN B CA 1
ATOM 6611 C C . GLN B 1 409 ? 15.164 9.711 31.422 1 83.5 409 GLN B C 1
ATOM 6613 O O . GLN B 1 409 ? 14.859 10.312 32.438 1 83.5 409 GLN B O 1
ATOM 6618 N N . LEU B 1 410 ? 16.219 9.977 30.656 1 82.62 410 LEU B N 1
ATOM 6619 C CA . LEU B 1 410 ? 17.141 11.031 31.078 1 82.62 410 LEU B CA 1
ATOM 6620 C C . LEU B 1 410 ? 16.672 12.398 30.594 1 82.62 410 LEU B C 1
ATOM 6622 O O . LEU B 1 410 ? 17.312 13.414 30.844 1 82.62 410 LEU B O 1
ATOM 6626 N N . GLY B 1 411 ? 15.539 12.406 29.938 1 73.69 411 GLY B N 1
ATOM 6627 C CA . GLY B 1 411 ? 14.945 13.656 29.484 1 73.69 411 GLY B CA 1
ATOM 6628 C C . GLY B 1 411 ? 15.5 14.156 28.172 1 73.69 411 GLY B C 1
ATOM 6629 O O . GLY B 1 411 ? 15.406 15.344 27.859 1 73.69 411 GLY B O 1
ATOM 6630 N N . HIS B 1 412 ? 16.266 13.414 27.641 1 67 412 HIS B N 1
ATOM 6631 C CA . HIS B 1 412 ? 16.875 13.836 26.391 1 67 412 HIS B CA 1
ATOM 6632 C C . HIS B 1 412 ? 16.109 13.273 25.203 1 67 412 HIS B C 1
ATOM 6634 O O . HIS B 1 412 ? 16.703 12.719 24.266 1 67 412 HIS B O 1
ATOM 6640 N N . ASP B 1 413 ? 14.773 13.086 25.5 1 60.91 413 ASP B N 1
ATOM 6641 C CA . ASP B 1 413 ? 13.891 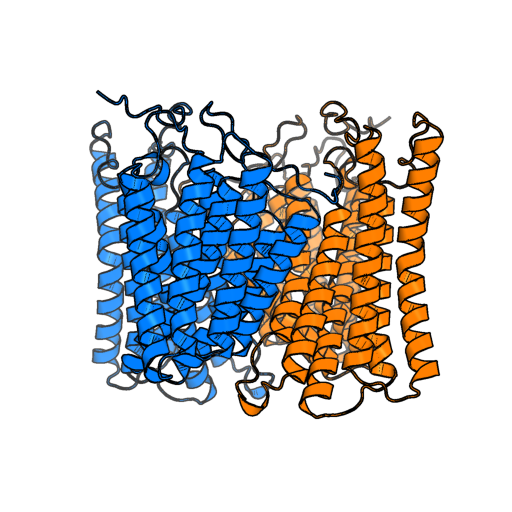12.594 24.438 1 60.91 413 ASP B CA 1
ATOM 6642 C C . ASP B 1 413 ? 13.82 13.578 23.281 1 60.91 413 ASP B C 1
ATOM 6644 O O . ASP B 1 413 ? 13.562 13.188 22.141 1 60.91 413 ASP B O 1
ATOM 6648 N N . GLN B 1 414 ? 13.609 14.977 23.734 1 52 414 GLN B N 1
ATOM 6649 C CA . GLN B 1 414 ? 13.336 16 22.734 1 52 414 GLN B CA 1
ATOM 6650 C C . GLN B 1 414 ? 14.594 16.312 21.922 1 52 414 GLN B C 1
ATOM 6652 O O . GLN B 1 414 ? 15.586 16.812 22.469 1 52 414 GLN B O 1
ATOM 6657 N N . LEU B 1 415 ? 15.047 15.383 21.172 1 47.28 415 LEU B N 1
ATOM 6658 C CA . LEU B 1 415 ? 15.875 16.125 20.234 1 47.28 415 LEU B CA 1
ATOM 6659 C C . LEU B 1 415 ? 15.297 17.516 19.984 1 47.28 415 LEU B C 1
ATOM 6661 O O . LEU B 1 415 ? 14.148 17.656 19.562 1 47.28 415 LEU B O 1
ATOM 6665 N N . LYS B 1 416 ? 15.633 18.422 20.891 1 41.38 416 LYS B N 1
ATOM 6666 C CA . LYS B 1 416 ? 15.164 19.797 21 1 41.38 416 LYS B CA 1
ATOM 6667 C C . LYS B 1 416 ? 14.477 20.25 19.719 1 41.38 416 LYS B C 1
ATOM 6669 O O . LYS B 1 416 ? 15.047 20.125 18.625 1 41.38 416 LYS B O 1
ATOM 6674 N N . ASN B 1 417 ? 13.219 20.109 19.734 1 37.16 417 ASN B N 1
ATOM 6675 C CA . ASN B 1 417 ? 12.438 20.859 18.75 1 37.16 417 ASN B CA 1
ATOM 6676 C C . ASN B 1 417 ? 13.094 22.203 18.422 1 37.16 417 ASN B C 1
ATOM 6678 O O . ASN B 1 417 ? 12.891 23.188 19.141 1 37.16 417 ASN B O 1
ATOM 6682 N N . GLU B 1 418 ? 14.375 22.266 18.172 1 35 418 GLU B N 1
ATOM 6683 C CA . GLU B 1 418 ? 14.781 23.578 17.672 1 35 418 GLU B CA 1
ATOM 6684 C C . GLU B 1 418 ? 13.711 24.172 16.766 1 35 418 GLU B C 1
ATOM 6686 O O . GLU B 1 418 ? 12.992 23.438 16.078 1 35 418 GLU B O 1
ATOM 6691 N N . VAL B 1 419 ? 13.328 25.406 16.984 1 35.78 419 VAL B N 1
ATOM 6692 C CA . VAL B 1 419 ? 12.508 26.344 16.219 1 35.78 419 VAL B CA 1
ATOM 6693 C C . VAL B 1 419 ? 12.57 26 14.734 1 35.78 419 VAL B C 1
ATOM 6695 O O . VAL B 1 419 ? 13.609 25.562 14.227 1 35.78 419 VAL B O 1
ATOM 6698 N N . HIS B 1 420 ? 11.508 25.875 14.07 1 35.22 420 HIS B N 1
ATOM 6699 C CA . HIS B 1 420 ? 11.328 25.844 12.625 1 35.22 420 HIS B CA 1
ATOM 6700 C C . HIS B 1 420 ? 12.438 26.609 11.914 1 35.22 420 HIS B C 1
ATOM 6702 O O . HIS B 1 420 ? 12.484 27.844 11.945 1 35.22 420 HIS B O 1
ATOM 6708 N N . THR B 1 421 ? 13.609 26.109 11.859 1 33.03 421 THR B N 1
ATOM 6709 C CA . THR B 1 421 ? 14.578 26.828 11.047 1 33.03 421 THR B CA 1
ATOM 6710 C C . THR B 1 421 ? 14.062 27 9.617 1 33.03 421 THR B C 1
ATOM 6712 O O . THR B 1 421 ? 13.672 26.031 8.969 1 33.03 421 THR B O 1
ATOM 6715 N N . PRO B 1 422 ? 13.891 28.172 9.164 1 30.86 422 PRO B N 1
ATOM 6716 C CA . PRO B 1 422 ? 13.492 28.438 7.785 1 30.86 422 PRO B CA 1
ATOM 6717 C C . PRO B 1 422 ? 14.375 27.719 6.766 1 30.86 422 PRO B C 1
ATOM 6719 O O . PRO B 1 422 ? 15.516 27.359 7.07 1 30.86 422 PRO B O 1
ATOM 6722 N N . LEU B 1 423 ? 13.773 27.141 5.824 1 35.03 423 LEU B N 1
ATOM 6723 C CA . LEU B 1 423 ? 14.484 26.594 4.68 1 35.03 423 LEU B CA 1
ATOM 6724 C C . LEU B 1 423 ? 15.766 27.375 4.41 1 35.03 423 LEU B C 1
ATOM 6726 O O . LEU B 1 423 ? 15.758 28.609 4.426 1 35.03 423 LEU B O 1
ATOM 6730 N N . ILE B 1 424 ? 16.906 26.906 4.809 1 34.38 424 ILE B N 1
ATOM 6731 C CA . ILE B 1 424 ? 18.219 27.5 4.57 1 34.38 424 ILE B CA 1
ATOM 6732 C C . ILE B 1 424 ? 18.203 28.25 3.24 1 34.38 424 ILE B C 1
ATOM 6734 O O . ILE B 1 424 ? 17.906 27.672 2.191 1 34.38 424 ILE B O 1
ATOM 6738 N N . LYS B 1 425 ? 18.141 29.688 3.406 1 33.25 425 LYS B N 1
ATOM 6739 C CA . LYS B 1 425 ? 18.219 30.719 2.369 1 33.25 425 LYS B CA 1
ATOM 6740 C C . LYS B 1 425 ? 19.25 30.344 1.303 1 33.25 425 LYS B C 1
ATOM 6742 O O . LYS B 1 425 ? 20.141 29.531 1.553 1 33.25 425 LYS B O 1
ATOM 6747 N N . LYS B 1 426 ? 19.453 31.312 0.373 1 35.66 426 LYS B N 1
ATOM 6748 C CA . LYS B 1 426 ? 20.125 31.672 -0.876 1 35.66 426 LYS B CA 1
ATOM 6749 C C . LYS B 1 426 ? 21.641 31.578 -0.736 1 35.66 426 LYS B C 1
ATOM 6751 O O . LYS B 1 426 ? 22.219 32.156 0.173 1 35.66 426 LYS B O 1
ATOM 6756 N N . VAL B 1 427 ? 22.266 30.5 -1.17 1 31.98 427 VAL B N 1
ATOM 6757 C CA . VAL B 1 427 ? 23.688 30.672 -1.45 1 31.98 427 VAL B CA 1
ATOM 6758 C C . VAL B 1 427 ? 23.938 32.062 -2.059 1 31.98 427 VAL B C 1
ATOM 6760 O O . VAL B 1 427 ? 23.391 32.375 -3.117 1 31.98 427 VAL B O 1
ATOM 6763 N N . SER B 1 428 ? 24.203 33 -1.232 1 24.97 428 SER B N 1
ATOM 6764 C CA . SER B 1 428 ? 24.734 34.25 -1.753 1 24.97 428 SER B CA 1
ATOM 6765 C C . SER B 1 428 ? 25.859 34 -2.75 1 24.97 428 SER B C 1
ATOM 6767 O O . SER B 1 428 ? 26.844 33.344 -2.434 1 24.97 428 SER B O 1
ATOM 6769 N N . SER B 1 429 ? 25.562 33.969 -4.02 1 26.72 429 SER B N 1
ATOM 6770 C CA . SER B 1 429 ? 26.609 34.188 -5.012 1 26.72 429 SER B CA 1
ATOM 6771 C C . SER B 1 429 ? 27.547 35.344 -4.598 1 26.72 429 SER B C 1
ATOM 6773 O O . SER B 1 429 ? 27.109 36.5 -4.488 1 26.72 429 SER B O 1
ATOM 6775 N N . HIS B 1 430 ? 28.5 35.156 -3.695 1 23.61 430 HIS B N 1
ATOM 6776 C CA . HIS B 1 430 ? 29.625 36.062 -3.92 1 23.61 430 HIS B CA 1
ATOM 6777 C C . HIS B 1 430 ? 30.312 35.781 -5.254 1 23.61 430 HIS B C 1
ATOM 6779 O O . HIS B 1 430 ? 30.453 34.625 -5.648 1 23.61 430 HIS B O 1
#

Foldseek 3Di:
DDAAAAKDKDFQDDLVFDHDQDADDPVLVVLLVLVLLLLLLLLVQCLVPVDPVSLLQSLLLNLLSVVLNLLVLQLCLTMDIRYVVLVVLVVLLSVLSNQLSVVSGQDPSNLSSSLSSLVSSLVSLVSCCVNPVLAVQVSVLVNVLSVVLNVLSVVCVVDDSVCRSVSSVVNSVSVLVSLVCCLPVVVSADPPRDHRDGNPSSSVNVLLVLLVSLLVSLLCLLPVDPVPPVQPDPLSVLLSVLSVLLSVLLNVLQVVLDDPPCLQLVLVDSVLVSLLVVLSSQLSVLSSLLSSLSNQLSVCVSVVHFDFLVSLCSNLVSVLSNLVSSLSNSCSRPNPPPPPPPDDPVRNVLRVVLNVLSVCLSVVSVVLSVVQCVVQPRTHNSSVSSVSSSVSSVVSSVVNVVSLVVCVVVVVNPPPPPDSDRRPDDPPPD/DDAAAAKDKDFQDDLVFDHDQDADDPVLVVLLVLVLLLLLLLLVQCLVPVDPVSLLQSLLLNLLSVVLNLLVLQLVLTMDIRYVVLVVLVVLLSVLSNQLSVVSGQDPSNLSSSLSSLVSSLVSLVSCCVNPVLAVQVSVLVNVLSVVLNVLSVVCVVDDSVCRSVSSVVNSVSVLVSLVCVLPVVVSADPPRDHRDGNPSSSVNVLLVLLVSLLVSLLCLLPVDPVDPVQPDPLSVLLSVLSVLLSVLLNVLQVVLDDPPCLQLVLVDSVLVSLLVVLSSQLSVLSSLLSSLSNQLSVCVSVVHFDFLSSLCSNLVSVLSNLVSSLSNSCSRPNPPPPPPPDDPVRNVLRVVLNVLSVCLSVVSVVLSVVQCVVQPRTHNSSVSSVSSSVSSVVSSVVNVVSLVVCVVVVVNPPPPPDSDRRPDDPPPD

Radius of gyration: 26.92 Å; Cα contacts (8 Å, |Δi|>4): 1112; chains: 2; bounding box: 62×67×66 Å

Nearest PDB structures (foldseek):
  6ids-assembly1_A  TM=2.174E-01  e=4.548E-01  Vibrio cholerae
  7wag-assembly1_A  TM=2.161E-01  e=9.858E-01  Escherichia coli K-12
  6ids-assembly1_A  TM=2.162E-01  e=3.945E-01  Vibrio cholerae
  7wag-assembly1_A  TM=2.103E-01  e=1.150E+00  Escherichia coli K-12

InterPro domains:
  IPR010640 Low temperature requirement A [PF06772] (24-348)
  IPR010640 Low temperature requirement A [PTHR36840] (12-334)

Solvent-accessible surface area (backbone atoms only — not comparable to full-atom values): 44837 Å² total; per-residue (Å²): 120,75,41,29,57,66,71,74,69,41,69,40,28,47,79,90,49,76,48,72,91,47,75,85,50,69,67,60,53,52,51,48,35,54,48,38,36,37,50,48,51,46,37,53,52,30,67,77,30,83,46,72,66,31,48,53,51,37,50,52,56,51,45,54,55,52,50,53,50,48,52,55,49,54,50,52,15,31,35,40,72,72,15,49,49,50,51,49,34,47,46,44,25,49,50,10,51,47,37,26,39,50,47,69,46,96,43,70,59,19,48,50,10,53,42,35,32,42,49,22,51,43,53,52,40,51,51,44,38,72,73,33,70,78,45,30,60,56,34,49,53,51,42,53,52,45,49,51,48,45,52,55,58,54,47,44,80,75,45,62,79,83,46,40,64,54,48,51,51,48,49,52,51,48,51,52,50,48,55,48,44,54,67,71,60,44,64,85,48,55,94,85,53,65,74,74,41,66,22,59,64,33,44,53,51,51,52,53,49,50,52,50,43,32,48,30,45,29,48,31,63,57,45,55,54,68,91,45,72,86,56,73,38,72,67,46,52,50,44,39,50,38,51,49,46,38,55,52,43,51,50,51,55,55,66,65,57,55,60,53,81,85,43,28,21,68,70,69,36,70,65,31,26,52,48,48,56,52,45,49,66,58,32,47,57,25,45,35,39,36,27,35,28,48,45,53,40,50,50,21,61,76,67,70,40,62,32,44,46,70,55,47,45,40,35,25,47,20,50,17,50,32,44,45,42,50,46,53,49,40,40,46,41,37,55,88,50,64,58,43,88,84,47,53,68,70,55,36,52,51,45,49,49,51,50,49,53,57,66,42,46,28,55,50,36,44,50,50,42,51,49,50,35,70,74,50,41,62,50,31,56,45,60,57,57,39,50,52,53,29,48,52,45,51,51,50,53,51,52,51,31,52,53,37,31,52,35,41,74,71,65,59,53,61,73,65,77,64,71,85,69,62,63,82,78,74,82,71,82,121,120,76,41,28,58,66,72,72,69,40,70,40,27,46,82,88,50,75,49,71,90,46,74,86,50,70,68,60,52,52,52,48,35,54,48,39,36,37,52,48,49,46,37,51,54,31,67,75,30,84,46,71,69,31,48,52,49,36,50,52,54,51,42,55,54,51,51,52,51,48,53,55,48,54,48,52,17,31,35,40,72,73,14,49,50,51,50,50,34,47,46,44,24,50,50,9,52,47,39,26,40,48,48,69,45,96,41,70,58,18,48,53,10,52,41,34,32,43,48,22,50,44,53,52,40,49,52,44,39,74,74,33,70,80,45,31,60,55,35,49,55,52,42,52,52,44,50,52,47,43,53,55,58,54,47,45,80,75,45,61,77,84,46,41,63,56,47,53,51,48,50,53,51,48,52,53,51,49,56,48,44,54,65,71,56,44,60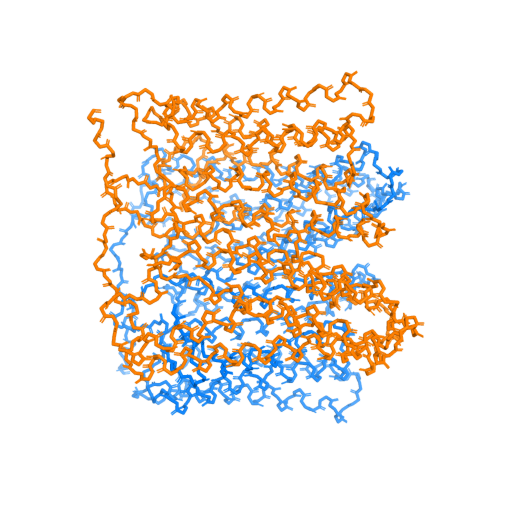,83,46,56,94,84,52,63,74,76,43,65,23,60,64,34,43,53,51,48,52,53,50,51,51,47,42,33,49,30,45,28,50,31,61,57,45,53,54,68,90,45,74,87,56,72,39,70,68,47,52,51,45,39,50,36,52,50,47,39,53,51,43,51,49,51,56,57,66,64,57,56,61,54,80,84,43,28,21,69,70,69,36,68,66,31,25,51,48,48,56,52,46,49,65,58,33,47,57,26,44,34,39,36,28,34,29,49,46,54,39,48,50,21,60,75,67,72,41,62,32,44,46,71,54,47,44,40,36,26,46,21,50,17,49,33,43,46,41,50,45,52,47,40,41,46,40,37,55,88,50,63,59,42,90,83,46,53,70,71,54,37,51,52,45,49,48,51,50,48,52,58,65,42,47,27,55,50,36,44,50,51,41,51,49,49,35,70,73,50,40,64,48,29,56,46,61,57,55,39,50,52,53,30,49,52,45,51,50,51,52,51,52,52,31,51,53,36,31,50,36,41,74,70,64,58,53,60,71,67,77,64,70,86,70,63,63,83,76,75,80,72,80,124

Secondary structure (DSSP, 8-state):
----SS---EES--TTS-----PPPHHHHHHHHHHHHHHHHHHHHHHH--SHHHHHHHHHHHHHHHHHHHHHHHHHHHEE--SHHHHHHHHHHHHHHHHHHHH-SSSHHHHHHHHHHHHHHHHHHHHHHHH-GGGHHHHHHHHHHHHHHHHHHHGGGTS-GGGHHHHHHHHHHHHHHHHHHHHHT-TTS-TT--PPPP-HHHHHHHHHHHHHHHHHHHHHHHHS--S-GGG--HHHHHHHHHHHHHHHHHHHHHHHSPPPGGG-HHHH-HHHHHHHHHHHHHHHHHHHHHHHHHHHHHHHHHTT-PEEHHHHHHHHHHHHHHHHHHHHHHHHHHTTTSS-TTS-HHHHHHHHHHHHHHHHHHHHHHHHHHHHHHHHTTEE-HHHHHHHHHHHHHHHHHHHHHHHHHHHHTT--S----------------/----SS---EES--TTS-----PPPHHHHHHHHHHHHHHHHHHHHHHH--SHHHHHHHHHHHHHHHHHHHHHHHHHHHEE--SHHHHHHHHHHHHHHHHHHHH-SSSHHHHHHHHHHHHHHHHHHHHHHHH-GGGHHHHHHHHHHHHHHHHHHHGGGTS-GGGHHHHHHHHHHHHHHHHHHHHHT-TTS-TT--PPPP-HHHHHHHHHHHHHHHHHHHHHHHHS--S-GGG--HHHHHHHHHHHHHHHHHHHHHHHSPPPGGG-HHHH-HHHHHHHHHHHHHHHHHHHHHHHHHHHHHHHHHTT-PEEHHHHHHHHHHHHHHHHHHHHHHHHHHTTTSS-TTS-HHHHHHHHHHHHHHHHHHHHHHHHHHHHHHHHTTEE-HHHHHHHHHHHHHHHHHHHHHHHHHHHHTT--S----------------